Protein AF-L7FF60-F1 (afdb_monomer_lite)

Structure (mmCIF, N/CA/C/O backbone):
data_AF-L7FF60-F1
#
_entry.id   AF-L7FF60-F1
#
loop_
_atom_site.group_PDB
_atom_site.id
_atom_site.type_symbol
_atom_site.label_atom_id
_atom_site.label_alt_id
_atom_site.label_comp_id
_atom_site.label_asym_id
_atom_site.label_entity_id
_atom_site.label_seq_id
_atom_site.pdbx_PDB_ins_code
_atom_site.Cartn_x
_atom_site.Cartn_y
_atom_site.Cartn_z
_atom_site.occupancy
_atom_site.B_iso_or_equiv
_atom_site.auth_seq_id
_atom_site.auth_comp_id
_atom_site.auth_asym_id
_atom_site.auth_atom_id
_atom_site.pdbx_PDB_model_num
ATOM 1 N N . MET A 1 1 ? -37.035 33.972 8.698 1.00 39.22 1 MET A N 1
ATOM 2 C CA . MET A 1 1 ? -37.059 34.664 10.006 1.00 39.22 1 MET A CA 1
ATOM 3 C C . MET A 1 1 ? -38.314 34.226 10.743 1.00 39.22 1 MET A C 1
ATOM 5 O O . MET A 1 1 ? -39.397 34.664 10.379 1.00 39.22 1 MET A O 1
ATOM 9 N N . GLN A 1 2 ? -38.200 33.281 11.680 1.00 49.97 2 GLN A N 1
ATOM 10 C CA . GLN A 1 2 ? -39.347 32.858 12.490 1.00 49.97 2 GLN A CA 1
ATOM 11 C C . GLN A 1 2 ? -39.738 34.007 13.449 1.00 49.97 2 GLN A C 1
ATOM 13 O O . GLN A 1 2 ? -38.862 34.512 14.152 1.00 49.97 2 GLN A O 1
ATOM 18 N N . PRO A 1 3 ? -41.010 34.442 13.489 1.00 49.31 3 PRO A N 1
ATOM 19 C CA . PRO A 1 3 ? -41.463 35.654 14.189 1.00 49.31 3 PRO A CA 1
ATOM 20 C C . PRO A 1 3 ? -41.522 35.544 15.727 1.00 49.31 3 PRO A C 1
ATOM 22 O O . PRO A 1 3 ? -42.021 36.449 16.388 1.00 49.31 3 PRO A O 1
ATOM 25 N N . GLU A 1 4 ? -41.026 34.454 16.319 1.00 57.16 4 GLU A N 1
ATOM 26 C CA . GLU A 1 4 ? -41.152 34.173 17.759 1.00 57.16 4 GLU A CA 1
ATOM 27 C C . GLU A 1 4 ? -40.033 34.787 18.626 1.00 57.16 4 GLU A C 1
ATOM 29 O O . GLU A 1 4 ? -40.137 34.799 19.852 1.00 57.16 4 GLU A O 1
ATOM 34 N N . LEU A 1 5 ? -38.961 35.305 18.017 1.00 61.41 5 LEU A N 1
ATOM 35 C CA . LEU A 1 5 ? -37.819 35.877 18.735 1.00 61.41 5 LEU A CA 1
ATOM 36 C C . LEU A 1 5 ? -37.996 37.393 18.937 1.00 61.41 5 LEU A C 1
ATOM 38 O O . LEU A 1 5 ? -37.754 38.175 18.019 1.00 61.41 5 LEU A O 1
ATOM 42 N N . GLY A 1 6 ? -38.353 37.826 20.151 1.00 64.44 6 GLY A N 1
ATOM 43 C CA . GLY A 1 6 ? -38.316 39.248 20.542 1.00 64.44 6 GLY A CA 1
ATOM 44 C C . GLY A 1 6 ? -36.896 39.855 20.479 1.00 64.44 6 GLY A C 1
ATOM 45 O O . GLY A 1 6 ? -35.928 39.098 20.380 1.00 64.44 6 GLY A O 1
ATOM 46 N N . PRO A 1 7 ? -36.734 41.194 20.512 1.00 66.81 7 PRO A N 1
ATOM 47 C CA . PRO A 1 7 ? -35.427 41.861 20.395 1.00 66.81 7 PRO A CA 1
ATOM 48 C C . PRO A 1 7 ? -34.461 41.500 21.543 1.00 66.81 7 PRO A C 1
ATOM 50 O O . PRO A 1 7 ? -34.896 41.214 22.659 1.00 66.81 7 PRO A O 1
ATOM 53 N N . VAL A 1 8 ? -33.147 41.514 21.268 1.00 71.06 8 VAL A N 1
ATOM 54 C CA . VAL A 1 8 ? -32.102 41.385 22.309 1.00 71.06 8 VAL A CA 1
ATOM 55 C C . VAL A 1 8 ? -32.166 42.622 23.208 1.00 71.06 8 VAL A C 1
ATOM 57 O O . VAL A 1 8 ? -32.346 43.726 22.697 1.00 71.06 8 VAL A O 1
ATOM 60 N N . LYS A 1 9 ? -32.057 42.461 24.533 1.00 72.19 9 LYS A N 1
ATOM 61 C CA . LYS A 1 9 ? -32.117 43.606 25.458 1.00 72.19 9 LYS A CA 1
ATOM 62 C C . LYS A 1 9 ? -30.889 44.516 25.300 1.00 72.19 9 LYS A C 1
ATOM 64 O O . LYS A 1 9 ? -29.776 44.032 25.137 1.00 72.19 9 LYS A O 1
ATOM 69 N N . GLU A 1 10 ? -31.089 45.826 25.435 1.00 59.62 10 GLU A N 1
ATOM 70 C CA . GLU A 1 10 ? -30.049 46.855 25.228 1.00 59.62 10 GLU A CA 1
ATOM 71 C C . GLU A 1 10 ? -28.907 46.832 26.271 1.00 59.62 10 GLU A C 1
ATOM 73 O O . GLU A 1 10 ? -27.854 47.406 26.023 1.00 59.62 10 GLU A O 1
ATOM 78 N N . ASN A 1 11 ? -29.068 46.125 27.400 1.00 64.94 11 ASN A N 1
ATOM 79 C CA . ASN A 1 11 ? -28.115 46.112 28.527 1.00 64.94 11 ASN A CA 1
ATOM 80 C C . ASN A 1 11 ? -27.325 44.791 28.684 1.00 64.94 11 ASN A C 1
ATOM 82 O O . ASN A 1 11 ? -26.922 44.444 29.795 1.00 64.94 11 ASN A O 1
ATOM 86 N N . VAL A 1 12 ? -27.139 44.013 27.614 1.00 60.88 12 VAL A N 1
ATOM 87 C CA . VAL A 1 12 ? -26.344 42.768 27.658 1.00 60.88 12 VAL A CA 1
ATOM 88 C C . VAL A 1 12 ? -24.853 43.105 27.514 1.00 60.88 12 VAL A C 1
ATOM 90 O O . VAL A 1 12 ? -24.472 43.812 26.586 1.00 60.88 12 VAL A O 1
ATOM 93 N N . ALA A 1 13 ? -24.002 42.605 28.417 1.00 60.25 13 ALA A N 1
ATOM 94 C CA . ALA A 1 13 ? -22.552 42.820 28.358 1.00 60.25 13 ALA A CA 1
ATOM 95 C C . ALA A 1 13 ? -21.945 42.241 27.060 1.00 60.25 13 ALA A C 1
ATOM 97 O O . ALA A 1 13 ? -22.369 41.179 26.613 1.00 60.25 13 ALA A O 1
ATOM 98 N N . GLU A 1 14 ? -20.928 42.890 26.472 1.00 55.72 14 GLU A N 1
ATOM 99 C CA . GLU A 1 14 ? -20.323 42.485 25.181 1.00 55.72 14 GLU A CA 1
ATOM 100 C C . GLU A 1 14 ? -19.962 40.984 25.050 1.00 55.72 14 GLU A C 1
ATOM 102 O O . GLU A 1 14 ? -20.277 40.401 24.007 1.00 55.72 14 GLU A O 1
ATOM 107 N N . PRO A 1 15 ? -19.376 40.309 26.066 1.00 55.12 15 PRO A N 1
ATOM 108 C CA . PRO A 1 15 ? -19.074 38.876 25.980 1.00 55.12 15 PRO A CA 1
ATOM 109 C C . PRO A 1 15 ? -20.339 38.010 25.895 1.00 55.12 15 PRO A C 1
ATOM 111 O O . PRO A 1 15 ? -20.361 36.994 25.203 1.00 55.12 15 PRO A O 1
ATOM 114 N N . ASP A 1 16 ? -21.408 38.427 26.574 1.00 61.41 16 ASP A N 1
ATOM 115 C CA . ASP A 1 16 ? -22.698 37.737 26.570 1.00 61.41 16 ASP A CA 1
ATOM 116 C C . ASP A 1 16 ? -23.517 38.083 25.314 1.00 61.41 16 ASP A C 1
ATOM 118 O O . ASP A 1 16 ? -24.326 37.273 24.863 1.00 61.41 16 ASP A O 1
ATOM 122 N N . LEU A 1 17 ? -23.274 39.239 24.688 1.00 66.88 17 LEU A N 1
ATOM 123 C CA . LEU A 1 17 ? -23.918 39.643 23.438 1.00 66.88 17 LEU A CA 1
ATOM 124 C C . LEU A 1 17 ? -23.466 38.764 22.262 1.00 66.88 17 LEU A C 1
ATOM 126 O O . LEU A 1 17 ? -24.313 38.283 21.509 1.00 66.88 17 LEU A O 1
ATOM 130 N N . SER A 1 18 ? -22.157 38.495 22.141 1.00 67.31 18 SER A N 1
ATOM 131 C CA . SER A 1 18 ? -21.600 37.553 21.149 1.00 67.31 18 SER A CA 1
ATOM 132 C C . SER A 1 18 ? -22.229 36.164 21.293 1.00 67.31 18 SER A C 1
ATOM 134 O O . SER A 1 18 ? -22.736 35.586 20.328 1.00 67.31 18 SER A O 1
ATOM 136 N N . PHE A 1 19 ? -22.301 35.672 22.532 1.00 69.31 19 PHE A N 1
ATOM 137 C CA . PHE A 1 19 ? -22.915 34.390 22.854 1.00 69.31 19 PHE A CA 1
ATOM 138 C C . PHE A 1 19 ? -24.410 34.337 22.483 1.00 69.31 19 PHE A C 1
ATOM 140 O O . PHE A 1 19 ? -24.857 33.388 21.836 1.00 69.31 19 PHE A O 1
ATOM 147 N N . VAL A 1 20 ? -25.191 35.366 22.834 1.00 74.00 20 VAL A N 1
ATOM 148 C CA . VAL A 1 20 ? -26.635 35.447 22.540 1.00 74.00 20 VAL A CA 1
ATOM 149 C C . VAL A 1 20 ? -26.907 35.528 21.037 1.00 74.00 20 VAL A C 1
ATOM 151 O O . VAL A 1 20 ? -27.817 34.858 20.545 1.00 74.00 20 VAL A O 1
ATOM 154 N N . VAL A 1 21 ? -26.121 36.313 20.293 1.00 75.69 21 VAL A N 1
ATOM 155 C CA . VAL A 1 21 ? -26.241 36.421 18.830 1.00 75.69 21 VAL A CA 1
ATOM 156 C C . VAL A 1 21 ? -26.017 35.058 18.182 1.00 75.69 21 VAL A C 1
ATOM 158 O O . VAL A 1 21 ? -26.868 34.596 17.423 1.00 75.69 21 VAL A O 1
ATOM 161 N N . ARG A 1 22 ? -24.942 34.360 18.555 1.00 72.38 22 ARG A N 1
ATOM 162 C CA . ARG A 1 22 ? -24.638 33.035 18.003 1.00 72.38 22 ARG A CA 1
ATOM 163 C C . ARG A 1 22 ? -25.651 31.967 18.413 1.00 72.38 22 ARG A C 1
ATOM 165 O O . ARG A 1 22 ? -25.984 31.105 17.605 1.00 72.38 22 ARG A O 1
ATOM 172 N N . LEU A 1 23 ? -26.171 32.003 19.642 1.00 75.38 23 LEU A N 1
ATOM 173 C CA . LEU A 1 23 ? -27.217 31.070 20.079 1.00 75.38 23 LEU A CA 1
ATOM 174 C C . LEU A 1 23 ? -28.511 31.266 19.270 1.00 75.38 23 LEU A C 1
ATOM 176 O O . LEU A 1 23 ? -29.198 30.295 18.946 1.00 75.38 23 LEU A O 1
ATOM 180 N N . ARG A 1 24 ? -28.828 32.513 18.894 1.00 80.31 24 ARG A N 1
ATOM 181 C CA . ARG A 1 24 ? -29.943 32.822 17.987 1.00 80.31 24 ARG A CA 1
ATOM 182 C C . ARG A 1 24 ? -29.669 32.346 16.562 1.00 80.31 24 ARG A C 1
ATOM 184 O O . ARG A 1 24 ? -30.580 31.781 15.966 1.00 80.31 24 ARG A O 1
ATOM 191 N N . GLU A 1 25 ? -28.455 32.519 16.039 1.00 74.69 25 GLU A N 1
ATOM 192 C CA . GLU A 1 25 ? -28.049 31.948 14.742 1.00 74.69 25 GLU A CA 1
ATOM 193 C C . GLU A 1 25 ? -28.215 30.422 14.749 1.00 74.69 25 GLU A C 1
ATOM 195 O O . GLU A 1 25 ? -28.873 29.861 13.876 1.00 74.69 25 GLU A O 1
ATOM 200 N N . LEU A 1 26 ? -27.716 29.743 15.785 1.00 74.38 26 LEU A N 1
ATOM 201 C CA . LEU A 1 26 ? -27.865 28.298 15.930 1.00 74.38 26 LEU A CA 1
ATOM 202 C C . LEU A 1 26 ? -29.337 27.874 15.898 1.00 74.38 26 LEU A C 1
ATOM 204 O O . LEU A 1 26 ? -29.700 26.975 15.144 1.00 74.38 26 LEU A O 1
ATOM 208 N N . TYR A 1 27 ? -30.207 28.539 16.661 1.00 77.25 27 TYR A N 1
ATOM 209 C CA . TYR A 1 27 ? -31.645 28.261 16.639 1.00 77.25 27 TYR A CA 1
ATOM 210 C C . TYR A 1 27 ? -32.283 28.520 15.259 1.00 77.25 27 TYR A C 1
ATOM 212 O O . TYR A 1 27 ? -33.159 27.776 14.829 1.00 77.25 27 TYR A O 1
ATOM 220 N N . GLN A 1 28 ? -31.829 29.538 14.526 1.00 76.12 28 GLN A N 1
ATOM 221 C CA . GLN A 1 28 ? -32.345 29.846 13.188 1.00 76.12 28 GLN A CA 1
ATOM 222 C C . GLN A 1 28 ? -31.930 28.815 12.127 1.00 76.12 28 GLN A C 1
ATOM 224 O O . GLN A 1 28 ? -32.703 28.564 11.202 1.00 76.12 28 GLN A O 1
ATOM 229 N N . HIS A 1 29 ? -30.745 28.212 12.262 1.00 71.06 29 HIS A N 1
ATOM 230 C CA . HIS A 1 29 ? -30.145 27.327 11.252 1.00 71.06 29 HIS A CA 1
ATOM 231 C C . HIS A 1 29 ? -30.227 25.820 11.580 1.00 71.06 29 HIS A C 1
ATOM 233 O O . HIS A 1 29 ? -29.854 24.984 10.754 1.00 71.06 29 HIS A O 1
ATOM 239 N N . SER A 1 30 ? -30.731 25.462 12.760 1.00 67.44 30 SER A N 1
ATOM 240 C CA . SER A 1 30 ? -30.851 24.087 13.293 1.00 67.44 30 SER A CA 1
ATOM 241 C C . SER A 1 30 ? -32.100 23.328 12.835 1.00 67.44 30 SER A C 1
ATOM 243 O O . SER A 1 30 ? -32.232 22.139 13.105 1.00 67.44 30 SER A O 1
ATOM 245 N N . GLY A 1 31 ? -33.030 23.984 12.136 1.00 68.12 31 GLY A N 1
ATOM 246 C CA . GLY A 1 31 ? -34.207 23.321 11.562 1.00 68.12 31 GLY A CA 1
ATOM 247 C C . GLY A 1 31 ? -35.347 23.025 12.547 1.00 68.12 31 GLY A C 1
ATOM 248 O O . GLY A 1 31 ? -36.325 22.389 12.153 1.00 68.12 31 GLY A O 1
ATOM 249 N N . TRP A 1 32 ? -35.285 23.497 13.801 1.00 77.31 32 TRP A N 1
ATOM 250 C CA . TRP A 1 32 ? -36.435 23.445 14.714 1.00 77.31 32 TRP A CA 1
ATOM 251 C C . TRP A 1 32 ? -37.582 24.330 14.206 1.00 77.31 32 TRP A C 1
ATOM 253 O O . TRP A 1 32 ? -37.403 25.496 13.847 1.00 77.31 32 TRP A O 1
ATOM 263 N N . THR A 1 33 ? -38.794 23.777 14.174 1.00 73.44 33 THR A N 1
ATOM 264 C CA . THR A 1 33 ? -39.970 24.440 13.587 1.00 73.44 33 THR A CA 1
ATOM 265 C C . THR A 1 33 ? -40.642 25.440 14.530 1.00 73.44 33 THR A C 1
ATOM 267 O O . THR A 1 33 ? -41.439 26.255 14.072 1.00 73.44 33 THR A O 1
ATOM 270 N N . SER A 1 34 ? -40.355 25.379 15.835 1.00 82.25 34 SER A N 1
ATOM 271 C CA . SER A 1 34 ? -40.874 26.312 16.846 1.00 82.25 34 SER A CA 1
ATOM 272 C C . SER A 1 34 ? -39.985 26.383 18.089 1.00 82.25 34 SER A C 1
ATOM 274 O O . SER A 1 34 ? -39.261 25.429 18.400 1.00 82.25 34 SER A O 1
ATOM 276 N N . LEU A 1 35 ? -40.108 27.463 18.871 1.00 81.75 35 LEU A N 1
ATOM 277 C CA . LEU A 1 35 ? -39.335 27.616 20.108 1.00 81.75 35 LEU A CA 1
ATOM 278 C C . LEU A 1 35 ? -39.713 26.549 21.145 1.00 81.75 35 LEU A C 1
ATOM 280 O O . LEU A 1 35 ? -38.878 26.135 21.944 1.00 81.75 35 LEU A O 1
ATOM 284 N N . GLN A 1 36 ? -40.964 26.077 21.106 1.00 82.50 36 GLN A N 1
ATOM 285 C CA . GLN A 1 36 ? -41.429 24.968 21.936 1.00 82.50 36 GLN A CA 1
ATOM 286 C C . GLN A 1 36 ? -40.695 23.669 21.586 1.00 82.50 36 GLN A C 1
ATOM 288 O O . GLN A 1 36 ? -40.198 23.006 22.486 1.00 82.50 36 GLN A O 1
ATOM 293 N N . SER A 1 37 ? -40.537 23.356 20.294 1.00 80.94 37 SER A N 1
ATOM 294 C CA . SER A 1 37 ? -39.821 22.145 19.866 1.00 80.94 37 SER A CA 1
ATOM 295 C C . SER A 1 37 ? -38.346 22.148 20.279 1.00 80.94 37 SER A C 1
ATOM 297 O O . SER A 1 37 ? -37.810 21.107 20.648 1.00 80.94 37 SER A O 1
ATOM 299 N N . PHE A 1 38 ? -37.703 23.320 20.280 1.00 82.94 38 PHE A N 1
ATOM 300 C CA . PHE A 1 38 ? -36.335 23.461 20.772 1.00 82.94 38 PHE A CA 1
ATOM 301 C C . PHE A 1 38 ? -36.271 23.319 22.298 1.00 82.94 38 PHE A C 1
ATOM 303 O O . PHE A 1 38 ? -35.413 22.609 22.815 1.00 82.94 38 PHE A O 1
ATOM 310 N N . ALA A 1 39 ? -37.210 23.936 23.019 1.00 83.06 39 ALA A N 1
ATOM 311 C CA . ALA A 1 39 ? -37.296 23.858 24.474 1.00 83.06 39 ALA A CA 1
ATOM 312 C C . ALA A 1 39 ? -37.502 22.415 24.968 1.00 83.06 39 ALA A C 1
ATOM 314 O O . ALA A 1 39 ? -36.799 21.974 25.880 1.00 83.06 39 ALA A O 1
ATOM 315 N N . ASP A 1 40 ? -38.392 21.671 24.309 1.00 82.25 40 ASP A N 1
ATOM 316 C CA . ASP A 1 40 ? -38.656 20.261 24.599 1.00 82.25 40 ASP A CA 1
ATOM 317 C C . ASP A 1 40 ? -37.411 19.397 24.342 1.00 82.25 40 ASP A C 1
ATOM 319 O O . ASP A 1 40 ? -37.081 18.535 25.154 1.00 82.25 40 ASP A O 1
ATOM 323 N N . ALA A 1 41 ? -36.674 19.670 23.259 1.00 77.25 41 ALA A N 1
ATOM 324 C CA . ALA A 1 41 ? -35.472 18.920 22.902 1.00 77.25 41 ALA A CA 1
ATOM 325 C C . ALA A 1 41 ? -34.325 19.102 23.911 1.00 77.25 41 ALA A C 1
ATOM 327 O O . ALA A 1 41 ? -33.592 18.155 24.184 1.00 77.25 41 ALA A O 1
ATOM 328 N N . VAL A 1 42 ? -34.179 20.294 24.499 1.00 80.12 42 VAL A N 1
ATOM 329 C CA . VAL A 1 42 ? -33.126 20.568 25.494 1.00 80.12 42 VAL A CA 1
ATOM 330 C C . VAL A 1 42 ? -33.589 20.423 26.947 1.00 80.12 42 VAL A C 1
ATOM 332 O O . VAL A 1 42 ? -32.806 20.664 27.867 1.00 80.12 42 VAL A O 1
ATOM 335 N N . GLY A 1 43 ? -34.851 20.050 27.181 1.00 80.88 43 GLY A N 1
ATOM 336 C CA . GLY A 1 43 ? -35.405 19.839 28.522 1.00 80.88 43 GLY A CA 1
ATOM 337 C C . GLY A 1 43 ? -35.580 21.121 29.346 1.00 80.88 43 GLY A C 1
ATOM 338 O O . GLY A 1 43 ? -35.456 21.091 30.571 1.00 80.88 43 GLY A O 1
ATOM 339 N N . TYR A 1 44 ? -35.852 22.255 28.696 1.00 84.94 44 TYR A N 1
ATOM 340 C CA . TYR A 1 44 ? -36.114 23.541 29.352 1.00 84.94 44 TYR A CA 1
ATOM 341 C C . TYR A 1 44 ? -37.527 24.043 29.039 1.00 84.94 44 TYR A C 1
ATOM 343 O O . TYR A 1 44 ? -38.124 23.689 28.032 1.00 84.94 44 TYR A O 1
ATOM 351 N N . SER A 1 45 ? -38.077 24.924 29.882 1.00 85.38 45 SER A N 1
ATOM 352 C CA . SER A 1 45 ? -39.343 25.588 29.547 1.00 85.38 45 SER A CA 1
ATOM 353 C C . SER A 1 45 ? -39.142 26.616 28.425 1.00 85.38 45 SER A C 1
ATOM 355 O O . SER A 1 45 ? -38.128 27.322 28.400 1.00 85.38 45 SER A O 1
ATOM 357 N N . ARG A 1 46 ? -40.144 26.786 27.552 1.00 84.94 46 ARG A N 1
ATOM 358 C CA . ARG A 1 46 ? -40.153 27.819 26.496 1.00 84.94 46 ARG A CA 1
ATOM 359 C C . ARG A 1 46 ? -39.840 29.220 27.037 1.00 84.94 46 ARG A C 1
ATOM 361 O O . ARG A 1 46 ? -39.105 29.979 26.411 1.00 84.94 46 ARG A O 1
ATOM 368 N N . GLY A 1 47 ? -40.365 29.557 28.218 1.00 80.44 47 GLY A N 1
ATOM 369 C CA . GLY A 1 47 ? -40.105 30.839 28.878 1.00 80.44 47 GLY A CA 1
ATOM 370 C C . GLY A 1 47 ? -38.650 30.999 29.324 1.00 80.44 47 GLY A C 1
ATOM 371 O O . GLY A 1 47 ? -38.085 32.080 29.194 1.00 80.44 47 GLY A O 1
ATOM 372 N N . THR A 1 48 ? -38.014 29.928 29.803 1.00 81.25 48 THR A N 1
ATOM 373 C CA . THR A 1 48 ? -36.590 29.933 30.172 1.00 81.25 48 THR A CA 1
ATOM 374 C C . THR A 1 48 ? -35.707 30.113 28.940 1.00 81.25 48 THR A C 1
ATOM 376 O O . THR A 1 48 ? -34.820 30.964 28.943 1.00 81.25 48 THR A O 1
ATOM 379 N N . LEU A 1 49 ? -36.003 29.381 27.864 1.00 81.25 49 LEU A N 1
ATOM 380 C CA . LEU A 1 49 ? -35.268 29.463 26.603 1.00 81.25 49 LEU A CA 1
ATOM 381 C C . LEU A 1 49 ? -35.356 30.850 25.958 1.00 81.25 49 LEU A C 1
ATOM 383 O O . LEU A 1 49 ? -34.359 31.393 25.491 1.00 81.25 49 LEU A O 1
ATOM 387 N N . SER A 1 50 ? -36.548 31.454 25.988 1.00 83.00 50 SER A N 1
ATOM 388 C CA . SER A 1 50 ? -36.765 32.813 25.490 1.00 83.00 50 SER A CA 1
ATOM 389 C C . SER A 1 50 ? -35.911 33.847 26.227 1.00 83.00 50 SER A C 1
ATOM 391 O O . SER A 1 50 ? -35.488 34.817 25.606 1.00 83.00 50 SER A O 1
ATOM 393 N N . ARG A 1 51 ? -35.649 33.651 27.529 1.00 80.19 51 ARG A N 1
ATOM 394 C CA . ARG A 1 51 ? -34.783 34.535 28.328 1.00 80.19 51 ARG A CA 1
ATOM 395 C C . ARG A 1 51 ? -33.299 34.338 28.029 1.00 80.19 51 ARG A C 1
ATOM 397 O O . ARG A 1 51 ? -32.534 35.290 28.137 1.00 80.19 51 ARG A O 1
ATOM 404 N N . PHE A 1 52 ? -32.894 33.131 27.636 1.00 82.50 52 PHE A N 1
ATOM 405 C CA . PHE A 1 52 ? -31.531 32.864 27.167 1.00 82.50 52 PHE A CA 1
ATOM 406 C C . PHE A 1 52 ? -31.281 33.526 25.808 1.00 82.50 52 PHE A C 1
ATOM 408 O O . PHE A 1 52 ? -30.289 34.222 25.625 1.00 82.50 52 PHE A O 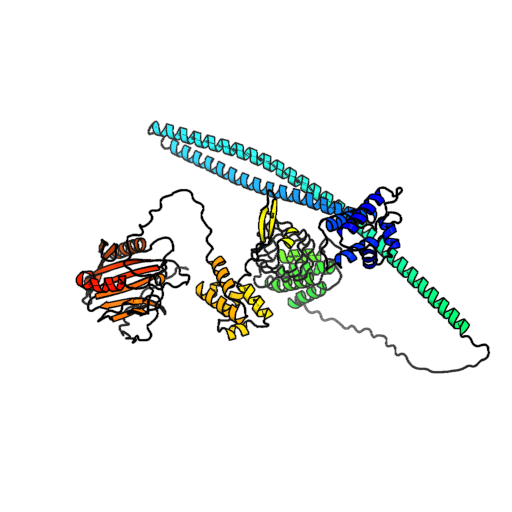1
ATOM 415 N N . LEU A 1 53 ? -32.232 33.392 24.878 1.00 79.19 53 LEU A N 1
ATOM 416 C CA . LEU A 1 53 ? -32.148 33.956 23.525 1.00 79.19 53 LEU A CA 1
ATOM 417 C C . LEU A 1 53 ? -32.315 35.485 23.473 1.00 79.19 53 LEU A C 1
ATOM 419 O O . LEU A 1 53 ? -31.990 36.092 22.455 1.00 79.19 53 LEU A O 1
ATOM 423 N N . SER A 1 54 ? -32.826 36.112 24.535 1.00 78.94 54 SER A N 1
ATOM 424 C CA . SER A 1 54 ? -32.907 37.575 24.669 1.00 78.94 54 SER A CA 1
ATOM 425 C C . SER A 1 54 ? -31.738 38.185 25.450 1.00 78.94 54 SER A C 1
ATOM 427 O O . SER A 1 54 ? -31.653 39.411 25.545 1.00 78.94 54 SER A O 1
ATOM 429 N N . GLY A 1 55 ? -30.862 37.347 26.021 1.00 72.31 55 GLY A N 1
ATOM 430 C CA . GLY A 1 55 ? -29.786 37.766 26.923 1.00 72.31 55 GLY A CA 1
ATOM 431 C C . GLY A 1 55 ? -30.262 38.215 28.309 1.00 72.31 55 GLY A C 1
ATOM 432 O O . GLY A 1 55 ? -29.478 38.743 29.086 1.00 72.31 55 GLY A O 1
ATOM 433 N N . GLU A 1 56 ? -31.538 38.008 28.649 1.00 77.62 56 GLU A N 1
ATOM 434 C CA . GLU A 1 56 ? -32.096 38.350 29.963 1.00 77.62 56 GLU A CA 1
ATOM 435 C C . GLU A 1 56 ? -31.580 37.440 31.083 1.00 77.62 56 GLU A C 1
ATOM 437 O O . GLU A 1 56 ? -31.528 37.846 32.244 1.00 77.62 56 GLU A O 1
ATOM 442 N N . ARG A 1 57 ? -31.211 36.201 30.754 1.00 73.25 57 ARG A N 1
ATOM 443 C CA . ARG A 1 57 ? -30.624 35.254 31.701 1.00 73.25 57 ARG A CA 1
ATOM 444 C C . ARG A 1 57 ? -29.503 34.480 31.024 1.00 73.25 57 ARG A C 1
ATOM 446 O O . ARG A 1 57 ? -29.680 34.001 29.909 1.00 73.25 57 ARG A O 1
ATOM 453 N N . ARG A 1 58 ? -28.377 34.301 31.716 1.00 68.56 58 ARG A N 1
ATOM 454 C CA . ARG A 1 58 ? -27.291 33.442 31.233 1.00 68.56 58 ARG A CA 1
ATOM 455 C C . ARG A 1 58 ? -27.681 31.967 31.412 1.00 68.56 58 ARG A C 1
ATOM 457 O O . ARG A 1 58 ? -28.180 31.618 32.491 1.00 68.56 58 ARG A O 1
ATOM 464 N N . PRO A 1 59 ? -27.511 31.110 30.393 1.00 69.44 59 PRO A N 1
ATOM 465 C CA . PRO A 1 59 ? -27.755 29.688 30.561 1.00 69.44 59 PRO A CA 1
ATOM 466 C C . PRO A 1 59 ? -26.750 29.062 31.541 1.00 69.44 59 PRO A C 1
ATOM 468 O O . PRO A 1 59 ? -25.609 29.522 31.617 1.00 69.44 59 PRO A O 1
ATOM 471 N N . PRO A 1 60 ? -27.147 28.020 32.290 1.00 66.50 60 PRO A N 1
ATOM 472 C CA . PRO A 1 60 ? -26.223 27.228 33.104 1.00 66.50 60 PRO A CA 1
ATOM 473 C C . PRO A 1 60 ? -25.232 26.439 32.231 1.00 66.50 60 PRO A C 1
ATOM 475 O O . PRO A 1 60 ? -25.488 26.202 31.052 1.00 66.50 60 PRO A O 1
ATOM 478 N N . ALA A 1 61 ? -24.107 26.003 32.809 1.00 55.31 61 ALA A N 1
ATOM 479 C CA . ALA A 1 61 ? -23.020 25.339 32.076 1.00 55.31 61 ALA A CA 1
ATOM 480 C C . ALA A 1 61 ? -23.457 24.057 31.332 1.00 55.31 61 ALA A C 1
ATOM 482 O O . ALA A 1 61 ? -22.927 23.743 30.268 1.00 55.31 61 ALA A O 1
ATOM 483 N N . ASP A 1 62 ? -24.465 23.347 31.846 1.00 62.69 62 ASP A N 1
ATOM 484 C CA . ASP A 1 62 ? -25.008 22.128 31.235 1.00 62.69 62 ASP A CA 1
ATOM 485 C C . ASP A 1 62 ? -25.882 22.389 29.992 1.00 62.69 62 ASP A C 1
ATOM 487 O O . ASP A 1 62 ? -26.169 21.469 29.222 1.00 62.69 62 ASP A O 1
ATOM 491 N N . PHE A 1 63 ? -26.307 23.640 29.779 1.00 74.31 63 PHE A N 1
ATOM 492 C CA . PHE A 1 63 ? -27.253 24.014 28.734 1.00 74.31 63 PHE A CA 1
ATOM 493 C C . PHE A 1 63 ? -26.706 23.687 27.349 1.00 74.31 63 PHE A C 1
ATOM 495 O O . PHE A 1 63 ? -27.422 23.128 26.525 1.00 74.31 63 PHE A O 1
ATOM 502 N N . LEU A 1 64 ? -25.429 23.980 27.100 1.00 68.00 64 LEU A N 1
ATOM 503 C CA . LEU A 1 64 ? -24.803 23.698 25.810 1.00 68.00 64 LEU A CA 1
ATOM 504 C C . LEU A 1 64 ? -24.666 22.197 25.567 1.00 68.00 64 LEU A C 1
ATOM 506 O O . LEU A 1 64 ? -24.953 21.749 24.464 1.00 68.00 64 LEU A O 1
ATOM 510 N N . GLY A 1 65 ? -24.338 21.413 26.600 1.00 64.50 65 GLY A N 1
ATOM 511 C CA . GLY A 1 65 ? -24.339 19.950 26.512 1.00 64.50 65 GLY A CA 1
ATOM 512 C C . GLY A 1 65 ? -25.705 19.399 26.094 1.00 64.50 65 GLY A C 1
ATOM 513 O O . GLY A 1 65 ? -25.788 18.541 25.218 1.00 64.50 65 GLY A O 1
ATOM 514 N N . LYS A 1 66 ? -26.789 19.963 26.641 1.00 74.94 66 LYS A N 1
ATOM 515 C CA . LYS A 1 66 ? -28.170 19.623 26.258 1.00 74.94 66 LYS A CA 1
ATOM 516 C C . LYS A 1 66 ? -28.514 20.070 24.835 1.00 74.94 66 LYS A C 1
ATOM 518 O O . LYS A 1 66 ? -29.166 19.320 24.117 1.00 74.94 66 LYS A O 1
ATOM 523 N N . VAL A 1 67 ? -28.056 21.249 24.407 1.00 71.69 67 VAL A N 1
ATOM 524 C CA . VAL A 1 67 ? -28.214 21.734 23.023 1.00 71.69 67 VAL A CA 1
ATOM 525 C C . VAL A 1 67 ? -27.489 20.816 22.033 1.00 71.69 67 VAL A C 1
ATOM 527 O O . VAL A 1 67 ? -28.074 20.460 21.015 1.00 71.69 67 VAL A O 1
ATOM 530 N N . PHE A 1 68 ? -26.263 20.380 22.331 1.00 67.12 68 PHE A N 1
ATOM 531 C CA . PHE A 1 68 ? -25.517 19.458 21.467 1.00 67.12 68 PHE A CA 1
ATOM 532 C C . PHE A 1 68 ? -26.172 18.075 21.395 1.00 67.12 68 PHE A C 1
ATOM 534 O O . PHE A 1 68 ? -26.395 17.575 20.296 1.00 67.12 68 PHE A O 1
ATOM 541 N N . ALA A 1 69 ? -26.583 17.501 22.529 1.00 67.88 69 ALA A N 1
ATOM 542 C CA . ALA A 1 69 ? -27.294 16.219 22.552 1.00 67.88 69 ALA A CA 1
ATOM 543 C C . ALA A 1 69 ? -28.636 16.276 21.788 1.00 67.88 69 ALA A C 1
ATOM 545 O O . ALA A 1 69 ? -29.019 15.336 21.084 1.00 67.88 69 ALA A O 1
ATOM 546 N N . ALA A 1 70 ? -29.347 17.404 21.882 1.00 73.00 70 ALA A N 1
ATOM 547 C CA . ALA A 1 70 ? -30.571 17.652 21.125 1.00 73.00 70 ALA A CA 1
ATOM 548 C C . ALA A 1 70 ? -30.322 17.754 19.607 1.00 73.00 70 ALA A C 1
ATOM 550 O O . ALA A 1 70 ? -31.157 17.311 18.824 1.00 73.00 70 ALA A O 1
ATOM 551 N N . LEU A 1 71 ? -29.182 18.310 19.188 1.00 65.81 71 LEU A N 1
ATOM 552 C CA . LEU A 1 71 ? -28.788 18.412 17.779 1.00 65.81 71 LEU A CA 1
ATOM 553 C C . LEU A 1 71 ? -28.327 17.065 17.201 1.00 65.81 71 LEU A C 1
ATOM 555 O O . LEU A 1 71 ? -28.698 16.725 16.082 1.00 65.81 71 LEU A O 1
ATOM 559 N N . GLU A 1 72 ? -27.571 16.268 17.960 1.00 63.50 72 GLU A N 1
ATOM 560 C CA . GLU A 1 72 ? -27.117 14.932 17.531 1.00 63.50 72 GLU A CA 1
ATOM 561 C C . GLU A 1 72 ? -28.274 13.931 17.397 1.00 63.50 72 GLU A C 1
ATOM 563 O O . GLU A 1 72 ? -28.256 13.053 16.534 1.00 63.50 72 GLU A O 1
ATOM 568 N N . SER A 1 73 ? -29.317 14.079 18.219 1.00 64.31 73 SER A N 1
ATOM 569 C CA . SER A 1 73 ? -30.507 13.220 18.178 1.00 64.31 73 SER A CA 1
ATOM 570 C C . SER A 1 73 ? -31.500 13.573 17.058 1.00 64.31 73 SER A C 1
ATOM 572 O O . SER A 1 73 ? -32.400 12.776 16.761 1.00 64.31 73 SER A O 1
ATOM 574 N N . GLN A 1 74 ? -31.331 14.709 16.366 1.00 63.53 74 GLN A N 1
ATOM 575 C CA . GLN A 1 74 ? -32.136 15.101 15.202 1.00 63.53 74 GLN A CA 1
ATOM 576 C C . GLN A 1 74 ? -31.753 14.310 13.938 1.00 63.53 74 GLN A C 1
ATOM 578 O O . GLN A 1 74 ? -31.210 14.823 12.968 1.00 63.53 74 GLN A O 1
ATOM 583 N N . THR A 1 75 ? -32.123 13.035 13.895 1.00 48.19 75 THR A N 1
ATOM 584 C CA . THR A 1 75 ? -31.902 12.148 12.735 1.00 48.19 75 THR A CA 1
ATOM 585 C C . THR A 1 75 ? -32.829 12.419 11.538 1.00 48.19 75 THR A C 1
ATOM 587 O O . THR A 1 75 ? -32.623 11.856 10.466 1.00 48.19 75 THR A O 1
ATOM 590 N N . ARG A 1 76 ? -33.859 13.272 11.681 1.00 48.00 76 ARG A N 1
ATOM 591 C CA . ARG A 1 76 ? -34.863 13.530 10.623 1.00 48.00 76 ARG A CA 1
ATOM 592 C C . ARG A 1 76 ? -34.527 14.684 9.672 1.00 48.00 76 ARG A C 1
ATOM 594 O O . ARG A 1 76 ? -35.079 14.708 8.575 1.00 48.00 76 ARG A O 1
ATOM 601 N N . HIS A 1 77 ? -33.627 15.596 10.046 1.00 52.12 77 HIS A N 1
ATOM 602 C CA . HIS A 1 77 ? -33.158 16.690 9.188 1.00 52.12 77 HIS A CA 1
ATOM 603 C C . HIS A 1 77 ? -31.661 16.937 9.440 1.00 52.12 77 HIS A C 1
ATOM 605 O O . HIS A 1 77 ? -31.312 17.320 10.553 1.00 52.12 77 HIS A O 1
ATOM 611 N N . PRO A 1 78 ? -30.768 16.715 8.458 1.00 51.75 78 PRO A N 1
ATOM 612 C CA . PRO A 1 78 ? -29.340 16.950 8.648 1.00 51.75 78 PRO A CA 1
ATOM 613 C C . PRO A 1 78 ? -29.069 18.440 8.911 1.00 51.75 78 PRO A C 1
ATOM 615 O O . PRO A 1 78 ? -29.593 19.302 8.203 1.00 51.75 78 PRO A O 1
ATOM 618 N N . MET A 1 79 ? -28.258 18.739 9.932 1.00 57.47 79 MET A N 1
ATOM 619 C CA . MET A 1 79 ? -27.832 20.107 10.250 1.00 57.47 79 MET A CA 1
ATOM 620 C C . MET A 1 79 ? -27.177 20.783 9.039 1.00 57.47 79 MET A C 1
ATOM 622 O O . MET A 1 79 ? -26.369 20.170 8.343 1.00 57.47 79 MET A O 1
ATOM 626 N N . THR A 1 80 ? -27.468 22.069 8.834 1.00 62.62 80 THR A N 1
ATOM 627 C CA . THR A 1 80 ? -26.790 22.890 7.819 1.00 62.62 80 THR A CA 1
ATOM 628 C C . THR A 1 80 ? -25.310 23.105 8.176 1.00 62.62 80 THR A C 1
ATOM 630 O O . THR A 1 80 ? -24.958 23.158 9.357 1.00 62.62 80 THR A O 1
ATOM 633 N N . GLU A 1 81 ? -24.429 23.262 7.177 1.00 55.09 81 GLU A N 1
ATOM 634 C CA . GLU A 1 81 ? -22.998 23.563 7.405 1.00 55.09 81 GLU A CA 1
ATOM 635 C C . GLU A 1 81 ? -22.802 24.843 8.239 1.00 55.09 81 GLU A C 1
ATOM 637 O O . GLU A 1 81 ? -21.922 24.907 9.097 1.00 55.09 81 GLU A O 1
ATOM 642 N N . GLU A 1 82 ? -23.669 25.843 8.049 1.00 55.84 82 GLU A N 1
ATOM 643 C CA . GLU A 1 82 ? -23.678 27.085 8.831 1.00 55.84 82 GLU A CA 1
ATOM 644 C C . GLU A 1 82 ? -24.042 26.836 10.301 1.00 55.84 82 GLU A C 1
ATOM 646 O O . GLU A 1 82 ? -23.357 27.338 11.192 1.00 55.84 82 GLU A O 1
ATOM 651 N N . ALA A 1 83 ? -25.045 25.992 10.581 1.00 57.84 83 ALA A N 1
ATOM 652 C CA . ALA A 1 83 ? -25.363 25.589 11.950 1.00 57.84 83 ALA A CA 1
ATOM 653 C C . ALA A 1 83 ? -24.200 24.830 12.599 1.00 57.84 83 ALA A C 1
ATOM 655 O O . ALA A 1 83 ? -23.869 25.096 13.749 1.00 57.84 83 ALA A O 1
ATOM 656 N N . GLN A 1 84 ? -23.530 23.932 11.870 1.00 54.38 84 GLN A N 1
ATOM 657 C CA . GLN A 1 84 ? -22.357 23.210 12.379 1.00 54.38 84 GLN A CA 1
ATOM 658 C C . GLN A 1 84 ? -21.176 24.150 12.677 1.00 54.38 84 GLN A C 1
ATOM 660 O O . GLN A 1 84 ? -20.494 23.992 13.695 1.00 54.38 84 GLN A O 1
ATOM 665 N N . ALA A 1 85 ? -20.942 25.155 11.830 1.00 52.22 85 ALA A N 1
ATOM 666 C CA . ALA A 1 85 ? -19.907 26.163 12.043 1.00 52.22 85 ALA A CA 1
ATOM 667 C C . ALA A 1 85 ? -20.210 27.057 13.260 1.00 52.22 85 ALA A C 1
ATOM 669 O O . ALA A 1 85 ? -19.315 27.309 14.074 1.00 52.22 85 ALA A O 1
ATOM 670 N N . SER A 1 86 ? -21.461 27.492 13.427 1.00 58.12 86 SER A N 1
ATOM 671 C CA . SER A 1 86 ? -21.891 28.285 14.586 1.00 58.12 86 SER A CA 1
ATOM 672 C C . SER A 1 86 ? -21.858 27.479 15.889 1.00 58.12 86 SER A C 1
ATOM 674 O O . SER A 1 86 ? -21.380 27.994 16.899 1.00 58.12 86 SER A O 1
ATOM 676 N N . THR A 1 87 ? -22.235 26.196 15.855 1.00 58.75 87 THR A N 1
ATOM 677 C CA . THR A 1 87 ? -22.078 25.221 16.953 1.00 58.75 87 THR A CA 1
ATOM 678 C C . THR A 1 87 ? -20.622 25.100 17.401 1.00 58.75 87 THR A C 1
ATOM 680 O O . THR A 1 87 ? -20.328 25.249 18.586 1.00 58.75 87 THR A O 1
ATOM 683 N N . ARG A 1 88 ? -19.686 24.894 16.462 1.00 55.38 88 ARG A N 1
ATOM 684 C CA . ARG A 1 88 ? -18.248 24.798 16.775 1.00 55.38 88 ARG A CA 1
ATOM 685 C C . ARG A 1 88 ? -17.705 26.093 17.379 1.00 55.38 88 ARG A C 1
ATOM 687 O O . ARG A 1 88 ? -16.935 26.046 18.332 1.00 55.38 88 ARG A O 1
ATOM 694 N N . ARG A 1 89 ? -18.111 27.256 16.863 1.00 61.09 89 ARG A N 1
ATOM 695 C CA . ARG A 1 89 ? -17.658 28.559 17.383 1.00 61.09 89 ARG A CA 1
ATOM 696 C C . ARG A 1 89 ? -18.195 28.851 18.785 1.00 61.09 89 ARG A C 1
ATOM 698 O O . ARG A 1 89 ? -17.422 29.286 19.631 1.00 61.09 89 ARG A O 1
ATOM 705 N N . LEU A 1 90 ? -19.472 28.558 19.039 1.00 62.88 90 LEU A N 1
ATOM 706 C CA . LEU A 1 90 ? -20.078 28.656 20.373 1.00 62.88 90 LEU A CA 1
ATOM 707 C C . LEU A 1 90 ? -19.373 27.754 21.388 1.00 62.88 90 LEU A C 1
ATOM 709 O O . LEU A 1 90 ? -19.092 28.188 22.500 1.00 62.88 90 LEU A O 1
ATOM 713 N N . TYR A 1 91 ? -19.047 26.523 20.991 1.00 61.44 91 TYR A N 1
ATOM 714 C CA . TYR A 1 91 ? -18.321 25.572 21.829 1.00 61.44 91 TYR A CA 1
ATOM 715 C C . TYR A 1 91 ? -16.967 26.133 22.296 1.00 61.44 91 TYR A C 1
ATOM 717 O O . TYR A 1 91 ? -16.706 26.196 23.498 1.00 61.44 91 TYR A O 1
ATOM 725 N N . PHE A 1 92 ? -16.136 26.620 21.368 1.00 56.16 92 PHE A N 1
ATOM 726 C CA . PHE A 1 92 ? -14.819 27.167 21.710 1.00 56.16 92 PHE A CA 1
ATOM 727 C C . PHE A 1 92 ? -14.891 28.475 22.504 1.00 56.16 92 PHE A C 1
ATOM 729 O O . PHE A 1 92 ? -14.092 28.680 23.416 1.00 56.16 92 PHE A O 1
ATOM 736 N N . GLU A 1 93 ? -15.852 29.349 22.200 1.00 64.44 93 GLU A N 1
ATOM 737 C CA . GLU A 1 93 ? -16.038 30.605 22.932 1.00 64.44 93 GLU A CA 1
ATOM 738 C C . GLU A 1 93 ? -16.448 30.356 24.391 1.00 64.44 93 GLU A C 1
ATOM 740 O O . GLU A 1 93 ? -15.970 31.051 25.289 1.00 64.44 93 GLU A O 1
ATOM 745 N N . CYS A 1 94 ? -17.253 29.321 24.645 1.00 58.75 94 CYS A N 1
ATOM 746 C CA . CYS A 1 94 ? -17.650 28.937 25.994 1.00 58.75 94 CYS A CA 1
ATOM 747 C C . CYS A 1 94 ? -16.521 28.278 26.776 1.00 58.75 94 CYS A C 1
ATOM 749 O O . CYS A 1 94 ? -16.226 28.759 27.869 1.00 58.75 94 CYS A O 1
ATOM 751 N N . ILE A 1 95 ? -15.837 27.275 26.211 1.00 57.84 95 ILE A N 1
ATOM 752 C CA . ILE A 1 95 ? -14.709 26.610 26.890 1.00 57.84 95 ILE A CA 1
ATOM 753 C C . ILE A 1 95 ? -13.628 27.625 27.252 1.00 57.84 95 ILE A C 1
ATOM 755 O O . ILE A 1 95 ? -13.157 27.624 28.381 1.00 57.84 95 ILE A O 1
ATOM 759 N N . ARG A 1 96 ? -13.330 28.588 26.372 1.00 63.69 96 ARG A N 1
ATOM 760 C CA . ARG A 1 96 ? -12.388 29.677 26.670 1.00 63.69 96 ARG A CA 1
ATOM 761 C C . ARG A 1 96 ? -12.738 30.471 27.936 1.00 63.69 96 ARG A C 1
ATOM 763 O O . ARG A 1 96 ? -11.843 31.003 28.582 1.00 63.69 96 ARG A O 1
ATOM 770 N N . THR A 1 97 ? -14.023 30.593 28.272 1.00 62.56 97 THR A N 1
ATOM 771 C CA . THR A 1 97 ? -14.493 31.358 29.441 1.00 62.56 97 THR A CA 1
ATOM 772 C C . THR A 1 97 ? -14.769 30.507 30.675 1.00 62.56 97 THR A C 1
ATOM 774 O O . THR A 1 97 ? -14.646 31.017 31.783 1.00 62.56 97 THR A O 1
ATOM 777 N N . THR A 1 98 ? -15.166 29.244 30.503 1.00 58.78 98 THR A N 1
ATOM 778 C CA . THR A 1 98 ? -15.560 28.357 31.608 1.00 58.78 98 THR A CA 1
ATOM 779 C C . THR A 1 98 ? -14.484 27.358 32.003 1.00 58.78 98 THR A C 1
ATOM 781 O O . THR A 1 98 ? -14.567 26.834 33.102 1.00 58.78 98 THR A O 1
ATOM 784 N N . ARG A 1 99 ? -13.545 27.052 31.099 1.00 63.06 99 ARG A N 1
ATOM 785 C CA . ARG A 1 99 ? -12.463 26.070 31.268 1.00 63.06 99 ARG A CA 1
ATOM 786 C C . ARG A 1 99 ? -11.193 26.556 30.549 1.00 63.06 99 ARG A C 1
ATOM 788 O O . ARG A 1 99 ? -10.822 26.035 29.490 1.00 63.06 99 ARG A O 1
ATOM 795 N N . PRO A 1 100 ? -10.571 27.640 31.044 1.00 68.38 100 PRO A N 1
ATOM 796 C CA . PRO A 1 100 ? -9.485 28.327 30.353 1.00 68.38 100 PRO A CA 1
ATOM 797 C C . PRO A 1 100 ? -8.252 27.442 30.141 1.00 68.38 100 PRO A C 1
ATOM 799 O O . PRO A 1 100 ? -7.589 27.599 29.115 1.00 68.38 100 PRO A O 1
ATOM 802 N N . HIS A 1 101 ? -7.963 26.496 31.042 1.00 77.06 101 HIS A N 1
ATOM 803 C CA . HIS A 1 101 ? -6.830 25.585 30.874 1.00 77.06 101 HIS A CA 1
ATOM 804 C C . HIS A 1 101 ? -7.106 24.518 29.807 1.00 77.06 101 HIS A C 1
ATOM 806 O O . HIS A 1 101 ? -6.244 24.286 28.963 1.00 77.06 101 HIS A O 1
ATOM 812 N N . GLU A 1 102 ? -8.326 23.968 29.728 1.00 64.44 102 GLU A N 1
ATOM 813 C CA . GLU A 1 102 ? -8.724 23.077 28.620 1.00 64.44 102 GLU A CA 1
ATOM 814 C C . GLU A 1 102 ? -8.644 23.790 27.255 1.00 64.44 102 GLU A C 1
ATOM 816 O O . GLU A 1 102 ? -8.175 23.220 26.267 1.00 64.44 102 GLU A O 1
ATOM 821 N N . TYR A 1 103 ? -9.045 25.065 27.187 1.00 67.75 103 TYR A N 1
ATOM 822 C CA . TYR A 1 103 ? -8.891 25.864 25.967 1.00 67.75 103 TYR A CA 1
ATOM 823 C C . TYR A 1 103 ? -7.418 26.120 25.620 1.00 67.75 103 TYR A C 1
ATOM 825 O O . TYR A 1 103 ? -7.034 26.069 24.451 1.00 67.75 103 TYR A O 1
ATOM 833 N N . GLN A 1 104 ? -6.586 26.392 26.626 1.00 76.69 104 GLN A N 1
ATOM 834 C CA . GLN A 1 104 ? -5.156 26.622 26.443 1.00 76.69 104 GLN A CA 1
ATOM 835 C C . GLN A 1 104 ? -4.440 25.368 25.926 1.00 76.69 104 GLN A C 1
ATOM 837 O O . GLN A 1 104 ? -3.578 25.485 25.054 1.00 76.69 104 GLN A O 1
ATOM 842 N N . VAL A 1 105 ? -4.823 24.183 26.411 1.00 66.25 105 VAL A N 1
ATOM 843 C CA . VAL A 1 105 ? -4.371 22.889 25.876 1.00 66.25 105 VAL A CA 1
ATOM 844 C C . VAL A 1 105 ? -4.722 22.787 24.394 1.00 66.25 105 VAL A C 1
ATOM 846 O O . VAL A 1 105 ? -3.825 22.608 23.574 1.00 66.25 105 VAL A O 1
ATOM 849 N N . PHE A 1 106 ? -5.987 23.014 24.028 1.00 63.81 106 PHE A N 1
ATOM 850 C CA . PHE A 1 106 ? -6.423 22.981 22.629 1.00 63.81 106 PHE A CA 1
ATOM 851 C C . PHE A 1 106 ? -5.640 23.960 21.733 1.00 63.81 106 PHE A C 1
ATOM 853 O O . PHE A 1 106 ? -5.191 23.602 20.645 1.00 63.81 106 PHE A O 1
ATOM 860 N N . GLU A 1 107 ? -5.435 25.201 22.181 1.00 72.50 107 GLU A N 1
ATOM 861 C CA . GLU A 1 107 ? -4.695 26.207 21.412 1.00 72.50 107 GLU A CA 1
ATOM 862 C C . GLU A 1 107 ? -3.220 25.819 21.211 1.00 72.50 107 GLU A C 1
ATOM 864 O O . GLU A 1 107 ? -2.657 26.007 20.127 1.00 72.50 107 GLU A O 1
ATOM 869 N N . LEU A 1 108 ? -2.581 25.282 22.253 1.00 66.81 108 LEU A N 1
ATOM 870 C CA . LEU A 1 108 ? -1.196 24.824 22.196 1.00 66.81 108 LEU A CA 1
ATOM 871 C C . LEU A 1 108 ? -1.048 23.580 21.321 1.00 66.81 108 LEU A C 1
ATOM 873 O O . LEU A 1 108 ? -0.077 23.499 20.574 1.00 66.81 108 LEU A O 1
ATOM 877 N N . GLU A 1 109 ? -2.013 22.662 21.344 1.00 56.62 109 GLU A N 1
ATOM 878 C CA . GLU A 1 109 ? -2.059 21.518 20.433 1.00 56.62 109 GLU A CA 1
ATOM 879 C C . GLU A 1 109 ? -2.154 21.959 18.971 1.00 56.62 109 GLU A C 1
ATOM 881 O O . GLU A 1 109 ? -1.440 21.426 18.123 1.00 56.62 109 GLU A O 1
ATOM 886 N N . GLU A 1 110 ? -2.988 22.952 18.652 1.00 61.38 110 GLU A N 1
ATOM 887 C CA . GLU A 1 110 ? -3.094 23.482 17.287 1.00 61.38 110 GLU A CA 1
ATOM 888 C C . GLU A 1 110 ? -1.799 24.169 16.836 1.00 61.38 110 GLU A C 1
ATOM 890 O O . GLU A 1 110 ? -1.313 23.923 15.730 1.00 61.38 110 GLU A O 1
ATOM 895 N N . LYS A 1 111 ? -1.181 24.975 17.704 1.00 66.12 111 LYS A N 1
ATOM 896 C CA . LYS A 1 111 ? 0.119 25.603 17.416 1.00 66.12 111 LYS A CA 1
ATOM 897 C C . LYS A 1 111 ? 1.227 24.568 17.245 1.00 66.12 111 LYS A C 1
ATOM 899 O O . LYS A 1 111 ? 2.039 24.691 16.329 1.00 66.12 111 LYS A O 1
ATOM 904 N N . LEU A 1 112 ? 1.244 23.541 18.094 1.00 65.06 112 LEU A N 1
ATOM 905 C CA . LEU A 1 112 ? 2.210 22.452 18.016 1.00 65.06 112 LEU A CA 1
ATOM 906 C C . LEU A 1 112 ? 2.048 21.682 16.709 1.00 65.06 112 LEU A C 1
ATOM 908 O O . LEU A 1 112 ? 3.051 21.406 16.064 1.00 65.06 112 LEU A O 1
ATOM 912 N N . LYS A 1 113 ? 0.814 21.405 16.267 1.00 51.72 113 LYS A N 1
ATOM 913 C CA . LYS A 1 113 ? 0.557 20.782 14.959 1.00 51.72 113 LYS A CA 1
ATOM 914 C C . LYS A 1 113 ? 1.157 21.604 13.823 1.00 51.72 113 LYS A C 1
ATOM 916 O O . LYS A 1 113 ? 1.849 21.039 12.985 1.00 51.72 113 LYS A O 1
ATOM 921 N N . VAL A 1 114 ? 0.916 22.916 13.792 1.00 59.78 114 VAL A N 1
ATOM 922 C CA . VAL A 1 114 ? 1.446 23.801 12.737 1.00 59.78 114 VAL A CA 1
ATOM 923 C C . VAL A 1 114 ? 2.975 23.810 12.735 1.00 59.78 114 VAL A C 1
ATOM 925 O O . VAL A 1 114 ? 3.578 23.530 11.702 1.00 59.78 114 VAL A O 1
ATOM 928 N N . SER A 1 115 ? 3.602 24.042 13.889 1.00 65.19 115 SER A N 1
ATOM 929 C CA . SER A 1 115 ? 5.067 24.076 13.996 1.00 65.19 115 SER A CA 1
ATOM 930 C C . SER A 1 115 ? 5.706 22.723 13.662 1.00 65.19 115 SER A C 1
ATOM 932 O O . SER A 1 115 ? 6.751 22.644 13.017 1.00 65.19 115 SER A O 1
ATOM 934 N N . TYR A 1 116 ? 5.028 21.637 14.021 1.00 60.09 116 TYR A N 1
ATOM 935 C CA . TYR A 1 116 ? 5.435 20.286 13.676 1.00 60.09 116 TYR A CA 1
ATOM 936 C C . TYR A 1 116 ? 5.394 20.040 12.157 1.00 60.09 116 TYR A C 1
ATOM 938 O O . TYR A 1 116 ? 6.311 19.431 11.601 1.00 60.09 116 TYR A O 1
ATOM 946 N N . TRP A 1 117 ? 4.378 20.557 11.455 1.00 51.31 117 TRP A N 1
ATOM 947 C CA . TRP A 1 117 ? 4.316 20.508 9.991 1.00 51.31 117 TRP A CA 1
ATOM 948 C C . TRP A 1 117 ? 5.441 21.301 9.321 1.00 51.31 117 TRP A C 1
ATOM 950 O O . TRP A 1 117 ? 5.991 20.840 8.319 1.00 51.31 117 TRP A O 1
ATOM 960 N N . GLU A 1 118 ? 5.792 22.464 9.868 1.00 63.41 118 GLU A N 1
ATOM 961 C CA . GLU A 1 118 ? 6.899 23.296 9.383 1.00 63.41 118 GLU A CA 1
ATOM 962 C C . GLU A 1 118 ? 8.243 22.581 9.552 1.00 63.41 118 GLU A C 1
ATOM 964 O O . GLU A 1 118 ? 9.004 22.476 8.588 1.00 63.41 118 GLU A O 1
ATOM 969 N N . HIS A 1 119 ? 8.481 21.976 10.720 1.00 67.88 119 HIS A N 1
ATOM 970 C CA . HIS A 1 119 ? 9.661 21.148 10.976 1.00 67.88 119 HIS A CA 1
ATOM 971 C C . HIS A 1 119 ? 9.783 20.005 9.962 1.00 67.88 119 HIS A C 1
ATOM 973 O O . HIS A 1 119 ? 10.818 19.841 9.318 1.00 67.88 119 HIS A O 1
ATOM 979 N N . GLN A 1 120 ? 8.704 19.241 9.771 1.00 58.84 120 GLN A N 1
ATOM 980 C CA . GLN A 1 120 ? 8.664 18.120 8.827 1.00 58.84 120 GLN A CA 1
ATOM 981 C C . GLN A 1 120 ? 8.880 18.564 7.370 1.00 58.84 120 GLN A C 1
ATOM 983 O O . GLN A 1 120 ? 9.530 17.875 6.580 1.00 58.84 120 GLN A O 1
ATOM 988 N N . ALA A 1 121 ? 8.340 19.719 6.977 1.00 56.81 121 ALA A N 1
ATOM 989 C CA . ALA A 1 121 ? 8.554 20.270 5.643 1.00 56.81 121 ALA A CA 1
ATOM 990 C C . ALA A 1 121 ? 10.021 20.670 5.415 1.00 56.81 121 ALA A C 1
ATOM 992 O O . ALA A 1 121 ? 10.582 20.326 4.370 1.00 56.81 121 ALA A O 1
ATOM 993 N N . ALA A 1 122 ? 10.641 21.335 6.392 1.00 64.62 122 ALA A N 1
ATOM 994 C CA . ALA A 1 122 ? 12.043 21.736 6.336 1.00 64.62 122 ALA A CA 1
ATOM 995 C C . ALA A 1 122 ? 12.995 20.524 6.347 1.00 64.62 122 ALA A C 1
ATOM 997 O O . ALA A 1 122 ? 13.970 20.486 5.594 1.00 64.62 122 ALA A O 1
ATOM 998 N N . GLU A 1 123 ? 12.676 19.479 7.116 1.00 67.88 123 GLU A N 1
ATOM 999 C CA . GLU A 1 123 ? 13.434 18.224 7.154 1.00 67.88 123 GLU A CA 1
ATOM 1000 C C . GLU A 1 123 ? 13.439 17.505 5.792 1.00 67.88 123 GLU A C 1
ATOM 1002 O O . GLU A 1 123 ? 14.500 17.124 5.288 1.00 67.88 123 GLU A O 1
ATOM 1007 N N . ARG A 1 124 ? 12.282 17.409 5.121 1.00 69.12 124 ARG A N 1
ATOM 1008 C CA . ARG A 1 124 ? 12.191 16.842 3.762 1.00 69.12 124 ARG A CA 1
ATOM 1009 C C . ARG A 1 124 ? 12.943 17.658 2.719 1.00 69.12 124 ARG A C 1
ATOM 1011 O O . ARG A 1 124 ? 13.573 17.080 1.833 1.00 69.12 124 ARG A O 1
ATOM 1018 N N . LEU A 1 125 ? 12.859 18.986 2.801 1.00 67.62 125 LEU A N 1
ATOM 1019 C CA . LEU A 1 125 ? 13.592 19.877 1.903 1.00 67.62 125 LEU A CA 1
ATOM 1020 C C . LEU A 1 125 ? 15.104 19.692 2.078 1.00 67.62 125 LEU A C 1
ATOM 1022 O O . LEU A 1 125 ? 15.814 19.524 1.090 1.00 67.62 125 LEU A O 1
ATOM 1026 N N . THR A 1 126 ? 15.567 19.622 3.327 1.00 73.00 126 THR A N 1
ATOM 1027 C CA . THR A 1 126 ? 16.967 19.351 3.682 1.00 73.00 126 THR A CA 1
ATOM 1028 C C . THR A 1 126 ? 17.447 18.021 3.099 1.00 73.00 126 THR A C 1
ATOM 1030 O O . THR A 1 126 ? 18.543 17.941 2.544 1.00 73.00 126 THR A O 1
ATOM 1033 N N . HIS A 1 127 ? 16.633 16.964 3.188 1.00 74.56 127 HIS A N 1
ATOM 1034 C CA . HIS A 1 127 ? 16.988 15.658 2.631 1.00 74.56 127 HIS A CA 1
ATOM 1035 C C . HIS A 1 127 ? 17.103 15.687 1.100 1.00 74.56 127 HIS A C 1
ATOM 1037 O O . HIS A 1 127 ? 18.089 15.195 0.552 1.00 74.56 127 HIS A O 1
ATOM 1043 N N . ARG A 1 128 ? 16.138 16.313 0.412 1.00 82.00 128 ARG A N 1
ATOM 1044 C CA . ARG A 1 128 ? 16.151 16.442 -1.054 1.00 82.00 128 ARG A CA 1
ATOM 1045 C C . ARG A 1 128 ? 17.357 17.237 -1.549 1.00 82.00 128 ARG A C 1
ATOM 1047 O O . ARG A 1 128 ? 18.076 16.757 -2.412 1.00 82.00 128 ARG A O 1
ATOM 1054 N N . LEU A 1 129 ? 17.621 18.402 -0.955 1.00 74.94 129 LEU A N 1
ATOM 1055 C CA . LEU A 1 129 ? 18.765 19.237 -1.334 1.00 74.94 129 LEU A CA 1
ATOM 1056 C C . LEU A 1 129 ? 20.101 18.515 -1.109 1.00 74.94 129 LEU A C 1
ATOM 1058 O O . LEU A 1 129 ? 21.014 18.645 -1.918 1.00 74.94 129 LEU A O 1
ATOM 1062 N N . ASN A 1 130 ? 20.209 17.702 -0.052 1.00 84.12 130 ASN A N 1
ATOM 1063 C CA . ASN A 1 130 ? 21.374 16.840 0.162 1.00 84.12 130 ASN A CA 1
ATOM 1064 C C . ASN A 1 130 ? 21.546 15.785 -0.940 1.00 84.12 130 ASN A C 1
ATOM 1066 O O . ASN A 1 130 ? 22.678 15.485 -1.324 1.00 84.12 130 ASN A O 1
ATOM 1070 N N . GLN A 1 131 ? 20.453 15.198 -1.431 1.00 82.25 131 GLN A N 1
ATOM 1071 C CA . GLN A 1 131 ? 20.499 14.249 -2.541 1.00 82.25 131 GLN A CA 1
ATOM 1072 C C . GLN A 1 131 ? 20.926 14.945 -3.840 1.00 82.25 131 GLN A C 1
ATOM 1074 O O . GLN A 1 131 ? 21.906 14.519 -4.450 1.00 82.25 131 GLN A O 1
ATOM 1079 N N . ASP A 1 132 ? 20.267 16.049 -4.198 1.00 82.31 132 ASP A N 1
ATOM 1080 C CA . ASP A 1 132 ? 20.569 16.830 -5.404 1.00 82.31 132 ASP A CA 1
ATOM 1081 C C . ASP A 1 132 ? 22.037 17.298 -5.403 1.00 82.31 132 ASP A C 1
ATOM 1083 O O . ASP A 1 132 ? 22.740 17.212 -6.414 1.00 82.31 132 ASP A O 1
ATOM 1087 N N . LEU A 1 133 ? 22.553 17.719 -4.240 1.00 89.94 133 LEU A N 1
ATOM 1088 C CA . LEU A 1 133 ? 23.957 18.091 -4.065 1.00 89.94 133 LEU A CA 1
ATOM 1089 C C . LEU A 1 133 ? 24.907 16.911 -4.322 1.00 89.94 133 LEU A C 1
ATOM 1091 O O . LEU A 1 133 ? 25.912 17.078 -5.012 1.00 89.94 133 LEU A O 1
ATOM 1095 N N . ARG A 1 134 ? 24.604 15.711 -3.807 1.00 90.38 134 ARG A N 1
ATOM 1096 C CA . ARG A 1 134 ? 25.419 14.501 -4.045 1.00 90.38 134 ARG A CA 1
ATOM 1097 C C . ARG A 1 134 ? 25.436 14.103 -5.517 1.00 90.38 134 ARG A C 1
ATOM 1099 O O . ARG A 1 134 ? 26.493 13.749 -6.040 1.00 90.38 134 ARG A O 1
ATOM 1106 N N . GLU A 1 135 ? 24.288 14.166 -6.182 1.00 89.94 135 GLU A N 1
ATOM 1107 C CA . GLU A 1 135 ? 24.169 13.855 -7.608 1.00 89.94 135 GLU A CA 1
ATOM 1108 C C . GLU A 1 135 ? 24.969 14.853 -8.454 1.00 89.94 135 GLU A C 1
ATOM 1110 O O . GLU A 1 135 ? 25.778 14.447 -9.290 1.00 89.94 135 GLU A O 1
ATOM 1115 N N . THR A 1 136 ? 24.843 16.150 -8.163 1.00 85.50 136 THR A N 1
ATOM 1116 C CA . THR A 1 136 ? 25.568 17.219 -8.871 1.00 85.50 136 THR A CA 1
ATOM 1117 C C . THR A 1 136 ? 27.083 17.120 -8.655 1.00 85.50 136 THR A C 1
ATOM 1119 O O . THR A 1 136 ? 27.862 17.256 -9.602 1.00 85.50 136 THR A O 1
ATOM 1122 N N . LEU A 1 137 ? 27.530 16.809 -7.431 1.00 90.88 137 LEU A N 1
ATOM 1123 C CA . LEU A 1 137 ? 28.942 16.528 -7.140 1.00 90.88 137 LEU A CA 1
ATOM 1124 C C . LEU A 1 137 ? 29.455 15.326 -7.945 1.00 90.88 137 LEU A C 1
ATOM 1126 O O . LEU A 1 137 ? 30.533 15.396 -8.530 1.00 90.88 137 LEU A O 1
ATOM 1130 N N . THR A 1 138 ? 28.657 14.261 -8.048 1.00 93.19 138 THR A N 1
ATOM 1131 C CA . THR A 1 138 ? 29.012 13.058 -8.819 1.00 93.19 138 THR A CA 1
ATOM 1132 C C . THR A 1 138 ? 29.149 13.360 -10.314 1.00 93.19 138 THR A C 1
ATOM 1134 O O . THR A 1 138 ? 30.089 12.888 -10.957 1.00 93.19 138 THR A O 1
ATOM 1137 N N . GLN A 1 139 ? 28.244 14.169 -10.873 1.00 89.81 139 GLN A N 1
ATOM 1138 C CA . GLN A 1 139 ? 28.312 14.616 -12.268 1.00 89.81 139 GLN A CA 1
ATOM 1139 C C . GLN A 1 139 ? 29.562 15.461 -12.528 1.00 89.81 139 GLN A C 1
ATOM 1141 O O . GLN A 1 139 ? 30.263 15.249 -13.520 1.00 89.81 139 GLN A O 1
ATOM 1146 N N . ARG A 1 140 ? 29.894 16.377 -11.612 1.00 92.88 140 ARG A N 1
ATOM 1147 C CA . ARG A 1 140 ? 31.115 17.181 -11.711 1.00 92.88 140 ARG A CA 1
ATOM 1148 C C . ARG A 1 140 ? 32.372 16.308 -11.654 1.00 92.88 140 ARG A C 1
ATOM 1150 O O . ARG A 1 140 ? 33.268 16.493 -12.475 1.00 92.88 140 ARG A O 1
ATOM 1157 N N . ASP A 1 141 ? 32.420 15.331 -10.750 1.00 92.38 141 ASP A N 1
ATOM 1158 C CA . ASP A 1 141 ? 33.533 14.378 -10.645 1.00 92.38 141 ASP A CA 1
ATOM 1159 C C . ASP A 1 141 ? 33.670 13.493 -11.895 1.00 92.38 141 ASP A C 1
ATOM 1161 O O . ASP A 1 141 ? 34.771 13.048 -12.233 1.00 92.38 141 ASP A O 1
ATOM 1165 N N . GLN A 1 142 ? 32.563 13.199 -12.583 1.00 91.88 142 GLN A N 1
ATOM 1166 C CA . GLN A 1 142 ? 32.578 12.492 -13.864 1.00 91.88 142 GLN A CA 1
ATOM 1167 C C . GLN A 1 142 ? 33.189 13.362 -14.970 1.00 91.88 142 GLN A C 1
ATOM 1169 O O . GLN A 1 142 ? 34.118 12.911 -15.638 1.00 91.88 142 GLN A O 1
ATOM 1174 N N . ILE A 1 143 ? 32.754 14.620 -15.097 1.00 89.81 143 ILE A N 1
ATOM 1175 C CA . ILE A 1 143 ? 33.325 15.581 -16.056 1.00 89.81 143 ILE A CA 1
ATOM 1176 C C . ILE A 1 143 ? 34.821 15.799 -15.801 1.00 89.81 143 ILE A C 1
ATOM 1178 O O . ILE A 1 143 ? 35.620 15.777 -16.736 1.00 89.81 143 ILE A O 1
ATOM 1182 N N . ASP A 1 144 ? 35.234 15.943 -14.538 1.00 89.19 144 ASP A N 1
ATOM 1183 C CA . ASP A 1 144 ? 36.650 16.091 -14.182 1.00 89.19 144 ASP A CA 1
ATOM 1184 C C . ASP A 1 144 ? 37.474 14.841 -14.562 1.00 89.19 144 ASP A C 1
ATOM 1186 O O . ASP A 1 144 ? 38.646 14.962 -14.931 1.00 89.19 144 ASP A O 1
ATOM 1190 N N . ARG A 1 145 ? 36.886 13.636 -14.503 1.00 91.44 145 ARG A N 1
ATOM 1191 C CA . ARG A 1 145 ? 37.533 12.387 -14.945 1.00 91.44 145 ARG A CA 1
ATOM 1192 C C . ARG A 1 145 ? 37.646 12.298 -16.464 1.00 91.44 145 ARG A C 1
ATOM 1194 O O . ARG A 1 145 ? 38.724 11.972 -16.957 1.00 91.44 145 ARG A O 1
ATOM 1201 N N . GLU A 1 146 ? 36.575 12.603 -17.188 1.00 89.62 146 GLU A N 1
ATOM 1202 C CA . GLU A 1 146 ? 36.547 12.602 -18.657 1.00 89.62 146 GLU A CA 1
ATOM 1203 C C . GLU A 1 146 ? 37.544 13.608 -19.229 1.00 89.62 146 GLU A C 1
ATOM 1205 O O . GLU A 1 146 ? 38.352 13.260 -20.092 1.00 89.62 146 GLU A O 1
ATOM 1210 N N . ARG A 1 147 ? 37.593 14.816 -18.656 1.00 87.31 147 ARG A N 1
ATOM 1211 C CA . ARG A 1 147 ? 38.564 15.842 -19.040 1.00 87.31 147 ARG A CA 1
ATOM 1212 C C . ARG A 1 147 ? 40.008 15.377 -18.839 1.00 87.31 147 ARG A C 1
ATOM 1214 O O . ARG A 1 147 ? 40.828 15.527 -19.739 1.00 87.31 147 ARG A O 1
ATOM 1221 N N . ARG A 1 148 ? 40.332 14.769 -17.688 1.00 87.62 148 ARG A N 1
ATOM 1222 C CA . ARG A 1 148 ? 41.680 14.219 -17.426 1.00 87.62 148 ARG A CA 1
ATOM 1223 C C . ARG A 1 148 ? 42.035 13.082 -18.382 1.00 87.62 148 ARG A C 1
ATOM 1225 O O . ARG A 1 148 ? 43.188 12.981 -18.794 1.00 87.62 148 ARG A O 1
ATOM 1232 N N . ALA A 1 149 ? 41.077 12.221 -18.722 1.00 86.62 149 ALA A N 1
ATOM 1233 C CA . ALA A 1 149 ? 41.293 11.147 -19.688 1.00 86.62 149 ALA A CA 1
ATOM 1234 C C . ALA A 1 149 ? 41.597 11.711 -21.085 1.00 86.62 149 ALA A C 1
ATOM 1236 O O . ALA A 1 149 ? 42.528 11.242 -21.742 1.00 86.62 149 ALA A O 1
ATOM 1237 N N . LEU A 1 150 ? 40.877 12.761 -21.495 1.00 82.38 150 LEU A N 1
ATOM 1238 C CA . LEU A 1 150 ? 41.115 13.475 -22.747 1.00 82.38 150 LEU A CA 1
ATOM 1239 C C . L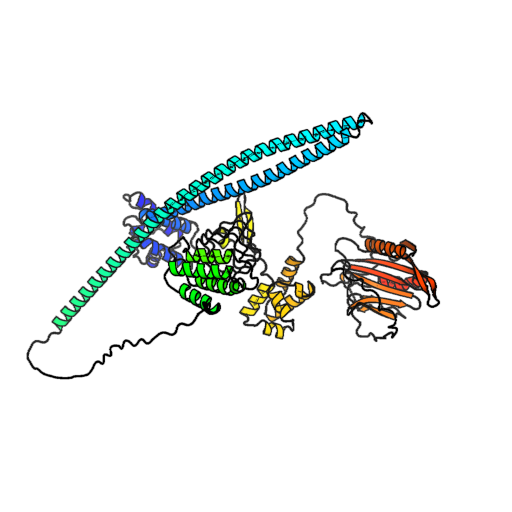EU A 1 150 ? 42.493 14.162 -22.764 1.00 82.38 150 LEU A C 1
ATOM 1241 O O . LEU A 1 150 ? 43.241 14.006 -23.726 1.00 82.38 150 LEU A O 1
ATOM 1245 N N . GLU A 1 151 ? 42.873 14.855 -21.684 1.00 81.00 151 GLU A N 1
ATOM 1246 C CA . GLU A 1 151 ? 44.208 15.460 -21.522 1.00 81.00 151 GLU A CA 1
ATOM 1247 C C . GLU A 1 151 ? 45.330 14.406 -21.637 1.00 81.00 151 GLU A C 1
ATOM 1249 O O . GLU A 1 151 ? 46.341 14.630 -22.305 1.00 81.00 151 GLU A O 1
ATOM 1254 N N . GLN A 1 152 ? 45.149 13.229 -21.026 1.00 83.56 152 GLN A N 1
ATOM 1255 C CA . GLN A 1 152 ? 46.110 12.122 -21.105 1.00 83.56 152 GLN A CA 1
ATOM 1256 C C . GLN A 1 152 ? 46.195 11.497 -22.502 1.00 83.56 152 GLN A C 1
ATOM 1258 O O . GLN A 1 152 ? 47.285 11.095 -22.909 1.00 83.56 152 GLN A O 1
ATOM 1263 N N . ALA A 1 153 ? 45.076 11.395 -23.224 1.00 79.19 153 ALA A N 1
ATOM 1264 C CA . ALA A 1 153 ? 45.050 10.915 -24.604 1.00 79.19 153 ALA A CA 1
ATOM 1265 C C . ALA A 1 153 ? 45.767 11.903 -25.538 1.00 79.19 153 ALA A C 1
ATOM 1267 O O . ALA A 1 153 ? 46.675 11.516 -26.269 1.00 79.19 153 ALA A O 1
ATOM 1268 N N . ALA A 1 154 ? 45.465 13.196 -25.414 1.00 73.81 154 ALA A N 1
ATOM 1269 C CA . ALA A 1 154 ? 46.120 14.254 -26.177 1.00 73.81 154 ALA A CA 1
ATOM 1270 C C . ALA A 1 154 ? 47.640 14.314 -25.959 1.00 73.81 154 ALA A C 1
ATOM 1272 O O . ALA A 1 154 ? 48.396 14.541 -26.903 1.00 73.81 154 ALA A O 1
ATOM 1273 N N . ALA A 1 155 ? 48.107 14.075 -24.729 1.00 75.56 155 ALA A N 1
ATOM 1274 C CA . ALA A 1 155 ? 49.535 14.022 -24.421 1.00 75.56 155 ALA A CA 1
ATOM 1275 C C . ALA A 1 155 ? 50.265 12.845 -25.103 1.00 75.56 155 ALA A C 1
ATOM 1277 O O . ALA A 1 155 ? 51.476 12.923 -25.304 1.00 75.56 155 ALA A O 1
ATOM 1278 N N . ARG A 1 156 ? 49.555 11.763 -25.459 1.00 72.25 156 ARG A N 1
ATOM 1279 C CA . ARG A 1 156 ? 50.120 10.602 -26.174 1.00 72.25 156 ARG A CA 1
ATOM 1280 C C . ARG A 1 156 ? 50.225 10.839 -27.682 1.00 72.25 156 ARG A C 1
ATOM 1282 O O . ARG A 1 156 ? 51.187 10.376 -28.286 1.00 72.25 156 ARG A O 1
ATOM 1289 N N . ASP A 1 157 ? 49.299 11.611 -28.251 1.00 66.50 157 ASP A N 1
ATOM 1290 C CA . ASP A 1 157 ? 49.134 11.783 -29.703 1.00 66.50 157 ASP A CA 1
ATOM 1291 C C . ASP A 1 157 ? 49.763 13.077 -30.262 1.00 66.50 157 ASP A C 1
ATOM 1293 O O . ASP A 1 157 ? 49.564 13.425 -31.425 1.00 66.50 157 ASP A O 1
ATOM 1297 N N . ALA A 1 158 ? 50.569 13.790 -29.465 1.00 58.81 158 ALA A N 1
ATOM 1298 C CA . ALA A 1 158 ? 51.153 15.104 -29.776 1.00 58.81 158 ALA A CA 1
ATOM 1299 C C . ALA A 1 158 ? 52.067 15.182 -31.032 1.00 58.81 158 ALA A C 1
ATOM 1301 O O . ALA A 1 158 ? 52.667 16.229 -31.282 1.00 58.81 158 ALA A O 1
ATOM 1302 N N . ALA A 1 159 ? 52.187 14.111 -31.825 1.00 56.94 159 ALA A N 1
ATOM 1303 C CA . ALA A 1 159 ? 53.009 14.036 -33.032 1.00 56.94 159 ALA A CA 1
ATOM 1304 C C . ALA A 1 159 ? 52.247 14.281 -34.354 1.00 56.94 159 ALA A C 1
ATOM 1306 O O . ALA A 1 159 ? 52.897 14.595 -35.351 1.00 56.94 159 ALA A O 1
ATOM 1307 N N . GLU A 1 160 ? 50.908 14.197 -34.403 1.00 56.31 160 GLU A N 1
ATOM 1308 C CA . GLU A 1 160 ? 50.159 14.274 -35.671 1.00 56.31 160 GLU A CA 1
ATOM 1309 C C . GLU A 1 160 ? 49.010 15.310 -35.672 1.00 56.31 160 GLU A C 1
ATOM 1311 O O . GLU A 1 160 ? 48.052 15.236 -34.914 1.00 56.31 160 GLU A O 1
ATOM 1316 N N . HIS A 1 161 ? 49.101 16.253 -36.619 1.00 61.78 161 HIS A N 1
ATOM 1317 C CA . HIS A 1 161 ? 48.036 17.102 -37.185 1.00 61.78 161 HIS A CA 1
ATOM 1318 C C . HIS A 1 161 ? 47.363 18.223 -36.348 1.00 61.78 161 HIS A C 1
ATOM 1320 O O . HIS A 1 161 ? 46.612 18.021 -35.401 1.00 61.78 161 HIS A O 1
ATOM 1326 N N . SER A 1 162 ? 47.481 19.452 -36.875 1.00 64.31 162 SER A N 1
ATOM 1327 C CA . SER A 1 162 ? 46.848 20.700 -36.401 1.00 64.31 162 SER A CA 1
ATOM 1328 C C . SER A 1 162 ? 45.308 20.660 -36.292 1.00 64.31 162 SER A C 1
ATOM 1330 O O . SER A 1 162 ? 44.741 21.378 -35.473 1.00 64.31 162 SER A O 1
ATOM 1332 N N . GLN A 1 163 ? 44.615 19.807 -37.058 1.00 63.25 163 GLN A N 1
ATOM 1333 C CA . GLN A 1 163 ? 43.150 19.664 -36.980 1.00 63.25 163 GLN A CA 1
ATOM 1334 C C . GLN A 1 163 ? 42.677 18.919 -35.718 1.00 63.25 163 GLN A C 1
ATOM 1336 O O . GLN A 1 163 ? 41.589 19.202 -35.219 1.00 63.25 163 GLN A O 1
ATOM 1341 N N . LEU A 1 164 ? 43.485 17.997 -35.180 1.00 64.44 164 LEU A N 1
ATOM 1342 C CA . LEU A 1 164 ? 43.172 17.289 -33.932 1.00 64.44 164 LEU A CA 1
ATOM 1343 C C . LEU A 1 164 ? 43.342 18.205 -32.715 1.00 64.44 164 LEU A C 1
ATOM 1345 O O . LEU A 1 164 ? 42.528 18.160 -31.797 1.00 64.44 164 LEU A O 1
ATOM 1349 N N . GLN A 1 165 ? 44.328 19.107 -32.749 1.00 70.81 165 GLN A N 1
ATOM 1350 C CA . GLN A 1 165 ? 44.521 20.119 -31.706 1.00 70.81 165 GLN A CA 1
ATOM 1351 C C . GLN A 1 165 ? 43.338 21.091 -31.605 1.00 70.81 165 GLN A C 1
ATOM 1353 O O . GLN A 1 165 ? 42.916 21.416 -30.497 1.00 70.81 165 GLN A O 1
ATOM 1358 N N . GLN A 1 166 ? 42.755 21.514 -32.733 1.00 74.56 166 GLN A N 1
ATOM 1359 C CA . GLN A 1 166 ? 41.582 22.395 -32.711 1.00 74.56 166 GLN A CA 1
ATOM 1360 C C . GLN A 1 166 ? 40.367 21.704 -32.070 1.00 74.56 166 GLN A C 1
ATOM 1362 O O . GLN A 1 166 ? 39.756 22.267 -31.169 1.00 74.56 166 GLN A O 1
ATOM 1367 N N . ARG A 1 167 ? 40.074 20.453 -32.460 1.00 71.88 167 ARG A N 1
ATOM 1368 C CA . ARG A 1 167 ? 38.971 19.667 -31.874 1.00 71.88 167 ARG A CA 1
ATOM 1369 C C . ARG A 1 167 ? 39.144 19.442 -30.372 1.00 71.88 167 ARG A C 1
ATOM 1371 O O . ARG A 1 167 ? 38.180 19.556 -29.627 1.00 71.88 167 ARG A O 1
ATOM 1378 N N . LEU A 1 168 ? 40.372 19.169 -29.934 1.00 75.44 168 LEU A N 1
ATOM 1379 C CA . LEU A 1 168 ? 40.705 19.034 -28.518 1.00 75.44 168 LEU A CA 1
ATOM 1380 C C . LEU A 1 168 ? 40.441 20.333 -27.742 1.00 75.44 168 LEU A C 1
ATOM 1382 O O . LEU A 1 168 ? 39.927 20.287 -26.630 1.00 75.44 168 LEU A O 1
ATOM 1386 N N . THR A 1 169 ? 40.775 21.480 -28.335 1.00 81.56 169 THR A N 1
ATOM 1387 C CA . THR A 1 169 ? 40.574 22.798 -27.715 1.00 81.56 169 THR A CA 1
ATOM 1388 C C . THR A 1 169 ? 39.082 23.104 -27.554 1.00 81.56 169 THR A C 1
ATOM 1390 O O . THR A 1 169 ? 38.656 23.567 -26.496 1.00 81.56 169 THR A O 1
ATOM 1393 N N . ASP A 1 170 ? 38.275 22.784 -28.570 1.00 83.75 170 ASP A N 1
ATOM 1394 C CA . ASP A 1 170 ? 36.822 22.981 -28.539 1.00 83.75 170 ASP A CA 1
ATOM 1395 C C . ASP A 1 170 ? 36.148 22.059 -27.498 1.00 83.75 170 ASP A C 1
ATOM 1397 O O . ASP A 1 170 ? 35.290 22.503 -26.732 1.00 83.75 170 ASP A O 1
ATOM 1401 N N . GLU A 1 171 ? 36.572 20.790 -27.405 1.00 84.75 171 GLU A N 1
ATOM 1402 C CA . GLU A 1 171 ? 36.084 19.850 -26.382 1.00 84.75 171 GLU A CA 1
ATOM 1403 C C . GLU A 1 171 ? 36.508 20.261 -24.962 1.00 84.75 171 GLU A C 1
ATOM 1405 O O . GLU A 1 171 ? 35.702 20.196 -24.032 1.00 84.75 171 GLU A O 1
ATOM 1410 N N . GLN A 1 172 ? 37.739 20.748 -24.775 1.00 83.88 172 GLN A N 1
ATOM 1411 C CA . GLN A 1 172 ? 38.208 21.277 -23.488 1.00 83.88 172 GLN A CA 1
ATOM 1412 C C . GLN A 1 172 ? 37.378 22.480 -23.027 1.00 83.88 172 GLN A C 1
ATOM 1414 O O . GLN A 1 172 ? 36.944 22.509 -21.873 1.00 83.88 172 GLN A O 1
ATOM 1419 N N . ALA A 1 173 ? 37.094 23.428 -23.925 1.00 86.75 173 ALA A N 1
ATOM 1420 C CA . ALA A 1 173 ? 36.245 24.578 -23.623 1.00 86.75 173 ALA A CA 1
ATOM 1421 C C . ALA A 1 173 ? 34.819 24.152 -23.220 1.00 86.75 173 ALA A C 1
ATOM 1423 O O . ALA A 1 173 ? 34.236 24.723 -22.295 1.00 86.75 173 ALA A O 1
ATOM 1424 N N . ALA A 1 174 ? 34.271 23.110 -23.858 1.00 88.62 174 ALA A N 1
ATOM 1425 C CA . ALA A 1 174 ? 32.965 22.558 -23.503 1.00 88.62 174 ALA A CA 1
ATOM 1426 C C . ALA A 1 174 ? 32.949 21.943 -22.089 1.00 88.62 174 ALA A C 1
ATOM 1428 O O . ALA A 1 174 ? 32.031 22.222 -21.313 1.00 88.62 174 ALA A O 1
ATOM 1429 N N . TYR A 1 175 ? 33.975 21.165 -21.715 1.00 87.25 175 TYR A N 1
ATOM 1430 C CA . TYR A 1 175 ? 34.092 20.608 -20.359 1.00 87.25 175 TYR A CA 1
ATOM 1431 C C . TYR A 1 175 ? 34.296 21.690 -19.292 1.00 87.25 175 TYR A C 1
ATOM 1433 O O . TYR A 1 175 ? 33.730 21.589 -18.202 1.00 87.25 175 TYR A O 1
ATOM 1441 N N . GLU A 1 176 ? 35.078 22.734 -19.581 1.00 88.25 176 GLU A N 1
ATOM 1442 C CA . GLU A 1 176 ? 35.268 23.862 -18.661 1.00 88.25 176 GLU A CA 1
ATOM 1443 C C . GLU A 1 176 ? 33.969 24.632 -18.424 1.00 88.25 176 GLU A C 1
ATOM 1445 O O . GLU A 1 176 ? 33.635 24.931 -17.274 1.00 88.25 176 GLU A O 1
ATOM 1450 N N . MET A 1 177 ? 33.196 24.880 -19.484 1.00 91.38 177 MET A N 1
ATOM 1451 C CA . MET A 1 177 ? 31.885 25.513 -19.376 1.00 91.38 177 MET A CA 1
ATOM 1452 C C . MET A 1 177 ? 30.919 24.657 -18.545 1.00 91.38 177 MET A C 1
ATOM 1454 O O . MET A 1 177 ? 30.332 25.161 -17.588 1.00 91.38 177 MET A O 1
ATOM 1458 N N . ALA A 1 178 ? 30.816 23.353 -18.831 1.00 88.38 178 ALA A N 1
ATOM 1459 C CA . ALA A 1 178 ? 29.959 22.432 -18.079 1.00 88.38 178 ALA A CA 1
ATOM 1460 C C . ALA A 1 178 ? 30.352 22.347 -16.592 1.00 88.38 178 ALA A C 1
ATOM 1462 O O . ALA A 1 178 ? 29.496 22.390 -15.705 1.00 88.38 178 ALA A O 1
ATOM 1463 N N . ARG A 1 179 ? 31.657 22.294 -16.295 1.00 90.75 179 ARG A N 1
ATOM 1464 C CA . ARG A 1 179 ? 32.178 22.309 -14.922 1.00 90.75 179 ARG A CA 1
ATOM 1465 C C . ARG A 1 179 ? 31.865 23.622 -14.202 1.00 90.75 179 ARG A C 1
ATOM 1467 O O . ARG A 1 179 ? 31.544 23.590 -13.011 1.00 90.75 179 ARG A O 1
ATOM 1474 N N . SER A 1 180 ? 31.971 24.761 -14.888 1.00 92.56 180 SER A N 1
ATOM 1475 C CA . SER A 1 180 ? 31.625 26.071 -14.325 1.00 92.56 180 SER A CA 1
ATOM 1476 C C . SER A 1 180 ? 30.147 26.122 -13.938 1.00 92.56 180 SER A C 1
ATOM 1478 O O . SER A 1 180 ? 29.835 26.469 -12.801 1.00 92.56 180 SER A O 1
ATOM 1480 N N . THR A 1 181 ? 29.252 25.681 -14.828 1.00 93.62 181 THR A N 1
ATOM 1481 C CA . THR A 1 181 ? 27.807 25.614 -14.561 1.00 93.62 181 THR A CA 1
ATOM 1482 C C . THR A 1 181 ? 27.484 24.718 -13.365 1.00 93.62 181 THR A C 1
ATOM 1484 O O . THR A 1 181 ? 26.750 25.128 -12.471 1.00 93.62 181 THR A O 1
ATOM 1487 N N . LEU A 1 182 ? 28.078 23.523 -13.286 1.00 88.62 182 LEU A N 1
ATOM 1488 C CA . LEU A 1 182 ? 27.873 22.631 -12.138 1.00 88.62 182 LEU A CA 1
ATOM 1489 C C . LEU A 1 182 ? 28.420 23.221 -10.833 1.00 88.62 182 LEU A C 1
ATOM 1491 O O . LEU A 1 182 ? 27.864 22.987 -9.766 1.00 88.62 182 LEU A O 1
ATOM 1495 N N . THR A 1 183 ? 29.507 23.992 -10.892 1.00 92.19 183 THR A N 1
ATOM 1496 C CA . THR A 1 183 ? 30.079 24.648 -9.705 1.00 92.19 183 THR A CA 1
ATOM 1497 C C . THR A 1 183 ? 29.160 25.752 -9.176 1.00 92.19 183 THR A C 1
ATOM 1499 O O . THR A 1 183 ? 28.996 25.880 -7.961 1.00 92.19 183 THR A O 1
ATOM 1502 N N . GLU A 1 184 ? 28.532 26.511 -10.072 1.00 94.69 184 GLU A N 1
ATOM 1503 C CA . GLU A 1 184 ? 27.511 27.501 -9.722 1.00 94.69 184 GLU A CA 1
ATOM 1504 C C . GLU A 1 184 ? 26.288 26.821 -9.088 1.00 94.69 184 GLU A C 1
ATOM 1506 O O . GLU A 1 184 ? 25.922 27.158 -7.963 1.00 94.69 184 GLU A O 1
ATOM 1511 N N . GLN A 1 185 ? 25.766 25.759 -9.713 1.00 91.56 185 GLN A N 1
ATOM 1512 C CA . GLN A 1 185 ? 24.656 24.960 -9.172 1.00 91.56 185 GLN A CA 1
ATOM 1513 C C . GLN A 1 185 ? 24.962 24.360 -7.791 1.00 91.56 185 GLN A C 1
ATOM 1515 O O . GLN A 1 185 ? 24.123 24.403 -6.894 1.00 91.56 185 GLN A O 1
ATOM 1520 N N . ILE A 1 186 ? 26.172 23.828 -7.580 1.00 93.56 186 ILE A N 1
ATOM 1521 C CA . ILE A 1 186 ? 26.613 23.330 -6.266 1.00 93.56 186 ILE A CA 1
ATOM 1522 C C . ILE A 1 186 ? 26.573 24.448 -5.219 1.00 93.56 186 ILE A C 1
ATOM 1524 O O . ILE A 1 186 ? 26.160 24.207 -4.086 1.00 93.56 186 ILE A O 1
ATOM 1528 N N . THR A 1 187 ? 27.002 25.657 -5.580 1.00 95.12 187 THR A N 1
ATOM 1529 C CA . THR A 1 187 ? 27.023 26.801 -4.657 1.00 95.12 187 THR A CA 1
ATOM 1530 C C . THR A 1 187 ? 25.602 27.186 -4.246 1.00 95.12 187 THR A C 1
ATOM 1532 O O . THR A 1 187 ? 25.323 27.300 -3.053 1.00 95.12 187 THR A O 1
ATOM 1535 N N . GLU A 1 188 ? 24.683 27.274 -5.211 1.00 94.81 188 GLU A N 1
ATOM 1536 C CA . GLU A 1 188 ? 23.262 27.536 -4.951 1.00 94.81 188 GLU A CA 1
ATOM 1537 C C . GLU A 1 188 ? 22.624 26.455 -4.067 1.00 94.81 188 GLU A C 1
ATOM 1539 O O . GLU A 1 188 ? 21.922 26.770 -3.103 1.00 94.81 188 GLU A O 1
ATOM 1544 N N . LEU A 1 189 ? 22.901 25.176 -4.347 1.00 87.38 189 LEU A N 1
ATOM 1545 C CA . LEU A 1 189 ? 22.393 24.051 -3.559 1.00 87.38 189 LEU A CA 1
ATOM 1546 C C . LEU A 1 189 ? 22.916 24.067 -2.119 1.00 87.38 189 LEU A C 1
ATOM 1548 O O . LEU A 1 189 ? 22.152 23.799 -1.193 1.00 87.38 189 LEU A O 1
ATOM 1552 N N . VAL A 1 190 ? 24.193 24.400 -1.909 1.00 95.88 190 VAL A N 1
ATOM 1553 C CA . VAL A 1 190 ? 24.787 24.506 -0.567 1.00 95.88 190 VAL A CA 1
ATOM 1554 C C . VAL A 1 190 ? 24.140 25.633 0.236 1.00 95.88 190 VAL A C 1
ATOM 1556 O O . VAL A 1 190 ? 23.832 25.442 1.415 1.00 95.88 190 VAL A O 1
ATOM 1559 N N . ASP A 1 191 ? 23.903 26.793 -0.372 1.00 94.81 191 ASP A N 1
ATOM 1560 C CA . ASP A 1 191 ? 23.270 27.915 0.326 1.00 94.81 191 ASP A CA 1
ATOM 1561 C C . ASP A 1 191 ? 21.789 27.644 0.622 1.00 94.81 191 ASP A C 1
ATOM 1563 O O . ASP A 1 191 ? 21.324 27.908 1.738 1.00 94.81 191 ASP A O 1
ATOM 1567 N N . ALA A 1 192 ? 21.066 27.030 -0.320 1.00 86.00 192 ALA A N 1
ATOM 1568 C CA . ALA A 1 192 ? 19.698 26.568 -0.101 1.00 86.00 192 ALA A CA 1
ATOM 1569 C C . ALA A 1 192 ? 19.624 25.522 1.024 1.00 86.00 192 ALA A C 1
ATOM 1571 O O . ALA A 1 192 ? 18.740 25.595 1.879 1.00 86.00 192 ALA A O 1
ATOM 1572 N N . LEU A 1 193 ? 20.575 24.583 1.066 1.00 89.69 193 LEU A N 1
ATOM 1573 C CA . LEU A 1 193 ? 20.653 23.558 2.104 1.00 89.69 193 LEU A CA 1
ATOM 1574 C C . LEU A 1 193 ? 20.880 24.182 3.485 1.00 89.69 193 LEU A C 1
ATOM 1576 O O . LEU A 1 193 ? 20.148 23.875 4.421 1.00 89.69 193 LEU A O 1
ATOM 1580 N N . ARG A 1 194 ? 21.822 25.124 3.604 1.00 95.00 194 ARG A N 1
ATOM 1581 C CA . ARG A 1 194 ? 22.075 25.853 4.860 1.00 95.00 194 ARG A CA 1
ATOM 1582 C C . ARG A 1 194 ? 20.868 26.648 5.345 1.00 95.00 194 ARG A C 1
ATOM 1584 O O . ARG A 1 194 ? 20.725 26.871 6.546 1.00 95.00 194 ARG A O 1
ATOM 1591 N N . GLN A 1 195 ? 20.048 27.175 4.436 1.00 90.56 195 GLN A N 1
ATOM 1592 C CA . GLN A 1 195 ? 18.805 27.844 4.817 1.00 90.56 195 GLN A CA 1
ATOM 1593 C C . GLN A 1 195 ? 17.777 26.825 5.321 1.00 90.56 195 GLN A C 1
ATOM 1595 O O . GLN A 1 195 ? 17.242 27.009 6.408 1.00 90.56 195 GLN A O 1
ATOM 1600 N N . ALA A 1 196 ? 17.580 25.720 4.599 1.00 81.50 196 ALA A N 1
ATOM 1601 C CA . ALA A 1 196 ? 16.646 24.668 4.996 1.00 81.50 196 ALA A CA 1
ATOM 1602 C C . ALA A 1 196 ? 17.009 24.022 6.349 1.00 81.50 196 ALA A C 1
ATOM 1604 O O . ALA A 1 196 ? 16.121 23.738 7.151 1.00 81.50 196 ALA A O 1
ATOM 1605 N N . GLU A 1 197 ? 18.302 23.833 6.632 1.00 90.62 197 GLU A N 1
ATOM 1606 C CA . GLU A 1 197 ? 18.784 23.333 7.925 1.00 90.62 197 GLU A CA 1
ATOM 1607 C C . GLU A 1 197 ? 18.469 24.301 9.071 1.00 90.62 197 GLU A C 1
ATOM 1609 O O . GLU A 1 197 ? 18.013 23.864 10.128 1.00 90.62 197 GLU A O 1
ATOM 1614 N N . ARG A 1 198 ? 18.644 25.612 8.853 1.00 95.25 198 ARG A N 1
ATOM 1615 C CA . ARG A 1 198 ? 18.280 26.643 9.839 1.00 95.25 198 ARG A CA 1
ATOM 1616 C C . ARG A 1 198 ? 16.781 26.645 10.121 1.00 95.25 198 ARG A C 1
ATOM 1618 O O . ARG A 1 198 ? 16.396 26.610 11.286 1.00 95.25 198 ARG A O 1
ATOM 1625 N N . ASP A 1 199 ? 15.959 26.613 9.074 1.00 84.50 199 ASP A N 1
ATOM 1626 C CA . ASP A 1 199 ? 14.497 26.597 9.200 1.00 84.50 199 ASP A CA 1
ATOM 1627 C C . ASP A 1 199 ? 14.017 25.328 9.933 1.00 84.50 199 ASP A C 1
ATOM 1629 O O . ASP A 1 199 ? 13.126 25.382 10.784 1.00 84.50 199 ASP A O 1
ATOM 1633 N N . ARG A 1 200 ? 14.644 24.175 9.652 1.00 89.25 200 ARG A N 1
ATOM 1634 C CA . ARG A 1 200 ? 14.371 22.912 10.353 1.00 89.25 200 ARG A CA 1
ATOM 1635 C C . ARG A 1 200 ? 14.698 23.030 11.836 1.00 89.25 200 ARG A C 1
ATOM 1637 O O . ARG A 1 200 ? 13.881 22.650 12.673 1.00 89.25 200 ARG A O 1
ATOM 1644 N N . ASP A 1 201 ? 15.879 23.536 12.170 1.00 90.69 201 ASP A N 1
ATOM 1645 C CA . ASP A 1 201 ? 16.327 23.626 13.557 1.00 90.69 201 ASP A CA 1
ATOM 1646 C C . ASP A 1 201 ? 15.485 24.640 14.361 1.00 90.69 201 ASP A C 1
ATOM 1648 O O . ASP A 1 201 ? 15.147 24.374 15.516 1.00 90.69 201 ASP A O 1
ATOM 1652 N N . GLU A 1 202 ? 15.061 25.752 13.750 1.00 91.94 202 GLU A N 1
ATOM 1653 C CA . GLU A 1 202 ? 14.139 26.729 14.352 1.00 91.94 202 GLU A CA 1
ATOM 1654 C C . GLU A 1 202 ? 12.748 26.127 14.614 1.00 91.94 202 GLU A C 1
ATOM 1656 O O . GLU A 1 202 ? 12.198 26.240 15.718 1.00 91.94 202 GLU A O 1
ATOM 1661 N N . ALA A 1 203 ? 12.190 25.412 13.634 1.00 75.62 203 ALA A N 1
ATOM 1662 C CA . ALA A 1 203 ? 10.905 24.738 13.792 1.00 75.62 203 ALA A CA 1
ATOM 1663 C C . ALA A 1 203 ? 10.969 23.621 14.850 1.00 75.62 203 ALA A C 1
ATOM 1665 O O . ALA A 1 203 ? 10.019 23.431 15.614 1.00 75.62 203 ALA A O 1
ATOM 1666 N N . ARG A 1 204 ? 12.110 22.924 14.965 1.00 87.19 204 ARG A N 1
ATOM 1667 C CA . ARG A 1 204 ? 12.353 21.922 16.015 1.00 87.19 204 ARG A CA 1
ATOM 1668 C C . ARG A 1 204 ? 12.313 22.551 17.402 1.00 87.19 204 ARG A C 1
ATOM 1670 O O . ARG A 1 204 ? 11.593 22.066 18.272 1.00 87.19 204 ARG A O 1
ATOM 1677 N N . GLN A 1 205 ? 13.057 23.639 17.598 1.00 91.88 205 GLN A N 1
ATOM 1678 C CA . GLN A 1 205 ? 13.089 24.360 18.874 1.00 91.88 205 GLN A CA 1
ATOM 1679 C C . GLN A 1 205 ? 11.697 24.874 19.257 1.00 91.88 205 GLN A C 1
ATOM 1681 O O . GLN A 1 205 ? 11.295 24.787 20.418 1.00 91.88 205 GLN A O 1
ATOM 1686 N N . THR A 1 206 ? 10.934 25.350 18.273 1.00 85.06 206 THR A N 1
ATOM 1687 C CA . THR A 1 206 ? 9.551 25.797 18.468 1.00 85.06 206 THR A CA 1
ATOM 1688 C C . THR A 1 206 ? 8.642 24.645 18.903 1.00 85.06 206 THR A C 1
ATOM 1690 O O . THR A 1 206 ? 7.874 24.802 19.855 1.00 85.06 206 THR A O 1
ATOM 1693 N N . CYS A 1 207 ? 8.767 23.464 18.289 1.00 74.00 207 CYS A N 1
ATOM 1694 C CA . CYS A 1 207 ? 8.044 22.261 18.711 1.00 74.00 207 CYS A CA 1
ATOM 1695 C C . CYS A 1 207 ? 8.371 21.862 20.152 1.00 74.00 207 CYS A C 1
ATOM 1697 O O . CYS A 1 207 ? 7.460 21.588 20.933 1.00 74.00 207 CYS A O 1
ATOM 1699 N N . ASP A 1 208 ? 9.655 21.840 20.510 1.00 85.06 208 ASP A N 1
ATOM 1700 C CA . ASP A 1 208 ? 10.100 21.467 21.853 1.00 85.06 208 ASP A CA 1
ATOM 1701 C C . ASP A 1 208 ? 9.565 22.457 22.901 1.00 85.06 208 ASP A C 1
ATOM 1703 O O . ASP A 1 208 ? 9.018 22.048 23.928 1.00 85.06 208 ASP A O 1
ATOM 1707 N N . HIS A 1 209 ? 9.602 23.759 22.602 1.00 92.00 209 HIS A N 1
ATOM 1708 C CA . HIS A 1 209 ? 9.026 24.791 23.463 1.00 92.00 209 HIS A CA 1
ATOM 1709 C C . HIS A 1 209 ? 7.500 24.663 23.616 1.00 92.00 209 HIS A C 1
ATOM 1711 O O . HIS A 1 209 ? 6.965 24.800 24.720 1.00 92.00 209 HIS A O 1
ATOM 1717 N N . LEU A 1 210 ? 6.778 24.396 22.524 1.00 77.69 210 LEU A N 1
ATOM 1718 C CA . LEU A 1 210 ? 5.323 24.229 22.547 1.00 77.69 210 LEU A CA 1
ATOM 1719 C C . LEU A 1 210 ? 4.896 22.964 23.301 1.00 77.69 210 LEU A C 1
ATOM 1721 O O . LEU A 1 210 ? 3.904 23.017 24.025 1.00 77.69 210 LEU A O 1
ATOM 1725 N N . ARG A 1 211 ? 5.649 21.862 23.190 1.00 79.50 211 ARG A N 1
ATOM 1726 C CA . ARG A 1 211 ? 5.415 20.629 23.964 1.00 79.50 211 ARG A CA 1
ATOM 1727 C C . ARG A 1 211 ? 5.538 20.860 25.458 1.00 79.50 211 ARG A C 1
ATOM 1729 O O . ARG A 1 211 ? 4.689 20.395 26.212 1.00 79.50 211 ARG A O 1
ATOM 1736 N N . GLU A 1 212 ? 6.560 21.597 25.878 1.00 90.19 212 GLU A N 1
ATOM 1737 C CA . GLU A 1 212 ? 6.747 21.892 27.295 1.00 90.19 212 GLU A CA 1
ATOM 1738 C C . GLU A 1 212 ? 5.591 22.738 27.838 1.00 90.19 212 GLU A C 1
ATOM 1740 O O . GLU A 1 212 ? 4.994 22.414 28.860 1.00 90.19 212 GLU A O 1
ATOM 1745 N N . ARG A 1 213 ? 5.178 23.769 27.093 1.00 89.88 213 ARG A N 1
ATOM 1746 C CA . ARG A 1 213 ? 4.002 24.572 27.456 1.00 89.88 213 ARG A CA 1
ATOM 1747 C C . ARG A 1 213 ? 2.711 23.759 27.479 1.00 89.88 213 ARG A C 1
ATOM 1749 O O . ARG A 1 213 ? 1.861 24.012 28.331 1.00 89.88 213 ARG A O 1
ATOM 1756 N N . LEU A 1 214 ? 2.552 22.826 26.540 1.00 78.88 214 LEU A N 1
ATOM 1757 C CA . LEU A 1 214 ? 1.390 21.946 26.465 1.00 78.88 214 LEU A CA 1
ATOM 1758 C C . LEU A 1 214 ? 1.311 21.042 27.697 1.00 78.88 214 LEU A C 1
ATOM 1760 O O . LEU A 1 214 ? 0.245 20.963 28.297 1.00 78.88 214 LEU A O 1
ATOM 1764 N N . ARG A 1 215 ? 2.431 20.446 28.126 1.00 83.19 215 ARG A N 1
ATOM 1765 C CA . ARG A 1 215 ? 2.494 19.648 29.362 1.00 83.19 215 ARG A CA 1
ATOM 1766 C C . ARG A 1 215 ? 2.037 20.446 30.575 1.00 83.19 215 ARG A C 1
ATOM 1768 O O . ARG A 1 215 ? 1.174 19.989 31.317 1.00 83.19 215 ARG A O 1
ATOM 1775 N N . THR A 1 216 ? 2.560 21.658 30.751 1.00 89.75 216 THR A N 1
ATOM 1776 C CA . THR A 1 216 ? 2.156 22.522 31.868 1.00 89.75 216 THR A CA 1
ATOM 1777 C C . THR A 1 216 ? 0.662 22.850 31.816 1.00 89.75 216 THR A C 1
ATOM 1779 O O . THR A 1 216 ? -0.018 22.794 32.836 1.00 89.75 216 THR A O 1
ATOM 1782 N N . ALA A 1 217 ? 0.124 23.154 30.630 1.00 79.88 217 ALA A N 1
ATOM 1783 C CA . ALA A 1 217 ? -1.302 23.433 30.464 1.00 79.88 217 ALA A CA 1
ATOM 1784 C C . ALA A 1 217 ? -2.186 22.202 30.735 1.00 79.88 217 ALA A C 1
ATOM 1786 O O . ALA A 1 217 ? -3.255 22.350 31.319 1.00 79.88 217 ALA A O 1
ATOM 1787 N N . GLN A 1 218 ? -1.737 21.000 30.356 1.00 75.19 218 GLN A N 1
ATOM 1788 C CA . GLN A 1 218 ? -2.445 19.742 30.615 1.00 75.19 218 GLN A CA 1
ATOM 1789 C C . GLN A 1 218 ? -2.524 19.430 32.109 1.00 75.19 218 GLN A C 1
ATOM 1791 O O . GLN A 1 218 ? -3.592 19.056 32.580 1.00 75.19 218 GLN A O 1
ATOM 1796 N N . ILE A 1 219 ? -1.441 19.657 32.862 1.00 84.88 219 ILE A N 1
ATOM 1797 C CA . ILE A 1 219 ? -1.445 19.508 34.326 1.00 84.88 219 ILE A CA 1
ATOM 1798 C C . ILE A 1 219 ? -2.502 20.429 34.944 1.00 84.88 219 ILE A C 1
ATOM 1800 O O . ILE A 1 219 ? -3.358 19.971 35.693 1.00 84.88 219 ILE A O 1
ATOM 1804 N N . HIS A 1 220 ? -2.504 21.710 34.566 1.00 83.56 220 HIS A N 1
ATOM 1805 C CA . HIS A 1 220 ? -3.491 22.662 35.080 1.00 83.56 220 HIS A CA 1
ATOM 1806 C C . HIS A 1 220 ? -4.933 22.321 34.681 1.00 83.56 220 HIS A C 1
ATOM 1808 O O . HIS A 1 220 ? -5.848 22.540 35.470 1.00 83.56 220 HIS A O 1
ATOM 1814 N N . ALA A 1 221 ? -5.149 21.783 33.478 1.00 71.94 221 ALA A N 1
ATOM 1815 C CA . ALA A 1 221 ? -6.470 21.348 33.034 1.00 71.94 221 ALA A CA 1
ATOM 1816 C C . ALA A 1 221 ? -6.962 20.108 33.802 1.00 71.94 221 ALA A C 1
ATOM 1818 O O . ALA A 1 221 ? -8.144 20.031 34.135 1.00 71.94 221 ALA A O 1
ATOM 1819 N N . GLU A 1 222 ? -6.073 19.159 34.112 1.00 78.38 222 GLU A N 1
ATOM 1820 C CA . GLU A 1 222 ? -6.419 17.979 34.911 1.00 78.38 222 GLU A CA 1
ATOM 1821 C C . GLU A 1 222 ? -6.721 18.370 36.366 1.00 78.38 222 GLU A C 1
ATOM 1823 O O . GLU A 1 222 ? -7.715 17.907 36.922 1.00 78.38 222 GLU A O 1
ATOM 1828 N N . ASP A 1 223 ? -5.945 19.292 36.948 1.00 82.38 223 ASP A N 1
ATOM 1829 C CA . ASP A 1 223 ? -6.213 19.856 38.278 1.00 82.38 223 ASP A CA 1
ATOM 1830 C C . ASP A 1 223 ? -7.584 20.557 38.327 1.00 82.38 223 ASP A C 1
ATOM 1832 O O . ASP A 1 223 ? -8.376 20.323 39.243 1.00 82.38 223 ASP A O 1
ATOM 1836 N N . GLU A 1 224 ? -7.898 21.388 37.323 1.00 76.00 224 GLU A N 1
ATOM 1837 C CA . GLU A 1 224 ? -9.195 22.073 37.197 1.00 76.00 224 GLU A CA 1
ATOM 1838 C C . GLU A 1 224 ? -10.350 21.063 37.074 1.00 76.00 224 GLU A C 1
ATOM 1840 O O . GLU A 1 224 ? -11.399 21.212 37.708 1.00 76.00 224 GLU A O 1
ATOM 1845 N N . ARG A 1 225 ? -10.151 19.994 36.297 1.00 72.50 225 ARG A N 1
ATOM 1846 C CA . ARG A 1 225 ? -11.134 18.922 36.124 1.00 72.50 225 ARG A CA 1
ATOM 1847 C C . ARG A 1 225 ? -11.352 18.130 37.409 1.00 72.50 225 ARG A C 1
ATOM 1849 O O . ARG A 1 225 ? -12.502 17.823 37.728 1.00 72.50 225 ARG A O 1
ATOM 1856 N N . GLN A 1 226 ? -10.285 17.809 38.137 1.00 77.19 226 GLN A N 1
ATOM 1857 C CA . GLN A 1 226 ? -10.369 17.082 39.400 1.00 77.19 226 GLN A CA 1
ATOM 1858 C C . GLN A 1 226 ? -11.099 17.909 40.462 1.00 77.19 226 GLN A C 1
ATOM 1860 O O . GLN A 1 226 ? -12.004 17.390 41.109 1.00 77.19 226 GLN A O 1
ATOM 1865 N N . GLN A 1 227 ? -10.804 19.209 40.562 1.00 78.12 227 GLN A N 1
ATOM 1866 C CA . GLN A 1 227 ? -11.540 20.123 41.445 1.00 78.12 227 GLN A CA 1
ATOM 1867 C C . GLN A 1 227 ? -13.040 20.145 41.126 1.00 78.12 227 GLN A C 1
ATOM 1869 O O . GLN A 1 227 ? -13.870 20.069 42.028 1.00 78.12 227 GLN A O 1
ATOM 1874 N N . LEU A 1 228 ? -13.406 20.175 39.842 1.00 71.12 228 LEU A N 1
ATOM 1875 C CA . LEU A 1 228 ? -14.806 20.133 39.412 1.00 71.12 228 LEU A CA 1
ATOM 1876 C C . LEU A 1 228 ? -15.514 18.823 39.791 1.00 71.12 228 LEU A C 1
ATOM 1878 O O . LEU A 1 228 ? -16.700 18.846 40.126 1.00 71.12 228 LEU A O 1
ATOM 1882 N N . ILE A 1 229 ? -14.814 17.688 39.714 1.00 71.12 229 ILE A N 1
ATOM 1883 C CA . ILE A 1 229 ? -15.340 16.382 40.138 1.00 71.12 229 ILE A CA 1
ATOM 1884 C C . ILE A 1 229 ? -15.553 16.379 41.652 1.00 71.12 229 ILE A C 1
ATOM 1886 O O . ILE A 1 229 ? -16.633 16.007 42.113 1.00 71.12 229 ILE A O 1
ATOM 1890 N N . ASP A 1 230 ? -14.564 16.849 42.409 1.00 78.56 230 ASP A N 1
ATOM 1891 C CA . ASP A 1 230 ? -14.627 16.910 43.867 1.00 78.56 230 ASP A CA 1
ATOM 1892 C C . ASP A 1 230 ? -15.792 17.803 44.332 1.00 78.56 230 ASP A C 1
ATOM 1894 O O . ASP A 1 230 ? -16.566 17.411 45.211 1.00 78.56 230 ASP A O 1
ATOM 1898 N N . ASP A 1 231 ? -15.993 18.957 43.689 1.00 76.69 231 ASP A N 1
ATOM 1899 C CA . ASP A 1 231 ? -17.118 19.861 43.951 1.00 76.69 231 ASP A CA 1
ATOM 1900 C C . ASP A 1 231 ? -18.477 19.202 43.648 1.00 76.69 231 ASP A C 1
ATOM 1902 O O . ASP A 1 231 ? -19.433 19.339 44.421 1.00 76.69 231 ASP A O 1
ATOM 1906 N N . GLN A 1 232 ? -18.587 18.453 42.543 1.00 71.19 232 GLN A N 1
ATOM 1907 C CA . GLN A 1 232 ? -19.811 17.720 42.196 1.00 71.19 232 GLN A CA 1
ATOM 1908 C C . GLN A 1 232 ? -20.109 16.591 43.186 1.00 71.19 232 GLN A C 1
ATOM 1910 O O . GLN A 1 232 ? -21.264 16.401 43.580 1.00 71.19 232 GLN A O 1
ATOM 1915 N N . GLU A 1 233 ? -19.089 15.854 43.624 1.00 81.06 233 GLU A N 1
ATOM 1916 C CA . GLU A 1 233 ? -19.252 14.830 44.650 1.00 81.06 233 GLU A CA 1
ATOM 1917 C C . GLU A 1 233 ? -19.696 15.431 45.983 1.00 81.06 233 GLU A C 1
ATOM 1919 O O . GLU A 1 233 ? -20.581 14.875 46.636 1.00 81.06 233 GLU A O 1
ATOM 1924 N N . GLN A 1 234 ? -19.129 16.574 46.381 1.00 82.56 234 GLN A N 1
ATOM 1925 C CA . GLN A 1 234 ? -19.544 17.286 47.589 1.00 82.56 234 GLN A CA 1
ATOM 1926 C C . GLN A 1 234 ? -21.007 17.733 47.508 1.00 82.56 234 GLN A C 1
ATOM 1928 O O . GLN A 1 234 ? -21.757 17.540 48.467 1.00 82.56 234 GLN A O 1
ATOM 1933 N N . GLN A 1 235 ? -21.446 18.259 46.362 1.00 77.50 235 GLN A N 1
ATOM 1934 C CA . GLN A 1 235 ? -22.849 18.625 46.149 1.00 77.50 235 GLN A CA 1
ATOM 1935 C C . GLN A 1 235 ? -23.781 17.411 46.247 1.00 77.50 235 GLN A C 1
ATOM 1937 O O . GLN A 1 235 ? -24.785 17.465 46.956 1.00 77.50 235 GLN A O 1
ATOM 1942 N N . LEU A 1 236 ? -23.430 16.291 45.608 1.00 78.38 236 LEU A N 1
ATOM 1943 C CA . LEU A 1 236 ? -24.217 15.054 45.673 1.00 78.38 236 LEU A CA 1
ATOM 1944 C C . LEU A 1 236 ? -24.279 14.472 47.090 1.00 78.38 236 LEU A C 1
ATOM 1946 O O . LEU A 1 236 ? -25.323 13.962 47.501 1.00 78.38 236 LEU A O 1
ATOM 1950 N N . ARG A 1 237 ? -23.180 14.544 47.851 1.00 84.25 237 ARG A N 1
ATOM 1951 C CA . ARG A 1 237 ? -23.148 14.136 49.264 1.00 84.25 237 ARG A CA 1
ATOM 1952 C C . ARG A 1 237 ? -24.074 15.016 50.102 1.00 84.25 237 ARG A C 1
ATOM 1954 O O . ARG A 1 237 ? -24.925 14.477 50.803 1.00 84.25 237 ARG A O 1
ATOM 1961 N N . ALA A 1 238 ? -24.000 16.338 49.942 1.00 83.69 238 ALA A N 1
ATOM 1962 C CA . ALA A 1 238 ? -24.882 17.275 50.636 1.00 83.69 238 ALA A CA 1
ATOM 1963 C C . ALA A 1 238 ? -26.370 17.047 50.297 1.00 83.69 238 ALA A C 1
ATOM 1965 O O . ALA A 1 238 ? -27.234 17.141 51.170 1.00 83.69 238 ALA A O 1
ATOM 1966 N N . GLU A 1 239 ? -26.696 16.707 49.046 1.00 80.25 239 GLU A N 1
ATOM 1967 C CA . GLU A 1 239 ? -28.064 16.348 48.652 1.00 80.25 239 GLU A CA 1
ATOM 1968 C C . GLU A 1 239 ? -28.541 15.035 49.286 1.00 80.25 239 GLU A C 1
ATOM 1970 O O . GLU A 1 239 ? -29.691 14.959 49.731 1.00 80.25 239 GLU A O 1
ATOM 1975 N N . ARG A 1 240 ? -27.677 14.013 49.365 1.00 84.75 240 ARG A N 1
ATOM 1976 C CA . ARG A 1 240 ? -27.988 12.743 50.043 1.00 84.75 240 ARG A CA 1
ATOM 1977 C C . ARG A 1 240 ? -28.234 12.950 51.530 1.00 84.75 240 ARG A C 1
ATOM 1979 O O . ARG A 1 240 ? -29.271 12.517 52.019 1.00 84.75 240 ARG A O 1
ATOM 1986 N N . GLU A 1 241 ? -27.358 13.679 52.214 1.00 88.62 241 GLU A N 1
ATOM 1987 C CA . GLU A 1 241 ? -27.520 14.010 53.635 1.00 88.62 241 GLU A CA 1
ATOM 1988 C C . GLU A 1 241 ? -28.818 14.785 53.884 1.00 88.62 241 GLU A C 1
ATOM 1990 O O . GLU A 1 241 ? -29.568 14.498 54.818 1.00 88.62 241 GLU A O 1
ATOM 1995 N N . ARG A 1 242 ? -29.146 15.738 53.003 1.00 86.50 242 ARG A N 1
ATOM 1996 C CA . ARG A 1 242 ? -30.402 16.489 53.087 1.00 86.50 242 ARG A CA 1
ATOM 1997 C C . ARG A 1 242 ? -31.621 15.592 52.881 1.00 86.50 242 ARG A C 1
ATOM 1999 O O . ARG A 1 242 ? -32.630 15.775 53.561 1.00 86.50 242 ARG A O 1
ATOM 2006 N N . ARG A 1 243 ? -31.544 14.629 51.960 1.00 84.50 243 ARG A N 1
ATOM 2007 C CA . ARG A 1 243 ? -32.606 13.647 51.723 1.00 84.50 243 A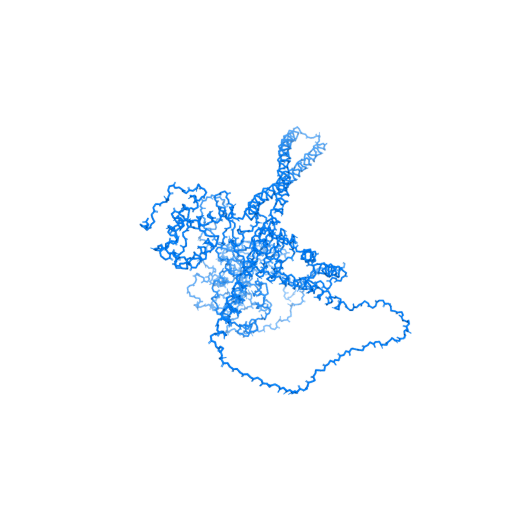RG A CA 1
ATOM 2008 C C . ARG A 1 243 ? -32.777 12.706 52.914 1.00 84.50 243 ARG A C 1
ATOM 2010 O O . ARG A 1 243 ? -33.904 12.518 53.354 1.00 84.50 243 ARG A O 1
ATOM 2017 N N . GLU A 1 244 ? -31.689 12.179 53.461 1.00 87.81 244 GLU A N 1
ATOM 2018 C CA . GLU A 1 244 ? -31.710 11.331 54.658 1.00 87.81 244 GLU A CA 1
ATOM 2019 C C . GLU A 1 244 ? -32.278 12.088 55.865 1.00 87.81 244 GLU A C 1
ATOM 2021 O O . GLU A 1 244 ? -33.126 11.560 56.581 1.00 87.81 244 GLU A O 1
ATOM 2026 N N . SER A 1 245 ? -31.901 13.358 56.049 1.00 85.25 245 SER A N 1
ATOM 2027 C CA . SER A 1 245 ? -32.474 14.234 57.078 1.00 85.25 245 SER A CA 1
ATOM 2028 C C . SER A 1 245 ? -33.986 14.427 56.902 1.00 85.25 245 SER A C 1
ATOM 2030 O O . SER A 1 245 ? -34.745 14.335 57.871 1.00 85.25 245 SER A O 1
ATOM 2032 N N . LEU A 1 246 ? -34.455 14.640 55.668 1.00 85.81 246 LEU A N 1
ATOM 2033 C CA . LEU A 1 246 ? -35.886 14.729 55.360 1.00 85.81 246 LEU A CA 1
ATOM 2034 C C . LEU A 1 246 ? -36.617 13.404 55.624 1.00 85.81 246 LEU A C 1
ATOM 2036 O O . LEU A 1 246 ? -37.707 13.423 56.192 1.00 85.81 246 LEU A O 1
ATOM 2040 N N . GLU A 1 247 ? -36.026 12.265 55.257 1.00 85.75 247 GLU A N 1
ATOM 2041 C CA . GLU A 1 247 ? -36.587 10.930 55.500 1.00 85.75 247 GLU A CA 1
ATOM 2042 C C . GLU A 1 247 ? -36.655 10.610 57.004 1.00 85.75 247 GLU A C 1
ATOM 2044 O O . GLU A 1 247 ? -37.674 10.102 57.477 1.00 85.75 247 GLU A O 1
ATOM 2049 N N . GLN A 1 248 ? -35.636 10.984 57.783 1.00 82.81 248 GLN A N 1
ATOM 2050 C CA . GLN A 1 248 ? -35.638 10.862 59.246 1.00 82.81 248 GLN A CA 1
ATOM 2051 C C . GLN A 1 248 ? -36.709 11.747 59.891 1.00 82.81 248 GLN A C 1
ATOM 2053 O O . GLN A 1 248 ? -37.462 11.269 60.742 1.00 82.81 248 GLN A O 1
ATOM 2058 N N . THR A 1 249 ? -36.829 13.000 59.442 1.00 82.50 249 THR A N 1
ATOM 2059 C CA . THR A 1 249 ? -37.861 13.935 59.918 1.00 82.50 249 THR A CA 1
ATOM 2060 C C . THR A 1 249 ? -39.258 13.395 59.602 1.00 82.50 249 THR A C 1
ATOM 2062 O O . THR A 1 249 ? -40.145 13.409 60.453 1.00 82.50 249 THR A O 1
ATOM 2065 N N . LEU A 1 250 ? -39.457 12.846 58.399 1.00 79.12 250 LEU A N 1
ATOM 2066 C CA . LEU A 1 250 ? -40.711 12.211 57.997 1.00 79.12 250 LEU A CA 1
ATOM 2067 C C . LEU A 1 250 ? -41.020 10.975 58.856 1.00 79.12 250 LEU A C 1
ATOM 2069 O O . LEU A 1 250 ? -42.149 10.818 59.316 1.00 79.12 250 LEU A O 1
ATOM 2073 N N . ALA A 1 251 ? -40.029 10.119 59.117 1.00 76.88 251 ALA A N 1
ATOM 2074 C CA . ALA A 1 251 ? -40.179 8.937 59.964 1.00 76.88 251 ALA A CA 1
ATOM 2075 C C . ALA A 1 251 ? -40.470 9.288 61.434 1.00 76.88 251 ALA A C 1
ATOM 2077 O O . ALA A 1 251 ? -41.168 8.547 62.127 1.00 76.88 251 ALA A O 1
ATOM 2078 N N . GLU A 1 252 ? -39.942 10.402 61.936 1.00 79.62 252 GLU A N 1
ATOM 2079 C CA . GLU A 1 252 ? -40.232 10.915 63.276 1.00 79.62 252 GLU A CA 1
ATOM 2080 C C . GLU A 1 252 ? -41.646 11.504 63.370 1.00 79.62 252 GLU A C 1
ATOM 2082 O O . GLU A 1 252 ? -42.392 11.173 64.292 1.00 79.62 252 GLU A O 1
ATOM 2087 N N . VAL A 1 253 ? -42.072 12.280 62.368 1.00 73.81 253 VAL A N 1
ATOM 2088 C CA . VAL A 1 253 ? -43.453 12.776 62.260 1.00 73.81 253 VAL A CA 1
ATOM 2089 C C . VAL A 1 253 ? -44.447 11.614 62.179 1.00 73.81 253 VAL A C 1
ATOM 2091 O O . VAL A 1 253 ? -45.444 11.612 62.900 1.00 73.81 253 VAL A O 1
ATOM 2094 N N . LEU A 1 254 ? -44.161 10.591 61.366 1.00 70.50 254 LEU A N 1
ATOM 2095 C CA . LEU A 1 254 ? -44.991 9.388 61.270 1.00 70.50 254 LEU A CA 1
ATOM 2096 C C . LEU A 1 254 ? -45.043 8.627 62.600 1.00 70.50 254 LEU A C 1
ATOM 2098 O O . LEU A 1 254 ? -46.132 8.259 63.032 1.00 70.50 254 LEU A O 1
ATOM 2102 N N . ARG A 1 255 ? -43.909 8.461 63.299 1.00 72.19 255 ARG A N 1
ATOM 2103 C CA . ARG A 1 255 ? -43.875 7.834 64.633 1.00 72.19 255 ARG A CA 1
ATOM 2104 C C . ARG A 1 255 ? -44.729 8.587 65.650 1.00 72.19 255 ARG A C 1
ATOM 2106 O O . ARG A 1 255 ? -45.521 7.950 66.342 1.00 72.19 255 ARG A O 1
ATOM 2113 N N . ASN A 1 256 ? -44.639 9.914 65.683 1.00 70.44 256 ASN A N 1
ATOM 2114 C CA . ASN A 1 256 ? -45.432 10.760 66.580 1.00 70.44 256 ASN A CA 1
ATOM 2115 C C . ASN A 1 256 ? -46.936 10.735 66.256 1.00 70.44 256 ASN A C 1
ATOM 2117 O O . ASN A 1 256 ? -47.755 10.885 67.158 1.00 70.44 256 ASN A O 1
ATOM 2121 N N . LEU A 1 257 ? -47.307 10.492 64.995 1.00 59.53 257 LEU A N 1
ATOM 2122 C CA . LEU A 1 257 ? -48.699 10.286 64.578 1.00 59.53 257 LEU A CA 1
ATOM 2123 C C . LEU A 1 257 ? -49.219 8.870 64.892 1.00 59.53 257 LEU A C 1
ATOM 2125 O O . LEU A 1 257 ? -50.425 8.687 65.037 1.00 59.53 257 LEU A O 1
ATOM 2129 N N . THR A 1 258 ? -48.331 7.875 65.005 1.00 53.94 258 THR A N 1
ATOM 2130 C CA . THR A 1 258 ? -48.681 6.464 65.279 1.00 53.94 258 THR A CA 1
ATOM 2131 C C . THR A 1 258 ? -48.533 6.028 66.742 1.00 53.94 258 THR A C 1
ATOM 2133 O O . THR A 1 258 ? -48.846 4.882 67.060 1.00 53.94 258 THR A O 1
ATOM 2136 N N . ALA A 1 259 ? -48.065 6.896 67.644 1.00 44.41 259 ALA A N 1
ATOM 2137 C CA . ALA A 1 259 ? -47.873 6.541 69.049 1.00 44.41 259 ALA A CA 1
ATOM 2138 C C . ALA A 1 259 ? -49.225 6.355 69.782 1.00 44.41 259 ALA A C 1
ATOM 2140 O O . ALA A 1 259 ? -50.006 7.308 69.866 1.00 44.41 259 ALA A O 1
ATOM 2141 N N . PRO A 1 260 ? -49.514 5.173 70.367 1.00 44.09 260 PRO A N 1
ATOM 2142 C CA . PRO A 1 260 ? -50.666 4.986 71.237 1.00 44.09 260 PRO A CA 1
ATOM 2143 C C . PRO A 1 260 ? -50.387 5.564 72.628 1.00 44.09 260 PRO A C 1
ATOM 2145 O O . PRO A 1 260 ? -49.319 5.377 73.211 1.00 44.09 260 PRO A O 1
ATOM 2148 N N . SER A 1 261 ? -51.392 6.230 73.190 1.00 42.31 261 SER A N 1
ATOM 2149 C CA . SER A 1 261 ? -51.446 6.563 74.611 1.00 42.31 261 SER A CA 1
ATOM 2150 C C . SER A 1 261 ? -51.514 5.276 75.450 1.00 42.31 261 SER A C 1
ATOM 2152 O O . SER A 1 261 ? -52.471 4.518 75.319 1.00 42.31 261 SER A O 1
ATOM 2154 N N . GLY A 1 262 ? -50.536 5.058 76.339 1.00 37.91 262 GLY A N 1
ATOM 2155 C CA . GLY A 1 262 ? -50.731 4.279 77.570 1.00 37.91 262 GLY A CA 1
ATOM 2156 C C . GLY A 1 262 ? -50.020 2.918 77.722 1.00 37.91 262 GLY A C 1
ATOM 2157 O O . GLY A 1 262 ? -50.337 1.957 77.038 1.00 37.91 262 GLY A O 1
ATOM 2158 N N . ALA A 1 263 ? -49.190 2.863 78.775 1.00 31.66 263 ALA A N 1
ATOM 2159 C CA . ALA A 1 263 ? -49.036 1.797 79.784 1.00 31.66 263 ALA A CA 1
ATOM 2160 C C . ALA A 1 263 ? -48.251 0.475 79.522 1.00 31.66 263 ALA A C 1
ATOM 2162 O O . ALA A 1 263 ? -48.658 -0.388 78.759 1.00 31.66 263 ALA A O 1
ATOM 2163 N N . ALA A 1 264 ? -47.241 0.296 80.397 1.00 31.69 264 ALA A N 1
ATOM 2164 C CA . ALA A 1 264 ? -46.905 -0.889 81.218 1.00 31.69 264 ALA A CA 1
ATOM 2165 C C . ALA A 1 264 ? -46.129 -2.111 80.645 1.00 31.69 264 ALA A C 1
ATOM 2167 O O . ALA A 1 264 ? -46.678 -2.958 79.960 1.00 31.69 264 ALA A O 1
ATOM 2168 N N . SER A 1 265 ? -44.878 -2.230 81.129 1.00 34.94 265 SER A N 1
ATOM 2169 C CA . SER A 1 265 ? -44.252 -3.355 81.876 1.00 34.94 265 SER A CA 1
ATOM 2170 C C . SER A 1 265 ? -44.126 -4.796 81.325 1.00 34.94 265 SER A C 1
ATOM 2172 O O . SER A 1 265 ? -45.071 -5.367 80.798 1.00 34.94 265 SER A O 1
ATOM 2174 N N . SER A 1 266 ? -42.994 -5.425 81.721 1.00 31.55 266 SER A N 1
ATOM 2175 C CA . SER A 1 266 ? -42.609 -6.870 81.787 1.00 31.55 266 SER A CA 1
ATOM 2176 C C . SER A 1 266 ? -41.661 -7.335 80.656 1.00 31.55 266 SER A C 1
ATOM 2178 O O . SER A 1 266 ? -41.976 -7.190 79.487 1.00 31.55 266 SER A O 1
ATOM 2180 N N . SER A 1 267 ? -40.362 -7.593 80.891 1.00 30.80 267 SER A N 1
ATOM 2181 C CA . SER A 1 267 ? -39.647 -8.661 81.636 1.00 30.80 267 SER A CA 1
ATOM 2182 C C . SER A 1 267 ? -39.440 -9.975 80.859 1.00 30.80 267 SER A C 1
ATOM 2184 O O . SER A 1 267 ? -40.400 -10.703 80.648 1.00 30.80 267 SER A O 1
ATOM 2186 N N . GLY A 1 268 ? -38.169 -10.333 80.615 1.00 28.98 268 GLY A N 1
ATOM 2187 C CA . GLY A 1 268 ? -37.662 -11.697 80.840 1.00 28.98 268 GLY A CA 1
ATOM 2188 C C . GLY A 1 268 ? -37.395 -12.634 79.647 1.00 28.98 268 GLY A C 1
ATOM 2189 O O . GLY A 1 268 ? -38.326 -13.208 79.104 1.00 28.98 268 GLY A O 1
ATOM 2190 N N . LEU A 1 269 ? -36.093 -12.901 79.448 1.00 30.56 269 LEU A N 1
ATOM 2191 C CA . LEU A 1 269 ? -35.437 -14.220 79.301 1.00 30.56 269 LEU A CA 1
ATOM 2192 C C . LEU A 1 269 ? -35.302 -14.944 77.933 1.00 30.56 269 LEU A C 1
ATOM 2194 O O . LEU A 1 269 ? -36.274 -15.278 77.268 1.00 30.56 269 LEU A O 1
ATOM 2198 N N . ASP A 1 270 ? -34.022 -15.274 77.688 1.00 31.30 270 ASP A N 1
ATOM 2199 C CA . ASP A 1 270 ? -33.393 -16.511 77.178 1.00 31.30 270 ASP A CA 1
ATOM 2200 C C . ASP A 1 270 ? -33.443 -16.931 75.695 1.00 31.30 270 ASP A C 1
ATOM 2202 O O . ASP A 1 270 ? -34.490 -17.014 75.062 1.00 31.30 270 ASP A O 1
ATOM 2206 N N . GLY A 1 271 ? -32.260 -17.315 75.176 1.00 31.00 271 GLY A N 1
ATOM 2207 C CA . GLY A 1 271 ? -32.104 -18.035 73.905 1.00 31.00 271 GLY A CA 1
ATOM 2208 C C . GLY A 1 271 ? -30.692 -18.032 73.304 1.00 31.00 271 GLY A C 1
ATOM 2209 O O . GLY A 1 271 ? -30.408 -17.250 72.407 1.00 31.00 271 GLY A O 1
ATOM 2210 N N . ASP A 1 272 ? -29.840 -18.922 73.808 1.00 29.23 272 ASP A N 1
ATOM 2211 C CA . ASP A 1 272 ? -28.459 -19.263 73.418 1.00 29.23 272 ASP A CA 1
ATOM 2212 C C . ASP A 1 272 ? -28.317 -19.851 71.986 1.00 29.23 272 ASP A C 1
ATOM 2214 O O . ASP A 1 272 ? -29.276 -20.422 71.462 1.00 29.23 272 ASP A O 1
ATOM 2218 N N . GLY A 1 273 ? -27.123 -19.781 71.363 1.00 30.03 273 GLY A N 1
ATOM 2219 C CA . GLY A 1 273 ? -26.863 -20.507 70.102 1.00 30.03 273 GLY A CA 1
ATOM 2220 C C . GLY A 1 273 ? -25.718 -20.073 69.162 1.00 30.03 273 GLY A C 1
ATOM 2221 O O . GLY A 1 273 ? -25.982 -19.709 68.023 1.00 30.03 273 GLY A O 1
ATOM 2222 N N . LEU A 1 274 ? -24.462 -20.252 69.596 1.00 30.94 274 LEU A N 1
ATOM 2223 C CA . LEU A 1 274 ? -23.305 -20.765 68.817 1.00 30.94 274 LEU A CA 1
ATOM 2224 C C . LEU A 1 274 ? -22.833 -20.062 67.513 1.00 30.94 274 LEU A C 1
ATOM 2226 O O . LEU A 1 274 ? -23.280 -20.367 66.408 1.00 30.94 274 LEU A O 1
ATOM 2230 N N . VAL A 1 275 ? -21.736 -19.300 67.636 1.00 30.89 275 VAL A N 1
ATOM 2231 C CA . VAL A 1 275 ? -20.772 -18.979 66.561 1.00 30.89 275 VAL A CA 1
ATOM 2232 C C . VAL A 1 275 ? -19.512 -19.839 66.758 1.00 30.89 275 VAL A C 1
ATOM 2234 O O . VAL A 1 275 ? -18.966 -19.890 67.858 1.00 30.89 275 VAL A O 1
ATOM 2237 N N . LYS A 1 276 ? -19.048 -20.532 65.707 1.00 31.78 276 LYS A N 1
ATOM 2238 C CA . LYS A 1 276 ? -17.761 -21.254 65.679 1.00 31.78 276 LYS A CA 1
ATOM 2239 C C . LYS A 1 276 ? -16.695 -20.387 65.005 1.00 31.78 276 LYS A C 1
ATOM 2241 O O . LYS A 1 276 ? -16.750 -20.187 63.796 1.00 31.78 276 LYS A O 1
ATOM 2246 N N . GLU A 1 277 ? -15.707 -19.956 65.781 1.00 30.28 277 GLU A N 1
ATOM 2247 C CA . GLU A 1 277 ? -14.392 -19.509 65.306 1.00 30.28 277 GLU A CA 1
ATOM 2248 C C . GLU A 1 277 ? -13.394 -20.681 65.329 1.00 30.28 277 GLU A C 1
ATOM 2250 O O . GLU A 1 277 ? -13.454 -21.545 66.206 1.00 30.28 277 GLU A O 1
ATOM 2255 N N . VAL A 1 278 ? -12.453 -20.696 64.380 1.00 29.69 278 VAL A N 1
ATOM 2256 C CA . VAL A 1 278 ? -11.243 -21.537 64.394 1.00 29.69 278 VAL A CA 1
ATOM 2257 C C . VAL A 1 278 ? -10.040 -20.649 64.037 1.00 29.69 278 VAL A C 1
ATOM 2259 O O . VAL A 1 278 ? -10.058 -20.056 62.957 1.00 29.69 278 VAL A O 1
ATOM 2262 N N . PRO A 1 279 ? -9.000 -20.558 64.891 1.00 33.91 279 PRO A N 1
ATOM 2263 C CA . PRO A 1 279 ? -7.709 -19.943 64.572 1.00 33.91 279 PRO A CA 1
ATOM 2264 C C . PRO A 1 279 ? -6.594 -21.009 64.336 1.00 33.91 279 PRO A C 1
ATOM 2266 O O . PRO A 1 279 ? -6.870 -22.209 64.424 1.00 33.91 279 PRO A O 1
ATOM 2269 N N . PRO A 1 280 ? -5.360 -20.600 63.955 1.00 43.94 280 PRO A N 1
ATOM 2270 C CA . PRO A 1 280 ? -4.475 -21.332 63.038 1.00 43.94 280 PRO A CA 1
ATOM 2271 C C . PRO A 1 280 ? -3.393 -22.178 63.735 1.00 43.94 280 PRO A C 1
ATOM 2273 O O . PRO A 1 280 ? -3.187 -22.074 64.941 1.00 43.94 280 PRO A O 1
ATOM 2276 N N . ALA A 1 281 ? -2.651 -22.973 62.954 1.00 29.91 281 ALA A N 1
ATOM 2277 C CA . ALA A 1 281 ? -1.466 -23.696 63.418 1.00 29.91 281 ALA A CA 1
ATOM 2278 C C . ALA A 1 281 ? -0.214 -23.301 62.618 1.00 29.91 281 ALA A C 1
ATOM 2280 O O . ALA A 1 281 ? -0.236 -23.261 61.387 1.00 29.91 281 ALA A O 1
ATOM 2281 N N . ALA A 1 282 ? 0.856 -23.031 63.365 1.00 30.47 282 ALA A N 1
ATOM 2282 C CA . ALA A 1 282 ? 2.217 -22.778 62.918 1.00 30.47 282 ALA A CA 1
ATOM 2283 C C . ALA A 1 282 ? 3.131 -23.987 63.206 1.00 30.47 282 ALA A C 1
ATOM 2285 O O . ALA A 1 282 ? 2.832 -24.797 64.082 1.00 30.47 282 ALA A O 1
ATOM 2286 N N . ASP A 1 283 ? 4.255 -23.997 62.486 1.00 31.09 283 ASP A N 1
ATOM 2287 C CA . ASP A 1 283 ? 5.568 -24.600 62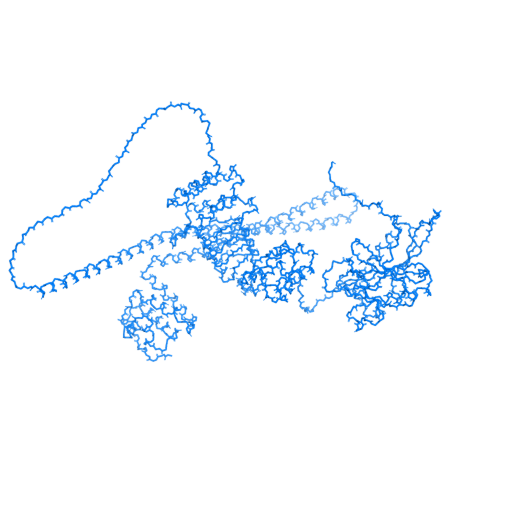.762 1.00 31.09 283 ASP A CA 1
ATOM 2288 C C . ASP A 1 283 ? 5.759 -26.123 62.866 1.00 31.09 283 ASP A C 1
ATOM 2290 O O . ASP A 1 283 ? 5.317 -26.784 63.800 1.00 31.09 283 ASP A O 1
ATOM 2294 N N . ALA A 1 284 ? 6.631 -26.632 61.982 1.00 29.36 284 ALA A N 1
ATOM 2295 C CA . ALA A 1 284 ? 7.824 -27.382 62.387 1.00 29.36 284 ALA A CA 1
ATOM 2296 C C . ALA A 1 284 ? 8.874 -27.396 61.257 1.00 29.36 284 ALA A C 1
ATOM 2298 O O . ALA A 1 284 ? 8.602 -27.823 60.135 1.00 29.36 284 ALA A O 1
ATOM 2299 N N . ALA A 1 285 ? 10.079 -26.932 61.583 1.00 33.28 285 ALA A N 1
ATOM 2300 C CA . ALA A 1 285 ? 11.299 -27.085 60.801 1.00 33.28 285 ALA A CA 1
ATOM 2301 C C . ALA A 1 285 ? 11.935 -28.466 61.040 1.00 33.28 285 ALA A C 1
ATOM 2303 O O . ALA A 1 285 ? 11.916 -28.942 62.173 1.00 33.28 285 ALA A O 1
ATOM 2304 N N . ASP A 1 286 ? 12.583 -29.050 60.024 1.00 28.28 286 ASP A N 1
ATOM 2305 C CA . ASP A 1 286 ? 13.722 -29.952 60.238 1.00 28.28 286 ASP A CA 1
ATOM 2306 C C . ASP A 1 286 ? 14.695 -29.970 59.039 1.00 28.28 286 ASP A C 1
ATOM 2308 O O . ASP A 1 286 ? 14.396 -29.493 57.946 1.00 28.28 286 ASP A O 1
ATOM 2312 N N . GLN A 1 287 ? 15.899 -30.453 59.316 1.00 30.66 287 GLN A N 1
ATOM 2313 C CA . GLN A 1 287 ? 17.210 -30.074 58.802 1.00 30.66 287 GLN A CA 1
ATOM 2314 C C . GLN A 1 287 ? 17.621 -30.609 57.416 1.00 30.66 287 GLN A C 1
ATOM 2316 O O . GLN A 1 287 ? 17.490 -31.783 57.094 1.00 30.66 287 GLN A O 1
ATOM 2321 N N . GLY A 1 288 ? 18.263 -29.721 56.649 1.00 34.03 288 GLY A N 1
ATOM 2322 C CA . GLY A 1 288 ? 19.633 -29.865 56.134 1.00 34.03 288 GLY A CA 1
ATOM 2323 C C . GLY A 1 288 ? 20.089 -31.192 55.514 1.00 34.03 288 GLY A C 1
ATOM 2324 O O . GLY A 1 288 ? 20.623 -32.047 56.210 1.00 34.03 288 GLY A O 1
ATOM 2325 N N . VAL A 1 289 ? 20.110 -31.247 54.178 1.00 29.77 289 VAL A N 1
ATOM 2326 C CA . VAL A 1 289 ? 21.145 -31.974 53.423 1.00 29.77 289 VAL A CA 1
ATOM 2327 C C . VAL A 1 289 ? 21.621 -31.079 52.283 1.00 29.77 289 VAL A C 1
ATOM 2329 O O . VAL A 1 289 ? 20.844 -30.679 51.418 1.00 29.77 289 VAL A O 1
ATOM 2332 N N . ALA A 1 290 ? 22.910 -30.745 52.319 1.00 37.53 290 ALA A N 1
ATOM 2333 C CA . ALA A 1 290 ? 23.617 -30.092 51.233 1.00 37.53 290 ALA A CA 1
ATOM 2334 C C . ALA A 1 290 ? 23.563 -30.978 49.985 1.00 37.53 290 ALA A C 1
ATOM 2336 O O . ALA A 1 290 ? 23.970 -32.138 50.031 1.00 37.53 290 ALA A O 1
ATOM 2337 N N . ASN A 1 291 ? 23.082 -30.424 48.877 1.00 32.88 291 ASN A N 1
ATOM 2338 C CA . ASN A 1 291 ? 23.277 -31.021 47.570 1.00 32.88 291 ASN A CA 1
ATOM 2339 C C . ASN A 1 291 ? 23.658 -29.914 46.593 1.00 32.88 291 ASN A C 1
ATOM 2341 O O . ASN A 1 291 ? 22.981 -28.885 46.530 1.00 32.88 291 ASN A O 1
ATOM 2345 N N . ASP A 1 292 ? 24.756 -30.145 45.877 1.00 33.72 292 ASP A N 1
ATOM 2346 C CA . ASP A 1 292 ? 25.228 -29.375 44.731 1.00 33.72 292 ASP A CA 1
ATOM 2347 C C . ASP A 1 292 ? 24.099 -29.240 43.701 1.00 33.72 292 ASP A C 1
ATOM 2349 O O . ASP A 1 292 ? 23.934 -30.054 42.791 1.00 33.72 292 ASP A O 1
ATOM 2353 N N . ALA A 1 293 ? 23.288 -28.199 43.847 1.00 30.55 293 ALA A N 1
ATOM 2354 C CA . ALA A 1 293 ? 22.398 -27.754 42.800 1.00 30.55 293 ALA A CA 1
ATOM 2355 C C . ALA A 1 293 ? 23.212 -26.821 41.904 1.00 30.55 293 ALA A C 1
ATOM 2357 O O . ALA A 1 293 ? 23.302 -25.615 42.132 1.00 30.55 293 ALA A O 1
ATOM 2358 N N . THR A 1 294 ? 23.776 -27.389 40.835 1.00 30.33 294 THR A N 1
ATOM 2359 C CA . THR A 1 294 ? 23.865 -26.632 39.581 1.00 30.33 294 THR A CA 1
ATOM 2360 C C . THR A 1 294 ? 22.522 -25.918 39.394 1.00 30.33 294 THR A C 1
ATOM 2362 O O . THR A 1 294 ? 21.488 -26.551 39.629 1.00 30.33 294 THR A O 1
ATOM 2365 N N . PRO A 1 295 ? 22.486 -24.611 39.071 1.00 32.97 295 PRO A N 1
ATOM 2366 C CA . PRO A 1 295 ? 21.222 -23.905 38.962 1.00 32.97 295 PRO A CA 1
ATOM 2367 C C . PRO A 1 295 ? 20.438 -24.569 37.834 1.00 32.97 295 PRO A C 1
ATOM 2369 O O . PRO A 1 295 ? 20.726 -24.348 36.657 1.00 32.97 295 PRO A O 1
ATOM 2372 N N . VAL A 1 296 ? 19.483 -25.431 38.200 1.00 39.12 296 VAL A N 1
ATOM 2373 C CA . VAL A 1 296 ? 18.527 -26.021 37.273 1.00 39.12 296 VAL A CA 1
ATOM 2374 C C . VAL A 1 296 ? 17.724 -24.838 36.786 1.00 39.12 296 VAL A C 1
ATOM 2376 O O . VAL A 1 296 ? 16.820 -24.349 37.462 1.00 39.12 296 VAL A O 1
ATOM 2379 N N . THR A 1 297 ? 18.153 -24.298 35.651 1.00 40.38 297 THR A N 1
ATOM 2380 C CA . THR A 1 297 ? 17.480 -23.194 34.997 1.00 40.38 297 THR A CA 1
ATOM 2381 C C . THR A 1 297 ? 16.077 -23.717 34.715 1.00 40.38 297 THR A C 1
ATOM 2383 O O . THR A 1 297 ? 15.957 -24.746 34.041 1.00 40.38 297 THR A O 1
ATOM 2386 N N . PRO A 1 298 ? 15.021 -23.119 35.293 1.00 46.62 298 PRO A N 1
ATOM 2387 C CA . PRO A 1 298 ? 13.678 -23.642 35.118 1.00 46.62 298 PRO A CA 1
ATOM 2388 C C . PRO A 1 298 ? 13.369 -23.754 33.618 1.00 46.62 298 PRO A C 1
ATOM 2390 O O . PRO A 1 298 ? 13.841 -22.911 32.843 1.00 46.62 298 PRO A O 1
ATOM 2393 N N . PRO A 1 299 ? 12.614 -24.789 33.196 1.00 57.06 299 PRO A N 1
ATOM 2394 C CA . PRO A 1 299 ? 12.229 -24.976 31.805 1.00 57.06 299 PRO A CA 1
ATOM 2395 C C . PRO A 1 299 ? 11.751 -23.659 31.208 1.00 57.06 299 PRO A C 1
ATOM 2397 O O . PRO A 1 299 ? 10.995 -22.923 31.844 1.00 57.06 299 PRO A O 1
ATOM 2400 N N . LEU A 1 300 ? 12.208 -23.346 30.000 1.00 55.12 300 LEU A N 1
ATOM 2401 C CA . LEU A 1 300 ? 12.002 -22.031 29.401 1.00 55.12 300 LEU A CA 1
ATOM 2402 C C . LEU A 1 300 ? 10.525 -21.609 29.352 1.00 55.12 300 LEU A C 1
ATOM 2404 O O . LEU A 1 300 ? 10.203 -20.440 29.546 1.00 55.12 300 LEU A O 1
ATOM 2408 N N . GLU A 1 301 ? 9.636 -22.586 29.183 1.00 56.59 301 GLU A N 1
ATOM 2409 C CA . GLU A 1 301 ? 8.183 -22.423 29.206 1.00 56.59 301 GLU A CA 1
ATOM 2410 C C . GLU A 1 301 ? 7.654 -21.911 30.555 1.00 56.59 301 GLU A C 1
ATOM 2412 O O . GLU A 1 301 ? 6.746 -21.082 30.586 1.00 56.59 301 GLU A O 1
ATOM 2417 N N . LEU A 1 302 ? 8.243 -22.339 31.676 1.00 58.22 302 LEU A N 1
ATOM 2418 C CA . LEU A 1 302 ? 7.865 -21.889 33.020 1.00 58.22 302 LEU A CA 1
ATOM 2419 C C . LEU A 1 302 ? 8.316 -20.449 33.288 1.00 58.22 302 LEU A C 1
ATOM 2421 O O . LEU A 1 302 ? 7.591 -19.703 33.945 1.00 58.22 302 LEU A O 1
ATOM 2425 N N . LEU A 1 303 ? 9.466 -20.036 32.746 1.00 59.38 303 LEU A N 1
ATOM 2426 C CA . LEU A 1 303 ? 9.956 -18.655 32.843 1.00 59.38 303 LEU A CA 1
ATOM 2427 C C . LEU A 1 303 ? 9.105 -17.695 32.010 1.00 59.38 303 LEU A C 1
ATOM 2429 O O . LEU A 1 303 ? 8.680 -16.655 32.510 1.00 59.38 303 LEU A O 1
ATOM 2433 N N . VAL A 1 304 ? 8.790 -18.071 30.770 1.00 63.81 304 VAL A N 1
ATOM 2434 C CA . VAL A 1 304 ? 7.895 -17.296 29.900 1.00 63.81 304 VAL A CA 1
ATOM 2435 C C . VAL A 1 304 ? 6.486 -17.212 30.510 1.00 63.81 304 VAL A C 1
ATOM 2437 O O . VAL A 1 304 ? 5.889 -16.134 30.547 1.00 63.81 304 VAL A O 1
ATOM 2440 N N . ALA A 1 305 ? 5.974 -18.308 31.081 1.00 66.88 305 ALA A N 1
ATOM 2441 C CA . ALA A 1 305 ? 4.685 -18.324 31.774 1.00 66.88 305 ALA A CA 1
ATOM 2442 C C . ALA A 1 305 ? 4.674 -17.480 33.061 1.00 66.88 305 ALA A C 1
ATOM 2444 O O . ALA A 1 305 ? 3.647 -16.874 33.376 1.00 66.88 305 ALA A O 1
ATOM 2445 N N . ALA A 1 306 ? 5.786 -17.416 33.800 1.00 65.94 306 ALA A N 1
ATOM 2446 C CA . ALA A 1 306 ? 5.918 -16.572 34.987 1.00 65.94 306 ALA A CA 1
ATOM 2447 C C . ALA A 1 306 ? 5.876 -15.078 34.626 1.00 65.94 306 ALA A C 1
ATOM 2449 O O . ALA A 1 306 ? 5.124 -14.320 35.239 1.00 65.94 306 ALA A O 1
ATOM 2450 N N . GLN A 1 307 ? 6.589 -14.661 33.575 1.00 71.69 307 GLN A N 1
ATOM 2451 C CA . GLN A 1 307 ? 6.557 -13.269 33.106 1.00 71.69 307 GLN A CA 1
ATOM 2452 C C . GLN A 1 307 ? 5.188 -12.885 32.522 1.00 71.69 307 GLN A C 1
ATOM 2454 O O . GLN A 1 307 ? 4.665 -11.810 32.805 1.00 71.69 307 GLN A O 1
ATOM 2459 N N . ALA A 1 308 ? 4.521 -13.801 31.812 1.00 69.06 308 ALA A N 1
ATOM 2460 C CA . ALA A 1 308 ? 3.151 -13.598 31.334 1.00 69.06 308 ALA A CA 1
ATOM 2461 C C . ALA A 1 308 ? 2.104 -13.459 32.463 1.00 69.06 308 ALA A C 1
ATOM 2463 O O . ALA A 1 308 ? 0.996 -12.970 32.216 1.00 69.06 308 ALA A O 1
ATOM 2464 N N . ARG A 1 309 ? 2.413 -13.909 33.690 1.00 73.12 309 ARG A N 1
ATOM 2465 C CA . ARG A 1 309 ? 1.597 -13.645 34.889 1.00 73.12 309 ARG A CA 1
ATOM 2466 C C . ARG A 1 309 ? 1.886 -12.257 35.458 1.00 73.12 309 ARG A C 1
ATOM 2468 O O . ARG A 1 309 ? 0.928 -11.558 35.757 1.00 73.12 309 ARG A O 1
ATOM 2475 N N . ARG A 1 310 ? 3.156 -11.843 35.520 1.00 73.75 310 ARG A N 1
ATOM 2476 C CA . ARG A 1 310 ? 3.574 -10.501 35.978 1.00 73.75 310 ARG A CA 1
ATOM 2477 C C . ARG A 1 310 ? 3.033 -9.374 35.097 1.00 73.75 310 ARG A C 1
ATOM 2479 O O . ARG A 1 310 ? 2.619 -8.344 35.601 1.00 73.75 310 ARG A O 1
ATOM 2486 N N . LEU A 1 311 ? 2.893 -9.607 33.791 1.00 75.94 311 LEU A N 1
ATOM 2487 C CA . LEU A 1 311 ? 2.212 -8.672 32.880 1.00 75.94 311 LEU A CA 1
ATOM 2488 C C . LEU A 1 311 ? 0.714 -8.462 33.181 1.00 75.94 311 LEU A C 1
ATOM 2490 O O . LEU A 1 311 ? 0.086 -7.609 32.559 1.00 75.94 311 LEU A O 1
ATOM 2494 N N . ARG A 1 312 ? 0.111 -9.259 34.074 1.00 72.69 312 ARG A N 1
ATOM 2495 C CA . ARG A 1 312 ? -1.279 -9.082 34.528 1.00 72.69 312 ARG A CA 1
ATOM 2496 C C . ARG A 1 312 ? -1.383 -8.264 35.812 1.00 72.69 312 ARG A C 1
ATOM 2498 O O . ARG A 1 312 ? -2.507 -7.975 36.215 1.00 72.69 312 ARG A O 1
ATOM 2505 N N . ASP A 1 313 ? -0.259 -7.945 36.445 1.00 72.00 313 ASP A N 1
ATOM 2506 C CA . ASP A 1 313 ? -0.239 -7.106 37.638 1.00 72.00 313 ASP A CA 1
ATOM 2507 C C . ASP A 1 313 ? -0.615 -5.657 37.283 1.00 72.00 313 ASP A C 1
ATOM 2509 O O . ASP A 1 313 ? -0.519 -5.258 36.122 1.00 72.00 313 ASP A O 1
ATOM 2513 N N . HIS A 1 314 ? -1.084 -4.868 38.248 1.00 65.69 314 HIS A N 1
ATOM 2514 C CA . HIS A 1 314 ? -1.441 -3.457 38.047 1.00 65.69 314 HIS A CA 1
ATOM 2515 C C . HIS A 1 314 ? -0.252 -2.502 38.240 1.00 65.69 314 HIS A C 1
ATOM 2517 O O . HIS A 1 314 ? -0.372 -1.318 37.929 1.00 65.69 314 HIS A O 1
ATOM 2523 N N . ASP A 1 315 ? 0.897 -3.006 38.700 1.00 80.19 315 ASP A N 1
ATOM 2524 C CA . ASP A 1 315 ? 2.110 -2.213 38.897 1.00 80.19 315 ASP A CA 1
ATOM 2525 C C . ASP A 1 315 ? 2.872 -1.957 37.578 1.00 80.19 315 ASP A C 1
ATOM 2527 O O . ASP A 1 315 ? 3.315 -2.876 36.883 1.00 80.19 315 ASP A O 1
ATOM 2531 N N . ALA A 1 316 ? 3.049 -0.680 37.227 1.00 74.50 316 ALA A N 1
ATOM 2532 C CA . ALA A 1 316 ? 3.698 -0.265 35.981 1.00 74.50 316 ALA A CA 1
ATOM 2533 C C . ALA A 1 316 ? 5.203 -0.602 35.924 1.00 74.50 316 ALA A C 1
ATOM 2535 O O . ALA A 1 316 ? 5.744 -0.824 34.836 1.00 74.50 316 ALA A O 1
ATOM 2536 N N . GLN A 1 317 ? 5.882 -0.648 37.073 1.00 79.25 317 GLN A N 1
ATOM 2537 C CA . GLN A 1 317 ? 7.306 -0.960 37.176 1.00 79.25 317 GLN A CA 1
ATOM 2538 C C . GLN A 1 317 ? 7.539 -2.468 37.028 1.00 79.25 317 GLN A C 1
ATOM 2540 O O . GLN A 1 317 ? 8.459 -2.893 36.325 1.00 79.25 317 GLN A O 1
ATOM 2545 N N . GLU A 1 318 ? 6.673 -3.291 37.623 1.00 82.12 318 GLU A N 1
ATOM 2546 C CA . GLU A 1 318 ? 6.709 -4.742 37.441 1.00 82.12 318 GLU A CA 1
ATOM 2547 C C . GLU A 1 318 ? 6.382 -5.157 36.009 1.00 82.12 318 GLU A C 1
ATOM 2549 O O . GLU A 1 318 ? 7.054 -6.035 35.461 1.00 82.12 318 GLU A O 1
ATOM 2554 N N . GLN A 1 319 ? 5.409 -4.497 35.374 1.00 83.69 319 GLN A N 1
ATOM 2555 C CA . GLN A 1 319 ? 5.121 -4.692 33.955 1.00 83.69 319 GLN A CA 1
ATOM 2556 C C . GLN A 1 319 ? 6.340 -4.354 33.087 1.00 83.69 319 GLN A C 1
ATOM 2558 O O . GLN A 1 319 ? 6.684 -5.129 32.196 1.00 83.69 319 GLN A O 1
ATOM 2563 N N . LEU A 1 320 ? 7.034 -3.241 33.362 1.00 85.56 320 LEU A N 1
ATOM 2564 C CA . LEU A 1 320 ? 8.241 -2.852 32.627 1.00 85.56 320 LEU A CA 1
ATOM 2565 C C . LEU A 1 320 ? 9.356 -3.894 32.777 1.00 85.56 320 LEU A C 1
ATOM 2567 O O . LEU A 1 320 ? 9.926 -4.321 31.772 1.00 85.56 320 LEU A O 1
ATOM 2571 N N . HIS A 1 321 ? 9.636 -4.340 34.004 1.00 84.88 321 HIS A N 1
ATOM 2572 C CA . HIS A 1 321 ? 10.624 -5.394 34.244 1.00 84.88 321 HIS A CA 1
ATOM 2573 C C . HIS A 1 321 ? 10.239 -6.703 33.546 1.00 84.88 321 HIS A C 1
ATOM 2575 O O . HIS A 1 321 ? 11.090 -7.334 32.927 1.00 84.88 321 HIS A O 1
ATOM 2581 N N . ALA A 1 322 ? 8.961 -7.092 33.566 1.00 84.75 322 ALA A N 1
ATOM 2582 C CA . ALA A 1 322 ? 8.503 -8.294 32.876 1.00 84.75 322 ALA A CA 1
ATOM 2583 C C . ALA A 1 322 ? 8.689 -8.201 31.349 1.00 84.75 322 ALA A C 1
ATOM 2585 O O . ALA A 1 322 ? 9.112 -9.172 30.719 1.00 84.75 322 ALA A O 1
ATOM 2586 N N . VAL A 1 323 ? 8.427 -7.035 30.743 1.00 86.38 323 VAL A N 1
ATOM 2587 C CA . VAL A 1 323 ? 8.693 -6.792 29.313 1.00 86.38 323 VAL A CA 1
ATOM 2588 C C . VAL A 1 323 ? 10.194 -6.837 29.009 1.00 86.38 323 VAL A C 1
ATOM 2590 O O . VAL A 1 323 ? 10.597 -7.435 28.009 1.00 86.38 323 VAL A O 1
ATOM 2593 N N . GLN A 1 324 ? 11.034 -6.243 29.857 1.00 88.94 324 GLN A N 1
ATOM 2594 C CA . GLN A 1 324 ? 12.492 -6.269 29.698 1.00 88.94 324 GLN A CA 1
ATOM 2595 C C . GLN A 1 324 ? 13.051 -7.692 29.813 1.00 88.94 324 GLN A C 1
ATOM 2597 O O . GLN A 1 324 ? 13.840 -8.094 28.959 1.00 88.94 324 GLN A O 1
ATOM 2602 N N . ASP A 1 325 ? 12.580 -8.474 30.788 1.00 86.19 325 ASP A N 1
ATOM 2603 C CA . ASP A 1 325 ? 12.947 -9.882 30.977 1.00 86.19 325 ASP A CA 1
ATOM 2604 C C . ASP A 1 325 ? 12.576 -10.717 29.742 1.00 86.19 325 ASP A C 1
ATOM 2606 O O . ASP A 1 325 ? 13.387 -11.488 29.226 1.00 86.19 325 ASP A O 1
ATOM 2610 N N . LEU A 1 326 ? 11.358 -10.532 29.218 1.00 84.25 326 LEU A N 1
ATOM 2611 C CA . LEU A 1 326 ? 10.904 -11.185 27.987 1.00 84.25 326 LEU A CA 1
ATOM 2612 C C . LEU A 1 326 ? 11.752 -10.774 26.775 1.00 84.25 326 LEU A C 1
ATOM 2614 O O . LEU A 1 326 ? 12.116 -11.620 25.960 1.00 84.25 326 LEU A O 1
ATOM 2618 N N . THR A 1 327 ? 12.115 -9.496 26.666 1.00 84.94 327 THR A N 1
ATOM 2619 C CA . THR A 1 327 ? 12.933 -8.978 25.557 1.00 84.94 327 THR A CA 1
ATOM 2620 C C . THR A 1 327 ? 14.369 -9.498 25.619 1.00 84.94 327 THR A C 1
ATOM 2622 O O . THR A 1 327 ? 14.930 -9.891 24.597 1.00 84.94 327 THR A O 1
ATOM 2625 N N . ALA A 1 328 ? 14.963 -9.557 26.812 1.00 85.00 328 ALA A N 1
ATOM 2626 C CA . ALA A 1 328 ? 16.270 -10.170 27.024 1.00 85.00 328 ALA A CA 1
ATOM 2627 C C . ALA A 1 328 ? 16.239 -11.654 26.636 1.00 85.00 328 ALA A C 1
ATOM 2629 O O . ALA A 1 328 ? 17.111 -12.125 25.906 1.00 85.00 328 ALA A O 1
ATOM 2630 N N . ARG A 1 329 ? 15.175 -12.371 27.016 1.00 82.44 329 ARG A N 1
ATOM 2631 C CA . ARG A 1 329 ? 15.016 -13.788 26.672 1.00 82.44 329 ARG A CA 1
ATOM 2632 C C . ARG A 1 329 ? 14.858 -14.026 25.177 1.00 82.44 329 ARG A C 1
ATOM 2634 O O . ARG A 1 329 ? 15.393 -14.999 24.655 1.00 82.44 329 ARG A O 1
ATOM 2641 N N . MET A 1 330 ? 14.176 -13.117 24.486 1.00 80.25 330 MET A N 1
ATOM 2642 C CA . MET A 1 330 ? 14.052 -13.139 23.032 1.00 80.25 330 MET A CA 1
ATOM 2643 C C . MET A 1 330 ? 15.418 -13.003 22.336 1.00 80.25 330 MET A C 1
ATOM 2645 O O . MET A 1 330 ? 15.652 -13.677 21.334 1.00 80.25 330 MET A O 1
ATOM 2649 N N . LYS A 1 331 ? 16.338 -12.202 22.897 1.00 79.38 331 LYS A N 1
ATOM 2650 C CA . LYS A 1 331 ? 17.727 -12.071 22.413 1.00 79.38 331 LYS A CA 1
ATOM 2651 C C . LYS A 1 331 ? 18.569 -13.311 22.713 1.00 79.38 331 LYS A C 1
ATOM 2653 O O . LYS A 1 331 ? 19.352 -13.734 21.869 1.00 79.38 331 LYS A O 1
ATOM 2658 N N . GLU A 1 332 ? 18.401 -13.903 23.893 1.00 80.75 332 GLU A N 1
ATOM 2659 C CA . GLU A 1 332 ? 19.114 -15.125 24.286 1.00 80.75 332 GLU A CA 1
ATOM 2660 C C . GLU A 1 332 ? 18.665 -16.345 23.469 1.00 80.75 332 GLU A C 1
ATOM 2662 O O . GLU A 1 332 ? 19.477 -17.207 23.130 1.00 80.75 332 GLU A O 1
ATOM 2667 N N . LEU A 1 333 ? 17.364 -16.448 23.177 1.00 78.62 333 LEU A N 1
ATOM 2668 C CA . LEU A 1 333 ? 16.731 -17.649 22.628 1.00 78.62 333 LEU A CA 1
ATOM 2669 C C . LEU A 1 333 ? 15.755 -17.27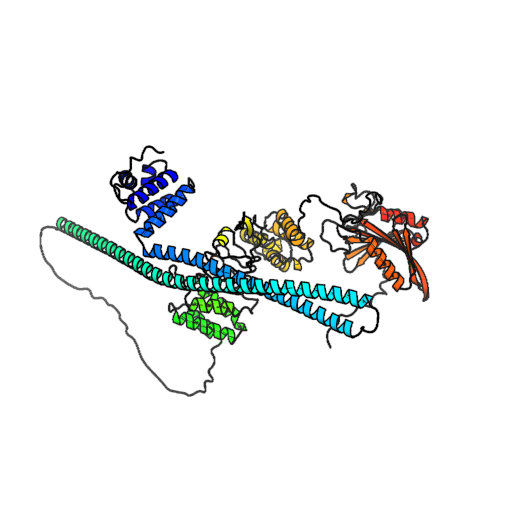9 21.496 1.00 78.62 333 LEU A C 1
ATOM 2671 O O . LEU A 1 333 ? 14.535 -17.286 21.700 1.00 78.62 333 LEU A O 1
ATOM 2675 N N . PRO A 1 334 ? 16.262 -17.028 20.273 1.00 75.00 334 PRO A N 1
ATOM 2676 C CA . PRO A 1 334 ? 15.464 -16.520 19.150 1.00 75.00 334 PRO A CA 1
ATOM 2677 C C . PRO A 1 334 ? 14.248 -17.383 18.784 1.00 75.00 334 PRO A C 1
ATOM 2679 O O . PRO A 1 334 ? 13.204 -16.874 18.396 1.00 75.00 334 PRO A O 1
ATOM 2682 N N . HIS A 1 335 ? 14.321 -18.703 18.983 1.00 76.94 335 HIS A N 1
ATOM 2683 C CA . HIS A 1 335 ? 13.202 -19.618 18.719 1.00 76.94 335 HIS A CA 1
ATOM 2684 C C . HIS A 1 335 ? 11.958 -19.352 19.589 1.00 76.94 335 HIS A C 1
ATOM 2686 O O . HIS A 1 335 ? 10.871 -19.815 19.249 1.00 76.94 335 HIS A O 1
ATOM 2692 N N . THR A 1 336 ? 12.094 -18.608 20.693 1.00 75.75 336 THR A N 1
ATOM 2693 C CA . THR A 1 336 ? 10.975 -18.223 21.570 1.00 75.75 336 THR A CA 1
ATOM 2694 C C . THR A 1 336 ? 10.316 -16.902 21.193 1.00 75.75 336 THR A C 1
ATOM 2696 O O . THR A 1 336 ? 9.232 -16.597 21.695 1.00 75.75 336 THR A O 1
ATOM 2699 N N . ALA A 1 337 ? 10.904 -16.149 20.262 1.00 76.19 337 ALA A N 1
ATOM 2700 C CA . ALA A 1 337 ? 10.383 -14.865 19.813 1.00 76.19 337 ALA A CA 1
ATOM 2701 C C . ALA A 1 337 ? 8.909 -14.916 19.355 1.00 76.19 337 ALA A C 1
ATOM 2703 O O . ALA A 1 337 ? 8.155 -14.052 19.791 1.00 76.19 337 ALA A O 1
ATOM 2704 N N . PRO A 1 338 ? 8.421 -15.928 18.600 1.00 78.12 338 PRO A N 1
ATOM 2705 C CA . PRO A 1 338 ? 7.000 -16.016 18.236 1.00 78.12 338 PRO A CA 1
ATOM 2706 C C . PRO A 1 338 ? 6.052 -16.041 19.445 1.00 78.12 338 PRO A C 1
ATOM 2708 O O . PRO A 1 338 ? 5.022 -15.366 19.463 1.00 78.12 338 PRO A O 1
ATOM 2711 N N . GLN A 1 339 ? 6.412 -16.810 20.477 1.00 80.38 339 GLN A N 1
ATOM 2712 C CA . GLN A 1 339 ? 5.615 -16.935 21.698 1.00 80.38 339 GLN A CA 1
ATOM 2713 C C . GLN A 1 339 ? 5.667 -15.643 22.516 1.00 80.38 339 GLN A C 1
ATOM 2715 O O . GLN A 1 339 ? 4.638 -15.174 22.999 1.00 80.38 339 GLN A O 1
ATOM 2720 N N . ILE A 1 340 ? 6.852 -15.039 22.632 1.00 82.50 340 ILE A N 1
ATOM 2721 C CA . ILE A 1 340 ? 7.059 -13.784 23.359 1.00 82.50 340 ILE A CA 1
ATOM 2722 C C . ILE A 1 340 ? 6.301 -12.636 22.683 1.00 82.50 340 ILE A C 1
ATOM 2724 O O . ILE A 1 340 ? 5.564 -11.922 23.358 1.00 82.50 340 ILE A O 1
ATOM 2728 N N . VAL A 1 341 ? 6.383 -12.508 21.356 1.00 84.19 341 VAL A N 1
ATOM 2729 C CA . VAL A 1 341 ? 5.617 -11.522 20.578 1.00 84.19 341 VAL A CA 1
ATOM 2730 C C . VAL A 1 341 ? 4.115 -11.709 20.795 1.00 84.19 341 VAL A C 1
ATOM 2732 O O . VAL A 1 341 ? 3.416 -10.731 21.054 1.00 84.19 341 VAL A O 1
ATOM 2735 N N . SER A 1 342 ? 3.611 -12.949 20.792 1.00 83.88 342 SER A N 1
ATOM 2736 C CA . SER A 1 342 ? 2.198 -13.220 21.091 1.00 83.88 342 SER A CA 1
ATOM 2737 C C . SER A 1 342 ? 1.797 -12.788 22.508 1.00 83.88 342 SER A C 1
ATOM 2739 O O . SER A 1 342 ? 0.672 -12.318 22.702 1.00 83.88 342 SER A O 1
ATOM 2741 N N . ILE A 1 343 ? 2.684 -12.940 23.494 1.00 84.50 343 ILE A N 1
ATOM 2742 C CA . ILE A 1 343 ? 2.448 -12.516 24.881 1.00 84.50 343 ILE A CA 1
ATOM 2743 C C . ILE A 1 343 ? 2.431 -10.989 24.982 1.00 84.50 343 ILE A C 1
ATOM 2745 O O . ILE A 1 343 ? 1.514 -10.439 25.591 1.00 84.50 343 ILE A O 1
ATOM 2749 N N . LEU A 1 344 ? 3.389 -10.304 24.352 1.00 87.12 344 LEU A N 1
ATOM 2750 C CA . LEU A 1 344 ? 3.448 -8.840 24.317 1.00 87.12 344 LEU A CA 1
ATOM 2751 C C . LEU A 1 344 ? 2.219 -8.249 23.611 1.00 87.12 344 LEU A C 1
ATOM 2753 O O . LEU A 1 344 ? 1.601 -7.321 24.122 1.00 87.12 344 LEU A O 1
ATOM 2757 N N . CYS A 1 345 ? 1.789 -8.845 22.498 1.00 87.31 345 CYS A N 1
ATOM 2758 C CA . CYS A 1 345 ? 0.554 -8.466 21.810 1.00 87.31 345 CYS A CA 1
ATOM 2759 C C . CYS A 1 345 ? -0.689 -8.677 22.692 1.00 87.31 345 CYS A C 1
ATOM 2761 O O . CYS A 1 345 ? -1.599 -7.852 22.718 1.00 87.31 345 CYS A O 1
ATOM 2763 N N . ALA A 1 346 ? -0.751 -9.776 23.453 1.00 85.00 346 ALA A N 1
ATOM 2764 C CA . ALA A 1 346 ? -1.840 -10.014 24.400 1.00 85.00 346 ALA A CA 1
ATOM 2765 C C . ALA A 1 346 ? -1.835 -9.024 25.578 1.00 85.00 346 ALA A C 1
ATOM 2767 O O . ALA A 1 346 ? -2.909 -8.679 26.069 1.00 85.00 346 ALA A O 1
ATOM 2768 N N . TYR A 1 347 ? -0.659 -8.574 26.022 1.00 87.12 347 TYR A N 1
ATOM 2769 C CA . TYR A 1 347 ? -0.520 -7.501 27.006 1.00 87.12 347 TYR A CA 1
ATOM 2770 C C . TYR A 1 347 ? -1.079 -6.187 26.449 1.00 87.12 347 TYR A C 1
ATOM 2772 O O . TYR A 1 347 ? -2.055 -5.686 27.002 1.00 87.12 347 TYR A O 1
ATOM 2780 N N . LEU A 1 348 ? -0.582 -5.732 25.292 1.00 86.06 348 LEU A N 1
ATOM 2781 C CA . LEU A 1 348 ? -1.002 -4.484 24.634 1.00 86.06 348 LEU A CA 1
ATOM 2782 C C . LEU A 1 348 ? -2.507 -4.422 24.322 1.00 86.06 348 LEU A C 1
ATOM 2784 O O . LEU A 1 348 ? -3.097 -3.349 24.323 1.00 86.06 348 LEU A O 1
ATOM 2788 N N . ARG A 1 349 ? -3.158 -5.563 24.063 1.00 86.38 349 ARG A N 1
ATOM 2789 C CA . ARG A 1 349 ? -4.617 -5.620 23.851 1.00 86.38 349 ARG A CA 1
ATOM 2790 C C . ARG A 1 349 ? -5.441 -5.486 25.129 1.00 86.38 349 ARG A C 1
ATOM 2792 O O . ARG A 1 349 ? -6.613 -5.126 25.067 1.00 86.38 349 ARG A O 1
ATOM 2799 N N . ARG A 1 350 ? -4.876 -5.851 26.282 1.00 80.44 350 ARG A N 1
ATOM 2800 C CA . ARG A 1 350 ? -5.573 -5.794 27.578 1.00 80.44 350 ARG A CA 1
ATOM 2801 C C . ARG A 1 350 ? -5.411 -4.443 28.238 1.00 80.44 350 ARG A C 1
ATOM 2803 O O . ARG A 1 350 ? -6.337 -3.972 28.894 1.00 80.44 350 ARG A O 1
ATOM 2810 N N . THR A 1 351 ? -4.238 -3.851 28.097 1.00 69.88 351 THR A N 1
ATOM 2811 C CA . THR A 1 351 ? -3.974 -2.524 28.612 1.00 69.88 351 THR A CA 1
ATOM 2812 C C . THR A 1 351 ? -4.548 -1.491 27.655 1.00 69.88 351 THR A C 1
ATOM 2814 O O . THR A 1 351 ? -4.090 -1.321 26.532 1.00 69.88 351 THR A O 1
ATOM 2817 N N . ARG A 1 352 ? -5.576 -0.774 28.109 1.00 59.47 352 ARG A N 1
ATOM 2818 C CA . ARG A 1 352 ? -5.888 0.523 27.514 1.00 59.47 352 ARG A CA 1
ATOM 2819 C C . ARG A 1 352 ? -4.810 1.485 27.998 1.00 59.47 352 ARG A C 1
ATOM 2821 O O . ARG A 1 352 ? -4.700 1.676 29.211 1.00 59.47 352 ARG A O 1
ATOM 2828 N N . ALA A 1 353 ? -4.037 2.083 27.090 1.00 52.50 353 ALA A N 1
ATOM 2829 C CA . ALA A 1 353 ? -3.461 3.390 27.378 1.00 52.50 353 ALA A CA 1
ATOM 2830 C C . ALA A 1 353 ? -4.630 4.235 27.902 1.00 52.50 353 ALA A C 1
ATOM 2832 O O . ALA A 1 353 ? -5.710 4.242 27.313 1.00 52.50 353 ALA A O 1
ATOM 2833 N N . GLY A 1 354 ? -4.514 4.744 29.128 1.00 41.34 354 GLY A N 1
ATOM 2834 C CA . GLY A 1 354 ? -5.658 5.353 29.795 1.00 41.34 354 GLY A CA 1
ATOM 2835 C C . GLY A 1 354 ? -6.279 6.402 28.877 1.00 41.34 354 GLY A C 1
ATOM 2836 O O . GLY A 1 354 ? -5.552 7.170 28.258 1.00 41.34 354 GLY A O 1
ATOM 2837 N N . LEU A 1 355 ? -7.611 6.477 28.835 1.00 35.22 355 LEU A N 1
ATOM 2838 C CA . LEU A 1 355 ? -8.400 7.498 28.121 1.00 35.22 355 LEU A CA 1
ATOM 2839 C C . LEU A 1 355 ? -8.069 8.961 28.541 1.00 35.22 355 LEU A C 1
ATOM 2841 O O . LEU A 1 355 ? -8.812 9.879 28.205 1.00 35.22 355 LEU A O 1
ATOM 2845 N N . GLN A 1 356 ? -6.984 9.175 29.293 1.00 39.03 356 GLN A N 1
ATOM 2846 C CA . GLN A 1 356 ? -6.477 10.427 29.852 1.00 39.03 356 GLN A CA 1
ATOM 2847 C C . GLN A 1 356 ? -4.967 10.658 29.612 1.00 39.03 356 GLN A C 1
ATOM 2849 O O . GLN A 1 356 ? -4.509 11.773 29.829 1.00 39.03 356 GLN A O 1
ATOM 2854 N N . ALA A 1 357 ? -4.176 9.672 29.160 1.00 42.78 357 ALA A N 1
ATOM 2855 C CA . ALA A 1 357 ? -2.727 9.839 28.987 1.00 42.78 357 ALA A CA 1
ATOM 2856 C C . ALA A 1 357 ? -2.355 9.912 27.497 1.00 42.78 357 ALA A C 1
ATOM 2858 O O . ALA A 1 357 ? -2.512 8.936 26.770 1.00 42.78 357 ALA A O 1
ATOM 2859 N N . LEU A 1 358 ? -1.845 11.065 27.043 1.00 47.75 358 LEU A N 1
ATOM 2860 C CA . LEU A 1 358 ? -1.290 11.219 25.688 1.00 47.75 358 LEU A CA 1
ATOM 2861 C C . LEU A 1 358 ? -0.005 10.399 25.463 1.00 47.75 358 LEU A C 1
ATOM 2863 O O . LEU A 1 358 ? 0.372 10.189 24.311 1.00 47.75 358 LEU A O 1
ATOM 2867 N N . ASP A 1 359 ? 0.648 9.949 26.540 1.00 52.34 359 ASP A N 1
ATOM 2868 C CA . ASP A 1 359 ? 1.934 9.257 26.493 1.00 52.34 359 ASP A CA 1
ATOM 2869 C C . ASP A 1 359 ? 1.786 7.763 26.865 1.00 52.34 359 ASP A C 1
ATOM 2871 O O . ASP A 1 359 ? 1.190 7.433 27.899 1.00 52.34 359 ASP A O 1
ATOM 2875 N N . PRO A 1 360 ? 2.344 6.835 26.062 1.00 65.19 360 PRO A N 1
ATOM 2876 C CA . PRO A 1 360 ? 2.336 5.407 26.367 1.00 65.19 360 PRO A CA 1
ATOM 2877 C C . PRO A 1 360 ? 3.134 5.123 27.647 1.00 65.19 360 PRO A C 1
ATOM 2879 O O . PRO A 1 360 ? 4.171 5.739 27.901 1.00 65.19 360 PRO A O 1
ATOM 2882 N N . THR A 1 361 ? 2.700 4.150 28.458 1.00 78.44 361 THR A N 1
ATOM 2883 C CA . THR A 1 361 ? 3.479 3.787 29.655 1.00 78.44 361 THR A CA 1
ATOM 2884 C C . THR A 1 361 ? 4.854 3.230 29.254 1.00 78.44 361 THR A C 1
ATOM 2886 O O . THR A 1 361 ? 4.981 2.630 28.181 1.00 78.44 361 THR A O 1
ATOM 2889 N N . PRO A 1 362 ? 5.891 3.338 30.106 1.00 80.88 362 PRO A N 1
ATOM 2890 C CA . PRO A 1 362 ? 7.214 2.789 29.800 1.00 80.88 362 PRO A CA 1
ATOM 2891 C C . PRO A 1 362 ? 7.180 1.306 29.406 1.00 80.88 362 PRO A C 1
ATOM 2893 O O . PRO A 1 362 ? 7.905 0.885 28.508 1.00 80.88 362 PRO A O 1
ATOM 2896 N N . ALA A 1 363 ? 6.299 0.519 30.034 1.00 81.75 363 ALA A N 1
ATOM 2897 C CA . ALA A 1 363 ? 6.088 -0.887 29.701 1.00 81.75 363 ALA A CA 1
ATOM 2898 C C . ALA A 1 363 ? 5.462 -1.078 28.305 1.00 81.75 363 ALA A C 1
ATOM 2900 O O . ALA A 1 363 ? 5.907 -1.951 27.559 1.00 81.75 363 ALA A O 1
ATOM 2901 N N . HIS A 1 364 ? 4.497 -0.233 27.906 1.00 82.00 364 HIS A N 1
ATOM 2902 C CA . HIS A 1 364 ? 3.964 -0.229 26.535 1.00 82.00 364 HIS A CA 1
ATOM 2903 C C . HIS A 1 364 ? 5.058 0.106 25.528 1.00 82.00 364 HIS A C 1
ATOM 2905 O O . HIS A 1 364 ? 5.212 -0.587 24.525 1.00 82.00 364 HIS A O 1
ATOM 2911 N N . GLN A 1 365 ? 5.846 1.143 25.804 1.00 83.06 365 GLN A N 1
ATOM 2912 C CA . GLN A 1 365 ? 6.887 1.588 24.889 1.00 83.06 365 GLN A CA 1
ATOM 2913 C C . GLN A 1 365 ? 8.006 0.548 24.746 1.00 83.06 365 GLN A C 1
ATOM 2915 O O . GLN A 1 365 ? 8.452 0.281 23.631 1.00 83.06 365 GLN A O 1
ATOM 2920 N N . ALA A 1 366 ? 8.389 -0.115 25.840 1.00 84.69 366 ALA A N 1
ATOM 2921 C CA . ALA A 1 366 ? 9.319 -1.239 25.810 1.00 84.69 366 ALA A CA 1
ATOM 2922 C C . ALA A 1 366 ? 8.759 -2.435 25.018 1.00 84.69 366 ALA A C 1
ATOM 2924 O O . ALA A 1 366 ? 9.497 -3.071 24.267 1.00 84.69 366 ALA A O 1
ATOM 2925 N N . ALA A 1 367 ? 7.456 -2.721 25.130 1.00 86.56 367 ALA A N 1
ATOM 2926 C CA . ALA A 1 367 ? 6.822 -3.814 24.394 1.00 86.56 367 ALA A CA 1
ATOM 2927 C C . ALA A 1 367 ? 6.794 -3.529 22.884 1.00 86.56 367 ALA A C 1
ATOM 2929 O O . ALA A 1 367 ? 7.130 -4.403 22.085 1.00 86.56 367 ALA A O 1
ATOM 2930 N N . LEU A 1 368 ? 6.466 -2.294 22.490 1.00 86.75 368 LEU A N 1
ATOM 2931 C CA . LEU A 1 368 ? 6.511 -1.850 21.093 1.00 86.75 368 LEU A CA 1
ATOM 2932 C C . LEU A 1 368 ? 7.938 -1.872 20.531 1.00 86.75 368 LEU A C 1
ATOM 2934 O O . LEU A 1 368 ? 8.156 -2.345 19.416 1.00 86.75 368 LEU A O 1
ATOM 2938 N N . GLN A 1 369 ? 8.926 -1.438 21.317 1.00 86.88 369 GLN A N 1
ATOM 2939 C CA . GLN A 1 369 ? 10.336 -1.514 20.938 1.00 86.88 369 GLN A CA 1
ATOM 2940 C C . GLN A 1 369 ? 10.794 -2.963 20.728 1.00 86.88 369 GLN A C 1
ATOM 2942 O O . GLN A 1 369 ? 11.493 -3.247 19.755 1.00 86.88 369 GLN A O 1
ATOM 2947 N N . ALA A 1 370 ? 10.377 -3.888 21.594 1.00 85.12 370 ALA A N 1
ATOM 2948 C CA . ALA A 1 370 ? 10.705 -5.303 21.459 1.00 85.12 370 ALA A CA 1
ATOM 2949 C C . ALA A 1 370 ? 10.143 -5.898 20.157 1.00 85.12 370 ALA A C 1
ATOM 2951 O O . ALA A 1 370 ? 10.875 -6.589 19.445 1.00 85.12 370 ALA A O 1
ATOM 2952 N N . ILE A 1 371 ? 8.886 -5.573 19.820 1.00 84.12 371 ILE A N 1
ATOM 2953 C CA . ILE A 1 371 ? 8.234 -5.968 18.559 1.00 84.12 371 ILE A CA 1
ATOM 2954 C C . ILE A 1 371 ? 8.982 -5.377 17.353 1.00 84.12 371 ILE A C 1
ATOM 2956 O O . ILE A 1 371 ? 9.226 -6.084 16.378 1.00 84.12 371 ILE A O 1
ATOM 2960 N N . ARG A 1 372 ? 9.407 -4.108 17.433 1.00 84.00 372 ARG A N 1
ATOM 2961 C CA . ARG A 1 372 ? 10.173 -3.433 16.373 1.00 84.00 372 ARG A CA 1
ATOM 2962 C C . ARG A 1 372 ? 11.529 -4.087 16.105 1.00 84.00 372 ARG A C 1
ATOM 2964 O O . ARG A 1 372 ? 11.913 -4.249 14.953 1.00 84.00 372 ARG A O 1
ATOM 2971 N N . GLU A 1 373 ? 12.276 -4.417 17.154 1.00 78.19 373 GLU A N 1
ATOM 2972 C CA . GLU A 1 373 ? 13.668 -4.872 17.036 1.00 78.19 373 GLU A CA 1
ATOM 2973 C C . GLU A 1 373 ? 13.814 -6.329 16.558 1.00 78.19 373 GLU A C 1
ATOM 2975 O O . GLU A 1 373 ? 14.920 -6.729 16.196 1.00 78.19 373 GLU A O 1
ATOM 2980 N N . HIS A 1 374 ? 12.737 -7.129 16.537 1.00 70.88 374 HIS A N 1
ATOM 2981 C CA . HIS A 1 374 ? 12.824 -8.577 16.278 1.00 70.88 374 HIS A CA 1
ATOM 2982 C C . HIS A 1 374 ? 11.890 -9.086 15.150 1.00 70.88 374 HIS A C 1
ATOM 2984 O O . HIS A 1 374 ? 11.081 -9.985 15.383 1.00 70.88 374 HIS A O 1
ATOM 2990 N N . PRO A 1 375 ? 12.036 -8.592 13.899 1.00 55.03 375 PRO A N 1
ATOM 2991 C CA . PRO A 1 375 ? 11.258 -9.027 12.724 1.00 55.03 375 PRO A CA 1
ATOM 2992 C C . PRO A 1 375 ? 11.440 -10.487 12.277 1.00 55.03 375 PRO A C 1
ATOM 2994 O O . PRO A 1 375 ? 10.726 -10.949 11.390 1.00 55.03 375 PRO A O 1
ATOM 2997 N N . ALA A 1 376 ? 12.438 -11.211 12.786 1.00 44.19 376 ALA A N 1
ATOM 2998 C CA . ALA A 1 376 ? 13.047 -12.330 12.058 1.00 44.19 376 ALA A CA 1
ATOM 2999 C C . ALA A 1 376 ? 12.257 -13.659 12.026 1.00 44.19 376 ALA A C 1
ATOM 3001 O O . ALA A 1 376 ? 12.790 -14.664 11.554 1.00 44.19 376 ALA A O 1
ATOM 3002 N N . HIS A 1 377 ? 11.003 -13.718 12.481 1.00 49.22 377 HIS A N 1
ATOM 3003 C CA . HIS A 1 377 ? 10.258 -14.982 12.536 1.00 49.22 377 HIS A CA 1
ATOM 3004 C C . HIS A 1 377 ? 8.956 -14.915 11.742 1.00 49.22 377 HIS A C 1
ATOM 3006 O O . HIS A 1 377 ? 7.878 -14.677 12.278 1.00 49.22 377 HIS A O 1
ATOM 3012 N N . VAL A 1 378 ? 9.103 -15.212 10.450 1.00 40.91 378 VAL A N 1
ATOM 3013 C CA . VAL A 1 378 ? 8.131 -15.229 9.335 1.00 40.91 378 VAL A CA 1
ATOM 3014 C C . VAL A 1 378 ? 6.876 -16.111 9.562 1.00 40.91 378 VAL A C 1
ATOM 3016 O O . VAL A 1 378 ? 6.107 -16.336 8.641 1.00 40.91 378 VAL A O 1
ATOM 3019 N N . ASN A 1 379 ? 6.604 -16.595 10.779 1.00 45.84 379 ASN A N 1
ATOM 3020 C CA . ASN A 1 379 ? 5.459 -17.469 11.072 1.00 45.84 379 ASN A CA 1
ATOM 3021 C C . ASN A 1 379 ? 4.475 -16.937 12.129 1.00 45.84 379 ASN A C 1
ATOM 3023 O O . ASN A 1 379 ? 3.419 -17.544 12.302 1.00 45.84 379 ASN A O 1
ATOM 3027 N N . ALA A 1 380 ? 4.773 -15.841 12.837 1.00 51.84 380 ALA A N 1
ATOM 3028 C CA . ALA A 1 380 ? 3.835 -15.265 13.805 1.00 51.84 380 ALA A CA 1
ATOM 3029 C C . ALA A 1 380 ? 3.163 -14.015 13.234 1.00 51.84 380 ALA A C 1
ATOM 3031 O O . ALA A 1 380 ? 3.814 -13.010 12.970 1.00 51.84 380 ALA A O 1
ATOM 3032 N N . THR A 1 381 ? 1.844 -14.071 13.068 1.00 64.94 381 THR A N 1
ATOM 3033 C CA . THR A 1 381 ? 1.027 -12.896 12.754 1.00 64.94 381 THR A CA 1
ATOM 3034 C C . THR A 1 381 ? 0.992 -11.980 13.981 1.00 64.94 381 THR A C 1
ATOM 3036 O O . THR A 1 381 ? 0.619 -12.419 15.069 1.00 64.94 381 THR A O 1
ATOM 3039 N N . VAL A 1 382 ? 1.388 -10.714 13.827 1.00 83.94 382 VAL A N 1
ATOM 3040 C CA . VAL A 1 382 ? 1.292 -9.706 14.897 1.00 83.94 382 VAL A CA 1
ATOM 3041 C C . VAL A 1 382 ? -0.181 -9.328 15.075 1.00 83.94 382 VAL A C 1
ATOM 3043 O O . VAL A 1 382 ? -0.768 -8.715 14.188 1.00 83.94 382 VAL A O 1
ATOM 3046 N N . ASP A 1 383 ? -0.794 -9.716 16.196 1.00 85.94 383 ASP A N 1
ATOM 3047 C CA . ASP A 1 383 ? -2.214 -9.467 16.496 1.00 85.94 383 ASP A CA 1
ATOM 3048 C C . ASP A 1 383 ? -2.385 -8.405 17.589 1.00 85.94 383 ASP A C 1
ATOM 3050 O O . ASP A 1 383 ? -2.337 -8.689 18.788 1.00 85.94 383 ASP A O 1
ATOM 3054 N N . LEU A 1 384 ? -2.623 -7.174 17.151 1.00 87.75 384 LEU A N 1
ATOM 3055 C CA . LEU A 1 384 ? -2.824 -5.980 17.968 1.00 87.75 384 LEU A CA 1
ATOM 3056 C C . LEU A 1 384 ? -4.281 -5.490 17.913 1.00 87.75 384 LEU A C 1
ATOM 3058 O O . LEU A 1 384 ? -4.553 -4.320 18.196 1.00 87.75 384 LEU A O 1
ATOM 3062 N N . ALA A 1 385 ? -5.230 -6.364 17.558 1.00 85.62 385 ALA A N 1
ATOM 3063 C CA . ALA A 1 385 ? -6.637 -5.999 17.423 1.00 85.62 385 ALA A CA 1
ATOM 3064 C C . ALA A 1 385 ? -7.202 -5.399 18.723 1.00 85.62 385 ALA A C 1
ATOM 3066 O O . ALA A 1 385 ? -7.140 -6.019 19.786 1.00 85.62 385 ALA A O 1
ATOM 3067 N N . GLY A 1 386 ? -7.770 -4.196 18.630 1.00 80.06 386 GLY A N 1
ATOM 3068 C CA . GLY A 1 386 ? -8.381 -3.472 19.745 1.00 80.06 386 GLY A CA 1
ATOM 3069 C C . GLY A 1 386 ? -7.399 -2.902 20.772 1.00 80.06 386 GLY A C 1
ATOM 3070 O O . GLY A 1 386 ? -7.852 -2.381 21.789 1.00 80.06 386 GLY A O 1
ATOM 3071 N N . ALA A 1 387 ? -6.084 -3.004 20.541 1.00 86.00 387 ALA A N 1
ATOM 3072 C CA . ALA A 1 387 ? -5.078 -2.409 21.420 1.00 86.00 387 ALA A CA 1
ATOM 3073 C C . ALA A 1 387 ? -5.136 -0.873 21.382 1.00 86.00 387 ALA A C 1
ATOM 3075 O O . ALA A 1 387 ? -5.464 -0.283 20.350 1.00 86.00 387 ALA A O 1
ATOM 3076 N N . ASP A 1 388 ? -4.781 -0.229 22.492 1.00 83.50 388 ASP A N 1
ATOM 3077 C CA . ASP A 1 388 ? -4.590 1.221 22.539 1.00 83.50 388 ASP A CA 1
ATOM 3078 C C . ASP A 1 388 ? -3.097 1.544 22.523 1.00 83.50 388 ASP A C 1
ATOM 3080 O O . ASP A 1 388 ? -2.357 1.237 23.457 1.00 83.50 388 ASP A O 1
ATOM 3084 N N . LEU A 1 389 ? -2.664 2.122 21.410 1.00 83.00 389 LEU A N 1
ATOM 3085 C CA . LEU A 1 389 ? -1.286 2.456 21.080 1.00 83.00 389 LEU A CA 1
ATOM 3086 C C . LEU A 1 389 ? -1.131 3.970 20.871 1.00 83.00 389 LEU A C 1
ATOM 3088 O O . LEU A 1 389 ? -0.251 4.404 20.124 1.00 83.00 389 LEU A O 1
ATOM 3092 N N . THR A 1 390 ? -1.995 4.772 21.502 1.00 77.06 390 THR A N 1
ATOM 3093 C CA . THR A 1 390 ? -1.939 6.236 21.431 1.00 77.06 390 THR A CA 1
ATOM 3094 C C . THR A 1 390 ? -0.541 6.743 21.814 1.00 77.06 390 THR A C 1
ATOM 3096 O O . THR A 1 390 ? 0.021 6.326 22.825 1.00 77.06 390 THR A O 1
ATOM 3099 N N . GLY A 1 391 ? 0.063 7.586 20.967 1.00 68.88 391 GLY A N 1
ATOM 3100 C CA . GLY A 1 391 ? 1.419 8.121 21.173 1.00 68.88 391 GLY A CA 1
ATOM 3101 C C . GLY A 1 391 ? 2.562 7.094 21.070 1.00 68.88 391 GLY A C 1
ATOM 3102 O O . GLY A 1 391 ? 3.718 7.426 21.331 1.00 68.88 391 GLY A O 1
ATOM 3103 N N . GLY A 1 392 ? 2.274 5.841 20.699 1.00 75.44 392 GLY A N 1
ATOM 3104 C CA . GLY A 1 392 ? 3.260 4.761 20.613 1.00 75.44 392 GLY A CA 1
ATOM 3105 C C . GLY A 1 392 ? 4.337 4.993 19.548 1.00 75.44 392 GLY A C 1
ATOM 3106 O O . GLY A 1 392 ? 4.052 5.509 18.471 1.00 75.44 392 GLY A O 1
ATOM 3107 N N . ASN A 1 393 ? 5.576 4.565 19.816 1.00 77.69 393 ASN A N 1
ATOM 3108 C CA . ASN A 1 393 ? 6.663 4.595 18.831 1.00 77.69 393 ASN A CA 1
ATOM 3109 C C . ASN A 1 393 ? 6.786 3.246 18.107 1.00 77.69 393 ASN A C 1
ATOM 3111 O O . ASN A 1 393 ? 7.255 2.259 18.674 1.00 77.69 393 ASN A O 1
ATOM 3115 N N . LEU A 1 394 ? 6.400 3.248 16.838 1.00 83.81 394 LEU A N 1
ATOM 3116 C CA . LEU A 1 394 ? 6.459 2.156 15.871 1.00 83.81 394 LEU A CA 1
ATOM 3117 C C . LEU A 1 394 ? 7.286 2.552 14.628 1.00 83.81 394 LEU A C 1
ATOM 3119 O O . LEU A 1 394 ? 7.089 1.996 13.548 1.00 83.81 394 LEU A O 1
ATOM 3123 N N . TYR A 1 395 ? 8.226 3.493 14.770 1.00 81.69 395 TYR A N 1
ATOM 3124 C CA . TYR A 1 395 ? 9.130 3.907 13.693 1.00 81.69 395 TYR A CA 1
ATOM 3125 C C . TYR A 1 395 ? 9.835 2.690 13.078 1.00 81.69 395 TYR A C 1
ATOM 3127 O O . TYR A 1 395 ? 10.462 1.926 13.810 1.00 81.69 395 TYR A O 1
ATOM 3135 N N . SER A 1 396 ? 9.771 2.510 11.758 1.00 79.31 396 SER A N 1
ATOM 3136 C CA . SER A 1 396 ? 10.381 1.385 11.029 1.00 79.31 396 SER A CA 1
ATOM 3137 C C . SER A 1 396 ? 9.936 -0.002 11.531 1.00 79.31 396 SER A C 1
ATOM 3139 O O . SER A 1 396 ? 10.665 -0.990 11.432 1.00 79.31 396 SER A O 1
ATOM 3141 N N . ALA A 1 397 ? 8.740 -0.097 12.125 1.00 84.50 397 ALA A N 1
ATOM 3142 C CA . ALA A 1 397 ? 8.234 -1.361 12.639 1.00 84.50 397 ALA A CA 1
ATOM 3143 C C . ALA A 1 397 ? 7.873 -2.338 11.495 1.00 84.50 397 ALA A C 1
ATOM 3145 O O . ALA A 1 397 ? 7.205 -1.944 10.535 1.00 84.50 397 ALA A O 1
ATOM 3146 N N . PRO A 1 398 ? 8.260 -3.621 11.597 1.00 84.50 398 PRO A N 1
ATOM 3147 C CA . PRO A 1 398 ? 7.977 -4.650 10.599 1.00 84.50 398 PRO A CA 1
ATOM 3148 C C . PRO A 1 398 ? 6.602 -5.291 10.853 1.00 84.50 398 PRO A C 1
ATOM 3150 O O . PRO A 1 398 ? 6.496 -6.371 11.428 1.00 84.50 398 PRO A O 1
ATOM 3153 N N . LEU A 1 399 ? 5.531 -4.609 10.456 1.00 85.88 399 LEU A N 1
ATOM 3154 C CA . LEU A 1 399 ? 4.133 -4.969 10.739 1.00 85.88 399 LEU A CA 1
ATOM 3155 C C . LEU A 1 399 ? 3.383 -5.503 9.502 1.00 85.88 399 LEU A C 1
ATOM 3157 O O . LEU A 1 399 ? 2.154 -5.419 9.427 1.00 85.88 399 LEU A O 1
ATOM 3161 N N . ALA A 1 400 ? 4.102 -6.063 8.527 1.00 84.06 400 ALA A N 1
ATOM 3162 C CA . ALA A 1 400 ? 3.489 -6.639 7.335 1.00 84.06 400 ALA A CA 1
ATOM 3163 C C . ALA A 1 400 ? 2.521 -7.777 7.721 1.00 84.06 400 ALA A C 1
ATOM 3165 O O . ALA A 1 400 ? 2.870 -8.687 8.473 1.00 84.06 400 ALA A O 1
ATOM 3166 N N . GLY A 1 401 ? 1.283 -7.712 7.226 1.00 78.88 401 GLY A N 1
ATOM 3167 C CA . GLY A 1 401 ? 0.214 -8.668 7.521 1.00 78.88 401 GLY A CA 1
ATOM 3168 C C . GLY A 1 401 ? -0.332 -8.617 8.954 1.00 78.88 401 GLY A C 1
ATOM 3169 O O . GLY A 1 401 ? -1.061 -9.528 9.350 1.00 78.88 401 GLY A O 1
ATOM 3170 N N . ALA A 1 402 ? 0.011 -7.598 9.750 1.00 87.06 402 ALA A N 1
ATOM 3171 C CA . ALA A 1 402 ? -0.467 -7.468 11.126 1.00 87.06 402 ALA A CA 1
ATOM 3172 C C . ALA A 1 402 ? -1.994 -7.281 11.205 1.00 87.06 402 ALA A C 1
ATOM 3174 O O . ALA A 1 402 ? -2.612 -6.653 10.344 1.00 87.06 402 ALA A O 1
ATOM 3175 N N . VAL A 1 403 ? -2.610 -7.782 12.277 1.00 87.44 403 VAL A N 1
ATOM 3176 C CA . VAL A 1 403 ? -4.028 -7.564 12.590 1.00 87.44 403 VAL A CA 1
ATOM 3177 C C . VAL A 1 403 ? -4.143 -6.370 13.539 1.00 87.44 403 VAL A C 1
ATOM 3179 O O . VAL A 1 403 ? -3.762 -6.457 14.701 1.00 87.44 403 VAL A O 1
ATOM 3182 N N . LEU A 1 404 ? -4.681 -5.255 13.047 1.00 88.50 404 LEU A N 1
ATOM 3183 C CA . LEU A 1 404 ? -4.830 -3.958 13.730 1.00 88.50 404 LEU A CA 1
ATOM 3184 C C . LEU A 1 404 ? -6.307 -3.503 13.779 1.00 88.50 404 LEU A C 1
ATOM 3186 O O . LEU A 1 404 ? -6.626 -2.312 13.791 1.00 88.50 404 LEU A O 1
ATOM 3190 N N . ARG A 1 405 ? -7.247 -4.456 13.768 1.00 85.31 405 ARG A N 1
ATOM 3191 C CA . ARG A 1 405 ? -8.689 -4.164 13.750 1.00 85.31 405 ARG A CA 1
ATOM 3192 C C . ARG A 1 405 ? -9.101 -3.445 15.031 1.00 85.31 405 ARG A C 1
ATOM 3194 O O . ARG A 1 405 ? -8.914 -3.986 16.116 1.00 85.31 405 ARG A O 1
ATOM 3201 N N . GLY A 1 406 ? -9.705 -2.266 14.922 1.00 83.81 406 GLY A N 1
ATOM 3202 C CA . GLY A 1 406 ? -10.177 -1.486 16.069 1.00 83.81 406 GLY A CA 1
ATOM 3203 C C . GLY A 1 406 ? -9.067 -0.908 16.952 1.00 83.81 406 GLY A C 1
ATOM 3204 O O . GLY A 1 406 ? -9.363 -0.452 18.053 1.00 83.81 406 GLY A O 1
ATOM 3205 N N . THR A 1 407 ? -7.805 -0.960 16.516 1.00 88.81 407 THR A N 1
ATOM 3206 C CA . THR A 1 407 ? -6.660 -0.437 17.273 1.00 88.81 407 THR A CA 1
ATOM 3207 C C . THR A 1 407 ? -6.698 1.094 17.317 1.00 88.81 407 THR A C 1
ATOM 3209 O O . THR A 1 407 ? -6.998 1.748 16.314 1.00 88.81 407 THR A O 1
ATOM 3212 N N . VAL A 1 408 ? -6.377 1.687 18.466 1.00 86.88 408 VAL A N 1
ATOM 3213 C CA . VAL A 1 408 ? -6.249 3.143 18.621 1.00 86.88 408 VAL A CA 1
ATOM 3214 C C . VAL A 1 408 ? -4.786 3.523 18.399 1.00 86.88 408 VAL A C 1
ATOM 3216 O O . VAL A 1 408 ? -3.927 3.149 19.182 1.00 86.88 408 VAL A O 1
ATOM 3219 N N . LEU A 1 409 ? -4.481 4.231 17.313 1.00 85.12 409 LEU A N 1
ATOM 3220 C CA . LEU A 1 409 ? -3.126 4.632 16.897 1.00 85.12 409 LEU A CA 1
ATOM 3221 C C . LEU A 1 409 ? -2.954 6.158 16.894 1.00 85.12 409 LEU A C 1
ATOM 3223 O O . LEU A 1 409 ? -2.033 6.687 16.268 1.00 85.12 409 LEU A O 1
ATOM 3227 N N . ASN A 1 410 ? -3.851 6.886 17.559 1.00 79.31 410 ASN A N 1
ATOM 3228 C CA . ASN A 1 410 ? -3.842 8.345 17.563 1.00 79.31 410 ASN A CA 1
ATOM 3229 C C . ASN A 1 410 ? -2.477 8.867 18.046 1.00 79.31 410 ASN A C 1
ATOM 3231 O O . ASN A 1 410 ? -1.935 8.372 19.027 1.00 79.31 410 ASN A O 1
ATOM 3235 N N . LEU A 1 411 ? -1.899 9.849 17.354 1.00 71.19 411 LEU A N 1
ATOM 3236 C CA . LEU A 1 411 ? -0.580 10.430 17.668 1.00 71.19 411 LEU A CA 1
ATOM 3237 C C . LEU A 1 411 ? 0.612 9.447 17.661 1.00 71.19 411 LEU A C 1
ATOM 3239 O O . LEU A 1 411 ? 1.717 9.846 18.023 1.00 71.19 411 LEU A O 1
ATOM 3243 N N . ALA A 1 412 ? 0.428 8.189 17.249 1.00 79.06 412 ALA A N 1
ATOM 3244 C CA . ALA A 1 412 ? 1.517 7.219 17.170 1.00 79.06 412 ALA A CA 1
ATOM 3245 C C . ALA A 1 412 ? 2.510 7.568 16.047 1.00 79.06 412 ALA A C 1
ATOM 3247 O O . ALA A 1 412 ? 2.142 8.151 15.024 1.00 79.06 412 ALA A O 1
ATOM 3248 N N . ASP A 1 413 ? 3.770 7.180 16.225 1.00 80.38 413 ASP A N 1
ATOM 3249 C CA . ASP A 1 413 ? 4.823 7.310 15.222 1.00 80.38 413 ASP A CA 1
ATOM 3250 C C . ASP A 1 413 ? 4.977 5.997 14.451 1.00 80.38 413 ASP A C 1
ATOM 3252 O O . ASP A 1 413 ? 5.463 5.017 15.003 1.00 80.38 413 ASP A O 1
ATOM 3256 N N . LEU A 1 414 ? 4.545 5.966 13.194 1.00 88.75 414 LEU A N 1
ATOM 3257 C CA . LEU A 1 414 ? 4.645 4.821 12.285 1.00 88.75 414 LEU A CA 1
ATOM 3258 C C . LEU A 1 414 ? 5.559 5.126 11.089 1.00 88.75 414 LEU A C 1
ATOM 3260 O O . LEU A 1 414 ? 5.505 4.417 10.081 1.00 88.75 414 LEU A O 1
ATOM 3264 N N . GLU A 1 415 ? 6.392 6.170 11.157 1.00 83.56 415 GLU A N 1
ATOM 3265 C CA . GLU A 1 415 ? 7.233 6.556 10.023 1.00 83.56 415 GLU A CA 1
ATOM 3266 C C . GLU A 1 415 ? 8.155 5.415 9.592 1.00 83.56 415 GLU A C 1
ATOM 3268 O O . GLU A 1 415 ? 8.716 4.707 10.426 1.00 83.56 415 GLU A O 1
ATOM 3273 N N . GLN A 1 416 ? 8.303 5.222 8.280 1.00 80.38 416 GLN A N 1
ATOM 3274 C CA . GLN A 1 416 ? 9.083 4.133 7.671 1.00 80.38 416 GLN A CA 1
ATOM 3275 C C . GLN A 1 416 ? 8.628 2.707 8.047 1.00 80.38 416 GLN A C 1
ATOM 3277 O O . GLN A 1 416 ? 9.305 1.744 7.693 1.00 80.38 416 GLN A O 1
ATOM 3282 N N . ALA A 1 417 ? 7.510 2.531 8.762 1.00 87.62 417 ALA A N 1
ATOM 3283 C CA . ALA A 1 417 ? 7.007 1.203 9.104 1.00 87.62 417 ALA A CA 1
ATOM 3284 C C . ALA A 1 417 ? 6.526 0.434 7.860 1.00 87.62 417 ALA A C 1
ATOM 3286 O O . ALA A 1 417 ? 6.023 1.017 6.895 1.00 87.62 417 ALA A O 1
ATOM 3287 N N . ASP A 1 418 ? 6.637 -0.892 7.900 1.00 86.12 418 ASP A N 1
ATOM 3288 C CA . ASP A 1 418 ? 6.090 -1.787 6.881 1.00 86.12 418 ASP A CA 1
ATOM 3289 C C . ASP A 1 418 ? 4.731 -2.307 7.352 1.00 86.12 418 ASP A C 1
ATOM 3291 O O . ASP A 1 418 ? 4.670 -3.121 8.266 1.00 86.12 418 ASP A O 1
ATOM 3295 N N . LEU A 1 419 ? 3.641 -1.830 6.755 1.00 89.50 419 LEU A N 1
ATOM 3296 C CA . LEU A 1 419 ? 2.261 -2.235 7.050 1.00 89.50 419 LEU A CA 1
ATOM 3297 C C . LEU A 1 419 ? 1.619 -2.962 5.859 1.00 89.50 419 LEU A C 1
ATOM 3299 O O . LEU A 1 419 ? 0.390 -3.016 5.746 1.00 89.50 419 LEU A O 1
ATOM 3303 N N . ARG A 1 420 ? 2.431 -3.535 4.960 1.00 85.50 420 ARG A N 1
ATOM 3304 C CA . ARG A 1 420 ? 1.911 -4.202 3.764 1.00 85.50 420 ARG A CA 1
ATOM 3305 C C . ARG A 1 420 ? 0.929 -5.310 4.120 1.00 85.50 420 ARG A C 1
ATOM 3307 O O . ARG A 1 420 ? 1.247 -6.179 4.926 1.00 85.50 420 ARG A O 1
ATOM 3314 N N . GLY A 1 421 ? -0.261 -5.299 3.524 1.00 79.06 421 GLY A N 1
ATOM 3315 C CA . GLY A 1 421 ? -1.288 -6.320 3.773 1.00 79.06 421 GLY A CA 1
ATOM 3316 C C . GLY A 1 421 ? -1.895 -6.325 5.185 1.00 79.06 421 GLY A C 1
ATOM 3317 O O . GLY A 1 421 ? -2.594 -7.277 5.530 1.00 79.06 421 GLY A O 1
ATOM 3318 N N . ALA A 1 422 ? -1.624 -5.315 6.021 1.00 87.75 422 ALA A N 1
ATOM 3319 C CA . ALA A 1 422 ? -2.154 -5.247 7.382 1.00 87.75 422 ALA A CA 1
ATOM 3320 C C . ALA A 1 422 ? -3.671 -4.970 7.410 1.00 87.75 422 ALA A C 1
ATOM 3322 O O . ALA A 1 422 ? -4.215 -4.274 6.550 1.00 87.75 422 ALA A O 1
ATOM 3323 N N . ASP A 1 423 ? -4.359 -5.487 8.430 1.00 85.44 423 ASP A N 1
ATOM 3324 C CA . ASP A 1 423 ? -5.799 -5.310 8.629 1.00 85.44 423 ASP A CA 1
ATOM 3325 C C . ASP A 1 423 ? -6.113 -4.187 9.624 1.00 85.44 423 ASP A C 1
ATOM 3327 O O . ASP A 1 423 ? -6.031 -4.389 10.829 1.00 85.44 423 ASP A O 1
ATOM 3331 N N . LEU A 1 424 ? -6.521 -3.021 9.119 1.00 90.38 424 LEU A N 1
ATOM 3332 C CA . LEU A 1 424 ? -6.788 -1.784 9.865 1.00 90.38 424 LEU A CA 1
ATOM 3333 C C . LEU A 1 424 ? -8.288 -1.440 9.971 1.00 90.38 424 LEU A C 1
ATOM 3335 O O . LEU A 1 424 ? -8.638 -0.280 10.195 1.00 90.38 424 LEU A O 1
ATOM 3339 N N . HIS A 1 425 ? -9.212 -2.403 9.817 1.00 85.75 425 HIS A N 1
ATOM 3340 C CA . HIS A 1 425 ? -10.650 -2.092 9.932 1.00 85.75 425 HIS A CA 1
ATOM 3341 C C . HIS A 1 425 ? -10.974 -1.425 11.268 1.00 85.75 425 HIS A C 1
ATOM 3343 O O . HIS A 1 425 ? -10.677 -1.976 12.326 1.00 85.75 425 HIS A O 1
ATOM 3349 N N . ALA A 1 426 ? -11.646 -0.274 11.210 1.00 82.31 426 ALA A N 1
ATOM 3350 C CA . ALA A 1 426 ? -12.036 0.518 12.378 1.00 82.31 426 ALA A CA 1
ATOM 3351 C C . ALA A 1 426 ? -10.863 1.008 13.256 1.00 82.31 426 ALA A C 1
ATOM 3353 O O . ALA A 1 426 ? -11.089 1.388 14.405 1.00 82.31 426 ALA A O 1
ATOM 3354 N N . ALA A 1 427 ? -9.629 1.016 12.741 1.00 88.25 427 ALA A N 1
ATOM 3355 C CA . ALA A 1 427 ? -8.499 1.626 13.434 1.00 88.25 427 ALA A CA 1
ATOM 3356 C C . ALA A 1 427 ? -8.634 3.160 13.488 1.00 88.25 427 ALA A C 1
ATOM 3358 O O . ALA A 1 427 ? -9.150 3.785 12.557 1.00 88.25 427 ALA A O 1
ATOM 3359 N N . GLN A 1 428 ? -8.153 3.780 14.568 1.00 85.88 428 GLN A N 1
ATOM 3360 C CA . GLN A 1 428 ? -8.152 5.239 14.737 1.00 85.88 428 GLN A CA 1
ATOM 3361 C C . GLN A 1 428 ? -6.751 5.799 14.478 1.00 85.88 428 GLN A C 1
ATOM 3363 O O . GLN A 1 428 ? -5.824 5.452 15.199 1.00 85.88 428 GLN A O 1
ATOM 3368 N N . LEU A 1 429 ? -6.593 6.656 13.465 1.00 83.75 429 LEU A N 1
ATOM 3369 C CA . LEU A 1 429 ? -5.288 7.154 12.990 1.00 83.75 429 LEU A CA 1
ATOM 3370 C C . LEU A 1 429 ? -5.123 8.679 13.135 1.00 83.75 429 LEU A C 1
ATOM 3372 O O . LEU A 1 429 ? -4.413 9.333 12.367 1.00 83.75 429 LEU A O 1
ATOM 3376 N N . ARG A 1 430 ? -5.820 9.298 14.092 1.00 76.69 430 ARG A N 1
ATOM 3377 C CA . ARG A 1 430 ? -5.828 10.759 14.222 1.00 76.69 430 ARG A CA 1
ATOM 3378 C C . ARG A 1 430 ? -4.470 11.258 14.720 1.00 76.69 430 ARG A C 1
ATOM 3380 O O . ARG A 1 430 ? -4.062 10.971 15.838 1.00 76.69 430 ARG A O 1
ATOM 3387 N N . GLY A 1 431 ? -3.786 12.050 13.904 1.00 66.62 431 GLY A N 1
ATOM 3388 C CA . GLY A 1 431 ? -2.470 12.619 14.185 1.00 66.62 431 GLY A CA 1
ATOM 3389 C C . GLY A 1 431 ? -1.315 11.616 14.115 1.00 66.62 431 GLY A C 1
ATOM 3390 O O . GLY A 1 431 ? -0.211 11.953 14.525 1.00 66.62 431 GLY A O 1
ATOM 3391 N N . THR A 1 432 ? -1.550 10.404 13.610 1.00 82.12 432 THR A N 1
ATOM 3392 C CA . THR A 1 432 ? -0.522 9.367 13.443 1.00 82.12 432 THR A CA 1
ATOM 3393 C C . THR A 1 432 ? 0.495 9.770 12.375 1.00 82.12 432 THR A C 1
ATOM 3395 O O . THR A 1 432 ? 0.097 10.211 11.297 1.00 82.12 432 THR A O 1
ATOM 3398 N N . ARG A 1 433 ? 1.797 9.598 12.625 1.00 79.31 433 ARG A N 1
ATOM 3399 C CA . ARG A 1 433 ? 2.862 9.868 11.643 1.00 79.31 433 ARG A CA 1
ATOM 3400 C C . ARG A 1 433 ? 3.029 8.676 10.711 1.00 79.31 433 ARG A C 1
ATOM 3402 O O . ARG A 1 433 ? 3.360 7.595 11.172 1.00 79.31 433 ARG A O 1
ATOM 3409 N N . LEU A 1 434 ? 2.803 8.874 9.414 1.00 85.62 434 LEU A N 1
ATOM 3410 C CA . LEU A 1 434 ? 2.866 7.821 8.391 1.00 85.62 434 LEU A CA 1
ATOM 3411 C C . LEU A 1 434 ? 3.880 8.142 7.273 1.00 85.62 434 LEU A C 1
ATOM 3413 O O . LEU A 1 434 ? 3.808 7.596 6.171 1.00 85.62 434 LEU A O 1
ATOM 3417 N N . SER A 1 435 ? 4.808 9.071 7.513 1.00 81.56 435 SER A N 1
ATOM 3418 C CA . SER A 1 435 ? 5.827 9.467 6.533 1.00 81.56 435 SER A CA 1
ATOM 3419 C C . SER A 1 435 ? 6.707 8.275 6.144 1.00 81.56 435 SER A C 1
ATOM 3421 O O . SER A 1 435 ? 7.294 7.618 7.003 1.00 81.56 435 SER A O 1
ATOM 3423 N N . GLY A 1 436 ? 6.776 7.956 4.849 1.00 73.81 436 GLY A N 1
ATOM 3424 C CA . GLY A 1 436 ? 7.537 6.799 4.355 1.00 73.81 436 GLY A CA 1
ATOM 3425 C C . GLY A 1 436 ? 6.981 5.423 4.737 1.00 73.81 436 GLY A C 1
ATOM 3426 O O . GLY A 1 436 ? 7.602 4.413 4.424 1.00 73.81 436 GLY A O 1
ATOM 3427 N N . THR A 1 437 ? 5.834 5.357 5.414 1.00 90.19 437 THR A N 1
ATOM 3428 C CA . THR A 1 437 ? 5.184 4.093 5.777 1.00 90.19 437 THR A CA 1
ATOM 3429 C C . THR A 1 437 ? 4.671 3.381 4.533 1.00 90.19 437 THR A C 1
ATOM 3431 O O . THR A 1 437 ? 4.105 4.017 3.638 1.00 90.19 437 THR A O 1
ATOM 3434 N N . ASN A 1 438 ? 4.824 2.058 4.485 1.00 86.50 438 ASN A N 1
ATOM 3435 C CA . ASN A 1 438 ? 4.305 1.249 3.393 1.00 86.50 438 ASN A CA 1
ATOM 3436 C C . ASN A 1 438 ? 2.924 0.671 3.729 1.00 86.50 438 ASN A C 1
ATOM 3438 O O . ASN A 1 438 ? 2.838 -0.296 4.480 1.00 86.50 438 ASN A O 1
ATOM 3442 N N . LEU A 1 439 ? 1.852 1.251 3.178 1.00 89.81 439 LEU A N 1
ATOM 3443 C CA . LEU A 1 439 ? 0.471 0.778 3.353 1.00 89.81 439 LEU A CA 1
ATOM 3444 C C . LEU A 1 439 ? -0.035 -0.039 2.151 1.00 89.81 439 LEU A C 1
ATOM 3446 O O . LEU A 1 439 ? -1.242 -0.245 2.022 1.00 89.81 439 LEU A O 1
ATOM 3450 N N . ASP A 1 440 ? 0.842 -0.496 1.252 1.00 83.50 440 ASP A N 1
ATOM 3451 C CA . ASP A 1 440 ? 0.412 -1.267 0.083 1.00 83.50 440 ASP A CA 1
ATOM 3452 C C . ASP A 1 440 ? -0.342 -2.547 0.495 1.00 83.50 440 ASP A C 1
ATOM 3454 O O . ASP A 1 440 ? 0.064 -3.293 1.386 1.00 83.50 440 ASP A O 1
ATOM 3458 N N . GLY A 1 441 ? -1.500 -2.785 -0.116 1.00 76.88 441 GLY A N 1
ATOM 3459 C CA . GLY A 1 441 ? -2.384 -3.902 0.233 1.00 76.88 441 GLY A CA 1
ATOM 3460 C C . GLY A 1 441 ? -3.023 -3.846 1.631 1.00 76.88 441 GLY A C 1
ATOM 3461 O O . GLY A 1 441 ? -3.747 -4.777 1.982 1.00 76.88 441 GLY A O 1
ATOM 3462 N N . ALA A 1 442 ? -2.800 -2.795 2.429 1.00 86.00 442 ALA A N 1
ATOM 3463 C CA . ALA A 1 442 ? -3.465 -2.636 3.720 1.00 86.00 442 ALA A CA 1
ATOM 3464 C C . ALA A 1 442 ? -4.985 -2.483 3.545 1.00 86.00 442 ALA A C 1
ATOM 3466 O O . ALA A 1 442 ? -5.467 -1.839 2.609 1.00 86.00 442 ALA A O 1
ATOM 3467 N N . VAL A 1 443 ? -5.760 -3.072 4.456 1.00 81.38 443 VAL A N 1
ATOM 3468 C CA . VAL A 1 443 ? -7.222 -3.138 4.352 1.00 81.38 443 VAL A CA 1
ATOM 3469 C C . VAL A 1 443 ? -7.926 -2.369 5.465 1.00 81.38 443 VAL A C 1
ATOM 3471 O O . VAL A 1 443 ? -7.436 -2.302 6.583 1.00 81.38 443 VAL A O 1
ATOM 3474 N N . GLY A 1 444 ? -9.112 -1.820 5.186 1.00 79.69 444 GLY A N 1
ATOM 3475 C CA . GLY A 1 444 ? -9.942 -1.149 6.198 1.00 79.69 444 GLY A CA 1
ATOM 3476 C C . GLY A 1 444 ? -9.651 0.341 6.406 1.00 79.69 444 GLY A C 1
ATOM 3477 O O . GLY A 1 444 ? -10.262 0.954 7.279 1.00 79.69 444 GLY A O 1
ATOM 3478 N N . LEU A 1 445 ? -8.767 0.927 5.592 1.00 85.38 445 LEU A N 1
ATOM 3479 C CA . LEU A 1 445 ? -8.539 2.372 5.516 1.00 85.38 445 LEU A CA 1
ATOM 3480 C C . LEU A 1 445 ? -9.485 3.027 4.508 1.00 85.38 445 LEU A C 1
ATOM 3482 O O . LEU A 1 445 ? -9.942 2.373 3.579 1.00 85.38 445 LEU A O 1
ATOM 3486 N N . ASN A 1 446 ? -9.748 4.319 4.667 1.00 83.69 446 ASN A N 1
ATOM 3487 C CA . ASN A 1 446 ? -10.370 5.179 3.661 1.00 83.69 446 ASN A CA 1
ATOM 3488 C C . ASN A 1 446 ? -9.717 6.574 3.743 1.00 83.69 446 ASN A C 1
ATOM 3490 O O . ASN A 1 446 ? -8.946 6.856 4.669 1.00 83.69 446 ASN A O 1
ATOM 3494 N N . ALA A 1 447 ? -9.983 7.442 2.776 1.00 81.94 447 ALA A N 1
ATOM 3495 C CA . ALA A 1 447 ? -9.407 8.774 2.702 1.00 81.94 447 ALA A CA 1
ATOM 3496 C C . ALA A 1 447 ? -9.782 9.633 3.907 1.00 81.94 447 ALA A C 1
ATOM 3498 O O . ALA A 1 447 ? -8.923 10.358 4.394 1.00 81.94 447 ALA A O 1
ATOM 3499 N N . GLY A 1 448 ? -11.002 9.509 4.438 1.00 78.69 448 GLY A N 1
ATOM 3500 C CA . GLY A 1 448 ? -11.416 10.236 5.643 1.00 78.69 448 GLY A CA 1
ATOM 3501 C C . GLY A 1 448 ? -10.609 9.847 6.888 1.00 78.69 448 GLY A C 1
ATOM 3502 O O . GLY A 1 448 ? -10.252 10.699 7.697 1.00 78.69 448 GLY A O 1
ATOM 3503 N N . VAL A 1 449 ? -10.257 8.567 7.029 1.00 80.00 449 VAL A N 1
ATOM 3504 C CA . VAL A 1 449 ? -9.407 8.079 8.123 1.00 80.00 449 VAL A CA 1
ATOM 3505 C C . VAL A 1 449 ? -7.976 8.605 7.969 1.00 80.00 449 VAL A C 1
ATOM 3507 O O . VAL A 1 449 ? -7.400 9.089 8.944 1.00 80.00 449 VAL A O 1
ATOM 3510 N N . LEU A 1 450 ? -7.409 8.556 6.758 1.00 83.31 450 LEU A N 1
ATOM 3511 C CA . LEU A 1 450 ? -6.047 9.042 6.498 1.00 83.31 450 LEU A CA 1
ATOM 3512 C C . LEU A 1 450 ? -5.932 10.570 6.430 1.00 83.31 450 LEU A C 1
ATOM 3514 O O . LEU A 1 450 ? -4.846 11.093 6.656 1.00 83.31 450 LEU A O 1
ATOM 3518 N N . GLU A 1 451 ? -7.016 11.302 6.166 1.00 76.62 451 GLU A N 1
ATOM 3519 C CA . GLU A 1 451 ? -7.030 12.773 6.177 1.00 76.62 451 GLU A CA 1
ATOM 3520 C C . GLU A 1 451 ? -6.658 13.328 7.556 1.00 76.62 451 GLU A C 1
ATOM 3522 O O . GLU A 1 451 ? -6.087 14.413 7.682 1.00 76.62 451 GLU A O 1
ATOM 3527 N N . HIS A 1 452 ? -6.955 12.563 8.603 1.00 74.50 452 HIS A N 1
ATOM 3528 C CA . HIS A 1 452 ? -6.587 12.901 9.965 1.00 74.50 452 HIS A CA 1
ATOM 3529 C C . HIS A 1 452 ? -5.191 12.411 10.360 1.00 74.50 452 HIS A C 1
ATOM 3531 O O . HIS A 1 452 ? -4.742 12.773 11.446 1.00 74.50 452 HIS A O 1
ATOM 3537 N N . ALA A 1 453 ? -4.500 11.648 9.510 1.00 78.56 453 ALA A N 1
ATOM 3538 C CA . ALA A 1 453 ? -3.134 11.184 9.720 1.00 78.56 453 ALA A CA 1
ATOM 3539 C C . ALA A 1 453 ? -2.106 12.092 9.017 1.00 78.56 453 ALA A C 1
ATOM 3541 O O . ALA A 1 453 ? -2.402 12.820 8.068 1.00 78.56 453 ALA A O 1
ATOM 3542 N N . LEU A 1 454 ? -0.862 12.051 9.487 1.00 73.00 454 LEU A N 1
ATOM 3543 C CA . LEU A 1 454 ? 0.253 12.838 8.968 1.00 73.00 454 LEU A CA 1
ATOM 3544 C C . LEU A 1 454 ? 0.983 12.023 7.894 1.00 73.00 454 LEU A C 1
ATOM 3546 O O . LEU A 1 454 ? 1.970 11.339 8.166 1.00 73.00 454 LEU A O 1
ATOM 3550 N N . ILE A 1 455 ? 0.456 12.073 6.674 1.00 77.06 455 ILE A N 1
ATOM 3551 C CA . ILE A 1 455 ? 1.017 11.405 5.491 1.00 77.06 455 ILE A CA 1
ATOM 3552 C C . ILE A 1 455 ? 1.834 12.371 4.624 1.00 77.06 455 ILE A C 1
ATOM 3554 O O . ILE A 1 455 ? 1.669 13.594 4.699 1.00 77.06 455 ILE A O 1
ATOM 3558 N N . ASP A 1 456 ? 2.683 11.839 3.744 1.00 74.81 456 ASP A N 1
ATOM 3559 C CA . ASP A 1 456 ? 3.441 12.652 2.798 1.00 74.81 456 ASP A CA 1
ATOM 3560 C C . ASP A 1 456 ? 3.644 12.017 1.413 1.00 74.81 456 ASP A C 1
ATOM 3562 O O . ASP A 1 456 ? 2.872 11.168 0.984 1.00 74.81 456 ASP A O 1
ATOM 3566 N N . THR A 1 457 ? 4.603 12.526 0.629 1.00 70.44 457 THR A N 1
ATOM 3567 C CA . THR A 1 457 ? 4.932 11.978 -0.700 1.00 70.44 457 THR A CA 1
ATOM 3568 C C . THR A 1 457 ? 5.629 10.624 -0.642 1.00 70.44 457 THR A C 1
ATOM 3570 O O . THR A 1 457 ? 5.653 9.944 -1.660 1.00 70.44 457 THR A O 1
ATOM 3573 N N . MET A 1 458 ? 6.236 10.284 0.494 1.00 73.56 458 MET A N 1
ATOM 3574 C CA . MET A 1 458 ? 6.990 9.052 0.706 1.00 73.56 458 MET A CA 1
ATOM 3575 C C . MET A 1 458 ? 6.099 7.941 1.269 1.00 73.56 458 MET A C 1
ATOM 3577 O O . MET A 1 458 ? 6.435 6.772 1.119 1.00 73.56 458 MET A O 1
ATOM 3581 N N . THR A 1 459 ? 4.968 8.283 1.895 1.00 82.75 459 THR A N 1
ATOM 3582 C CA . THR A 1 459 ? 3.945 7.307 2.289 1.00 82.75 459 THR A CA 1
ATOM 3583 C C . THR A 1 459 ? 3.421 6.558 1.061 1.00 82.75 459 THR A C 1
ATOM 3585 O O . THR A 1 459 ? 2.823 7.161 0.166 1.00 82.75 459 THR A O 1
ATOM 3588 N N . VAL A 1 460 ? 3.590 5.236 1.033 1.00 82.50 460 VAL A N 1
ATOM 3589 C CA . VAL A 1 460 ? 2.935 4.387 0.031 1.00 82.50 460 VAL A CA 1
ATOM 3590 C C . VAL A 1 460 ? 1.496 4.198 0.486 1.00 82.50 460 VAL A C 1
ATOM 3592 O O . VAL A 1 460 ? 1.260 3.630 1.548 1.00 82.50 460 VAL A O 1
ATOM 3595 N N . LEU A 1 461 ? 0.540 4.729 -0.275 1.00 84.56 461 LEU A N 1
ATOM 3596 C CA . LEU A 1 461 ? -0.884 4.642 0.046 1.00 84.56 461 LEU A CA 1
ATOM 3597 C C . LEU A 1 461 ? -1.449 3.262 -0.324 1.00 84.56 461 LEU A C 1
ATOM 3599 O O . LEU A 1 461 ? -0.953 2.636 -1.262 1.00 84.56 461 LEU A O 1
ATOM 3603 N N . PRO A 1 462 ? -2.498 2.791 0.374 1.00 82.62 462 PRO A N 1
ATOM 3604 C CA . PRO A 1 462 ? -3.192 1.578 -0.028 1.00 82.62 462 PRO A CA 1
ATOM 3605 C C . PRO A 1 462 ? -3.913 1.795 -1.365 1.00 82.62 462 PRO A C 1
ATOM 3607 O O . PRO A 1 462 ? -4.336 2.906 -1.691 1.00 82.62 462 PRO A O 1
ATOM 3610 N N . ASN A 1 463 ? -4.125 0.711 -2.113 1.00 73.12 463 ASN A N 1
ATOM 3611 C CA . ASN A 1 463 ? -4.704 0.735 -3.465 1.00 73.12 463 ASN A CA 1
ATOM 3612 C C . ASN A 1 463 ? -6.117 1.346 -3.546 1.00 73.12 463 ASN A C 1
ATOM 3614 O O . ASN A 1 463 ? -6.610 1.601 -4.641 1.00 73.12 463 ASN A O 1
ATOM 3618 N N . ASN A 1 464 ? -6.782 1.568 -2.406 1.00 70.75 464 ASN A N 1
ATOM 3619 C CA . ASN A 1 464 ? -8.100 2.188 -2.321 1.00 70.75 464 ASN A CA 1
ATOM 3620 C C . ASN A 1 464 ? -8.100 3.699 -2.078 1.00 70.75 464 ASN A C 1
ATOM 3622 O O . ASN A 1 464 ? -9.171 4.277 -1.894 1.00 70.75 464 ASN A O 1
ATOM 3626 N N . ILE A 1 465 ? -6.933 4.338 -2.020 1.00 83.75 465 ILE A N 1
ATOM 3627 C CA . ILE A 1 465 ? -6.817 5.757 -1.694 1.00 83.75 465 ILE A CA 1
ATOM 3628 C C . ILE A 1 465 ? -5.879 6.413 -2.697 1.00 83.75 465 ILE A C 1
ATOM 3630 O O . ILE A 1 465 ? -4.715 6.041 -2.827 1.00 83.75 465 ILE A O 1
ATOM 3634 N N . GLU A 1 466 ? -6.382 7.435 -3.382 1.00 77.12 466 GLU A N 1
ATOM 3635 C CA . GLU A 1 466 ? -5.612 8.182 -4.365 1.00 77.12 466 GLU A CA 1
ATOM 3636 C C . GLU A 1 466 ? -5.264 9.572 -3.846 1.00 77.12 466 GLU A C 1
ATOM 3638 O O . GLU A 1 466 ? -6.061 10.268 -3.208 1.00 77.12 466 GLU A O 1
ATOM 3643 N N . ARG A 1 467 ? -4.047 10.011 -4.171 1.00 79.31 467 ARG A N 1
ATOM 3644 C CA . ARG A 1 467 ? -3.596 11.366 -3.879 1.00 79.31 467 ARG A CA 1
ATOM 3645 C C . ARG A 1 467 ? -3.814 12.237 -5.104 1.00 79.31 467 ARG A C 1
ATOM 3647 O O . ARG A 1 467 ? -3.027 12.209 -6.048 1.00 79.31 467 ARG A O 1
ATOM 3654 N N . ILE A 1 468 ? -4.865 13.044 -5.072 1.00 69.12 468 ILE A N 1
ATOM 3655 C CA . ILE A 1 468 ? -5.193 13.950 -6.169 1.00 69.12 468 ILE A CA 1
ATOM 3656 C C . ILE A 1 468 ? -4.694 15.360 -5.877 1.00 69.12 468 ILE A C 1
ATOM 3658 O O . ILE A 1 468 ? -4.628 15.820 -4.734 1.00 69.12 468 ILE A O 1
ATOM 3662 N N . ARG A 1 469 ? -4.330 16.078 -6.937 1.00 56.00 469 ARG A N 1
ATOM 3663 C CA . ARG A 1 469 ? -3.926 17.478 -6.840 1.00 56.00 469 ARG A CA 1
ATOM 3664 C C . ARG A 1 469 ? -5.123 18.367 -7.144 1.00 56.00 469 ARG A C 1
ATOM 3666 O O . ARG A 1 469 ? -5.504 18.521 -8.301 1.00 56.00 469 ARG A O 1
ATOM 3673 N N . VAL A 1 470 ? -5.684 19.000 -6.117 1.00 55.50 470 VAL A N 1
ATOM 3674 C CA . VAL A 1 470 ? -6.749 19.996 -6.274 1.00 55.50 470 VAL A CA 1
ATOM 3675 C C . VAL A 1 470 ? -6.128 21.382 -6.122 1.00 55.50 470 VAL A C 1
ATOM 3677 O O . VAL A 1 470 ? -5.705 21.802 -5.043 1.00 55.50 470 VAL A O 1
ATOM 3680 N N . LYS A 1 471 ? -6.035 22.115 -7.238 1.00 71.38 471 LYS A N 1
ATOM 3681 C CA . LYS A 1 471 ? -5.319 23.402 -7.326 1.00 71.38 471 LYS A CA 1
ATOM 3682 C C . LYS A 1 471 ? -3.834 23.253 -6.923 1.00 71.38 471 LYS A C 1
ATOM 3684 O O . LYS A 1 471 ? -3.063 22.594 -7.616 1.00 71.38 471 LYS A O 1
ATOM 3689 N N . ARG A 1 472 ? -3.410 23.884 -5.818 1.00 43.41 472 ARG A N 1
ATOM 3690 C CA . ARG A 1 472 ? -2.035 23.837 -5.274 1.00 43.41 472 ARG A CA 1
ATOM 3691 C C . ARG A 1 472 ? -1.890 22.925 -4.045 1.00 43.41 472 ARG A C 1
ATOM 3693 O O . ARG A 1 472 ? -0.811 22.895 -3.467 1.00 43.41 472 ARG A O 1
ATOM 3700 N N . ARG A 1 473 ? -2.937 22.190 -3.652 1.00 49.03 473 ARG A N 1
ATOM 3701 C CA . ARG A 1 473 ? -2.941 21.315 -2.471 1.00 49.03 473 ARG A CA 1
ATOM 3702 C C . ARG A 1 473 ? -3.158 19.861 -2.891 1.00 49.03 473 ARG A C 1
ATOM 3704 O O . ARG A 1 473 ? -3.976 19.580 -3.763 1.00 49.03 473 ARG A O 1
ATOM 3711 N N . TRP A 1 474 ? -2.409 18.951 -2.278 1.00 58.97 474 TRP A N 1
ATOM 3712 C CA . TRP A 1 474 ? -2.679 17.519 -2.372 1.00 58.97 474 TRP A CA 1
ATOM 3713 C C . TRP A 1 474 ? -3.818 17.177 -1.415 1.00 58.97 474 TRP A C 1
ATOM 3715 O O . TRP A 1 474 ? -3.779 17.566 -0.248 1.00 58.97 474 TRP A O 1
ATOM 3725 N N . THR A 1 475 ? -4.833 16.489 -1.918 1.00 73.25 475 THR A N 1
ATOM 3726 C CA . THR A 1 475 ? -5.951 15.969 -1.129 1.00 73.25 475 THR A CA 1
ATOM 3727 C C . THR A 1 475 ? -6.043 14.473 -1.356 1.00 73.25 475 THR A C 1
ATOM 3729 O O . THR A 1 475 ? -5.772 13.988 -2.457 1.00 73.25 475 THR A O 1
ATOM 3732 N N . LEU A 1 476 ? -6.422 13.749 -0.313 1.00 80.50 476 LEU A N 1
ATOM 3733 C CA . LEU A 1 476 ? -6.808 12.359 -0.460 1.00 80.50 476 LEU A CA 1
ATOM 3734 C C . LEU A 1 476 ? -8.244 12.316 -0.938 1.00 80.50 476 LEU A C 1
ATOM 3736 O O . LEU A 1 476 ? -9.091 13.074 -0.468 1.00 80.50 476 LEU A O 1
ATOM 3740 N N . VAL A 1 477 ? -8.500 11.426 -1.871 1.00 73.88 477 VAL A N 1
ATOM 3741 C CA . VAL A 1 477 ? -9.851 10.986 -2.167 1.00 73.88 477 VAL A CA 1
ATOM 3742 C C . VAL A 1 477 ? -9.885 9.496 -1.969 1.00 73.88 477 VAL A C 1
ATOM 3744 O O . VAL A 1 477 ? -8.893 8.802 -2.219 1.00 73.88 477 VAL A O 1
ATOM 3747 N N . ASP A 1 478 ? -11.031 9.017 -1.499 1.00 68.25 478 ASP A N 1
ATOM 3748 C CA . ASP A 1 478 ? -11.329 7.611 -1.653 1.00 68.25 478 ASP A CA 1
ATOM 3749 C C . ASP A 1 478 ? -11.228 7.357 -3.142 1.00 68.25 478 ASP A C 1
ATOM 3751 O O . ASP A 1 478 ? -11.955 7.967 -3.938 1.00 68.25 478 ASP A O 1
ATOM 3755 N N . ALA A 1 479 ? -10.267 6.513 -3.515 1.00 53.34 479 ALA A N 1
ATOM 3756 C CA . ALA A 1 479 ? -10.325 5.966 -4.844 1.00 53.34 479 ALA A CA 1
ATOM 3757 C C . ALA A 1 479 ? -11.712 5.311 -4.926 1.00 53.34 479 ALA A C 1
ATOM 3759 O O . ALA A 1 479 ? -12.152 4.713 -3.929 1.00 53.34 479 ALA A O 1
ATOM 3760 N N . PRO A 1 480 ? -12.445 5.448 -6.048 1.00 47.50 480 PRO A N 1
ATOM 3761 C CA . PRO A 1 480 ? -13.626 4.613 -6.262 1.00 47.50 480 PRO A CA 1
ATOM 3762 C C . PRO A 1 480 ? -13.230 3.201 -5.840 1.00 47.50 480 PRO A C 1
ATOM 3764 O O . PRO A 1 480 ? -12.122 2.810 -6.224 1.00 47.50 480 PRO A O 1
ATOM 3767 N N . PRO A 1 481 ? -14.022 2.538 -4.962 1.00 40.38 481 PRO A N 1
ATOM 3768 C CA . PRO A 1 481 ? -13.553 1.406 -4.173 1.00 40.38 481 PRO A CA 1
ATOM 3769 C C . PRO A 1 481 ? -12.729 0.548 -5.107 1.00 40.38 481 PRO A C 1
ATOM 3771 O O . PRO A 1 481 ? -13.260 0.196 -6.172 1.00 40.38 481 PRO A O 1
ATOM 3774 N N . PRO A 1 482 ? -11.439 0.298 -4.804 1.00 43.62 482 PRO A N 1
ATOM 3775 C CA . PRO A 1 482 ? -10.719 -0.607 -5.654 1.00 43.62 482 PRO A CA 1
ATOM 3776 C C . PRO A 1 482 ? -11.576 -1.844 -5.586 1.00 43.62 482 PRO A C 1
ATOM 3778 O O . PRO A 1 482 ? -12.085 -2.202 -4.511 1.00 43.62 482 PRO A O 1
ATOM 3781 N N . GLU A 1 483 ? -11.863 -2.398 -6.752 1.00 51.66 483 GLU A N 1
ATOM 3782 C CA . GLU A 1 483 ? -12.578 -3.652 -6.815 1.00 51.66 483 GLU A CA 1
ATOM 3783 C C . GLU A 1 483 ? -11.926 -4.535 -5.727 1.00 51.66 483 GLU A C 1
ATOM 3785 O O . GLU A 1 483 ? -10.693 -4.600 -5.645 1.00 51.66 483 GLU A O 1
ATOM 3790 N N . LEU A 1 484 ? -12.703 -4.992 -4.730 1.00 58.00 484 LEU A N 1
ATOM 3791 C CA . LEU A 1 484 ? -12.156 -5.756 -3.600 1.00 58.00 484 LEU A CA 1
ATOM 3792 C C . LEU A 1 484 ? -11.258 -6.828 -4.209 1.00 58.00 484 LEU A C 1
ATOM 3794 O O . LEU A 1 484 ? -11.698 -7.468 -5.162 1.00 58.00 484 LEU A O 1
ATOM 3798 N N . SER A 1 485 ? -10.014 -6.998 -3.744 1.00 72.88 485 SER A N 1
ATOM 3799 C CA . SER A 1 485 ? -9.130 -8.002 -4.350 1.00 72.88 485 SER A CA 1
ATOM 3800 C C . SER A 1 485 ? -9.872 -9.331 -4.444 1.00 72.88 485 SER A C 1
ATOM 3802 O O . SER A 1 485 ? -10.731 -9.663 -3.612 1.00 72.88 485 SER A O 1
ATOM 3804 N N . ILE A 1 486 ? -9.653 -10.040 -5.538 1.00 79.25 486 ILE A N 1
ATOM 3805 C CA . ILE A 1 486 ? -10.549 -11.120 -5.929 1.00 79.25 486 ILE A CA 1
ATOM 3806 C C . ILE A 1 486 ? -10.600 -12.192 -4.840 1.00 79.25 486 ILE A C 1
ATOM 3808 O O . ILE A 1 486 ? -11.682 -12.679 -4.503 1.00 79.25 486 ILE A O 1
ATOM 3812 N N . GLY A 1 487 ? -9.451 -12.494 -4.239 1.00 79.19 487 GLY A N 1
ATOM 3813 C CA . GLY A 1 487 ? -9.317 -13.411 -3.119 1.00 79.19 487 GLY A CA 1
ATOM 3814 C C . GLY A 1 487 ? -10.072 -12.968 -1.880 1.00 79.19 487 GLY A C 1
ATOM 3815 O O . GLY A 1 487 ? -10.811 -13.755 -1.281 1.00 79.19 487 GLY A O 1
ATOM 3816 N N . ARG A 1 488 ? -9.970 -11.687 -1.531 1.00 78.62 488 ARG A N 1
ATOM 3817 C CA . ARG A 1 488 ? -10.669 -11.133 -0.375 1.00 78.62 488 ARG A CA 1
ATOM 3818 C C . ARG A 1 488 ? -12.187 -11.125 -0.552 1.00 78.62 488 ARG A C 1
ATOM 3820 O O . ARG A 1 488 ? -12.896 -11.507 0.379 1.00 78.62 488 ARG A O 1
ATOM 3827 N N . THR A 1 489 ? -12.681 -10.782 -1.744 1.00 79.62 489 THR A N 1
ATOM 3828 C CA . THR A 1 489 ? -14.120 -10.839 -2.057 1.00 79.62 489 THR A CA 1
ATOM 3829 C C . THR A 1 489 ? -14.669 -12.253 -1.888 1.00 79.62 489 THR A C 1
ATOM 3831 O O . THR A 1 489 ? -15.719 -12.454 -1.277 1.00 79.62 489 THR A O 1
ATOM 3834 N N . LEU A 1 490 ? -13.938 -13.250 -2.397 1.00 84.44 490 LEU A N 1
ATOM 3835 C CA . LEU A 1 490 ? -14.319 -14.659 -2.296 1.00 84.44 490 LEU A CA 1
ATOM 3836 C C . LEU A 1 490 ? -14.316 -15.145 -0.840 1.00 84.44 490 LEU A C 1
ATOM 3838 O O . LEU A 1 490 ? -15.250 -15.829 -0.419 1.00 84.44 490 LEU A O 1
ATOM 3842 N N . ARG A 1 491 ? -13.308 -14.748 -0.055 1.00 82.31 491 ARG A N 1
ATOM 3843 C CA . ARG A 1 491 ? -13.174 -15.114 1.361 1.00 82.31 491 ARG A CA 1
ATOM 3844 C C . ARG A 1 491 ? -14.285 -14.525 2.230 1.00 82.31 491 ARG A C 1
ATOM 3846 O O . ARG A 1 491 ? -14.848 -15.236 3.061 1.00 82.31 491 ARG A O 1
ATOM 3853 N N . GLU A 1 492 ? -14.607 -13.245 2.063 1.00 70.94 492 GLU A N 1
ATOM 3854 C CA . GLU A 1 492 ? -15.660 -12.582 2.844 1.00 70.94 492 GLU A CA 1
ATOM 3855 C C . GLU A 1 492 ? -17.048 -13.136 2.498 1.00 70.94 492 GLU A C 1
ATOM 3857 O O . GLU A 1 492 ? -17.826 -13.430 3.407 1.00 70.94 492 GLU A O 1
ATOM 3862 N N . ALA A 1 493 ? -17.325 -13.380 1.211 1.00 74.44 493 ALA A N 1
ATOM 3863 C CA . ALA A 1 493 ? -18.561 -14.026 0.767 1.00 74.44 493 ALA A CA 1
ATOM 3864 C C . ALA A 1 493 ? -18.698 -15.464 1.294 1.00 74.44 493 ALA A C 1
ATOM 3866 O O . ALA A 1 493 ? -19.785 -15.896 1.674 1.00 74.44 493 ALA A O 1
ATOM 3867 N N . ARG A 1 494 ? -17.588 -16.206 1.388 1.00 91.19 494 ARG A N 1
ATOM 3868 C CA . ARG A 1 494 ? -17.583 -17.538 2.002 1.00 91.19 494 ARG A CA 1
ATOM 3869 C C . ARG A 1 494 ? -17.947 -17.483 3.489 1.00 91.19 494 ARG A C 1
ATOM 3871 O O . ARG A 1 494 ? -18.760 -18.281 3.951 1.00 91.19 494 ARG A O 1
ATOM 3878 N N . ILE A 1 495 ? -17.332 -16.563 4.237 1.00 78.38 495 ILE A N 1
ATOM 3879 C CA . ILE A 1 495 ? -17.558 -16.412 5.682 1.00 78.38 495 ILE A CA 1
ATOM 3880 C C . ILE A 1 495 ? -18.994 -15.953 5.959 1.00 78.38 495 ILE A C 1
ATOM 3882 O O . ILE A 1 495 ? -19.631 -16.491 6.862 1.00 78.38 495 ILE A O 1
ATOM 3886 N N . SER A 1 496 ? -19.529 -15.013 5.176 1.00 63.53 496 SER A N 1
ATOM 3887 C CA . SER A 1 496 ? -20.910 -14.535 5.335 1.00 63.53 496 SER A CA 1
ATOM 3888 C C . SER A 1 496 ? -21.952 -15.600 4.980 1.00 63.53 496 SER A C 1
ATOM 3890 O O . SER A 1 496 ? -23.001 -15.659 5.617 1.00 63.53 496 SER A O 1
ATOM 3892 N N . ALA A 1 497 ? -21.636 -16.492 4.036 1.00 72.44 497 ALA A N 1
ATOM 3893 C CA . ALA A 1 497 ? -22.434 -17.678 3.730 1.00 72.44 497 ALA A CA 1
ATOM 3894 C C . ALA A 1 497 ? -22.292 -18.809 4.774 1.00 72.44 497 ALA A C 1
ATOM 3896 O O . ALA A 1 497 ? -22.962 -19.833 4.657 1.00 72.44 497 ALA A O 1
ATOM 3897 N N . GLY A 1 498 ? -21.427 -18.652 5.787 1.00 75.06 498 GLY A N 1
ATOM 3898 C CA . GLY A 1 498 ? -21.199 -19.649 6.838 1.00 75.06 498 GLY A CA 1
ATOM 3899 C C . GLY A 1 498 ? -20.444 -20.901 6.376 1.00 75.06 498 GLY A C 1
ATOM 3900 O O . GLY A 1 498 ? -20.527 -21.935 7.034 1.00 75.06 498 GLY A O 1
ATOM 3901 N N . LEU A 1 499 ? -19.721 -20.831 5.253 1.00 77.75 499 LEU A N 1
ATOM 3902 C CA . LEU A 1 499 ? -19.045 -21.976 4.637 1.00 77.75 499 LEU A CA 1
ATOM 3903 C C . LEU A 1 499 ? -17.576 -22.077 5.076 1.00 77.75 499 LEU A C 1
ATOM 3905 O O . LEU A 1 499 ? -16.844 -21.082 5.148 1.00 77.75 499 LEU A O 1
ATOM 3909 N N . THR A 1 500 ? -17.087 -23.295 5.309 1.00 80.38 500 THR A N 1
ATOM 3910 C CA . THR A 1 500 ? -15.647 -23.528 5.493 1.00 80.38 500 THR A CA 1
ATOM 3911 C C . THR A 1 500 ? -14.940 -23.669 4.141 1.00 80.38 500 THR A C 1
ATOM 3913 O O . THR A 1 500 ? -15.564 -23.913 3.107 1.00 80.38 500 THR A O 1
ATOM 3916 N N . VAL A 1 501 ? -13.612 -23.524 4.122 1.00 76.94 501 VAL A N 1
ATOM 3917 C CA . VAL A 1 501 ? -12.812 -23.741 2.899 1.00 76.94 501 VAL A CA 1
ATOM 3918 C C . VAL A 1 501 ? -12.985 -25.177 2.381 1.00 76.94 501 VAL A C 1
ATOM 3920 O O . VAL A 1 501 ? -13.039 -25.406 1.173 1.00 76.94 501 VAL A O 1
ATOM 3923 N N . GLU A 1 502 ? -13.149 -26.142 3.290 1.00 71.38 502 GLU A N 1
ATOM 3924 C CA . GLU A 1 502 ? -13.377 -27.548 2.951 1.00 71.38 502 GLU A CA 1
ATOM 3925 C C . GLU A 1 502 ? -14.755 -27.774 2.307 1.00 71.38 502 GLU A C 1
ATOM 3927 O O . GLU A 1 502 ? -14.878 -28.584 1.385 1.00 71.38 502 GLU A O 1
ATOM 3932 N N . ASP A 1 503 ? -15.774 -27.011 2.706 1.00 77.56 503 ASP A N 1
ATOM 3933 C CA . ASP A 1 503 ? -17.101 -27.057 2.079 1.00 77.56 503 ASP A CA 1
ATOM 3934 C C . ASP A 1 503 ? -17.055 -26.525 0.642 1.00 77.56 503 ASP A C 1
ATOM 3936 O O . ASP A 1 503 ? -17.585 -27.151 -0.279 1.00 77.56 503 ASP A O 1
ATOM 3940 N N . VAL A 1 504 ? -16.331 -25.425 0.415 1.00 81.75 504 VAL A N 1
ATOM 3941 C CA . VAL A 1 504 ? -16.123 -24.866 -0.931 1.00 81.75 504 VAL A CA 1
ATOM 3942 C C . VAL A 1 504 ? -15.302 -25.816 -1.804 1.00 81.75 504 VAL A C 1
ATOM 3944 O O . VAL A 1 504 ? -15.628 -26.023 -2.976 1.00 81.75 504 VAL A O 1
ATOM 3947 N N . ARG A 1 505 ? -14.281 -26.472 -1.242 1.00 88.31 505 ARG A N 1
ATOM 3948 C CA . ARG A 1 505 ? -13.506 -27.518 -1.924 1.00 88.31 505 ARG A CA 1
ATOM 3949 C C . ARG A 1 505 ? -14.399 -28.676 -2.372 1.00 88.31 505 ARG A C 1
ATOM 3951 O O . ARG A 1 505 ? -14.301 -29.126 -3.514 1.00 88.31 505 ARG A O 1
ATOM 3958 N N . ARG A 1 506 ? -15.285 -29.155 -1.492 1.00 83.12 506 ARG A N 1
ATOM 3959 C CA . ARG A 1 506 ? -16.236 -30.237 -1.799 1.00 83.12 506 ARG A CA 1
ATOM 3960 C C . ARG A 1 506 ? -17.231 -29.832 -2.883 1.00 83.12 506 ARG A C 1
ATOM 3962 O O . ARG A 1 506 ? -17.484 -30.632 -3.782 1.00 83.12 506 ARG A O 1
ATOM 3969 N N . ALA A 1 507 ? -17.732 -28.599 -2.838 1.00 77.69 507 ALA A N 1
ATOM 3970 C CA . ALA A 1 507 ? -18.681 -28.076 -3.818 1.00 77.69 507 ALA A CA 1
ATOM 3971 C C . ALA A 1 507 ? -18.061 -27.856 -5.212 1.00 77.69 507 ALA A C 1
ATOM 3973 O O . ALA A 1 507 ? -18.741 -28.018 -6.222 1.00 77.69 507 ALA A O 1
ATOM 3974 N N . THR A 1 508 ? -16.772 -27.510 -5.285 1.00 82.38 508 THR A N 1
ATOM 3975 C CA . THR A 1 508 ? -16.113 -27.090 -6.538 1.00 82.38 508 THR A CA 1
ATOM 3976 C C . THR A 1 508 ? -15.125 -28.102 -7.113 1.00 82.38 508 THR A C 1
ATOM 3978 O O . THR A 1 508 ? -14.723 -27.972 -8.267 1.00 82.38 508 THR A O 1
ATOM 3981 N N . ARG A 1 509 ? -14.704 -29.096 -6.318 1.00 80.12 509 ARG A N 1
ATOM 3982 C CA . ARG A 1 509 ? -13.600 -30.033 -6.609 1.00 80.12 509 ARG A CA 1
ATOM 3983 C C . ARG A 1 509 ? -12.256 -29.353 -6.925 1.00 80.12 509 ARG A C 1
ATOM 3985 O O . ARG A 1 509 ? -11.342 -30.007 -7.422 1.00 80.12 509 ARG A O 1
ATOM 3992 N N . VAL A 1 510 ? -12.100 -28.069 -6.598 1.00 84.31 510 VAL A N 1
ATOM 3993 C CA . VAL A 1 510 ? -10.815 -27.355 -6.658 1.00 84.31 510 VAL A CA 1
ATOM 3994 C C . VAL A 1 510 ? -9.917 -27.861 -5.525 1.00 84.31 510 VAL A C 1
ATOM 3996 O O . VAL A 1 510 ? -10.407 -28.172 -4.444 1.00 84.31 510 VAL A O 1
ATOM 3999 N N . ARG A 1 511 ? -8.602 -27.999 -5.745 1.00 75.81 511 ARG A N 1
ATOM 4000 C CA . ARG A 1 511 ? -7.670 -28.465 -4.698 1.00 75.81 511 ARG A CA 1
ATOM 4001 C C . ARG A 1 511 ? -7.608 -27.462 -3.543 1.00 75.81 511 ARG A C 1
ATOM 4003 O O . ARG A 1 511 ? -7.559 -26.263 -3.787 1.00 75.81 511 ARG A O 1
ATOM 4010 N N . LEU A 1 512 ? -7.523 -27.952 -2.301 1.00 76.75 512 LEU A N 1
ATOM 4011 C CA . LEU A 1 512 ? -7.532 -27.112 -1.091 1.00 76.75 512 LEU A CA 1
ATOM 4012 C C . LEU A 1 512 ? -6.451 -26.016 -1.118 1.00 76.75 512 LEU A C 1
ATOM 4014 O O . LEU A 1 512 ? -6.729 -24.867 -0.794 1.00 76.75 512 LEU A O 1
ATOM 4018 N N . ALA A 1 513 ? -5.247 -26.360 -1.586 1.00 61.75 513 ALA A N 1
ATOM 4019 C CA . ALA A 1 513 ? -4.141 -25.417 -1.744 1.00 61.75 513 ALA A CA 1
ATOM 4020 C C . ALA A 1 513 ? -4.466 -24.266 -2.716 1.00 61.75 513 ALA A C 1
ATOM 4022 O O . ALA A 1 513 ? -4.076 -23.135 -2.461 1.00 61.75 513 ALA A O 1
ATOM 4023 N N . ILE A 1 514 ? -5.230 -24.528 -3.785 1.00 76.38 514 ILE A N 1
ATOM 4024 C CA . ILE A 1 514 ? -5.650 -23.497 -4.747 1.00 76.38 514 ILE A CA 1
ATOM 4025 C C . ILE A 1 514 ? -6.742 -22.607 -4.147 1.00 76.38 514 ILE A C 1
ATOM 4027 O O . ILE A 1 514 ? -6.737 -21.408 -4.390 1.00 76.38 514 ILE A O 1
ATOM 4031 N N . VAL A 1 515 ? -7.653 -23.152 -3.332 1.00 77.88 515 VAL A N 1
ATOM 4032 C CA . VAL A 1 515 ? -8.673 -22.332 -2.652 1.00 77.88 515 VAL A CA 1
ATOM 4033 C C . VAL A 1 515 ? -8.019 -21.359 -1.667 1.00 77.88 515 VAL A C 1
ATOM 4035 O O . VAL A 1 515 ? -8.347 -20.177 -1.677 1.00 77.88 515 VAL A O 1
ATOM 4038 N N . HIS A 1 516 ? -7.050 -21.827 -0.872 1.00 73.50 516 HIS A N 1
ATOM 4039 C CA . HIS A 1 516 ? -6.291 -20.962 0.034 1.00 73.50 516 HIS A CA 1
ATOM 4040 C C . HIS A 1 516 ? -5.439 -19.926 -0.703 1.00 73.50 516 HIS A C 1
ATOM 4042 O O . HIS A 1 516 ? -5.443 -18.768 -0.299 1.00 73.50 516 HIS A O 1
ATOM 4048 N N . ALA A 1 517 ? -4.757 -20.324 -1.780 1.00 63.09 517 ALA A N 1
ATOM 4049 C CA . ALA A 1 517 ? -3.938 -19.414 -2.575 1.00 63.09 517 ALA A CA 1
ATOM 4050 C C . ALA A 1 517 ? -4.792 -18.319 -3.234 1.00 63.09 517 ALA A C 1
ATOM 4052 O O . ALA A 1 517 ? -4.499 -17.137 -3.087 1.00 63.09 517 ALA A O 1
ATOM 4053 N N . VAL A 1 518 ? -5.926 -18.688 -3.845 1.00 80.19 518 VAL A N 1
ATOM 4054 C CA . VAL A 1 518 ? -6.850 -17.721 -4.452 1.00 80.19 518 VAL A CA 1
ATOM 4055 C C . VAL A 1 518 ? -7.445 -16.775 -3.406 1.00 80.19 518 VAL A C 1
ATOM 4057 O O . VAL A 1 518 ? -7.508 -15.586 -3.681 1.00 80.19 518 VAL A O 1
ATOM 4060 N N . GLU A 1 519 ? -7.828 -17.241 -2.207 1.00 85.88 519 GLU A N 1
ATOM 4061 C CA . GLU A 1 519 ? -8.315 -16.366 -1.115 1.00 85.88 519 GLU A CA 1
ATOM 4062 C C . GLU A 1 519 ? -7.247 -15.413 -0.541 1.00 85.88 519 GLU A C 1
ATOM 4064 O O . GLU A 1 519 ? -7.595 -14.468 0.169 1.00 85.88 519 GLU A O 1
ATOM 4069 N N . GLN A 1 520 ? -5.968 -15.658 -0.834 1.00 74.06 520 GLN A N 1
ATOM 4070 C CA . GLN A 1 520 ? -4.821 -14.813 -0.480 1.00 74.06 520 GLN A CA 1
ATOM 4071 C C . GLN A 1 520 ? -4.322 -13.971 -1.671 1.00 74.06 520 GLN A C 1
ATOM 4073 O O . GLN A 1 520 ? -3.269 -13.350 -1.569 1.00 74.06 520 GLN A O 1
ATOM 4078 N N . ASP A 1 521 ? -5.064 -13.961 -2.789 1.00 74.25 521 ASP A N 1
ATOM 4079 C CA . ASP A 1 521 ? -4.695 -13.322 -4.063 1.00 74.25 521 ASP A CA 1
ATOM 4080 C C . ASP A 1 521 ? -3.391 -13.857 -4.697 1.00 74.25 521 ASP A C 1
ATOM 4082 O O . ASP A 1 521 ? -2.813 -13.234 -5.590 1.00 74.25 521 ASP A O 1
ATOM 4086 N N . ASP A 1 522 ? -2.959 -15.059 -4.303 1.00 74.38 522 ASP A N 1
ATOM 4087 C CA . ASP A 1 522 ? -1.884 -15.796 -4.961 1.00 74.38 522 ASP A CA 1
ATOM 4088 C C . ASP A 1 522 ? -2.450 -16.715 -6.053 1.00 74.38 522 ASP A C 1
ATOM 4090 O O . ASP A 1 522 ? -2.998 -17.795 -5.815 1.00 74.38 522 ASP A O 1
ATOM 4094 N N . PHE A 1 523 ? -2.300 -16.276 -7.301 1.00 78.94 523 PHE A N 1
ATOM 4095 C CA . PHE A 1 523 ? -2.758 -17.010 -8.481 1.00 78.94 523 PHE A CA 1
ATOM 4096 C C . PHE A 1 523 ? -1.654 -17.854 -9.132 1.00 78.94 523 PHE A C 1
ATOM 4098 O O . PHE A 1 523 ? -1.926 -18.569 -10.099 1.00 78.94 523 PHE A O 1
ATOM 4105 N N . THR A 1 524 ? -0.428 -17.818 -8.603 1.00 67.12 524 THR A N 1
ATOM 4106 C CA . THR A 1 524 ? 0.720 -18.596 -9.100 1.00 67.12 524 THR A CA 1
ATOM 4107 C C . THR A 1 524 ? 0.434 -20.105 -9.119 1.00 67.12 524 THR A C 1
ATOM 4109 O O . THR A 1 524 ? 0.657 -20.743 -10.154 1.00 67.12 524 THR A O 1
ATOM 4112 N N . PRO A 1 525 ? -0.167 -20.698 -8.063 1.00 62.25 525 PRO A N 1
ATOM 4113 C CA . PRO A 1 525 ? -0.461 -22.131 -8.011 1.00 62.25 525 PRO A CA 1
ATOM 4114 C C . PRO A 1 525 ? -1.604 -22.553 -8.936 1.00 62.25 525 PRO A C 1
ATOM 4116 O O . PRO A 1 525 ? -1.844 -23.748 -9.106 1.00 62.25 525 PRO A O 1
ATOM 4119 N N . CYS A 1 526 ? -2.325 -21.593 -9.529 1.00 69.81 526 CYS A N 1
ATOM 4120 C CA . CYS A 1 526 ? -3.390 -21.892 -10.478 1.00 69.81 526 CYS A CA 1
ATOM 4121 C C . CYS A 1 526 ? -2.837 -22.424 -11.807 1.00 69.81 526 CYS A C 1
ATOM 4123 O O . CYS A 1 526 ? -3.600 -22.995 -12.569 1.00 69.81 526 CYS A O 1
ATOM 4125 N N . GLY A 1 527 ? -1.541 -22.260 -12.101 1.00 54.16 527 GLY A N 1
ATOM 4126 C CA . GLY A 1 527 ? -0.949 -22.743 -13.355 1.00 54.16 527 GLY A CA 1
ATOM 4127 C C . GLY A 1 527 ? -1.201 -21.823 -14.556 1.00 54.16 527 GLY A C 1
ATOM 4128 O O . GLY A 1 527 ? -1.184 -22.278 -15.696 1.00 54.16 527 GLY A O 1
ATOM 4129 N N . GLY A 1 528 ? -1.453 -20.529 -14.312 1.00 54.66 528 GLY A N 1
ATOM 4130 C CA . GLY A 1 528 ? -1.596 -19.487 -15.340 1.00 54.66 528 GLY A CA 1
ATOM 4131 C C . GLY A 1 528 ? -2.938 -18.743 -15.311 1.00 54.66 528 GLY A C 1
ATOM 4132 O O . GLY A 1 528 ? -3.912 -19.186 -14.701 1.00 54.66 528 GLY A O 1
ATOM 4133 N N . HIS A 1 529 ? -3.012 -17.599 -16.005 1.00 70.62 529 HIS A N 1
ATOM 4134 C CA . HIS A 1 529 ? -4.146 -16.660 -15.925 1.00 70.62 529 HIS A CA 1
ATOM 4135 C C . HIS A 1 529 ? -5.506 -17.262 -16.287 1.00 70.62 529 HIS A C 1
ATOM 4137 O O . HIS A 1 529 ? -6.542 -16.824 -15.792 1.00 70.62 529 HIS A O 1
ATOM 4143 N N . VAL A 1 530 ? -5.542 -18.281 -17.143 1.00 55.25 530 VAL A N 1
ATOM 4144 C CA . VAL A 1 530 ? -6.811 -18.906 -17.528 1.00 55.25 530 VAL A CA 1
ATOM 4145 C C . VAL A 1 530 ? -7.347 -19.804 -16.432 1.00 55.25 530 VAL A C 1
ATOM 4147 O O . VAL A 1 530 ? -8.536 -19.742 -16.119 1.00 55.25 530 VAL A O 1
ATOM 4150 N N . TYR A 1 531 ? -6.482 -20.622 -15.846 1.00 65.44 531 TYR A N 1
ATOM 4151 C CA . TYR A 1 531 ? -6.858 -21.475 -14.732 1.00 65.44 531 TYR A CA 1
ATOM 4152 C C . TYR A 1 531 ? -7.216 -20.632 -13.516 1.00 65.44 531 TYR A C 1
ATOM 4154 O O . TYR A 1 531 ? -8.227 -20.903 -12.876 1.00 65.44 531 TYR A O 1
ATOM 4162 N N . ALA A 1 532 ? -6.500 -19.530 -13.278 1.00 73.12 532 ALA A N 1
ATOM 4163 C CA . ALA A 1 532 ? -6.884 -18.546 -12.275 1.00 73.12 532 ALA A CA 1
ATOM 4164 C C . ALA A 1 532 ? -8.304 -18.006 -12.525 1.00 73.12 532 ALA A C 1
ATOM 4166 O O . ALA A 1 532 ? -9.148 -18.078 -11.638 1.00 73.12 532 ALA A O 1
ATOM 4167 N N . ARG A 1 533 ? -8.646 -17.594 -13.756 1.00 80.31 533 ARG A N 1
ATOM 4168 C CA . ARG A 1 533 ? -10.022 -17.190 -14.120 1.00 80.31 533 ARG A CA 1
ATOM 4169 C C . ARG A 1 533 ? -11.042 -18.320 -13.951 1.00 80.31 533 ARG A C 1
ATOM 4171 O O . ARG A 1 533 ? -12.179 -18.074 -13.550 1.00 80.31 533 ARG A O 1
ATOM 4178 N N . GLY A 1 534 ? -10.663 -19.557 -14.259 1.00 80.50 534 GLY A N 1
ATOM 4179 C CA . GLY A 1 534 ? -11.488 -20.744 -14.032 1.00 80.50 534 GLY A CA 1
ATOM 4180 C C . GLY A 1 534 ? -11.788 -20.959 -12.549 1.00 80.50 534 GLY A C 1
ATOM 4181 O O . GLY A 1 534 ? -12.951 -21.129 -12.175 1.00 80.50 534 GLY A O 1
ATOM 4182 N N . HIS A 1 535 ? -10.766 -20.874 -11.700 1.00 86.56 535 HIS A N 1
ATOM 4183 C CA . HIS A 1 535 ? -10.887 -21.003 -10.253 1.00 86.56 535 HIS A CA 1
ATOM 4184 C C . HIS A 1 535 ? -11.685 -19.849 -9.647 1.00 86.56 535 HIS A C 1
ATOM 4186 O O . HIS A 1 535 ? -12.649 -20.120 -8.938 1.00 86.56 535 HIS A O 1
ATOM 4192 N N . ILE A 1 536 ? -11.406 -18.597 -10.020 1.00 89.19 536 ILE A N 1
ATOM 4193 C CA . ILE A 1 536 ? -12.178 -17.417 -9.596 1.00 89.19 536 ILE A CA 1
ATOM 4194 C C . ILE A 1 536 ? -13.663 -17.597 -9.933 1.00 89.19 536 ILE A C 1
ATOM 4196 O O . ILE A 1 536 ? -14.523 -17.429 -9.072 1.00 89.19 536 ILE A O 1
ATOM 4200 N N . ARG A 1 537 ? -13.984 -18.020 -11.165 1.00 90.75 537 ARG A N 1
ATOM 4201 C CA . ARG A 1 537 ? -15.374 -18.247 -11.594 1.00 90.75 537 ARG A CA 1
ATOM 4202 C C . ARG A 1 537 ? -16.064 -19.353 -10.799 1.00 90.75 537 ARG A C 1
ATOM 4204 O O . ARG A 1 537 ? -17.248 -19.242 -10.490 1.00 90.75 537 ARG A O 1
ATOM 4211 N N . THR A 1 538 ? -15.341 -20.432 -10.523 1.00 88.62 538 THR A N 1
ATOM 4212 C CA . THR A 1 538 ? -15.882 -21.612 -9.841 1.00 88.62 538 THR A CA 1
ATOM 4213 C C . THR A 1 538 ? -16.108 -21.328 -8.356 1.00 88.62 538 THR A C 1
ATOM 4215 O O . THR A 1 538 ? -17.168 -21.654 -7.829 1.00 88.62 538 THR A O 1
ATOM 4218 N N . LEU A 1 539 ? -15.157 -20.653 -7.707 1.00 89.75 539 LEU A N 1
ATOM 4219 C CA . LEU A 1 539 ? -15.253 -20.245 -6.307 1.00 89.75 539 LEU A CA 1
ATOM 4220 C C . LEU A 1 539 ? -16.350 -19.192 -6.103 1.00 89.75 539 LEU A C 1
ATOM 4222 O O . LEU A 1 539 ? -17.165 -19.348 -5.200 1.00 89.75 539 LEU A O 1
ATOM 4226 N N . ALA A 1 540 ? -16.454 -18.196 -6.989 1.00 90.56 540 ALA A N 1
ATOM 4227 C CA . ALA A 1 540 ? -17.487 -17.157 -6.921 1.00 90.56 540 ALA A CA 1
ATOM 4228 C C . ALA A 1 540 ? -18.905 -17.745 -6.955 1.00 90.56 540 ALA A C 1
ATOM 4230 O O . ALA A 1 540 ? -19.755 -17.395 -6.139 1.00 90.56 540 ALA A O 1
ATOM 4231 N N . ARG A 1 541 ? -19.146 -18.717 -7.845 1.00 90.56 541 ARG A N 1
ATOM 4232 C CA . ARG A 1 541 ? -20.434 -19.421 -7.921 1.00 90.56 541 ARG A CA 1
ATOM 4233 C C . ARG A 1 541 ? -20.738 -20.230 -6.661 1.00 90.56 541 ARG A C 1
ATOM 4235 O O . ARG A 1 541 ? -21.895 -20.286 -6.259 1.00 90.56 541 ARG A O 1
ATOM 4242 N N . ALA A 1 542 ? -19.722 -20.842 -6.054 1.00 88.19 542 ALA A N 1
ATOM 4243 C CA . ALA A 1 542 ? -19.887 -21.648 -4.847 1.00 88.19 542 ALA A CA 1
ATOM 4244 C C . ALA A 1 542 ? -20.216 -20.813 -3.603 1.00 88.19 542 ALA A C 1
ATOM 4246 O O . ALA A 1 542 ? -20.892 -21.310 -2.712 1.00 88.19 542 ALA A O 1
ATOM 4247 N N . VAL A 1 543 ? -19.775 -19.553 -3.560 1.00 88.00 543 VAL A N 1
ATOM 4248 C CA . VAL A 1 543 ? -20.067 -18.613 -2.461 1.00 88.00 543 VAL A CA 1
ATOM 4249 C C . VAL A 1 543 ? -21.161 -17.598 -2.825 1.00 88.00 543 VAL A C 1
ATOM 4251 O O . VAL A 1 543 ? -21.334 -16.594 -2.145 1.00 88.00 543 VAL A O 1
ATOM 4254 N N . HIS A 1 544 ? -21.926 -17.878 -3.888 1.00 87.62 544 HIS A N 1
ATOM 4255 C CA . HIS A 1 544 ? -23.105 -17.121 -4.327 1.00 87.62 544 HIS A CA 1
ATOM 4256 C C . HIS A 1 544 ? -22.865 -15.648 -4.711 1.00 87.62 544 HIS A C 1
ATOM 4258 O O . HIS A 1 544 ? -23.728 -14.799 -4.498 1.00 87.62 544 HIS A O 1
ATOM 4264 N N . ILE A 1 545 ? -21.733 -15.349 -5.353 1.00 84.50 545 ILE A N 1
ATOM 4265 C CA . ILE A 1 545 ? -21.417 -14.018 -5.903 1.00 84.50 545 ILE A CA 1
ATOM 4266 C C . ILE A 1 545 ? -21.206 -14.067 -7.422 1.00 84.50 545 ILE A C 1
ATOM 4268 O O . ILE A 1 545 ? -20.797 -15.089 -7.979 1.00 84.50 545 ILE A O 1
ATOM 4272 N N . ASP A 1 546 ? -21.506 -12.962 -8.115 1.00 80.56 546 ASP A N 1
ATOM 4273 C CA . ASP A 1 546 ? -21.322 -12.866 -9.568 1.00 80.56 546 ASP A CA 1
ATOM 4274 C C . ASP A 1 546 ? -19.819 -12.934 -9.915 1.00 80.56 546 ASP A C 1
ATOM 4276 O O . ASP A 1 546 ? -19.042 -12.106 -9.437 1.00 80.56 546 ASP A O 1
ATOM 4280 N N . PRO A 1 547 ? -19.367 -13.896 -10.740 1.00 83.75 547 PRO A N 1
ATOM 4281 C CA . PRO A 1 547 ? -17.969 -13.988 -11.148 1.00 83.75 547 PRO A CA 1
ATOM 4282 C C . PRO A 1 547 ? -17.534 -12.894 -12.132 1.00 83.75 547 PRO A C 1
ATOM 4284 O O . PRO A 1 547 ? -16.336 -12.700 -12.332 1.00 83.75 547 PRO A O 1
ATOM 4287 N N . LYS A 1 548 ? -18.466 -12.221 -12.816 1.00 76.38 548 LYS A N 1
ATOM 4288 C CA . LYS A 1 548 ? -18.147 -11.299 -13.917 1.00 76.38 548 LYS A CA 1
ATOM 4289 C C . LYS A 1 548 ? -17.313 -10.078 -13.481 1.00 76.38 548 LYS A C 1
ATOM 4291 O O . LYS A 1 548 ? -16.331 -9.812 -14.175 1.00 76.38 548 LYS A O 1
ATOM 4296 N N . PRO A 1 549 ? -17.609 -9.393 -12.356 1.00 77.69 549 PRO A N 1
ATOM 4297 C CA . PRO A 1 549 ? -16.794 -8.285 -11.852 1.00 77.69 549 PRO A CA 1
ATOM 4298 C C . PRO A 1 549 ? -15.392 -8.746 -11.431 1.00 77.69 549 PRO A C 1
ATOM 4300 O O . PRO A 1 549 ? -14.402 -8.150 -11.830 1.00 77.69 549 PRO A O 1
ATOM 4303 N N . LEU A 1 550 ? -15.290 -9.891 -10.748 1.00 81.94 550 LEU A N 1
ATOM 4304 C CA . LEU A 1 550 ? -14.013 -10.458 -10.289 1.00 81.94 550 LEU A CA 1
ATOM 4305 C C . LEU A 1 550 ? -13.088 -10.851 -11.450 1.00 81.94 550 LEU A C 1
ATOM 4307 O O . LEU A 1 550 ? -11.872 -10.705 -11.384 1.00 81.94 550 LEU A O 1
ATOM 4311 N N . LEU A 1 551 ? -13.661 -11.344 -12.550 1.00 78.88 551 LEU A N 1
ATOM 4312 C CA . LEU A 1 551 ? -12.905 -11.666 -13.760 1.00 78.88 551 LEU A CA 1
ATOM 4313 C C . LEU A 1 551 ? -12.453 -10.419 -14.528 1.00 78.88 551 LEU A C 1
ATOM 4315 O O . LEU A 1 551 ? -11.422 -10.475 -15.193 1.00 78.88 551 LEU A O 1
ATOM 4319 N N . GLN A 1 552 ? -13.229 -9.334 -14.481 1.00 74.56 552 GLN A N 1
ATOM 4320 C CA . GLN A 1 552 ? -12.858 -8.050 -15.085 1.00 74.56 552 GLN A CA 1
ATOM 4321 C C . GLN A 1 552 ? -11.739 -7.379 -14.295 1.00 74.56 552 GLN A C 1
ATOM 4323 O O . GLN A 1 552 ? -10.791 -6.877 -14.895 1.00 74.56 552 GLN A O 1
ATOM 4328 N N . GLN A 1 553 ? -11.813 -7.467 -12.973 1.00 75.12 553 GLN A N 1
ATOM 4329 C CA . GLN A 1 553 ? -10.764 -7.036 -12.070 1.00 75.12 553 GLN A CA 1
ATOM 4330 C C . GLN A 1 553 ? -9.464 -7.814 -12.278 1.00 75.12 553 GLN A C 1
ATOM 4332 O O . GLN A 1 553 ? -8.396 -7.216 -12.389 1.00 75.12 553 GLN A O 1
ATOM 4337 N N . TYR A 1 554 ? -9.551 -9.142 -12.412 1.00 77.00 554 TYR A N 1
ATOM 4338 C CA . TYR A 1 554 ? -8.387 -10.001 -12.657 1.00 77.00 554 TYR A CA 1
ATOM 4339 C C . TYR A 1 554 ? -7.665 -9.593 -13.941 1.00 77.00 554 TYR A C 1
ATOM 4341 O O . TYR A 1 554 ? -6.441 -9.501 -13.991 1.00 77.00 554 TYR A O 1
ATOM 4349 N N . ASP A 1 555 ? -8.439 -9.290 -14.982 1.00 72.12 555 ASP A N 1
ATOM 4350 C CA . ASP A 1 555 ? -7.910 -8.818 -16.255 1.00 72.12 555 ASP A CA 1
ATOM 4351 C C . ASP A 1 555 ? -7.329 -7.409 -16.164 1.00 72.12 555 ASP A C 1
ATOM 4353 O O . ASP A 1 555 ? -6.317 -7.127 -16.795 1.00 72.12 555 ASP A O 1
ATOM 4357 N N . ALA A 1 556 ? -7.937 -6.511 -15.393 1.00 62.41 556 ALA A N 1
ATOM 4358 C CA . ALA A 1 556 ? -7.411 -5.164 -15.214 1.00 62.41 556 ALA A CA 1
ATOM 4359 C C . ALA A 1 556 ? -6.069 -5.180 -14.461 1.00 62.41 556 ALA A C 1
ATOM 4361 O O . ALA A 1 556 ? -5.135 -4.490 -14.869 1.00 62.41 556 ALA A O 1
ATOM 4362 N N . GLN A 1 557 ? -5.969 -6.003 -13.415 1.00 61.78 557 GLN A N 1
ATOM 4363 C CA . GLN A 1 557 ? -4.834 -6.057 -12.495 1.00 61.78 557 GLN A CA 1
ATOM 4364 C C . GLN A 1 557 ? -3.646 -6.854 -13.056 1.00 61.78 557 GLN A C 1
ATOM 4366 O O . GLN A 1 557 ? -2.499 -6.468 -12.853 1.00 61.78 557 GLN A O 1
ATOM 4371 N N . PHE A 1 558 ? -3.911 -7.926 -13.810 1.00 57.66 558 PHE A N 1
ATOM 4372 C CA . PHE A 1 558 ? -2.871 -8.791 -14.376 1.00 57.66 558 PHE A CA 1
ATOM 4373 C C . PHE A 1 558 ? -2.716 -8.660 -15.903 1.00 57.66 558 PHE A C 1
ATOM 4375 O O . PHE A 1 558 ? -1.779 -9.232 -16.456 1.00 57.66 558 PHE A O 1
ATOM 4382 N N . MET A 1 559 ? -3.599 -7.919 -16.601 1.00 49.88 559 MET A N 1
ATOM 4383 C CA . MET A 1 559 ? -3.550 -7.743 -18.068 1.00 49.88 559 MET A CA 1
ATOM 4384 C C . MET A 1 559 ? -3.721 -6.286 -18.598 1.00 49.88 559 MET A C 1
ATOM 4386 O O . MET A 1 559 ? -3.605 -6.111 -19.813 1.00 49.88 559 MET A O 1
ATOM 4390 N N . GLY A 1 560 ? -3.921 -5.255 -17.745 1.00 36.47 560 GLY A N 1
ATOM 4391 C CA . GLY A 1 560 ? -3.938 -3.800 -18.066 1.00 36.47 560 GLY A CA 1
ATOM 4392 C C . GLY A 1 560 ? -5.115 -3.272 -18.931 1.00 36.47 560 GLY A C 1
ATOM 4393 O O . GLY A 1 560 ? -5.579 -3.954 -19.844 1.00 36.47 560 GLY A O 1
ATOM 4394 N N . ARG A 1 561 ? -5.612 -2.031 -18.704 1.00 34.72 561 ARG A N 1
ATOM 4395 C CA . ARG A 1 561 ? -6.718 -1.392 -19.487 1.00 34.72 561 ARG A CA 1
ATOM 4396 C C . ARG A 1 561 ? -6.235 -0.269 -20.449 1.00 34.72 561 ARG A C 1
ATOM 4398 O O . ARG A 1 561 ? -5.326 0.470 -20.085 1.00 34.72 561 ARG A O 1
ATOM 4405 N N . PRO A 1 562 ? -6.845 -0.084 -21.645 1.00 42.88 562 PRO A N 1
ATOM 4406 C CA . PRO A 1 562 ? -6.446 0.920 -22.647 1.00 42.88 562 PRO A CA 1
ATOM 4407 C C . PRO A 1 562 ? -7.154 2.284 -22.458 1.00 42.88 562 PRO A C 1
ATOM 4409 O O . PRO A 1 562 ? -8.322 2.315 -22.075 1.00 42.88 562 PRO A O 1
ATOM 4412 N N . ALA A 1 563 ? -6.490 3.405 -22.787 1.00 29.55 563 ALA A N 1
ATOM 4413 C CA . ALA A 1 563 ? -7.056 4.769 -22.765 1.00 29.55 563 ALA A CA 1
ATOM 4414 C C . ALA A 1 563 ? -7.049 5.445 -24.169 1.00 29.55 563 ALA A C 1
ATOM 4416 O O . ALA A 1 563 ? -6.214 5.088 -25.005 1.00 29.55 563 ALA A O 1
ATOM 4417 N N . PRO A 1 564 ? -7.973 6.394 -24.456 1.00 41.91 564 PRO A N 1
ATOM 4418 C CA . PRO A 1 564 ? -8.234 6.942 -25.795 1.00 41.91 564 PRO A CA 1
ATOM 4419 C C . PRO A 1 564 ? -7.214 8.024 -26.206 1.00 41.91 564 PRO A C 1
ATOM 4421 O O . PRO A 1 564 ? -6.791 8.828 -25.379 1.00 41.91 564 PRO A O 1
ATOM 4424 N N . ARG A 1 565 ? -6.822 8.069 -27.489 1.00 30.88 565 ARG A N 1
ATOM 4425 C CA . ARG A 1 565 ? -5.783 8.984 -28.018 1.00 30.88 565 ARG A CA 1
ATOM 4426 C C . ARG A 1 565 ? -6.351 10.305 -28.578 1.00 30.88 565 ARG A C 1
ATOM 4428 O O . ARG A 1 565 ? -7.170 10.240 -29.494 1.00 30.88 565 ARG A O 1
ATOM 4435 N N . PRO A 1 566 ? -5.838 11.482 -28.159 1.00 31.08 566 PRO A N 1
ATOM 4436 C CA . PRO A 1 566 ? -5.762 12.689 -28.984 1.00 31.08 566 PRO A CA 1
ATOM 4437 C C . PRO A 1 566 ? -4.523 12.655 -29.903 1.00 31.08 566 PRO A C 1
ATOM 4439 O O . PRO A 1 566 ? -3.512 12.031 -29.587 1.00 31.08 566 PRO A O 1
ATOM 4442 N N . VAL A 1 567 ? -4.623 13.322 -31.054 1.00 46.75 567 VAL A N 1
ATOM 4443 C CA . VAL A 1 567 ? -3.684 13.284 -32.194 1.00 46.75 567 VAL A CA 1
ATOM 4444 C C . VAL A 1 567 ? -2.516 14.273 -32.032 1.00 46.75 567 VAL A C 1
ATOM 4446 O O . VAL A 1 567 ? -2.791 15.444 -31.789 1.00 46.75 567 VAL A O 1
ATOM 4449 N N . ALA A 1 568 ? -1.261 13.821 -32.238 1.00 27.70 568 ALA A N 1
ATOM 4450 C CA . ALA A 1 568 ? -0.127 14.484 -32.946 1.00 27.70 568 ALA A CA 1
ATOM 4451 C C . ALA A 1 568 ? 1.228 13.762 -32.659 1.00 27.70 568 ALA A C 1
ATOM 4453 O O . ALA A 1 568 ? 1.316 13.047 -31.664 1.00 27.70 568 ALA A O 1
ATOM 4454 N N . PRO A 1 569 ? 2.314 13.972 -33.438 1.00 39.94 569 PRO A N 1
ATOM 4455 C CA . PRO A 1 569 ? 2.512 13.539 -34.821 1.00 39.94 569 PRO A CA 1
ATOM 4456 C C . PRO A 1 569 ? 3.695 12.550 -35.000 1.00 39.94 569 PRO A C 1
ATOM 4458 O O . PRO A 1 569 ? 4.702 12.610 -34.304 1.00 39.94 569 PRO A O 1
ATOM 4461 N N . LEU A 1 570 ? 3.511 11.662 -35.985 1.00 43.00 570 LEU A N 1
ATOM 4462 C CA . LEU A 1 570 ? 4.468 10.912 -36.819 1.00 43.00 570 LEU A CA 1
ATOM 4463 C C . LEU A 1 570 ? 5.886 10.648 -36.270 1.00 43.00 570 LEU A C 1
ATOM 4465 O O . LEU A 1 570 ? 6.774 11.488 -36.367 1.00 43.00 570 LEU A O 1
ATOM 4469 N N . HIS A 1 571 ? 6.122 9.398 -35.865 1.00 31.70 571 HIS A N 1
ATOM 4470 C CA . HIS A 1 571 ? 7.301 8.663 -36.327 1.00 31.70 571 HIS A CA 1
ATOM 4471 C C . HIS A 1 571 ? 6.805 7.427 -37.077 1.00 31.70 571 HIS A C 1
ATOM 4473 O O . HIS A 1 571 ? 6.000 6.652 -36.557 1.00 31.70 571 HIS A O 1
ATOM 4479 N N . GLU A 1 572 ? 7.217 7.332 -38.336 1.00 40.56 572 GLU A N 1
ATOM 4480 C CA . GLU A 1 572 ? 6.846 6.297 -39.292 1.00 40.56 572 GLU A CA 1
ATOM 4481 C C . GLU A 1 572 ? 7.340 4.929 -38.808 1.00 40.56 572 GLU A C 1
ATOM 4483 O O . GLU A 1 572 ? 8.520 4.603 -38.897 1.00 40.56 572 GLU A O 1
ATOM 4488 N N . ALA A 1 573 ? 6.418 4.120 -38.293 1.00 33.47 573 ALA A N 1
ATOM 4489 C CA . ALA A 1 573 ? 6.518 2.676 -38.408 1.00 33.47 573 ALA A CA 1
ATOM 4490 C C . ALA A 1 573 ? 5.707 2.299 -39.649 1.00 33.47 573 ALA A C 1
ATOM 4492 O O . ALA A 1 573 ? 4.507 2.587 -39.713 1.00 33.47 573 ALA A O 1
ATOM 4493 N N . GLU A 1 574 ? 6.377 1.727 -40.649 1.00 31.98 574 GLU A N 1
ATOM 4494 C CA . GLU A 1 574 ? 5.747 1.226 -41.868 1.00 31.98 574 GLU A CA 1
ATOM 4495 C C . GLU A 1 574 ? 4.557 0.334 -41.501 1.00 31.98 574 GLU A C 1
ATOM 4497 O O . GLU A 1 574 ? 4.683 -0.715 -40.869 1.00 31.98 574 GLU A O 1
ATOM 4502 N N . THR A 1 575 ? 3.369 0.802 -41.866 1.00 33.69 575 THR A N 1
ATOM 4503 C CA . THR A 1 575 ? 2.130 0.047 -41.749 1.00 33.69 575 THR A CA 1
ATOM 4504 C C . THR A 1 575 ? 2.095 -0.951 -42.894 1.00 33.69 575 THR A C 1
ATOM 4506 O O . THR A 1 575 ? 2.227 -0.575 -44.057 1.00 33.69 575 THR A O 1
ATOM 4509 N N . ILE A 1 576 ? 1.912 -2.232 -42.571 1.00 39.84 576 ILE A N 1
ATOM 4510 C CA . ILE A 1 576 ? 1.608 -3.257 -43.572 1.00 39.84 576 ILE A CA 1
ATOM 4511 C C . ILE A 1 576 ? 0.331 -2.806 -44.308 1.00 39.84 576 ILE A C 1
ATOM 4513 O O . ILE A 1 576 ? -0.675 -2.536 -43.640 1.00 39.84 576 ILE A O 1
ATOM 4517 N N . PRO A 1 577 ? 0.336 -2.690 -45.649 1.00 32.94 577 PRO A N 1
ATOM 4518 C CA . PRO A 1 577 ? -0.850 -2.299 -46.395 1.00 32.94 577 PRO A CA 1
ATOM 4519 C C . PRO A 1 577 ? -1.988 -3.309 -46.175 1.00 32.94 577 PRO A C 1
ATOM 4521 O O . PRO A 1 577 ? -1.742 -4.517 -46.208 1.00 32.94 577 PRO A O 1
ATOM 4524 N N . PRO A 1 578 ? -3.246 -2.861 -46.030 1.00 37.25 578 PRO A N 1
ATOM 4525 C CA . PRO A 1 578 ? -4.396 -3.728 -45.757 1.00 37.25 578 PRO A CA 1
ATOM 4526 C C . PRO A 1 578 ? -4.826 -4.617 -46.945 1.00 37.25 578 PRO A C 1
ATOM 4528 O O . PRO A 1 578 ? -5.898 -5.218 -46.905 1.00 37.25 578 PRO A O 1
ATOM 4531 N N . GLU A 1 579 ? -4.023 -4.714 -48.009 1.00 35.41 579 GLU A N 1
ATOM 4532 C CA . GLU A 1 579 ? -4.413 -5.342 -49.280 1.00 35.41 579 GLU A CA 1
ATOM 4533 C C . GLU A 1 579 ? -3.686 -6.655 -49.623 1.00 35.41 579 GLU A C 1
ATOM 4535 O O . GLU A 1 579 ? -4.067 -7.310 -50.590 1.00 35.41 579 GLU A O 1
ATOM 4540 N N . ALA A 1 580 ? -2.733 -7.132 -48.812 1.00 34.16 580 ALA A N 1
ATOM 4541 C CA . ALA A 1 580 ? -2.000 -8.378 -49.083 1.00 34.16 580 ALA A CA 1
ATOM 4542 C C . ALA A 1 580 ? -2.244 -9.483 -48.031 1.00 34.16 580 ALA A C 1
ATOM 4544 O O . ALA A 1 580 ? -1.319 -9.893 -47.340 1.00 34.16 580 ALA A O 1
ATOM 4545 N N . SER A 1 581 ? -3.493 -9.954 -47.898 1.00 41.22 581 SER A N 1
ATOM 4546 C CA . SER A 1 581 ? -3.868 -11.370 -47.635 1.00 41.22 581 SER A CA 1
ATOM 4547 C C . SER A 1 581 ? -5.329 -11.484 -47.190 1.00 41.22 581 SER A C 1
ATOM 4549 O O . SER A 1 581 ? -5.647 -11.764 -46.041 1.00 41.22 581 SER A O 1
ATOM 4551 N N . ARG A 1 582 ? -6.254 -11.328 -48.138 1.00 49.03 582 ARG A N 1
ATOM 4552 C CA . ARG A 1 582 ? -7.650 -11.784 -47.998 1.00 49.03 582 ARG A CA 1
ATOM 4553 C C . ARG A 1 582 ? -7.809 -13.282 -48.307 1.00 49.03 582 ARG A C 1
ATOM 4555 O O . ARG A 1 582 ? -8.890 -13.709 -48.696 1.00 49.03 582 ARG A O 1
ATOM 4562 N N . ALA A 1 583 ? -6.728 -14.057 -48.219 1.00 59.00 583 ALA A N 1
ATOM 4563 C CA . ALA A 1 583 ? -6.675 -15.405 -48.768 1.00 59.00 583 ALA A CA 1
ATOM 4564 C C . ALA A 1 583 ? -6.735 -16.532 -47.727 1.00 59.00 583 ALA A C 1
ATOM 4566 O O . ALA A 1 583 ? -6.922 -17.648 -48.169 1.00 59.00 583 ALA A O 1
ATOM 4567 N N . GLY A 1 584 ? -6.655 -16.288 -46.412 1.00 62.03 584 GLY A N 1
ATOM 4568 C CA . GLY A 1 584 ? -6.558 -17.347 -45.383 1.00 62.03 584 GLY A CA 1
ATOM 4569 C C . GLY A 1 584 ? -5.104 -17.827 -45.172 1.00 62.03 584 GLY A C 1
ATOM 4570 O O . GLY A 1 584 ? -4.278 -17.578 -46.058 1.00 62.03 584 GLY A O 1
ATOM 4571 N N . PRO A 1 585 ? -4.711 -18.452 -44.038 1.00 83.38 585 PRO A N 1
ATOM 4572 C CA . PRO A 1 585 ? -5.508 -19.052 -42.955 1.00 83.38 585 PRO A CA 1
ATOM 4573 C C . PRO A 1 585 ? -6.403 -18.071 -42.202 1.00 83.38 585 PRO A C 1
ATOM 4575 O O . PRO A 1 585 ? -6.082 -16.889 -42.082 1.00 83.38 585 PRO A O 1
ATOM 4578 N N . TRP A 1 586 ? -7.538 -18.559 -41.711 1.00 85.75 586 TRP A N 1
ATOM 4579 C CA . TRP A 1 586 ? -8.606 -17.711 -41.184 1.00 85.75 586 TRP A CA 1
ATOM 4580 C C . TRP A 1 586 ? -8.578 -17.643 -39.662 1.00 85.75 586 TRP A C 1
ATOM 4582 O O . TRP A 1 586 ? -8.363 -18.652 -38.991 1.00 85.75 586 TRP A O 1
ATOM 4592 N N . ASP A 1 587 ? -8.856 -16.471 -39.096 1.00 85.19 587 ASP A N 1
ATOM 4593 C CA . ASP A 1 587 ? -9.226 -16.399 -37.688 1.00 85.19 587 ASP A CA 1
ATOM 4594 C C . ASP A 1 587 ? -10.656 -16.921 -37.510 1.00 85.19 587 ASP A C 1
ATOM 4596 O O . ASP A 1 587 ? -11.517 -16.721 -38.368 1.00 85.19 587 ASP A O 1
ATOM 4600 N N . VAL A 1 588 ? -10.936 -17.555 -36.372 1.00 82.81 588 VAL A N 1
ATOM 4601 C CA . VAL A 1 588 ? -12.292 -18.007 -36.020 1.00 82.81 588 VAL A CA 1
ATOM 4602 C C . VAL A 1 588 ? -13.345 -16.898 -36.132 1.00 82.81 588 VAL A C 1
ATOM 4604 O O . VAL A 1 588 ? -14.496 -17.177 -36.455 1.00 82.81 588 VAL A O 1
ATOM 4607 N N . SER A 1 589 ? -12.968 -15.638 -35.891 1.00 79.31 589 SER A N 1
ATOM 4608 C CA . SER A 1 589 ? -13.875 -14.491 -35.997 1.00 79.31 589 SER A CA 1
ATOM 4609 C C . SER A 1 589 ? -14.245 -14.109 -37.435 1.00 79.31 589 SER A C 1
ATOM 4611 O O . SER A 1 589 ? -15.276 -13.464 -37.636 1.00 79.31 589 SER A O 1
ATOM 4613 N N . ASP A 1 590 ? -13.466 -14.547 -38.426 1.00 78.50 590 ASP A N 1
ATOM 4614 C CA . ASP A 1 590 ? -13.694 -14.261 -39.846 1.00 78.50 590 ASP A CA 1
ATOM 4615 C C . ASP A 1 590 ? -14.586 -15.315 -40.532 1.00 78.50 590 ASP A C 1
ATOM 4617 O O . ASP A 1 590 ? -15.037 -15.116 -41.664 1.00 78.50 590 ASP A O 1
ATOM 4621 N N . VAL A 1 591 ? -14.888 -16.427 -39.849 1.00 79.12 591 VAL A N 1
ATOM 4622 C CA . VAL A 1 591 ? -15.626 -17.572 -40.400 1.00 79.12 591 VAL A CA 1
ATOM 4623 C C . VAL A 1 591 ? -17.003 -17.687 -39.747 1.00 79.12 591 VAL A C 1
ATOM 4625 O O . VAL A 1 591 ? -17.133 -17.798 -38.533 1.00 79.12 591 VAL A O 1
ATOM 4628 N N . LYS A 1 592 ? -18.064 -17.661 -40.563 1.00 69.06 592 LYS A N 1
ATOM 4629 C CA . LYS A 1 592 ? -19.459 -17.721 -40.079 1.00 69.06 592 LYS A CA 1
ATOM 4630 C C . LYS A 1 592 ? -19.965 -19.138 -39.806 1.00 69.06 592 LYS A C 1
ATOM 4632 O O . LYS A 1 592 ? -20.899 -19.287 -39.026 1.00 69.06 592 LYS A O 1
ATOM 4637 N N . ASP A 1 593 ? -19.386 -20.135 -40.467 1.00 74.00 593 ASP A N 1
ATOM 4638 C CA . ASP A 1 593 ? -19.773 -21.542 -40.365 1.00 74.00 593 ASP A CA 1
ATOM 4639 C C . ASP A 1 593 ? -18.511 -22.404 -40.220 1.00 74.00 593 ASP A C 1
ATOM 4641 O O . ASP A 1 593 ? -17.745 -22.570 -41.172 1.00 74.00 593 ASP A O 1
ATOM 4645 N N . LEU A 1 594 ? -18.254 -22.861 -38.994 1.00 66.38 594 LEU A N 1
ATOM 4646 C CA . LEU A 1 594 ? -17.065 -23.636 -38.620 1.00 66.38 594 LEU A CA 1
ATOM 4647 C C . LEU A 1 594 ? -17.224 -25.132 -38.921 1.00 66.38 594 LEU A C 1
ATOM 4649 O O . LEU A 1 594 ? -16.221 -25.806 -39.154 1.00 66.38 594 LEU A O 1
ATOM 4653 N N . ASP A 1 595 ? -18.465 -25.623 -38.977 1.00 61.84 595 ASP A N 1
ATOM 4654 C CA . ASP A 1 595 ? -18.787 -27.054 -39.050 1.00 61.84 595 ASP A CA 1
ATOM 4655 C C . ASP A 1 595 ? -18.901 -27.560 -40.502 1.00 61.84 595 ASP A C 1
ATOM 4657 O O . ASP A 1 595 ? -18.945 -28.765 -40.763 1.00 61.84 595 ASP A O 1
ATOM 4661 N N . SER A 1 596 ? -18.914 -26.654 -41.483 1.00 68.94 596 SER A N 1
ATOM 4662 C CA . SER A 1 596 ? -18.966 -26.998 -42.906 1.00 68.94 596 SER A CA 1
ATOM 4663 C C . SER A 1 596 ? -17.640 -27.595 -43.409 1.00 68.94 596 SER A C 1
ATOM 4665 O O . SER A 1 596 ? -16.768 -26.876 -43.901 1.00 68.94 596 SER A O 1
ATOM 4667 N N . GLY A 1 597 ? -17.519 -28.927 -43.370 1.00 75.56 597 GLY A N 1
ATOM 4668 C CA . GLY A 1 597 ? -16.484 -29.682 -44.094 1.00 75.56 597 GLY A CA 1
ATOM 4669 C C . GLY A 1 597 ? -15.077 -29.589 -43.496 1.00 75.56 597 GLY A C 1
ATOM 4670 O O . GLY A 1 597 ? -14.094 -29.608 -44.235 1.00 75.56 597 GLY A O 1
ATOM 4671 N N . ARG A 1 598 ? -14.964 -29.456 -42.169 1.00 85.94 598 ARG A N 1
ATOM 4672 C CA . ARG A 1 598 ? -13.693 -29.312 -41.438 1.00 85.94 598 ARG A CA 1
ATOM 4673 C C . ARG A 1 598 ? -13.621 -30.288 -40.266 1.00 85.94 598 ARG A C 1
ATOM 4675 O O . ARG A 1 598 ? -14.637 -30.608 -39.662 1.00 85.94 598 ARG A O 1
ATOM 4682 N N . ILE A 1 599 ? -12.414 -30.732 -39.937 1.00 84.69 599 ILE A N 1
ATOM 4683 C CA . ILE A 1 599 ? -12.107 -31.534 -38.753 1.00 84.69 599 ILE A CA 1
ATOM 4684 C C . ILE A 1 599 ? -11.740 -30.587 -37.613 1.00 84.69 599 ILE A C 1
ATOM 4686 O O . ILE A 1 599 ? -10.791 -29.809 -37.739 1.00 84.69 599 ILE A O 1
ATOM 4690 N N . ASP A 1 600 ? -12.468 -30.686 -36.504 1.00 87.62 600 ASP A N 1
ATOM 4691 C CA . ASP A 1 600 ? -12.208 -29.937 -35.276 1.00 87.62 600 ASP A CA 1
ATOM 4692 C C . ASP A 1 600 ? -11.077 -30.591 -34.465 1.00 87.62 600 ASP A C 1
ATOM 4694 O O . ASP A 1 600 ? -11.210 -31.704 -33.951 1.00 87.62 600 ASP A O 1
ATOM 4698 N N . LEU A 1 601 ? -9.953 -29.882 -34.356 1.00 84.31 601 LEU A N 1
ATOM 4699 C CA . LEU A 1 601 ? -8.829 -30.210 -33.479 1.00 84.31 601 LEU A CA 1
ATOM 4700 C C . LEU A 1 601 ? -8.704 -29.198 -32.338 1.00 84.31 601 LEU A C 1
ATOM 4702 O O . LEU A 1 601 ? -7.636 -29.060 -31.746 1.00 84.31 601 LEU A O 1
ATOM 4706 N N . GLY A 1 602 ? -9.764 -28.464 -32.015 1.00 85.00 602 GLY A N 1
ATOM 4707 C CA . GLY A 1 602 ? -9.843 -27.484 -30.938 1.00 85.00 602 GLY A CA 1
ATOM 4708 C C . GLY A 1 602 ? -9.132 -26.190 -31.294 1.00 85.00 602 GLY A C 1
ATOM 4709 O O . GLY A 1 602 ? -9.782 -25.179 -31.519 1.00 85.00 602 GLY A O 1
ATOM 4710 N N . GLY A 1 603 ? -7.798 -26.215 -31.344 1.00 85.38 603 GLY A N 1
ATOM 4711 C CA . GLY A 1 603 ? -6.973 -25.062 -31.723 1.00 85.38 603 GLY A CA 1
ATOM 4712 C C . GLY A 1 603 ? -6.896 -24.817 -33.234 1.00 85.38 603 GLY A C 1
ATOM 4713 O O . GLY A 1 603 ? -6.554 -23.712 -33.664 1.00 85.38 603 GLY A O 1
ATOM 4714 N N . LEU A 1 604 ? -7.231 -25.833 -34.035 1.00 90.75 604 LEU A N 1
ATOM 4715 C CA . LEU A 1 604 ? -7.228 -25.808 -35.497 1.00 90.75 604 LEU A CA 1
ATOM 4716 C C . LEU A 1 604 ? -8.479 -26.495 -36.046 1.00 90.75 604 LEU A C 1
ATOM 4718 O O . LEU A 1 604 ? -8.808 -27.595 -35.618 1.00 90.75 604 LEU A O 1
ATOM 4722 N N . PHE A 1 605 ? -9.111 -25.887 -37.045 1.00 89.56 605 PHE A N 1
ATOM 4723 C CA . PHE A 1 605 ? -10.134 -26.529 -37.869 1.00 89.56 605 PHE A CA 1
ATOM 4724 C C . PHE A 1 605 ? -9.560 -26.761 -39.265 1.00 89.56 605 PHE A C 1
ATOM 4726 O O . PHE A 1 605 ? -9.405 -25.823 -40.057 1.00 89.56 605 PHE A O 1
ATOM 4733 N N . VAL A 1 606 ? -9.225 -28.015 -39.556 1.00 90.31 606 VAL A N 1
ATOM 4734 C CA . VAL A 1 606 ? -8.532 -28.418 -40.787 1.00 90.31 606 VAL A CA 1
ATOM 4735 C C . VAL A 1 606 ? -9.566 -28.837 -41.837 1.00 90.31 606 VAL A C 1
ATOM 4737 O O . VAL A 1 606 ? -10.422 -29.659 -41.519 1.00 90.31 606 VAL A O 1
ATOM 4740 N N . PRO A 1 607 ? -9.549 -28.301 -43.070 1.00 87.62 607 PRO A N 1
ATOM 4741 C CA . PRO A 1 607 ? -10.511 -28.688 -44.104 1.00 87.62 607 PRO A CA 1
ATOM 4742 C C . PRO A 1 607 ? -10.392 -30.173 -44.461 1.00 87.62 607 PRO A C 1
ATOM 4744 O O . PRO A 1 607 ? -9.289 -30.703 -44.600 1.00 87.62 607 PRO A O 1
ATOM 4747 N N . LEU A 1 608 ? -11.537 -30.837 -44.615 1.00 83.69 608 LEU A N 1
ATOM 4748 C CA . LEU A 1 608 ? -11.607 -32.227 -45.041 1.00 83.69 608 LEU A CA 1
ATOM 4749 C C . LEU A 1 608 ? -11.411 -32.294 -46.559 1.00 83.69 608 LEU A C 1
ATOM 4751 O O . LEU A 1 608 ? -12.171 -31.696 -47.319 1.00 83.69 608 LEU A O 1
ATOM 4755 N N . VAL A 1 609 ? -10.392 -33.028 -46.993 1.00 84.69 609 VAL A N 1
ATOM 4756 C CA . VAL A 1 609 ? -10.106 -33.306 -48.406 1.00 84.69 609 VAL A CA 1
ATOM 4757 C C . VAL A 1 609 ? -10.076 -34.812 -48.640 1.00 84.69 609 VAL A C 1
ATOM 4759 O O . VAL A 1 609 ? -9.740 -35.583 -47.739 1.00 84.69 609 VAL A O 1
ATOM 4762 N N . ASP A 1 610 ? -10.454 -35.231 -49.845 1.00 78.06 610 ASP A N 1
ATOM 4763 C CA . ASP A 1 610 ? -10.481 -36.645 -50.218 1.00 78.06 610 ASP A CA 1
ATOM 4764 C C . ASP A 1 610 ? -9.075 -37.269 -50.131 1.00 78.06 610 ASP A C 1
ATOM 4766 O O . ASP A 1 610 ? -8.070 -36.620 -50.430 1.00 78.06 610 ASP A O 1
ATOM 4770 N N . ASP A 1 611 ? -9.008 -38.543 -49.730 1.00 80.25 611 ASP A N 1
ATOM 4771 C CA . ASP A 1 611 ? -7.768 -39.317 -49.534 1.00 80.25 611 ASP A CA 1
ATOM 4772 C C . ASP A 1 611 ? -6.791 -38.744 -48.482 1.00 80.25 611 ASP A C 1
ATOM 4774 O O . ASP A 1 611 ? -5.594 -39.045 -48.503 1.00 80.25 611 ASP A O 1
ATOM 4778 N N . MET A 1 612 ? -7.288 -37.924 -47.551 1.00 87.06 612 MET A N 1
ATOM 4779 C CA . MET A 1 612 ? -6.490 -37.351 -46.468 1.00 87.06 612 MET A CA 1
ATOM 4780 C C . MET A 1 612 ? -6.272 -38.315 -45.308 1.00 87.06 612 MET A C 1
ATOM 4782 O O . MET A 1 612 ? -7.223 -38.830 -44.724 1.00 87.06 612 MET A O 1
ATOM 4786 N N . GLU A 1 613 ? -5.018 -38.461 -44.888 1.00 85.25 613 GLU A N 1
ATOM 4787 C CA . GLU A 1 613 ? -4.672 -39.032 -43.590 1.00 85.25 613 GLU A CA 1
ATOM 4788 C C . GLU A 1 613 ? -4.246 -37.905 -42.642 1.00 85.25 613 GLU A C 1
ATOM 4790 O O . GLU A 1 613 ? -3.319 -37.143 -42.927 1.00 85.25 613 GLU A O 1
ATOM 4795 N N . LEU A 1 614 ? -4.928 -37.788 -41.503 1.00 84.94 614 LEU A N 1
ATOM 4796 C CA . LEU A 1 614 ? -4.594 -36.820 -40.466 1.00 84.94 614 LEU A CA 1
ATOM 4797 C C . LEU A 1 614 ? -3.824 -37.509 -39.339 1.00 84.94 614 LEU A C 1
ATOM 4799 O O . LEU A 1 614 ? -4.345 -38.396 -38.666 1.00 84.94 614 LEU A O 1
ATOM 4803 N N . ARG A 1 615 ? -2.598 -37.054 -39.100 1.00 87.00 615 ARG A N 1
ATOM 4804 C CA . ARG A 1 615 ? -1.756 -37.466 -37.974 1.00 87.00 615 ARG A CA 1
ATOM 4805 C C . ARG A 1 615 ? -1.631 -36.307 -37.001 1.00 87.00 615 ARG A C 1
ATOM 4807 O O . ARG A 1 615 ? -1.568 -35.157 -37.419 1.00 87.00 615 ARG A O 1
ATOM 4814 N N . VAL A 1 616 ? -1.555 -36.587 -35.710 1.00 84.19 616 VAL A N 1
ATOM 4815 C CA . VAL A 1 616 ? -1.344 -35.555 -34.688 1.00 84.19 616 VAL A CA 1
ATOM 4816 C C . VAL A 1 616 ? -0.058 -35.831 -33.921 1.00 84.19 616 VAL A C 1
ATOM 4818 O O . VAL A 1 616 ? 0.280 -36.987 -33.670 1.00 84.19 616 VAL A O 1
ATOM 4821 N N . GLU A 1 617 ? 0.677 -34.778 -33.568 1.00 81.56 617 GLU A N 1
ATOM 4822 C CA . GLU A 1 617 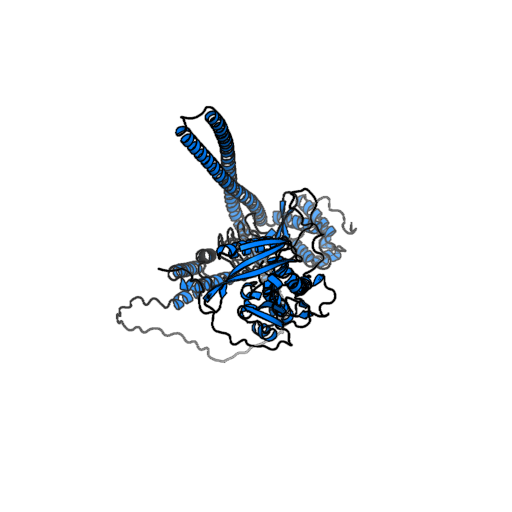? 1.924 -34.893 -32.811 1.00 81.56 617 GLU A CA 1
ATOM 4823 C C . GLU A 1 617 ? 1.705 -34.538 -31.341 1.00 81.56 617 GLU A C 1
ATOM 4825 O O . GLU A 1 617 ? 1.185 -33.466 -31.012 1.00 81.56 617 GLU A O 1
ATOM 4830 N N . VAL A 1 618 ? 2.140 -35.448 -30.468 1.00 75.88 618 VAL A N 1
ATOM 4831 C CA . VAL A 1 618 ? 2.054 -35.315 -29.014 1.00 75.88 618 VAL A CA 1
ATOM 4832 C C . VAL A 1 618 ? 3.412 -34.882 -28.462 1.00 75.88 618 VAL A C 1
ATOM 4834 O O . VAL A 1 618 ? 4.417 -35.566 -28.659 1.00 75.88 618 VAL A O 1
ATOM 4837 N N . ALA A 1 619 ? 3.438 -33.764 -27.744 1.00 71.56 619 ALA A N 1
ATOM 4838 C CA . ALA A 1 619 ? 4.580 -33.285 -26.980 1.00 71.56 619 ALA A CA 1
ATOM 4839 C C . ALA A 1 619 ? 4.258 -33.390 -25.482 1.00 71.56 619 ALA A C 1
ATOM 4841 O O . ALA A 1 619 ? 3.529 -32.575 -24.922 1.00 71.56 619 ALA A O 1
ATOM 4842 N N . GLY A 1 620 ? 4.801 -34.415 -24.822 1.00 74.62 620 GLY A N 1
ATOM 4843 C CA . GLY A 1 620 ? 4.445 -34.725 -23.435 1.00 74.62 620 GLY A CA 1
ATOM 4844 C C . GLY A 1 620 ? 3.042 -35.327 -23.349 1.00 74.62 620 GLY A C 1
ATOM 4845 O O . GLY A 1 620 ? 2.806 -36.390 -23.917 1.00 74.62 620 GLY A O 1
ATOM 4846 N N . GLU A 1 621 ? 2.133 -34.657 -22.641 1.00 71.38 621 GLU A N 1
ATOM 4847 C CA . GLU A 1 621 ? 0.709 -35.031 -22.568 1.00 71.38 621 GLU A CA 1
ATOM 4848 C C . GLU A 1 621 ? -0.167 -34.232 -23.553 1.00 71.38 621 GLU A C 1
ATOM 4850 O O . GLU A 1 621 ? -1.338 -34.560 -23.736 1.00 71.38 621 GLU A O 1
ATOM 4855 N N . ASP A 1 622 ? 0.402 -33.221 -24.219 1.00 74.38 622 ASP A N 1
ATOM 4856 C CA . ASP A 1 622 ? -0.334 -32.263 -25.042 1.00 74.38 622 ASP A CA 1
ATOM 4857 C C . ASP A 1 622 ? -0.169 -32.533 -26.540 1.00 74.38 622 ASP A C 1
ATOM 4859 O O . ASP A 1 622 ? 0.909 -32.888 -27.017 1.00 74.38 622 ASP A O 1
ATOM 4863 N N . ILE A 1 623 ? -1.225 -32.296 -27.318 1.00 80.38 623 ILE A N 1
ATOM 4864 C CA . ILE A 1 623 ? -1.173 -32.358 -28.783 1.00 80.38 623 ILE A CA 1
ATOM 4865 C C . ILE A 1 623 ? -0.888 -30.959 -29.304 1.00 80.38 623 ILE A C 1
ATOM 4867 O O . ILE A 1 623 ? -1.615 -30.019 -28.993 1.00 80.38 623 ILE A O 1
ATOM 4871 N N . VAL A 1 624 ? 0.176 -30.805 -30.086 1.00 84.00 624 VAL A N 1
ATOM 4872 C CA . VAL A 1 624 ? 0.699 -29.473 -30.439 1.00 84.00 624 VAL A CA 1
ATOM 4873 C C . VAL A 1 624 ? 0.759 -29.207 -31.935 1.00 84.00 624 VAL A C 1
ATOM 4875 O O . VAL A 1 624 ? 0.897 -28.052 -32.328 1.00 84.00 624 VAL A O 1
ATOM 4878 N N . ALA A 1 625 ? 0.672 -30.238 -32.776 1.00 88.31 625 ALA A N 1
ATOM 4879 C CA . ALA A 1 625 ? 0.708 -30.090 -34.227 1.00 88.31 625 ALA A CA 1
ATOM 4880 C C . ALA A 1 625 ? -0.172 -31.132 -34.924 1.00 88.31 625 ALA A C 1
ATOM 4882 O O . ALA A 1 625 ? -0.398 -32.227 -34.404 1.00 88.31 625 ALA A O 1
ATOM 4883 N N . ALA A 1 626 ? -0.636 -30.785 -36.121 1.00 89.69 626 ALA A N 1
ATOM 4884 C CA . ALA A 1 626 ? -1.414 -31.649 -36.996 1.00 89.69 626 ALA A CA 1
ATOM 4885 C C . ALA A 1 626 ? -0.684 -31.816 -38.331 1.00 89.69 626 ALA A C 1
ATOM 4887 O O . ALA A 1 626 ? -0.319 -30.832 -38.968 1.00 89.69 626 ALA A O 1
ATOM 4888 N N . THR A 1 627 ? -0.484 -33.051 -38.768 1.00 92.38 627 THR A N 1
ATOM 4889 C CA . THR A 1 627 ? 0.147 -33.393 -40.039 1.00 92.38 627 THR A CA 1
ATOM 4890 C C . THR A 1 627 ? -0.886 -34.001 -40.966 1.00 92.38 627 THR A C 1
ATOM 4892 O O . THR A 1 627 ? -1.417 -35.075 -40.703 1.00 92.38 627 THR A O 1
ATOM 4895 N N . VAL A 1 628 ? -1.145 -33.317 -42.071 1.00 90.50 628 VAL A N 1
ATOM 4896 C CA . VAL A 1 628 ? -2.006 -33.797 -43.147 1.00 90.50 628 VAL A CA 1
ATOM 4897 C C . VAL A 1 628 ? -1.137 -34.481 -44.193 1.00 90.50 628 VAL A C 1
ATOM 4899 O O . VAL A 1 628 ? -0.237 -33.853 -44.751 1.00 90.50 628 VAL A O 1
ATOM 4902 N N . VAL A 1 629 ? -1.403 -35.758 -44.457 1.00 91.12 629 VAL A N 1
ATOM 4903 C CA . VAL A 1 629 ? -0.717 -36.568 -45.466 1.00 91.12 629 VAL A CA 1
ATOM 4904 C C . VAL A 1 629 ? -1.677 -36.838 -46.623 1.00 91.12 629 VAL A C 1
ATOM 4906 O O . VAL A 1 629 ? -2.789 -37.320 -46.427 1.00 91.12 629 VAL A O 1
ATOM 4909 N N . LEU A 1 630 ? -1.231 -36.522 -47.838 1.00 86.88 630 LEU A N 1
ATOM 4910 C CA . LEU A 1 630 ? -1.914 -36.807 -49.097 1.00 86.88 630 LEU A CA 1
ATOM 4911 C C . LEU A 1 630 ? -0.943 -37.568 -50.003 1.00 86.88 630 LEU A C 1
ATOM 4913 O O . LEU A 1 630 ? -0.019 -36.980 -50.574 1.00 86.88 630 LEU A O 1
ATOM 4917 N N . ARG A 1 631 ? -1.159 -38.881 -50.153 1.00 85.31 631 ARG A N 1
ATOM 4918 C CA . ARG A 1 631 ? -0.294 -39.783 -50.939 1.00 85.31 631 ARG A CA 1
ATOM 4919 C C . ARG A 1 631 ? 1.178 -39.673 -50.497 1.00 85.31 631 ARG A C 1
ATOM 4921 O O . ARG A 1 631 ? 1.492 -39.994 -49.359 1.00 85.31 631 ARG A O 1
ATOM 4928 N N . ASP A 1 632 ? 2.062 -39.175 -51.367 1.00 84.94 632 ASP A N 1
ATOM 4929 C CA . ASP A 1 632 ? 3.509 -39.032 -51.126 1.00 84.94 632 ASP A CA 1
ATOM 4930 C C . ASP A 1 632 ? 3.915 -37.618 -50.665 1.00 84.94 632 ASP A C 1
ATOM 4932 O O . ASP A 1 632 ? 5.053 -37.179 -50.872 1.00 84.94 632 ASP A O 1
ATOM 4936 N N . SER A 1 633 ? 2.971 -36.838 -50.135 1.00 90.00 633 SER A N 1
ATOM 4937 C CA . SER A 1 633 ? 3.189 -35.461 -49.684 1.00 90.00 633 SER A CA 1
ATOM 4938 C C . SER A 1 633 ? 2.542 -35.220 -48.332 1.00 90.00 633 SER A C 1
ATOM 4940 O O . SER A 1 633 ? 1.484 -35.769 -48.040 1.00 90.00 633 SER A O 1
ATOM 4942 N N . ALA A 1 634 ? 3.158 -34.375 -47.513 1.00 90.81 634 ALA A N 1
ATOM 4943 C CA . ALA A 1 634 ? 2.616 -34.035 -46.206 1.00 90.81 634 ALA A CA 1
ATOM 4944 C C . ALA A 1 634 ? 2.834 -32.562 -45.872 1.00 90.81 634 ALA A C 1
ATOM 4946 O O . ALA A 1 634 ? 3.867 -31.992 -46.231 1.00 90.81 634 ALA A O 1
ATOM 4947 N N . ILE A 1 635 ? 1.884 -31.970 -45.147 1.00 94.06 635 ILE A N 1
ATOM 4948 C CA . ILE A 1 635 ? 2.041 -30.672 -44.492 1.00 94.06 635 ILE A CA 1
ATOM 4949 C C . ILE A 1 635 ? 1.823 -30.819 -42.990 1.00 94.06 635 ILE A C 1
ATOM 4951 O O . ILE A 1 635 ? 0.757 -31.230 -42.540 1.00 94.06 635 ILE A O 1
ATOM 4955 N N . GLN A 1 636 ? 2.840 -30.469 -42.209 1.00 94.25 636 GLN A N 1
ATOM 4956 C CA . GLN A 1 636 ? 2.719 -30.333 -40.764 1.00 94.25 636 GLN A CA 1
ATOM 4957 C C . GLN A 1 636 ? 2.352 -28.896 -40.419 1.00 94.25 636 GLN A C 1
ATOM 4959 O O . GLN A 1 636 ? 3.049 -27.970 -40.823 1.00 94.25 636 GLN A O 1
ATOM 4964 N N . MET A 1 637 ? 1.287 -28.713 -39.651 1.00 95.31 637 MET A N 1
ATOM 4965 C CA . MET A 1 637 ? 0.759 -27.423 -39.236 1.00 95.31 637 MET A CA 1
ATOM 4966 C C . MET A 1 637 ? 0.813 -27.287 -37.720 1.00 95.31 637 MET A C 1
ATOM 4968 O O . MET A 1 637 ? 0.373 -28.168 -36.980 1.00 95.31 637 MET A O 1
ATOM 4972 N N . GLN A 1 638 ? 1.347 -26.160 -37.262 1.00 94.00 638 GLN A N 1
ATOM 4973 C CA . GLN A 1 638 ? 1.431 -25.823 -35.849 1.00 94.00 638 GLN A CA 1
ATOM 4974 C C . GLN A 1 638 ? 1.122 -24.348 -35.646 1.00 94.00 638 GLN A C 1
ATOM 4976 O O . GLN A 1 638 ? 1.745 -23.486 -36.269 1.00 94.00 638 GLN A O 1
ATOM 4981 N N . ALA A 1 639 ? 0.170 -24.065 -34.764 1.00 91.06 639 ALA A N 1
ATOM 4982 C CA . ALA A 1 639 ? -0.224 -22.708 -34.436 1.00 91.06 639 ALA A CA 1
ATOM 4983 C C . ALA A 1 639 ? 0.430 -22.251 -33.130 1.00 91.06 639 ALA A C 1
ATOM 4985 O O . ALA A 1 639 ? 0.572 -23.021 -32.181 1.00 91.06 639 ALA A O 1
ATOM 4986 N N . PHE A 1 640 ? 0.813 -20.982 -33.086 1.00 90.19 640 PHE A N 1
ATOM 4987 C CA . PHE A 1 640 ? 1.446 -20.335 -31.947 1.00 90.19 640 PHE A CA 1
ATOM 4988 C C . PHE A 1 640 ? 0.704 -19.052 -31.596 1.00 90.19 640 PHE A C 1
ATOM 4990 O O . PHE A 1 640 ? 0.108 -18.405 -32.456 1.00 90.19 640 PHE A O 1
ATOM 4997 N N . ALA A 1 641 ? 0.768 -18.639 -30.337 1.00 84.81 641 ALA A N 1
ATOM 4998 C CA . ALA A 1 641 ? 0.297 -17.326 -29.933 1.00 84.81 641 ALA A CA 1
ATOM 4999 C C . ALA A 1 641 ? 1.250 -16.227 -30.436 1.00 84.81 641 ALA A C 1
ATOM 5001 O O . ALA A 1 641 ? 2.464 -16.315 -30.254 1.00 84.81 641 ALA A O 1
ATOM 5002 N N . ALA A 1 642 ? 0.692 -15.166 -31.019 1.00 81.56 642 ALA A N 1
ATOM 5003 C CA . ALA A 1 642 ? 1.435 -14.007 -31.514 1.00 81.56 642 ALA A CA 1
ATOM 5004 C C . ALA A 1 642 ? 1.081 -12.727 -30.724 1.00 81.56 642 ALA A C 1
ATOM 5006 O O . ALA A 1 642 ? -0.024 -12.623 -30.170 1.00 81.56 642 ALA A O 1
ATOM 5007 N N . PRO A 1 643 ? 2.002 -11.748 -30.623 1.00 73.94 643 PRO A N 1
ATOM 5008 C CA . PRO A 1 643 ? 1.718 -10.446 -30.025 1.00 73.94 643 PRO A CA 1
ATOM 5009 C C . PRO A 1 643 ? 0.688 -9.651 -30.852 1.00 73.94 643 PRO A C 1
ATOM 5011 O O . PRO A 1 643 ? 0.388 -9.969 -31.996 1.00 73.94 643 PRO A O 1
ATOM 5014 N N . LYS A 1 644 ? 0.096 -8.606 -30.255 1.00 59.38 644 LYS A N 1
ATOM 5015 C CA . LYS A 1 644 ? -0.969 -7.803 -30.898 1.00 59.38 644 LYS A CA 1
ATOM 5016 C C . LYS A 1 644 ? -0.463 -6.818 -31.966 1.00 59.38 644 LYS A C 1
ATOM 5018 O O . LYS A 1 644 ? -1.290 -6.243 -32.663 1.00 59.38 644 LYS A O 1
ATOM 5023 N N . SER A 1 645 ? 0.843 -6.560 -32.031 1.00 51.09 645 SER A N 1
ATOM 5024 C CA . SER A 1 645 ? 1.433 -5.414 -32.740 1.00 51.09 645 SER A CA 1
ATOM 5025 C C . SER A 1 645 ? 2.401 -5.776 -33.868 1.00 51.09 645 SER A C 1
ATOM 5027 O O . SER A 1 645 ? 2.783 -4.882 -34.613 1.00 51.09 645 SER A O 1
ATOM 5029 N N . GLU A 1 646 ? 2.808 -7.041 -33.994 1.00 60.22 646 GLU A N 1
ATOM 5030 C CA . GLU A 1 646 ? 3.827 -7.479 -34.955 1.00 60.22 646 GLU A CA 1
ATOM 5031 C C . GLU A 1 646 ? 3.574 -8.932 -35.388 1.00 60.22 646 GLU A C 1
ATOM 5033 O O . GLU A 1 646 ? 3.122 -9.747 -34.580 1.00 60.22 646 GLU A O 1
ATOM 5038 N N . GLY A 1 647 ? 3.843 -9.242 -36.661 1.00 68.50 647 GLY A N 1
ATOM 5039 C CA . GLY A 1 647 ? 3.793 -10.603 -37.199 1.00 68.50 647 GLY A CA 1
ATOM 5040 C C . GLY A 1 647 ? 5.072 -11.377 -36.876 1.00 68.50 647 GLY A C 1
ATOM 5041 O O . GLY A 1 647 ? 6.173 -10.849 -37.018 1.00 68.50 647 GLY A O 1
ATOM 5042 N N . LEU A 1 648 ? 4.938 -12.631 -36.448 1.00 82.69 648 LEU A N 1
ATOM 5043 C CA . LEU A 1 648 ? 6.067 -13.480 -36.065 1.00 82.69 648 LEU A CA 1
ATOM 5044 C C . LEU A 1 648 ? 6.747 -14.135 -37.271 1.00 82.69 648 LEU A C 1
ATOM 5046 O O . LEU A 1 648 ? 7.886 -14.589 -37.143 1.00 82.69 648 LEU A O 1
ATOM 5050 N N . TRP A 1 649 ? 6.102 -14.195 -38.444 1.00 88.50 649 TRP A N 1
ATOM 5051 C CA . TRP A 1 649 ? 6.631 -14.988 -39.553 1.00 88.50 649 TRP A CA 1
ATOM 5052 C C . TRP A 1 649 ? 8.000 -14.510 -40.040 1.00 88.50 649 TRP A C 1
ATOM 5054 O O . TRP A 1 649 ? 8.881 -15.327 -40.293 1.00 88.50 649 TRP A O 1
ATOM 5064 N N . LYS A 1 650 ? 8.217 -13.195 -40.142 1.00 84.69 650 LYS A N 1
ATOM 5065 C CA . LYS A 1 650 ? 9.496 -12.625 -40.604 1.00 84.69 650 LYS A CA 1
ATOM 5066 C C . LYS A 1 650 ? 10.662 -13.016 -39.688 1.00 84.69 650 LYS A C 1
ATOM 5068 O O . LYS A 1 650 ? 11.726 -13.392 -40.179 1.00 84.69 650 LYS A O 1
ATOM 5073 N N . GLU A 1 651 ? 10.453 -12.946 -38.377 1.00 84.31 651 GLU A N 1
ATOM 5074 C CA . GLU A 1 651 ? 11.451 -13.303 -37.365 1.00 84.31 651 GLU A CA 1
ATOM 5075 C C . GLU A 1 651 ? 11.708 -14.817 -37.364 1.00 84.31 651 GLU A C 1
ATOM 5077 O O . GLU A 1 651 ? 12.843 -15.253 -37.556 1.00 84.31 651 GLU A O 1
ATOM 5082 N N . VAL A 1 652 ? 10.642 -15.620 -37.259 1.00 85.06 652 VAL A N 1
ATOM 5083 C CA . VAL A 1 652 ? 10.715 -17.091 -37.243 1.00 85.06 652 VAL A CA 1
ATOM 5084 C C . VAL A 1 652 ? 11.361 -17.628 -38.521 1.00 85.06 652 VAL A C 1
ATOM 5086 O O . VAL A 1 652 ? 12.151 -18.570 -38.474 1.00 85.06 652 VAL A O 1
ATOM 5089 N N . ARG A 1 653 ? 11.080 -17.015 -39.675 1.00 88.31 653 ARG A N 1
ATOM 5090 C CA . ARG A 1 653 ? 11.715 -17.359 -40.948 1.00 88.31 653 ARG A CA 1
ATOM 5091 C C . ARG A 1 653 ? 13.233 -17.158 -40.889 1.00 88.31 653 ARG A C 1
ATOM 5093 O O . ARG A 1 653 ? 13.985 -18.066 -41.238 1.00 88.31 653 ARG A O 1
ATOM 5100 N N . SER A 1 654 ? 13.690 -16.013 -40.388 1.00 86.06 654 SER A N 1
ATOM 5101 C CA . SER A 1 654 ? 15.122 -15.731 -40.224 1.00 86.06 654 SER A CA 1
ATOM 5102 C C . SER A 1 654 ? 15.805 -16.720 -39.262 1.00 86.06 654 SER A C 1
ATOM 5104 O O . SER A 1 654 ? 16.896 -17.230 -39.549 1.00 86.06 654 SER A O 1
ATOM 5106 N N . GLU A 1 655 ? 15.137 -17.066 -38.156 1.00 88.25 655 GLU A N 1
ATOM 5107 C CA . GLU A 1 655 ? 15.617 -18.062 -37.188 1.00 88.25 655 GLU A CA 1
ATOM 5108 C C . GLU A 1 655 ? 15.765 -19.456 -37.829 1.00 88.25 655 GLU A C 1
ATOM 5110 O O . GLU A 1 655 ? 16.824 -20.082 -37.718 1.00 88.25 655 GLU A O 1
ATOM 5115 N N . ILE A 1 656 ? 14.745 -19.927 -38.562 1.00 86.69 656 ILE A N 1
ATOM 5116 C CA . ILE A 1 656 ? 14.772 -21.228 -39.255 1.00 86.69 656 ILE A CA 1
ATOM 5117 C C . ILE A 1 656 ? 15.889 -21.257 -40.303 1.00 86.69 656 ILE A C 1
ATOM 5119 O O . ILE A 1 656 ? 16.654 -22.223 -40.360 1.00 86.69 656 ILE A O 1
ATOM 5123 N N . ALA A 1 657 ? 16.019 -20.204 -41.114 1.00 84.25 657 ALA A N 1
ATOM 5124 C CA . ALA A 1 657 ? 17.052 -20.130 -42.142 1.00 84.25 657 ALA A CA 1
ATOM 5125 C C . ALA A 1 657 ? 18.463 -20.194 -41.535 1.00 84.25 657 ALA A C 1
ATOM 5127 O O . ALA A 1 657 ? 19.343 -20.874 -42.066 1.00 84.25 657 ALA A O 1
ATOM 5128 N N . THR A 1 658 ? 18.668 -19.533 -40.394 1.00 89.25 658 THR A N 1
ATOM 5129 C CA . THR A 1 658 ? 19.926 -19.583 -39.638 1.00 89.25 658 THR A CA 1
ATOM 5130 C C . THR A 1 658 ? 20.201 -20.992 -39.111 1.00 89.25 658 THR A C 1
ATOM 5132 O O . THR A 1 658 ? 21.304 -21.511 -39.291 1.00 89.25 658 THR A O 1
ATOM 5135 N N . HIS A 1 659 ? 19.195 -21.648 -38.524 1.00 87.62 659 HIS A N 1
ATOM 5136 C CA . HIS A 1 659 ? 19.334 -22.991 -37.962 1.00 87.62 659 HIS A CA 1
ATOM 5137 C C . HIS A 1 659 ? 19.648 -24.053 -39.026 1.00 87.62 659 HIS A C 1
ATOM 5139 O O . HIS A 1 659 ? 20.551 -24.868 -38.842 1.00 87.62 659 HIS A O 1
ATOM 5145 N N . VAL A 1 660 ? 18.961 -24.021 -40.172 1.00 84.50 660 VAL A N 1
ATOM 5146 C CA . VAL A 1 660 ? 19.207 -24.974 -41.266 1.00 84.50 660 VAL A CA 1
ATOM 5147 C C . VAL A 1 660 ? 20.595 -24.771 -41.884 1.00 84.50 660 VAL A C 1
ATOM 5149 O O . VAL A 1 660 ? 21.294 -25.751 -42.146 1.00 84.50 660 VAL A O 1
ATOM 5152 N N . ARG A 1 661 ? 21.037 -23.518 -42.072 1.00 87.31 661 ARG A N 1
ATOM 5153 C CA . ARG A 1 661 ? 22.398 -23.225 -42.561 1.00 87.31 661 ARG A CA 1
ATOM 5154 C C . ARG A 1 661 ? 23.471 -23.720 -41.591 1.00 87.31 661 ARG A C 1
ATOM 5156 O O . ARG A 1 661 ? 24.475 -24.271 -42.035 1.00 87.31 661 ARG A O 1
ATOM 5163 N N . ALA A 1 662 ? 23.242 -23.592 -40.282 1.00 84.25 662 ALA A N 1
ATOM 5164 C CA . ALA A 1 662 ? 24.154 -24.108 -39.258 1.00 84.25 662 ALA A CA 1
ATOM 5165 C C . ALA A 1 662 ? 24.311 -25.641 -39.310 1.00 84.25 662 ALA A C 1
ATOM 5167 O O . ALA A 1 662 ? 25.374 -26.160 -38.984 1.00 84.25 662 ALA A O 1
ATOM 5168 N N . GLN A 1 663 ? 23.288 -26.363 -39.775 1.00 80.12 663 GLN A N 1
ATOM 5169 C CA . GLN A 1 663 ? 23.323 -27.817 -39.983 1.00 80.12 663 GLN A CA 1
ATOM 5170 C C . GLN A 1 663 ? 23.911 -28.231 -41.345 1.00 80.12 663 GLN A C 1
ATOM 5172 O O . GLN A 1 663 ? 23.842 -29.400 -41.718 1.00 80.12 663 GLN A O 1
ATOM 5177 N N . GLY A 1 664 ? 24.479 -27.292 -42.109 1.00 79.06 664 GLY A N 1
ATOM 5178 C CA . GLY A 1 664 ? 25.031 -27.555 -43.440 1.00 79.06 664 GLY A CA 1
ATOM 5179 C C . GLY A 1 664 ? 23.976 -27.665 -44.547 1.00 79.06 664 GLY A C 1
ATOM 5180 O O . GLY A 1 664 ? 24.288 -28.127 -45.646 1.00 79.06 664 GLY A O 1
ATOM 5181 N N . GLY A 1 665 ? 22.734 -27.254 -44.274 1.00 82.94 665 GLY A N 1
ATOM 5182 C CA . GLY A 1 665 ? 21.668 -27.160 -45.266 1.00 82.94 665 GLY A CA 1
ATOM 5183 C C . GLY A 1 665 ? 21.718 -25.866 -46.081 1.00 82.94 665 GLY A C 1
ATOM 5184 O O . GLY A 1 665 ? 22.285 -24.857 -45.664 1.00 82.94 665 GLY A O 1
ATOM 5185 N N . VAL A 1 666 ? 21.098 -25.883 -47.260 1.00 82.88 666 VAL A N 1
ATOM 5186 C CA . VAL A 1 666 ? 20.962 -24.698 -48.130 1.00 82.88 666 VAL A CA 1
ATOM 5187 C C . VAL A 1 666 ? 19.548 -24.154 -47.996 1.00 82.88 666 VAL A C 1
ATOM 5189 O O . VAL A 1 666 ? 18.608 -24.943 -47.991 1.00 82.88 666 VAL A O 1
ATOM 5192 N N . VAL A 1 667 ? 19.394 -22.834 -47.880 1.00 89.00 667 VAL A N 1
ATOM 5193 C CA . VAL A 1 667 ? 18.087 -22.184 -47.709 1.00 89.00 667 VAL A CA 1
ATOM 5194 C C . VAL A 1 667 ? 17.950 -21.000 -48.651 1.00 89.00 667 VAL A C 1
ATOM 5196 O O . VAL A 1 667 ? 18.738 -20.054 -48.547 1.00 89.00 667 VAL A O 1
ATOM 5199 N N . ASP A 1 668 ? 16.897 -21.036 -49.462 1.00 84.50 668 ASP A N 1
ATOM 5200 C CA . ASP A 1 668 ? 16.469 -19.959 -50.351 1.00 84.50 668 ASP A CA 1
ATOM 5201 C C . ASP A 1 668 ? 15.148 -19.355 -49.846 1.00 84.50 668 ASP A C 1
ATOM 5203 O O . ASP A 1 668 ? 14.211 -20.092 -49.525 1.00 84.50 668 ASP A O 1
ATOM 5207 N N . GLU A 1 669 ? 15.062 -18.022 -49.782 1.00 87.00 669 GLU A N 1
ATOM 5208 C CA . GLU A 1 669 ? 13.796 -17.316 -49.527 1.00 87.00 669 GLU A CA 1
ATOM 5209 C C . GLU A 1 669 ? 13.131 -16.983 -50.860 1.00 87.00 669 GLU A C 1
ATOM 5211 O O . GLU A 1 669 ? 13.738 -16.341 -51.719 1.00 87.00 669 GLU A O 1
ATOM 5216 N N . ILE A 1 670 ? 11.894 -17.433 -51.049 1.00 83.25 670 ILE A N 1
ATOM 5217 C CA . ILE A 1 670 ? 11.148 -17.258 -52.298 1.00 83.25 670 ILE A CA 1
ATOM 5218 C C . ILE A 1 670 ? 9.729 -16.816 -51.943 1.00 83.25 670 ILE A C 1
ATOM 5220 O O . ILE A 1 670 ? 9.170 -17.255 -50.944 1.00 83.25 670 ILE A O 1
ATOM 5224 N N . GLU A 1 671 ? 9.127 -15.953 -52.753 1.00 82.12 671 GLU A N 1
ATOM 5225 C CA . GLU A 1 671 ? 7.706 -15.625 -52.632 1.00 82.12 671 GLU A CA 1
ATOM 5226 C C . GLU A 1 671 ? 6.870 -16.653 -53.414 1.00 82.12 671 GLU A C 1
ATOM 5228 O O . GLU A 1 671 ? 7.017 -16.803 -54.628 1.00 82.12 671 GLU A O 1
ATOM 5233 N N . GLY A 1 672 ? 6.042 -17.419 -52.700 1.00 79.56 672 GLY A N 1
ATOM 5234 C CA . GLY A 1 672 ? 5.185 -18.474 -53.241 1.00 79.56 672 GLY A CA 1
ATOM 5235 C C . GLY A 1 672 ? 3.684 -18.169 -53.110 1.00 79.56 672 GLY A C 1
ATOM 5236 O O . GLY A 1 672 ? 3.294 -17.083 -52.684 1.00 79.56 672 GLY A O 1
ATOM 5237 N N . PRO A 1 673 ? 2.802 -19.138 -53.429 1.00 79.94 673 PRO A N 1
ATOM 5238 C CA . PRO A 1 673 ? 1.342 -18.963 -53.367 1.00 79.94 673 PRO A CA 1
ATOM 5239 C C . PRO A 1 673 ? 0.770 -18.674 -51.967 1.00 79.94 673 PRO A C 1
ATOM 5241 O O . PRO A 1 673 ? -0.394 -18.287 -51.848 1.00 79.94 673 PRO A O 1
ATOM 5244 N N . LEU A 1 674 ? 1.565 -18.891 -50.916 1.00 81.94 674 LEU A N 1
ATOM 5245 C CA . LEU A 1 674 ? 1.243 -18.596 -49.515 1.00 81.94 674 LEU A CA 1
ATOM 5246 C C . LEU A 1 674 ? 2.035 -17.387 -48.976 1.00 81.94 674 LEU A C 1
ATOM 5248 O O . LEU A 1 674 ? 2.112 -17.189 -47.768 1.00 81.94 674 LEU A O 1
ATOM 5252 N N . GLY A 1 675 ? 2.634 -16.584 -49.863 1.00 84.62 675 GLY A N 1
ATOM 5253 C CA . GLY A 1 675 ? 3.536 -15.489 -49.512 1.00 84.62 675 GLY A CA 1
ATOM 5254 C C . GLY A 1 675 ? 4.989 -15.949 -49.383 1.00 84.62 675 GLY A C 1
ATOM 5255 O O . GLY A 1 675 ? 5.399 -16.947 -49.976 1.00 84.62 675 GLY A O 1
ATOM 5256 N N . TRP A 1 676 ? 5.788 -15.201 -48.622 1.00 85.25 676 TRP A N 1
ATOM 5257 C CA . TRP A 1 676 ? 7.206 -15.504 -48.406 1.00 85.25 676 TRP A CA 1
ATOM 5258 C C . TRP A 1 676 ? 7.399 -16.869 -47.736 1.00 85.25 676 TRP A C 1
ATOM 5260 O O . TRP A 1 676 ? 6.885 -17.103 -46.645 1.00 85.25 676 TRP A O 1
ATOM 5270 N N . GLU A 1 677 ? 8.184 -17.745 -48.354 1.00 90.06 677 GLU A N 1
ATOM 5271 C CA . GLU A 1 677 ? 8.483 -19.100 -47.890 1.00 90.06 677 GLU A CA 1
ATOM 5272 C C . GLU A 1 677 ? 9.989 -19.387 -47.900 1.00 90.06 677 GLU A C 1
ATOM 5274 O O . GLU A 1 677 ? 10.760 -18.741 -48.613 1.00 90.06 677 GLU A O 1
ATOM 5279 N N . LEU A 1 678 ? 10.417 -20.381 -47.118 1.00 90.31 678 LEU A N 1
ATOM 5280 C CA . LEU A 1 678 ? 11.776 -20.921 -47.199 1.00 90.31 678 LEU A CA 1
ATOM 5281 C C . LEU A 1 678 ? 11.770 -22.252 -47.913 1.00 90.31 678 LEU A C 1
ATOM 5283 O O . LEU A 1 678 ? 11.069 -23.173 -47.493 1.00 90.31 678 LEU A O 1
ATOM 5287 N N . ARG A 1 679 ? 12.634 -22.399 -48.910 1.00 90.69 679 ARG A N 1
ATOM 5288 C CA . ARG A 1 679 ? 12.970 -23.700 -49.484 1.00 90.69 679 ARG A CA 1
ATOM 5289 C C . ARG A 1 679 ? 14.309 -24.134 -48.933 1.00 90.69 679 ARG A C 1
ATOM 5291 O O . ARG A 1 679 ? 15.325 -23.493 -49.181 1.00 90.69 679 ARG A O 1
ATOM 5298 N N . ALA A 1 680 ? 14.294 -25.211 -48.164 1.00 89.75 680 ALA A N 1
ATOM 5299 C CA . ALA A 1 680 ? 15.463 -25.724 -47.481 1.00 89.75 680 ALA A CA 1
ATOM 5300 C C . ALA A 1 680 ? 15.847 -27.105 -48.018 1.00 89.75 680 ALA A C 1
ATOM 5302 O O . ALA A 1 680 ? 15.002 -27.989 -48.158 1.00 89.75 680 ALA A O 1
ATOM 5303 N N . GLN A 1 681 ? 17.136 -27.301 -48.284 1.00 87.75 681 GLN A N 1
ATOM 5304 C CA . GLN A 1 681 ? 17.743 -28.607 -48.517 1.00 87.75 681 GLN A CA 1
ATOM 5305 C C . GLN A 1 681 ? 18.450 -29.037 -47.237 1.00 87.75 681 GLN A C 1
ATOM 5307 O O . GLN A 1 681 ? 19.530 -28.532 -46.928 1.00 87.75 681 GLN A O 1
ATOM 5312 N N . VAL A 1 682 ? 17.840 -29.954 -46.494 1.00 85.50 682 VAL A N 1
ATOM 5313 C CA . VAL A 1 682 ? 18.367 -30.456 -45.222 1.00 85.50 682 VAL A CA 1
ATOM 5314 C C . VAL A 1 682 ? 19.147 -31.751 -45.475 1.00 85.50 682 VAL A C 1
ATOM 5316 O O . VAL A 1 682 ? 18.622 -32.648 -46.145 1.00 85.50 682 VAL A O 1
ATOM 5319 N N . PRO A 1 683 ? 20.393 -31.881 -44.987 1.00 77.19 683 PRO A N 1
ATOM 5320 C CA . PRO A 1 683 ? 21.124 -33.138 -45.068 1.00 77.19 683 PRO A CA 1
ATOM 5321 C C . PRO A 1 683 ? 20.456 -34.184 -44.169 1.00 77.19 683 PRO A C 1
ATOM 5323 O O . PRO A 1 683 ? 20.229 -33.954 -42.984 1.00 77.19 683 PRO A O 1
ATOM 5326 N N . VAL A 1 684 ? 20.130 -35.343 -44.738 1.00 80.62 684 VAL A N 1
ATOM 5327 C CA . VAL A 1 684 ? 19.508 -36.462 -44.024 1.00 80.62 684 VAL A CA 1
ATOM 5328 C C . VAL A 1 684 ? 20.305 -37.732 -44.259 1.00 80.62 684 VAL A C 1
ATOM 5330 O O . VAL A 1 684 ? 20.798 -37.983 -45.357 1.00 80.62 684 VAL A O 1
ATOM 5333 N N . ARG A 1 685 ? 20.430 -38.568 -43.233 1.00 75.88 685 ARG A N 1
ATOM 5334 C CA . ARG A 1 685 ? 21.068 -39.874 -43.375 1.00 75.88 685 ARG A CA 1
ATOM 5335 C C . ARG A 1 685 ? 20.019 -40.884 -43.817 1.00 75.88 685 ARG A C 1
ATOM 5337 O O . ARG A 1 685 ? 19.073 -41.153 -43.081 1.00 75.88 685 ARG A O 1
ATOM 5344 N N . LEU A 1 686 ? 20.168 -41.405 -45.029 1.00 70.19 686 LEU A N 1
ATOM 5345 C CA . LEU A 1 686 ? 19.261 -42.407 -45.575 1.00 70.19 686 LEU A CA 1
ATOM 5346 C C . LEU A 1 686 ? 19.411 -43.733 -44.800 1.00 70.19 686 LEU A C 1
ATOM 5348 O O . LEU A 1 686 ? 20.475 -43.993 -44.228 1.00 70.19 686 LEU A O 1
ATOM 5352 N N . PRO A 1 687 ? 18.382 -44.604 -44.792 1.00 62.09 687 PRO A N 1
ATOM 5353 C CA . PRO A 1 687 ? 18.424 -45.898 -44.097 1.00 62.09 687 PRO A CA 1
ATOM 5354 C C . PRO A 1 687 ? 19.556 -46.837 -44.551 1.00 62.09 687 PRO A C 1
ATOM 5356 O O . PRO A 1 687 ? 19.909 -47.775 -43.845 1.00 62.09 687 PRO A O 1
ATOM 5359 N N . ASP A 1 688 ? 20.139 -46.579 -45.721 1.00 67.56 688 ASP A N 1
ATOM 5360 C CA . ASP A 1 688 ? 21.287 -47.292 -46.287 1.00 67.56 688 ASP A CA 1
ATOM 5361 C C . ASP A 1 688 ? 22.653 -46.707 -45.859 1.00 67.56 688 ASP A C 1
ATOM 5363 O O . ASP A 1 688 ? 23.700 -47.137 -46.342 1.00 67.56 688 ASP A O 1
ATOM 5367 N N . GLY A 1 689 ? 22.652 -45.724 -44.952 1.00 66.06 689 GLY A N 1
ATOM 5368 C CA . GLY A 1 689 ? 23.841 -45.077 -44.407 1.00 66.06 689 GLY A CA 1
ATOM 5369 C C . GLY A 1 689 ? 24.435 -43.971 -45.281 1.00 66.06 689 GLY A C 1
ATOM 5370 O O . GLY A 1 689 ? 25.375 -43.316 -44.822 1.00 66.06 689 GLY A O 1
ATOM 5371 N N . ARG A 1 690 ? 23.901 -43.734 -46.490 1.00 70.44 690 ARG A N 1
ATOM 5372 C CA . ARG A 1 690 ? 24.348 -42.660 -47.390 1.00 70.44 690 ARG A CA 1
ATOM 5373 C C . ARG A 1 690 ? 23.793 -41.306 -46.950 1.00 70.44 690 ARG A C 1
ATOM 5375 O O . ARG A 1 690 ? 22.686 -41.209 -46.420 1.00 70.44 690 ARG A O 1
ATOM 5382 N N . GLU A 1 691 ? 24.556 -40.247 -47.190 1.00 72.31 691 GLU A N 1
ATOM 5383 C CA . GLU A 1 691 ? 24.074 -38.877 -47.006 1.00 72.31 691 GLU A CA 1
ATOM 5384 C C . GLU A 1 691 ? 23.175 -38.493 -48.185 1.00 72.31 691 GLU A C 1
ATOM 5386 O O . GLU A 1 691 ? 23.601 -38.465 -49.340 1.00 72.31 691 GLU A O 1
ATOM 5391 N N . GLY A 1 692 ? 21.905 -38.238 -47.890 1.00 74.56 692 GLY A N 1
ATOM 5392 C CA . GLY A 1 692 ? 20.919 -37.692 -48.810 1.00 74.56 692 GLY A CA 1
ATOM 5393 C C . GLY A 1 692 ? 20.628 -36.228 -48.496 1.00 74.56 692 GLY A C 1
ATOM 5394 O O . GLY A 1 692 ? 20.969 -35.710 -47.434 1.00 74.56 692 GLY A O 1
ATOM 5395 N N . ARG A 1 693 ? 19.961 -35.542 -49.423 1.00 80.50 693 ARG A N 1
ATOM 5396 C CA . ARG A 1 693 ? 19.386 -34.216 -49.178 1.00 80.50 693 ARG A CA 1
ATOM 5397 C C . ARG A 1 693 ? 17.879 -34.307 -49.308 1.00 80.50 693 ARG A C 1
ATOM 5399 O O . ARG A 1 693 ? 17.381 -34.764 -50.334 1.00 80.50 693 ARG A O 1
ATOM 5406 N N . GLN A 1 694 ? 17.171 -33.867 -48.280 1.00 82.00 694 GLN A N 1
ATOM 5407 C CA . GLN A 1 694 ? 15.721 -33.770 -48.282 1.00 82.00 694 GLN A CA 1
ATOM 5408 C C . GLN A 1 694 ? 15.317 -32.316 -48.505 1.00 82.00 694 GLN A C 1
ATOM 5410 O O . GLN A 1 694 ? 15.792 -31.419 -47.811 1.00 82.00 694 GLN A O 1
ATOM 5415 N N . VAL A 1 695 ? 14.440 -32.086 -49.480 1.00 86.44 695 VAL A N 1
ATOM 5416 C CA . VAL A 1 695 ? 13.865 -30.762 -49.729 1.00 86.44 695 VAL A CA 1
ATOM 5417 C C . VAL A 1 695 ? 12.623 -30.600 -48.860 1.00 86.44 695 VAL A C 1
ATOM 5419 O O . VAL A 1 695 ? 11.748 -31.467 -48.862 1.00 86.44 695 VAL A O 1
ATOM 5422 N N . VAL A 1 696 ? 12.546 -29.493 -48.128 1.00 90.88 696 VAL A N 1
ATOM 5423 C CA . VAL A 1 696 ? 11.385 -29.102 -47.320 1.00 90.88 696 VAL A CA 1
ATOM 5424 C C . VAL A 1 696 ? 11.049 -27.635 -47.573 1.00 90.88 696 VAL A C 1
ATOM 5426 O O . VAL A 1 696 ? 11.941 -26.820 -47.822 1.00 90.88 696 VAL A O 1
ATOM 5429 N N . ARG A 1 697 ? 9.760 -27.294 -47.523 1.00 92.31 697 ARG A N 1
ATOM 5430 C CA . ARG A 1 697 ? 9.284 -25.907 -47.626 1.00 92.31 697 ARG A CA 1
ATOM 5431 C C . ARG A 1 697 ? 8.689 -25.468 -46.294 1.00 92.31 697 ARG A C 1
ATOM 5433 O O . ARG A 1 697 ? 7.810 -26.149 -45.772 1.00 92.31 697 ARG A O 1
ATOM 5440 N N . PHE A 1 698 ? 9.141 -24.337 -45.766 1.00 92.75 698 PHE A N 1
ATOM 5441 C CA . PHE A 1 698 ? 8.546 -23.703 -44.591 1.00 92.75 698 PHE A CA 1
ATOM 5442 C C . PHE A 1 698 ? 7.681 -22.529 -45.033 1.00 92.75 698 PHE A C 1
ATOM 5444 O O . PHE A 1 698 ? 8.171 -21.609 -45.690 1.00 92.75 698 PHE A O 1
ATOM 5451 N N . VAL A 1 699 ? 6.415 -22.559 -44.637 1.00 91.94 699 VAL A N 1
ATOM 5452 C CA . VAL A 1 699 ? 5.422 -21.515 -44.900 1.00 91.94 699 VAL A CA 1
ATOM 5453 C C . VAL A 1 699 ? 4.878 -20.996 -43.575 1.00 91.94 699 VAL A C 1
ATOM 5455 O O . VAL A 1 699 ? 4.882 -21.712 -42.569 1.00 91.94 699 VAL A O 1
ATOM 5458 N N . GLY A 1 700 ? 4.415 -19.752 -43.552 1.00 90.44 700 GLY A N 1
ATOM 5459 C CA . GLY A 1 700 ? 3.886 -19.154 -42.337 1.00 90.44 700 GLY A CA 1
ATOM 5460 C C . GLY A 1 700 ? 2.904 -18.035 -42.627 1.00 90.44 700 GLY A C 1
ATOM 5461 O O . GLY A 1 700 ? 3.044 -17.327 -43.621 1.00 90.44 700 GLY A O 1
ATOM 5462 N N . ALA A 1 701 ? 1.910 -17.893 -41.755 1.00 88.56 701 ALA A N 1
ATOM 5463 C CA . ALA A 1 701 ? 0.899 -16.853 -41.850 1.00 88.56 701 ALA A CA 1
ATOM 5464 C C . ALA A 1 701 ? 0.631 -16.234 -40.478 1.00 88.56 701 ALA A C 1
ATOM 5466 O O . ALA A 1 701 ? 0.430 -16.946 -39.491 1.00 88.56 701 ALA A O 1
ATOM 5467 N N . ASP A 1 702 ? 0.620 -14.906 -40.440 1.00 87.19 702 ASP A N 1
ATOM 5468 C CA . ASP A 1 702 ? 0.313 -14.123 -39.250 1.00 87.19 702 ASP A CA 1
ATOM 5469 C C . ASP A 1 702 ? -1.165 -13.732 -39.247 1.00 87.19 702 ASP A C 1
ATOM 5471 O O . ASP A 1 702 ? -1.688 -13.225 -40.239 1.00 87.19 702 ASP A O 1
ATOM 5475 N N . GLY A 1 703 ? -1.826 -13.939 -38.112 1.00 80.25 703 GLY A N 1
ATOM 5476 C CA . GLY A 1 703 ? -3.208 -13.542 -37.893 1.00 80.25 703 GLY A CA 1
ATOM 5477 C C . GLY A 1 703 ? -3.409 -12.830 -36.555 1.00 80.25 703 GLY A C 1
ATOM 5478 O O . GLY A 1 703 ? -2.450 -12.562 -35.822 1.00 80.25 703 GLY A O 1
ATOM 5479 N N . PRO A 1 704 ? -4.656 -12.477 -36.202 1.00 77.31 704 PRO A N 1
ATOM 5480 C CA . PRO A 1 704 ? -4.967 -11.720 -34.995 1.00 77.31 704 PRO A CA 1
ATOM 5481 C C . PRO A 1 704 ? -4.551 -12.459 -33.712 1.00 77.31 704 PRO A C 1
ATOM 5483 O O . PRO A 1 704 ? -5.314 -13.214 -33.114 1.00 77.31 704 PRO A O 1
ATOM 5486 N N . ARG A 1 705 ? -3.338 -12.168 -33.220 1.00 80.69 705 ARG A N 1
ATOM 5487 C CA . ARG A 1 705 ? -2.740 -12.765 -32.006 1.00 80.69 705 ARG A CA 1
ATOM 5488 C C . ARG A 1 705 ? -2.394 -14.251 -32.132 1.00 80.69 705 ARG A C 1
ATOM 5490 O O . ARG A 1 705 ? -2.222 -14.931 -31.112 1.00 80.69 705 ARG A O 1
ATOM 5497 N N . TRP A 1 706 ? -2.265 -14.750 -33.353 1.00 89.12 706 TRP A N 1
ATOM 5498 C CA . TRP A 1 706 ? -1.765 -16.087 -33.638 1.00 89.12 706 TRP A CA 1
ATOM 5499 C C . TRP A 1 706 ? -0.863 -16.080 -34.869 1.00 89.12 706 TRP A C 1
ATOM 5501 O O . TRP A 1 706 ? -0.916 -15.176 -35.694 1.00 89.12 706 TRP A O 1
ATOM 5511 N N . PHE A 1 707 ? -0.025 -17.099 -34.970 1.00 90.88 707 PHE A N 1
ATOM 5512 C CA . PHE A 1 707 ? 0.844 -17.363 -36.107 1.00 90.88 707 PHE A CA 1
ATOM 5513 C C . PHE A 1 707 ? 0.732 -18.851 -36.447 1.00 90.88 707 PHE A C 1
ATOM 5515 O O . PHE A 1 707 ? 0.886 -19.691 -35.560 1.00 90.88 707 PHE A O 1
ATOM 5522 N N . LEU A 1 708 ? 0.441 -19.188 -37.703 1.00 93.19 708 LEU A N 1
ATOM 5523 C CA . LEU A 1 708 ? 0.395 -20.569 -38.182 1.00 93.19 708 LEU A CA 1
ATOM 5524 C C . LEU A 1 708 ? 1.670 -20.878 -38.964 1.00 93.19 708 LEU A C 1
ATOM 5526 O O . LEU A 1 708 ? 1.984 -20.192 -39.933 1.00 93.19 708 LEU A O 1
ATOM 5530 N N . ARG A 1 709 ? 2.368 -21.948 -38.582 1.00 94.31 709 ARG A N 1
ATOM 5531 C CA . ARG A 1 709 ? 3.539 -22.478 -39.286 1.00 94.31 709 ARG A CA 1
ATOM 5532 C C . ARG A 1 709 ? 3.180 -23.760 -40.022 1.00 94.31 709 ARG A C 1
ATOM 5534 O O . ARG A 1 709 ? 2.626 -24.671 -39.412 1.00 94.31 709 ARG A O 1
ATOM 5541 N N . GLY A 1 710 ? 3.563 -23.849 -41.291 1.00 93.81 710 GLY A N 1
ATOM 5542 C CA . GLY A 1 710 ? 3.454 -25.041 -42.126 1.00 93.81 710 GLY A CA 1
ATOM 5543 C C . GLY A 1 710 ? 4.827 -25.571 -42.544 1.00 93.81 710 GLY A C 1
ATOM 5544 O O . GLY A 1 710 ? 5.702 -24.796 -42.929 1.00 93.81 710 GLY A O 1
ATOM 5545 N N . VAL A 1 711 ? 5.017 -26.888 -42.504 1.00 94.94 711 VAL A N 1
ATOM 5546 C CA . VAL A 1 711 ? 6.197 -27.573 -43.054 1.00 94.94 711 VAL A CA 1
ATOM 5547 C C . VAL A 1 711 ? 5.732 -28.570 -44.106 1.00 94.94 711 VAL A C 1
ATOM 5549 O O . VAL A 1 711 ? 5.134 -29.590 -43.771 1.00 94.94 711 VAL A O 1
ATOM 5552 N N . ILE A 1 712 ? 5.993 -28.273 -45.378 1.00 91.44 712 ILE A N 1
ATOM 5553 C CA . ILE A 1 712 ? 5.634 -29.131 -46.511 1.00 91.44 712 ILE A CA 1
ATOM 5554 C C . ILE A 1 712 ? 6.824 -30.031 -46.856 1.00 91.44 712 ILE A C 1
ATOM 5556 O O . ILE A 1 712 ? 7.953 -29.564 -47.040 1.00 91.44 712 ILE A O 1
ATOM 5560 N N . SER A 1 713 ? 6.559 -31.329 -46.974 1.00 89.12 713 SER A N 1
ATOM 5561 C CA . SER A 1 713 ? 7.539 -32.376 -47.274 1.00 89.12 713 SER A CA 1
ATOM 5562 C C . SER A 1 713 ? 7.000 -33.376 -48.309 1.00 89.12 713 SER A C 1
ATOM 5564 O O . SER A 1 713 ? 5.808 -33.385 -48.626 1.00 89.12 713 SER A O 1
ATOM 5566 N N . GLY A 1 714 ? 7.885 -34.205 -48.872 1.00 87.31 714 GLY A N 1
ATOM 5567 C CA . GLY A 1 714 ? 7.539 -35.151 -49.939 1.00 87.31 714 GLY A CA 1
ATOM 5568 C C . GLY A 1 714 ? 7.497 -34.496 -51.324 1.00 87.31 714 GLY A C 1
ATOM 5569 O O . GLY A 1 714 ? 8.186 -33.503 -51.567 1.00 87.31 714 GLY A O 1
ATOM 5570 N N . GLN A 1 715 ? 6.699 -35.034 -52.253 1.00 87.50 715 GLN A N 1
ATOM 5571 C CA . GLN A 1 715 ? 6.643 -34.509 -53.630 1.00 87.50 715 GLN A CA 1
ATOM 5572 C C . GLN A 1 715 ? 6.154 -33.052 -53.697 1.00 87.50 715 GLN A C 1
ATOM 5574 O O . GLN A 1 715 ? 6.652 -32.282 -54.518 1.00 87.50 715 GLN A O 1
ATOM 5579 N N . ALA A 1 716 ? 5.268 -32.629 -52.791 1.00 87.12 716 ALA A N 1
ATOM 5580 C CA . ALA A 1 716 ? 4.791 -31.248 -52.669 1.00 87.12 716 ALA A CA 1
ATOM 5581 C C . ALA A 1 716 ? 5.874 -30.223 -52.277 1.00 87.12 716 ALA A C 1
ATOM 5583 O O . ALA A 1 716 ? 5.701 -29.020 -52.489 1.00 87.12 716 ALA A O 1
ATOM 5584 N N . ALA A 1 717 ? 7.011 -30.666 -51.730 1.00 87.44 717 ALA A N 1
ATOM 5585 C CA . ALA A 1 717 ? 8.130 -29.767 -51.453 1.00 87.44 717 ALA A CA 1
ATOM 5586 C C . ALA A 1 717 ? 8.859 -29.321 -52.734 1.00 87.44 717 ALA A C 1
ATOM 5588 O O . ALA A 1 717 ? 9.564 -28.313 -52.719 1.00 87.44 717 ALA A O 1
ATOM 5589 N N . VAL A 1 718 ? 8.691 -30.059 -53.839 1.00 83.31 718 VAL A N 1
ATOM 5590 C CA . VAL A 1 718 ? 9.435 -29.853 -55.092 1.00 83.31 718 VAL A CA 1
ATOM 5591 C C . VAL A 1 718 ? 8.503 -29.585 -56.278 1.00 83.31 718 VAL A C 1
ATOM 5593 O O . VAL A 1 718 ? 8.829 -28.771 -57.139 1.00 83.31 718 VAL A O 1
ATOM 5596 N N . GLN A 1 719 ? 7.340 -30.240 -56.331 1.00 82.94 719 GLN A N 1
ATOM 5597 C CA . GLN A 1 719 ? 6.391 -30.158 -57.440 1.00 82.94 719 GLN A CA 1
ATOM 5598 C C . GLN A 1 719 ? 5.189 -29.259 -57.094 1.00 82.94 719 GLN A C 1
ATOM 5600 O O . GLN A 1 719 ? 4.388 -29.628 -56.232 1.00 82.94 719 GLN A O 1
ATOM 5605 N N . PRO A 1 720 ? 4.977 -28.134 -57.806 1.00 82.06 720 PRO A N 1
ATOM 5606 C CA . PRO A 1 720 ? 3.843 -27.239 -57.552 1.00 82.06 720 PRO A CA 1
ATOM 5607 C C . PRO A 1 720 ? 2.470 -27.915 -57.690 1.00 82.06 720 PRO A C 1
ATOM 5609 O O . PRO A 1 720 ? 1.567 -27.648 -56.905 1.00 82.06 720 PRO A O 1
ATOM 5612 N N . ALA A 1 721 ? 2.316 -28.840 -58.646 1.00 79.38 721 ALA A N 1
ATOM 5613 C CA . ALA A 1 721 ? 1.057 -29.560 -58.855 1.00 79.38 721 ALA A CA 1
ATOM 5614 C C . ALA A 1 721 ? 0.680 -30.462 -57.665 1.00 79.38 721 ALA A C 1
ATOM 5616 O O . ALA A 1 721 ? -0.494 -30.565 -57.326 1.00 79.38 721 ALA A O 1
ATOM 5617 N N . ALA A 1 722 ? 1.671 -31.076 -57.006 1.00 82.50 722 ALA A N 1
ATOM 5618 C CA . ALA A 1 722 ? 1.453 -31.861 -55.790 1.00 82.50 722 ALA A CA 1
ATOM 5619 C C . ALA A 1 722 ? 1.217 -30.967 -54.557 1.00 82.50 722 ALA A C 1
ATOM 5621 O O . ALA A 1 722 ? 0.543 -31.379 -53.617 1.00 82.50 722 ALA A O 1
ATOM 5622 N N . ALA A 1 723 ? 1.746 -29.738 -54.566 1.00 85.25 723 ALA A N 1
ATOM 5623 C CA . ALA A 1 723 ? 1.602 -28.787 -53.469 1.00 85.25 723 ALA A CA 1
ATOM 5624 C C . ALA A 1 723 ? 0.239 -28.089 -53.428 1.00 85.25 723 ALA A C 1
ATOM 5626 O O . ALA A 1 723 ? -0.231 -27.781 -52.339 1.00 85.25 723 ALA A O 1
ATOM 5627 N N . ALA A 1 724 ? -0.409 -27.878 -54.578 1.00 86.00 724 ALA A N 1
ATOM 5628 C CA . ALA A 1 724 ? -1.627 -27.071 -54.687 1.00 86.00 724 ALA A CA 1
ATOM 5629 C C . ALA A 1 724 ? -2.737 -27.477 -53.696 1.00 86.00 724 ALA A C 1
ATOM 5631 O O . ALA A 1 724 ? -3.375 -26.613 -53.092 1.00 86.00 724 ALA A O 1
ATOM 5632 N N . MET A 1 725 ? -2.944 -28.784 -53.483 1.00 83.88 725 MET A N 1
ATOM 5633 C CA . MET A 1 725 ? -3.954 -29.267 -52.534 1.00 83.88 725 MET A CA 1
ATOM 5634 C C . MET A 1 725 ? -3.552 -28.991 -51.077 1.00 83.88 725 MET A C 1
ATOM 5636 O O . MET A 1 725 ? -4.362 -28.490 -50.309 1.00 83.88 725 MET A O 1
ATOM 5640 N N . LEU A 1 726 ? -2.291 -29.238 -50.700 1.00 89.69 726 LEU A N 1
ATOM 5641 C CA . LEU A 1 726 ? -1.794 -28.961 -49.343 1.00 89.69 726 LEU A CA 1
ATOM 5642 C C . LEU A 1 726 ? -1.719 -27.457 -49.044 1.00 89.69 726 LEU A C 1
ATOM 5644 O O . LEU A 1 726 ? -1.972 -27.038 -47.918 1.00 89.69 726 LEU A O 1
ATOM 5648 N N . GLU A 1 727 ? -1.411 -26.636 -50.047 1.00 91.06 727 GLU A N 1
ATOM 5649 C CA . GLU A 1 727 ? -1.454 -25.176 -49.941 1.00 91.06 727 GLU A CA 1
ATOM 5650 C C . GLU A 1 727 ? -2.888 -24.680 -49.736 1.00 91.06 727 GLU A C 1
ATOM 5652 O O . GLU A 1 727 ? -3.107 -23.777 -48.932 1.00 91.06 727 GLU A O 1
ATOM 5657 N N . THR A 1 728 ? -3.867 -25.309 -50.395 1.00 87.81 728 THR A N 1
ATOM 5658 C CA . THR A 1 728 ? -5.295 -25.037 -50.166 1.00 87.81 728 THR A CA 1
ATOM 5659 C C . THR A 1 728 ? -5.707 -25.448 -48.753 1.00 87.81 728 THR A C 1
ATOM 5661 O O . THR A 1 728 ? -6.327 -24.656 -48.054 1.00 87.81 728 THR A O 1
ATOM 5664 N N . VAL A 1 729 ? -5.280 -26.624 -48.279 1.00 89.38 729 VAL A N 1
ATOM 5665 C CA . VAL A 1 729 ? -5.527 -27.069 -46.895 1.00 89.38 729 VAL A CA 1
ATOM 5666 C C . VAL A 1 729 ? -4.963 -26.073 -45.880 1.00 89.38 729 VAL A C 1
ATOM 5668 O O . VAL A 1 729 ? -5.669 -25.677 -44.953 1.00 89.38 729 VAL A O 1
ATOM 5671 N N . PHE A 1 730 ? -3.717 -25.628 -46.065 1.00 92.88 730 PHE A N 1
ATOM 5672 C CA . PHE A 1 730 ? -3.092 -24.629 -45.196 1.00 92.88 730 PHE A CA 1
ATOM 5673 C C . PHE A 1 730 ? -3.888 -23.327 -45.190 1.00 92.88 730 PHE A C 1
ATOM 5675 O O . PHE A 1 730 ? -4.254 -22.819 -44.135 1.00 92.88 730 PHE A O 1
ATOM 5682 N N . ARG A 1 731 ? -4.187 -22.822 -46.386 1.00 90.00 731 ARG A N 1
ATOM 5683 C CA . ARG A 1 731 ? -4.899 -21.570 -46.612 1.00 90.00 731 ARG A CA 1
ATOM 5684 C C . ARG A 1 731 ? -6.300 -21.576 -46.014 1.00 90.00 731 ARG A C 1
ATOM 5686 O O . ARG A 1 731 ? -6.724 -20.579 -45.447 1.00 90.00 731 ARG A O 1
ATOM 5693 N N . ASP A 1 732 ? -7.017 -22.680 -46.144 1.00 88.69 732 ASP A N 1
ATOM 5694 C CA . ASP A 1 732 ? -8.382 -22.752 -45.658 1.00 88.69 732 ASP A CA 1
ATOM 5695 C C . ASP A 1 732 ? -8.445 -23.086 -44.175 1.00 88.69 732 ASP A C 1
ATOM 5697 O O . ASP A 1 732 ? -9.505 -22.893 -43.598 1.00 88.69 732 ASP A O 1
ATOM 5701 N N . THR A 1 733 ? -7.367 -23.532 -43.526 1.00 91.75 733 THR A N 1
ATOM 5702 C CA . THR A 1 733 ? -7.358 -23.845 -42.087 1.00 91.75 733 THR A CA 1
ATOM 5703 C C . THR A 1 733 ? -7.801 -22.644 -41.244 1.00 91.75 733 THR A C 1
ATOM 5705 O O . THR A 1 733 ? -7.372 -21.512 -41.475 1.00 91.75 733 THR A O 1
ATOM 5708 N N . VAL A 1 734 ? -8.668 -22.892 -40.255 1.00 90.81 734 VAL A N 1
ATOM 5709 C CA . VAL A 1 734 ? -9.147 -21.863 -39.316 1.00 90.81 734 VAL A CA 1
ATOM 5710 C C . VAL A 1 734 ? -8.451 -22.041 -37.974 1.00 90.81 734 VAL A C 1
ATOM 5712 O O . VAL A 1 734 ? -8.394 -23.151 -37.441 1.00 90.81 734 VAL A O 1
ATOM 5715 N N . ILE A 1 735 ? -7.925 -20.954 -37.422 1.00 91.50 735 ILE A N 1
ATOM 5716 C CA . ILE A 1 735 ? -7.198 -20.955 -36.159 1.00 91.50 735 ILE A CA 1
ATOM 5717 C C . ILE A 1 735 ? -8.131 -20.485 -35.049 1.00 91.50 735 ILE A C 1
ATOM 5719 O O . ILE A 1 735 ? -8.686 -19.384 -35.089 1.00 91.50 735 ILE A O 1
ATOM 5723 N N . VAL A 1 736 ? -8.247 -21.307 -34.007 1.00 86.00 736 VAL A N 1
ATOM 5724 C CA . VAL A 1 736 ? -9.002 -20.987 -32.795 1.00 86.00 736 VAL A CA 1
ATOM 5725 C C . VAL A 1 736 ? -8.021 -20.859 -31.644 1.00 86.00 736 VAL A C 1
ATOM 5727 O O . VAL A 1 736 ? -7.833 -21.736 -30.807 1.00 86.00 736 VAL A O 1
ATOM 5730 N N . ARG A 1 737 ? -7.384 -19.694 -31.575 1.00 78.00 737 ARG A N 1
ATOM 5731 C CA . ARG A 1 737 ? -6.455 -19.371 -30.487 1.00 78.00 737 ARG A CA 1
ATOM 5732 C C . ARG A 1 737 ? -7.169 -19.245 -29.130 1.00 78.00 737 ARG A C 1
ATOM 5734 O O . ARG A 1 737 ? -6.552 -19.385 -28.074 1.00 78.00 737 ARG A O 1
ATOM 5741 N N . GLY A 1 738 ? -8.472 -18.955 -29.151 1.00 63.34 738 GLY A N 1
ATOM 5742 C CA . GLY A 1 738 ? -9.298 -18.751 -27.964 1.00 63.34 738 GLY A CA 1
ATOM 5743 C C . GLY A 1 738 ? -8.981 -17.454 -27.204 1.00 63.34 738 GLY A C 1
ATOM 5744 O O . GLY A 1 738 ? -8.033 -16.716 -27.483 1.00 63.34 738 GLY A O 1
ATOM 5745 N N . ASN A 1 739 ? -9.777 -17.152 -26.178 1.00 56.72 739 ASN A N 1
ATOM 5746 C CA . ASN A 1 739 ? -9.639 -15.907 -25.401 1.00 56.72 739 ASN A CA 1
ATOM 5747 C C . ASN A 1 739 ? -8.633 -16.010 -24.237 1.00 56.72 739 ASN A C 1
ATOM 5749 O O . ASN A 1 739 ? -8.460 -15.071 -23.462 1.00 56.72 739 ASN A O 1
ATOM 5753 N N . MET A 1 740 ? -7.945 -17.146 -24.136 1.00 46.69 740 MET A N 1
ATOM 5754 C CA . MET A 1 740 ? -6.987 -17.504 -23.092 1.00 46.69 740 MET A CA 1
ATOM 5755 C C . MET A 1 740 ? -5.680 -16.711 -23.204 1.00 46.69 740 MET A C 1
ATOM 5757 O O . MET A 1 740 ? -5.177 -16.523 -24.304 1.00 46.69 740 MET A O 1
ATOM 5761 N N . ALA A 1 741 ? -5.098 -16.206 -22.113 1.00 53.81 741 ALA A N 1
ATOM 5762 C CA . ALA A 1 741 ? -3.773 -15.578 -22.184 1.00 53.81 741 ALA A CA 1
ATOM 5763 C C . ALA A 1 741 ? -2.712 -16.645 -22.517 1.00 53.81 741 ALA A C 1
ATOM 5765 O O . ALA A 1 741 ? -2.699 -17.702 -21.896 1.00 53.81 741 ALA A O 1
ATOM 5766 N N . MET A 1 742 ? -1.862 -16.381 -23.510 1.00 67.81 742 MET A N 1
ATOM 5767 C CA . MET A 1 742 ? -0.777 -17.267 -23.950 1.00 67.81 742 MET A CA 1
ATOM 5768 C C . MET A 1 742 ? 0.452 -16.388 -24.179 1.00 67.81 742 MET A C 1
ATOM 5770 O O . MET A 1 742 ? 0.299 -15.295 -24.734 1.00 67.81 742 MET A O 1
ATOM 5774 N N . ALA A 1 743 ? 1.631 -16.833 -23.742 1.00 77.88 743 ALA A N 1
ATOM 5775 C CA . ALA A 1 743 ? 2.879 -16.126 -24.017 1.00 77.88 743 ALA A CA 1
ATOM 5776 C C . ALA A 1 743 ? 3.158 -16.107 -25.535 1.00 77.88 743 ALA A C 1
ATOM 5778 O O . ALA A 1 743 ? 2.807 -17.075 -26.215 1.00 77.88 743 ALA A O 1
ATOM 5779 N N . PRO A 1 744 ? 3.770 -15.044 -26.093 1.00 72.56 744 PRO A N 1
ATOM 5780 C CA . PRO A 1 744 ? 4.207 -15.047 -27.488 1.00 72.56 744 PRO A CA 1
ATOM 5781 C C . PRO A 1 744 ? 5.075 -16.275 -27.799 1.00 72.56 744 PRO A C 1
ATOM 5783 O O . PRO A 1 744 ? 5.872 -16.687 -26.960 1.00 72.56 744 PRO A O 1
ATOM 5786 N N . LYS A 1 745 ? 4.912 -16.859 -28.991 1.00 78.12 745 LYS A N 1
ATOM 5787 C CA . LYS A 1 745 ? 5.563 -18.104 -29.446 1.00 78.12 745 LYS A CA 1
ATOM 5788 C C . LYS A 1 745 ? 5.141 -19.384 -28.686 1.00 78.12 745 LYS A C 1
ATOM 5790 O O . LYS A 1 745 ? 5.647 -20.455 -29.005 1.00 78.12 745 LYS A O 1
ATOM 5795 N N . ALA A 1 746 ? 4.196 -19.331 -27.737 1.00 83.25 746 ALA A N 1
ATOM 5796 C CA . ALA A 1 746 ? 3.656 -20.538 -27.093 1.00 83.25 746 ALA A CA 1
ATOM 5797 C C . ALA A 1 746 ? 2.729 -21.323 -28.048 1.00 83.25 746 ALA A C 1
ATOM 5799 O O . ALA A 1 746 ? 1.936 -20.684 -28.748 1.00 83.25 746 ALA A O 1
ATOM 5800 N N . PRO A 1 747 ? 2.786 -22.671 -28.087 1.00 83.69 747 PRO A N 1
ATOM 5801 C CA . PRO A 1 747 ? 1.945 -23.472 -28.975 1.00 83.69 747 PRO A CA 1
ATOM 5802 C C . PRO A 1 747 ? 0.466 -23.400 -28.569 1.00 83.69 747 PRO A C 1
ATOM 5804 O O . PRO A 1 747 ? 0.127 -23.426 -27.385 1.00 83.69 747 PRO A O 1
ATOM 5807 N N . ILE A 1 748 ? -0.419 -23.323 -29.560 1.00 86.69 748 ILE A N 1
ATOM 5808 C CA . ILE A 1 748 ? -1.867 -23.443 -29.380 1.00 86.69 748 ILE A CA 1
ATOM 5809 C C . ILE A 1 748 ? -2.195 -24.937 -29.376 1.00 86.69 748 ILE A C 1
ATOM 5811 O O . ILE A 1 748 ? -1.935 -25.636 -30.354 1.00 86.69 748 ILE A O 1
ATOM 5815 N N . LEU A 1 749 ? -2.726 -25.416 -28.252 1.00 85.69 749 LEU A N 1
ATOM 5816 C CA . LEU A 1 749 ? -2.984 -26.836 -28.030 1.00 85.69 749 LEU A CA 1
ATOM 5817 C C . LEU A 1 749 ? -4.134 -27.347 -28.902 1.00 85.69 749 LEU A C 1
ATOM 5819 O O . LEU A 1 749 ? -5.121 -26.644 -29.128 1.00 85.69 749 LEU A O 1
ATOM 5823 N N . LEU A 1 750 ? -3.999 -28.592 -29.348 1.00 85.38 750 LEU A N 1
ATOM 5824 C CA . LEU A 1 750 ? -4.984 -29.318 -30.134 1.00 85.38 750 LEU A CA 1
ATOM 5825 C C . LEU A 1 750 ? -5.666 -30.401 -29.288 1.00 85.38 750 LEU A C 1
ATOM 5827 O O . LEU A 1 750 ? -5.139 -30.843 -28.268 1.00 85.38 750 LEU A O 1
ATOM 5831 N N . ILE A 1 751 ? -6.833 -30.853 -29.732 1.00 80.88 751 ILE A N 1
ATOM 5832 C CA . ILE A 1 751 ? -7.578 -31.968 -29.139 1.00 80.88 751 ILE A CA 1
ATOM 5833 C C . ILE A 1 751 ? -7.716 -33.110 -30.146 1.00 80.88 751 ILE A C 1
ATOM 5835 O O . ILE A 1 751 ? -7.734 -32.889 -31.356 1.00 80.88 751 ILE A O 1
ATOM 5839 N N . MET A 1 752 ? -7.826 -34.341 -29.639 1.00 74.25 752 MET A N 1
ATOM 5840 C CA . MET A 1 752 ? -8.177 -35.488 -30.479 1.00 74.25 752 MET A CA 1
ATOM 5841 C C . MET A 1 752 ? -9.640 -35.386 -30.911 1.00 74.25 752 MET A C 1
ATOM 5843 O O . MET A 1 752 ? -10.507 -35.255 -30.039 1.00 74.25 752 MET A O 1
ATOM 5847 N N . PRO A 1 753 ? -9.942 -35.530 -32.211 1.00 65.50 753 PRO A N 1
ATOM 5848 C CA . PRO A 1 753 ? -11.316 -35.647 -32.655 1.00 65.50 753 PRO A CA 1
ATOM 5849 C C . PRO A 1 753 ? -11.906 -36.967 -32.147 1.00 65.50 753 PRO A C 1
ATOM 5851 O O . PRO A 1 753 ? -11.230 -37.996 -32.080 1.00 65.50 753 PRO A O 1
ATOM 5854 N N . SER A 1 754 ? -13.186 -36.940 -31.773 1.00 51.00 754 SER A N 1
ATOM 5855 C CA . SER A 1 754 ? -13.887 -38.053 -31.108 1.00 51.00 754 SER A CA 1
ATOM 5856 C C . SER A 1 754 ? -13.968 -39.334 -31.951 1.00 51.00 754 SER A C 1
ATOM 5858 O O . SER A 1 754 ? -14.236 -40.409 -31.422 1.00 51.00 754 SER A O 1
ATOM 5860 N N . GLU A 1 755 ? -13.730 -39.213 -33.256 1.00 49.81 755 GLU A N 1
ATOM 5861 C CA . GLU A 1 755 ? -13.822 -40.271 -34.266 1.00 49.81 755 GLU A CA 1
ATOM 5862 C C . GLU A 1 755 ? -12.447 -40.871 -34.633 1.00 49.81 755 GLU A C 1
ATOM 5864 O O . GLU A 1 755 ? -12.365 -41.791 -35.447 1.00 49.81 755 GLU A O 1
ATOM 5869 N N . ALA A 1 756 ? -11.352 -40.384 -34.032 1.00 53.28 756 ALA A N 1
ATOM 5870 C CA . ALA A 1 756 ? -9.997 -40.823 -34.356 1.00 53.28 756 ALA A CA 1
ATOM 5871 C C . ALA A 1 756 ? -9.675 -42.217 -33.788 1.00 53.28 756 ALA A C 1
ATOM 5873 O O . ALA A 1 756 ? -9.648 -42.431 -32.573 1.00 53.28 756 ALA A O 1
ATOM 5874 N N . GLN A 1 757 ? -9.350 -43.167 -34.668 1.00 48.81 757 GLN A N 1
ATOM 5875 C CA . GLN A 1 757 ? -8.736 -44.432 -34.265 1.00 48.81 757 GLN A CA 1
ATOM 5876 C C . GLN A 1 757 ? -7.252 -44.211 -33.956 1.00 48.81 757 GLN A C 1
ATOM 5878 O O . GLN A 1 757 ? -6.486 -43.746 -34.796 1.00 48.81 757 GLN A O 1
ATOM 5883 N N . VAL A 1 758 ? -6.836 -44.566 -32.739 1.00 44.72 758 VAL A N 1
ATOM 5884 C CA . VAL A 1 758 ? -5.430 -44.523 -32.326 1.00 44.72 758 VAL A CA 1
ATOM 5885 C C . VAL A 1 758 ? -4.686 -45.675 -33.002 1.00 44.72 758 VAL A C 1
ATOM 5887 O O . VAL A 1 758 ? -4.661 -46.794 -32.489 1.00 44.72 758 VAL A O 1
ATOM 5890 N N . ILE A 1 759 ? -4.060 -45.410 -34.147 1.00 44.84 759 ILE A N 1
ATOM 5891 C CA . ILE A 1 759 ? -3.049 -46.308 -34.707 1.00 44.84 759 ILE A CA 1
ATOM 5892 C C . ILE A 1 759 ? -1.746 -46.000 -33.968 1.00 44.84 759 ILE A C 1
ATOM 5894 O O . ILE A 1 759 ? -1.091 -44.989 -34.214 1.00 44.84 759 ILE A O 1
ATOM 5898 N N . ARG A 1 760 ? -1.403 -46.837 -32.982 1.00 34.59 760 ARG A N 1
ATOM 5899 C CA . ARG A 1 760 ? -0.077 -46.803 -32.357 1.00 34.59 760 ARG A CA 1
ATOM 5900 C C . ARG A 1 760 ? 0.920 -47.358 -33.365 1.00 34.59 760 ARG A C 1
ATOM 5902 O O . ARG A 1 760 ? 0.996 -48.570 -33.540 1.00 34.59 760 ARG A O 1
ATOM 5909 N N . ASP A 1 761 ? 1.674 -46.480 -34.015 1.00 32.91 761 ASP A N 1
ATOM 5910 C CA . ASP A 1 761 ? 2.890 -46.896 -34.706 1.00 32.91 761 ASP A CA 1
ATOM 5911 C C . ASP A 1 761 ? 3.905 -47.351 -33.646 1.00 32.91 761 ASP A C 1
ATOM 5913 O O . ASP A 1 761 ? 4.540 -46.546 -32.962 1.00 32.91 761 ASP A O 1
ATOM 5917 N N . ASP A 1 762 ? 4.046 -48.670 -33.502 1.00 30.91 762 ASP A N 1
ATOM 5918 C CA . ASP A 1 762 ? 5.020 -49.366 -32.649 1.00 30.91 762 ASP A CA 1
ATOM 5919 C C . ASP A 1 762 ? 6.471 -49.222 -33.166 1.00 30.91 762 ASP A C 1
ATOM 5921 O O . ASP A 1 762 ? 7.302 -50.127 -33.071 1.00 30.91 762 ASP A O 1
ATOM 5925 N N . THR A 1 763 ? 6.841 -48.046 -33.671 1.00 32.91 763 THR A N 1
ATOM 5926 C CA . THR A 1 763 ? 8.234 -47.684 -33.959 1.00 32.91 763 THR A CA 1
ATOM 5927 C C . THR A 1 763 ? 8.818 -46.825 -32.840 1.00 32.91 763 THR A C 1
ATOM 5929 O O . THR A 1 763 ? 9.487 -45.820 -33.071 1.00 32.91 763 THR A O 1
ATOM 5932 N N . ALA A 1 764 ? 8.619 -47.252 -31.591 1.00 30.53 764 ALA A N 1
ATOM 5933 C CA . ALA A 1 764 ? 9.402 -46.799 -30.447 1.00 30.53 764 ALA A CA 1
ATOM 5934 C C . ALA A 1 764 ? 10.776 -47.494 -30.437 1.00 30.53 764 ALA A C 1
ATOM 5936 O O . ALA A 1 764 ? 11.049 -48.381 -29.632 1.00 30.53 764 ALA A O 1
ATOM 5937 N N . ARG A 1 765 ? 11.664 -47.075 -31.342 1.00 31.91 765 ARG A N 1
ATOM 5938 C CA . ARG A 1 765 ? 13.120 -47.240 -31.203 1.00 31.91 765 ARG A CA 1
ATOM 5939 C C . ARG A 1 765 ? 13.819 -46.062 -31.867 1.00 31.91 765 ARG A C 1
ATOM 5941 O O . ARG A 1 765 ? 14.338 -46.238 -32.950 1.00 31.91 765 ARG A O 1
ATOM 5948 N N . TYR A 1 766 ? 13.778 -44.878 -31.259 1.00 30.78 766 TYR A N 1
ATOM 5949 C CA . TYR A 1 766 ? 14.813 -43.828 -31.344 1.00 30.78 766 TYR A CA 1
ATOM 5950 C C . TYR A 1 766 ? 14.295 -42.572 -30.628 1.00 30.78 766 TYR A C 1
ATOM 5952 O O . TYR A 1 766 ? 13.695 -41.708 -31.256 1.00 30.78 766 TYR A O 1
ATOM 5960 N N . ARG A 1 767 ? 14.481 -42.493 -29.303 1.00 30.53 767 ARG A N 1
ATOM 5961 C CA . ARG A 1 767 ? 14.621 -41.239 -28.526 1.00 30.53 767 ARG A CA 1
ATOM 5962 C C . ARG A 1 767 ? 14.844 -41.568 -27.043 1.00 30.53 767 ARG A C 1
ATOM 5964 O O . ARG A 1 767 ? 13.967 -41.436 -26.200 1.00 30.53 767 ARG A O 1
ATOM 5971 N N . GLN A 1 768 ? 16.053 -42.025 -26.744 1.00 31.02 768 GLN A N 1
ATOM 5972 C CA . GLN A 1 768 ? 16.703 -41.801 -25.454 1.00 31.02 768 GLN A CA 1
ATOM 5973 C C . GLN A 1 768 ? 18.119 -41.327 -25.770 1.00 31.02 768 GLN A C 1
ATOM 5975 O O . GLN A 1 768 ? 19.030 -42.136 -25.891 1.00 31.02 768 GLN A O 1
ATOM 5980 N N . SER A 1 769 ? 18.272 -40.022 -25.973 1.00 27.88 769 SER A N 1
ATOM 5981 C CA . SER A 1 769 ? 19.513 -39.300 -25.698 1.00 27.88 769 SER A CA 1
ATOM 5982 C C . SER A 1 769 ? 19.240 -37.799 -25.778 1.00 27.88 769 SER A C 1
ATOM 5984 O O . SER A 1 769 ? 18.692 -37.312 -26.765 1.00 27.88 769 SER A O 1
ATOM 5986 N N . ASP A 1 770 ? 19.668 -37.121 -24.717 1.00 30.42 770 ASP A N 1
ATOM 5987 C CA . ASP A 1 770 ? 20.081 -35.718 -24.670 1.00 30.42 770 ASP A CA 1
ATOM 5988 C C . ASP A 1 770 ? 19.047 -34.666 -24.246 1.00 30.42 770 ASP A C 1
ATOM 5990 O O . ASP A 1 770 ? 18.598 -33.814 -25.009 1.00 30.42 770 ASP A O 1
ATOM 5994 N N . SER A 1 771 ? 18.792 -34.659 -22.933 1.00 26.17 771 SER A N 1
ATOM 5995 C CA . SER A 1 771 ? 18.717 -33.410 -22.161 1.00 26.17 771 SER A CA 1
ATOM 5996 C C . SER A 1 771 ? 20.137 -32.850 -21.949 1.00 26.17 771 SER A C 1
ATOM 5998 O O . SER A 1 771 ? 21.026 -33.636 -21.610 1.00 26.17 771 SER A O 1
ATOM 6000 N N . PRO A 1 772 ? 20.388 -31.530 -22.043 1.00 28.83 772 PRO A N 1
ATOM 6001 C CA . PRO A 1 772 ? 21.630 -30.945 -21.544 1.00 28.83 772 PRO A CA 1
ATOM 6002 C C . PRO A 1 772 ? 21.569 -30.744 -20.011 1.00 28.83 772 PRO A C 1
ATOM 6004 O O . PRO A 1 772 ? 20.509 -30.394 -19.484 1.00 28.83 772 PRO A O 1
ATOM 6007 N N . PRO A 1 773 ? 22.676 -30.964 -19.273 1.00 34.47 773 PRO A N 1
ATOM 6008 C CA . PRO A 1 773 ? 22.696 -30.891 -17.815 1.00 34.47 773 PRO A CA 1
ATOM 6009 C C . PRO A 1 773 ? 22.843 -29.452 -17.297 1.00 34.47 773 PRO A C 1
ATOM 6011 O O . PRO A 1 773 ? 23.588 -28.637 -17.840 1.00 34.47 773 PRO A O 1
ATOM 6014 N N . SER A 1 774 ? 22.155 -29.174 -16.190 1.00 29.36 774 SER A N 1
ATOM 6015 C CA . SER A 1 774 ? 22.324 -28.003 -15.327 1.00 29.36 774 SER A CA 1
ATOM 6016 C C . SER A 1 774 ? 23.668 -28.034 -14.586 1.00 29.36 774 SER A C 1
ATOM 6018 O O . SER A 1 774 ? 24.049 -29.076 -14.051 1.00 29.36 774 SER A O 1
ATOM 6020 N N . ALA A 1 775 ? 24.352 -26.891 -14.499 1.00 30.38 775 ALA A N 1
ATOM 6021 C CA . ALA A 1 775 ? 25.592 -26.721 -13.741 1.00 30.38 775 ALA A CA 1
ATOM 6022 C C . ALA A 1 775 ? 25.352 -26.282 -12.278 1.00 30.38 775 ALA A C 1
ATOM 6024 O O . ALA A 1 775 ? 24.482 -25.456 -12.010 1.00 30.38 775 ALA A O 1
ATOM 6025 N N . GLY A 1 776 ? 26.195 -26.803 -11.374 1.00 25.05 776 GLY A N 1
ATOM 6026 C CA . GLY A 1 776 ? 26.345 -26.469 -9.946 1.00 25.05 776 GLY A CA 1
ATOM 6027 C C . GLY A 1 776 ? 26.338 -27.754 -9.101 1.00 25.05 776 GLY A C 1
ATOM 6028 O O . GLY A 1 776 ? 25.313 -28.413 -9.028 1.00 25.05 776 GLY A O 1
ATOM 6029 N N . THR A 1 777 ? 27.409 -28.244 -8.467 1.00 26.78 777 THR A N 1
ATOM 6030 C CA . THR A 1 777 ? 28.576 -27.589 -7.854 1.00 26.78 777 THR A CA 1
ATOM 6031 C C . THR A 1 777 ? 29.707 -28.623 -7.708 1.00 26.78 777 THR A C 1
ATOM 6033 O O . THR A 1 777 ? 29.438 -29.723 -7.222 1.00 26.78 777 THR A O 1
ATOM 6036 N N . ALA A 1 778 ? 30.935 -28.256 -8.083 1.00 26.70 778 ALA A N 1
ATOM 6037 C CA . ALA A 1 778 ? 32.216 -28.624 -7.465 1.00 26.70 778 ALA A CA 1
ATOM 6038 C C . ALA A 1 778 ? 33.279 -27.651 -7.987 1.00 26.70 778 ALA A C 1
ATOM 6040 O O . ALA A 1 778 ? 33.328 -27.479 -9.228 1.00 26.70 778 ALA A O 1
#

Foldseek 3Di:
DPPPQDAADPPADPLLVLLLVLVVQLVVQLPDPDLCSQCVQLVHDSVVSSCSNNNVDPDDPCSLVSNVNSSVPPPPDHGDPSSVVSNVVSVLSVCCPPPVLVSQLVVLVVQLVVLVVQLVVLVVQLVVLVVVLVVLVVVLVVLVVVLVVLVVVCVVVVPDDPVVVVVSVVVNVVSVVVNVVSVVVSVVSVVSSVVSVVSNVVSVVSSVVSVVSSVVSLVVSVVVVVVVVVVVVVVVVVVVVVVVVVVVVVVVVVCVVPDDDDDDDDDDDDDDDDDDDDDDDDDDDDDDDDDPDPPPPPDPVVLLVVLLVQLPDPDLVSLQVSLVSLLVVCVVPVVCLLVSLVSLLVSQQVDAPPPSDQDDRNSNQSSLVSQQVRPPDPPHARENANGEQRLHECAQGANDQHEHHLYEQANYENALHEDHLYEQANYAAAAYEQELYECENYPRDFQVRCVRYRYDPNRHDYPQWDFDDDPPDTGIHGRPGLLQQLLCVLVVLCVVLVHDLVRLCVQQVDDSVCNVCSNVVNCVVLVALVSNLVCSCSSCVSSVHHSVSNNVSSCCVVPNDDDDDDDDDDDDDDDDDPPPDPQDPAAPVVDPDLPPQFFAFPQKTFHHDPQWDWDFDDDPNFTFWIWIDHPQKIKIKWKWFADQPDFCCVVVVVVVCVVQVVQVKDWDWDQDPLGTKIWIFHWDQDPVRDTDTFIKIWHWDGDRRMIMIMIMGGPLSPDVVVVVVVVSRRGHMYGPQDPGDDPGRHTRTTHDGPPDDDPPPPPPDDDDDDDDDDDDDD

Sequence (778 aa):
MQPELGPVKENVAEPDLSFVVRLRELYQHSGWTSLQSFADAVGYSRGTLSRFLSGERRPPADFLGKVFAALESQTRHPMTEEAQASTRRLYFECIRTTRPHEYQVFELEEKLKVSYWEHQAAERLTHRLNQDLRETLTQRDQIDRERRALEQAAARDAAEHSQLQQRLTDEQAAYEMARSTLTEQITELVDALRQAERDRDEARQTCDHLRERLRTAQIHAEDERQQLIDDQEQQLRAERERRESLEQTLAEVLRNLTAPSGAASSSGLDGDGLVKEVPPAADAADQGVANDATPVTPPLELLVAAQARRLRDHDAQEQLHAVQDLTARMKELPHTAPQIVSILCAYLRRTRAGLQALDPTPAHQAALQAIREHPAHVNATVDLAGADLTGGNLYSAPLAGAVLRGTVLNLADLEQADLRGADLHAAQLRGTRLSGTNLDGAVGLNAGVLEHALIDTMTVLPNNIERIRVKRRWTLVDAPPPELSIGRTLREARISAGLTVEDVRRATRVRLAIVHAVEQDDFTPCGGHVYARGHIRTLARAVHIDPKPLLQQYDAQFMGRPAPRPVAPLHEAETIPPEASRAGPWDVSDVKDLDSGRIDLGGLFVPLVDDMELRVEVAGEDIVAATVVLRDSAIQMQAFAAPKSEGLWKEVRSEIATHVRAQGGVVDEIEGPLGWELRAQVPVRLPDGREGRQVVRFVGADGPRWFLRGVISGQAAVQPAAAAMLETVFRDTVIVRGNMAMAPKAPILLIMPSEAQVIRDDTARYRQSDSPPSAGTA

InterPro domains:
  IPR001387 Cro/C1-type, helix-turn-helix domain [PF01381] (23-71)
  IPR001387 Cro/C1-type, helix-turn-helix domain [PS50943] (23-72)
  IPR001387 Cro/C1-type, helix-turn-helix domain [SM00530] (22-78)
  IPR001387 Cro/C1-type, helix-turn-helix domain [SM00530] (489-550)
  IPR001387 Cro/C1-type, helix-turn-helix domain [cd00093] (22-72)
  IPR001646 Pentapeptide repeat [PF00805] (409-442)
  IPR010982 Lambda repressor-like, DNA-binding domain superfamily [G3DSA:1.10.260.40] (16-80)
  IPR010982 Lambda repressor-like, DNA-binding domain superfamily [G3DSA:1.10.260.40] (482-572)
  IPR010982 Lambda repressor-like, DNA-binding domain superfamily [SSF47413] (16-74)
  IPR022183 Protein of unknown function DUF3710 [PF12502] (584-757)
  IPR050400 Bacterial Cytoskeleton RodZ [PTHR34475] (484-580)

pLDDT: mean 72.32, std 17.58, range [25.05, 95.88]

Radius of gyration: 43.33 Å; chains: 1; bounding box: 104×96×141 Å

Secondary structure (DSSP, 8-state):
--TT-PPPPTT--HHHHHHHHHHHHHHHHS--SSHHHHHHHHT--HHHHHHHHTTSSPPPTHHHHHHHHHHHT-TTSPPPHHHHHHHHHHHHHHHHHH-HHHHHHHHHHHHHHHHHHHHHHHHHHHHHHHHHHHHHHHHHHHHHHHHHHHHHHHHH-TTS-HHHHHHHHHHHHHHHHHHHHHHHHHHHHHHHHHHHHHHHHHHHHHHHHHHHHHHHHHHHHHHHHHHHHHHHHHHHHHHHHHHHHHHHHHHHHHHHHHPPP--------------------------------------HHHHHHHHHHHTTSS-HHHHHHHHHHHHHHHHH-GGGHHHHHHHHHHHHHH-PPPTT-SS--HHHHHHHHHHHH----TT---B-TT-B-TT-B-TT-B-TT-B-TT-B-TT-B-TT-B-TT-B-TT-B-TT-B-TT-B-TT-BS--HHHHHTSB--SSSB--TTEEEEEETTEEEEEE-S-----HHHHHHHHHHHTT--HHHHHHHH---HHHHHHHHTT--GGGTSHHHHHHHHHHHHHHTT--HHHHHHHHHHHHH----PPPP-------PPPTTS--S-PEEGGG-S-SSSSEEE-SSEEEEP-TTEEEEEEEETTEEEEEEEEETTEEEEEEEEE--SSS-SHHHHHHHHHHHHHHTT-EEEEEEETTEEEEEEEEEEE-TTS-EEEEEEEEEEEEETTEEEEEEEEEGGGT-HHHHHHHHHHHHH-EE---SS---TTPBPPB---TT----------S----PPPPP---

Organism: Streptomyces turgidiscabies (strain Car8) (NCBI:txid698760)